Protein AF-0000000066889203 (afdb_homodimer)

Foldseek 3Di:
DDPPPPPPPPPDQDAFVVCVVVVHDFPNDPQGTPVQCPPPPRDGRHRPQPQLPLPLVLLPVVVPVVPPPPDDPPDPDDDDDDDDDDDDDDPDYYDDDDDDDDPDDDDDDDDDDDDDDDDPPPPVPPPPPPVCPDPPDPPPPDDPQPPQDDDDVLLVVLLVCLLPPVLQLLCQLPPPSCSNPVLSVVCSRQVLSSLLSSLLSLLQCCLVPNHPVVVSVVSVVSNSVSLSVVSVVSSVDPPPDPCLLSNLNSLLSNLNSLQLDDPVSRSCSSLVSNVSSCLSPLVLVAPLHRNSSVLSSLLSQLLNLLLQLEQRPDNVNVPCCVVPDCNVPPLLDDDDLSSLLSVLSVLLSVLSNLLRPPPDDPVRSQVVLVVSLVVLVVSVVRRDPLLAFPDWDDDPLALAIATHHDGSSSLSSLLSSLLSQQSSLVRHDPPPPPDPPPPCPDPVNVVVVVVSCVPRQVNSLSHSVNSLLNDPRPSSNLSNLSSNLSSLLSDQDPSSLVNNLVSLVVNCVVSVRDCVLSSVLSVCSNVVVDVHSND/DDPPPPPPPPPDQDAFVVCVVVVHDFPNDPQGTPVQCPDPDRDGRHRPLPQLPLPLVLLPVVVPVVVPPPDDPPDPDPDDDDDDDDDDDDDDDDDDDDDDDPPQFAADDFDDDDDDDDDDPDDPCVPPPPVCVDDPDPPPPDDPQDPQDDDDPLLVVLLVCLLPPVLQLLCLLPPPSCSNPVLSVVCSRQVLSSLLSSLLSLLQCCLVPNHPVVVSVVSVVSNSVSLSVVSVVSSVDPPPDPCLLSNLNSLLSNLNSLQLDDPVSRSCSSLVSNVSSCLSPLVLVAPLHHNSSVLSSLLSQLLNCLLQLAQRPDNVNVPCCVVPDCNVPPLLDDDDLSSLLSVLSVLLSVLSNLLRPPPDDPVRSQVVLVVSLVVLVVSVVRRDPLLAFPDWDDDPLALAIATHHDGSSSLSSLLSSLLSQQSSLVRHDPPPRPDPPPPCPDSNNSSSVSVSCVPRQVNSLSHSVNSLLNDPRPSSNLSNLSSNLSSLLSDQDPSSLVNNLVSLVVNCVVSVRDCVLSSVLSVCSNVVVDVHSND

InterPro domains:
  IPR001138 Zn(2)Cys(6) fungal-type DNA-binding domain [PF00172] (15-48)
  IPR001138 Zn(2)Cys(6) fungal-type DNA-binding domain [PS00463] (15-45)
  IPR001138 Zn(2)Cys(6) fungal-type DNA-binding domain [PS50048] (15-47)
  IPR001138 Zn(2)Cys(6) fungal-type DNA-binding domain [SM00066] (10-56)
  IPR001138 Zn(2)Cys(6) fungal-type DNA-binding domain [cd00067] (13-47)
  IPR021858 Fungal transcription factor [PF11951] (158-283)
  IPR036864 Zn(2)-C6 fungal-type DNA-binding domain superfamily [G3DSA:4.10.240.10] (10-49)
  IPR036864 Zn(2)-C6 fungal-type DNA-binding domain superfamily [SSF57701] (11-52)

Solvent-accessible surface area (backbone atoms only — not comparable to full-atom values): 61850 Å² total; per-residue (Å²): 137,81,80,78,68,80,73,74,75,72,78,74,75,82,40,23,47,62,30,55,76,64,72,44,82,41,75,68,41,85,81,45,16,67,53,34,58,69,39,94,67,71,48,77,44,41,59,65,62,65,72,72,73,68,63,61,60,72,69,51,63,65,71,60,58,72,71,64,68,74,71,83,78,81,74,83,81,80,83,81,88,83,90,84,88,84,85,87,79,83,78,74,86,86,90,84,89,90,87,82,87,73,87,78,81,87,75,88,79,84,87,79,85,81,85,87,83,83,82,75,76,69,77,75,71,77,74,78,76,71,76,69,58,77,73,75,74,72,82,59,84,73,77,88,67,80,86,46,52,48,76,51,63,71,58,39,54,28,43,48,45,15,44,73,43,58,21,46,38,70,29,36,64,32,83,74,30,46,48,29,47,54,41,55,61,49,20,51,76,29,68,37,35,34,28,17,44,32,18,28,28,28,43,53,33,21,74,73,67,78,33,58,58,69,57,20,51,49,36,41,50,52,19,51,51,38,44,49,54,51,54,55,49,46,68,69,44,87,84,73,70,86,64,44,63,54,49,47,44,24,30,46,42,39,29,55,41,48,56,59,34,46,75,92,70,40,80,54,53,37,50,53,50,41,50,55,56,49,63,56,41,60,71,52,68,67,41,71,78,73,27,64,53,58,54,53,44,49,54,55,43,38,47,51,15,54,73,62,60,32,43,28,88,68,64,86,59,76,62,71,66,53,69,74,80,75,41,66,52,62,77,58,39,93,66,56,70,46,32,54,18,50,49,22,45,49,51,25,36,49,44,36,27,55,74,37,33,85,83,58,50,67,70,61,37,52,54,50,47,53,50,48,53,51,52,50,53,51,50,66,70,62,54,60,76,85,61,53,50,44,28,71,49,67,55,90,92,40,84,40,40,38,42,38,61,83,48,50,23,46,51,47,19,49,40,25,42,39,50,29,49,28,55,46,49,74,70,46,71,77,70,74,61,86,68,80,74,77,63,72,78,38,68,68,45,46,51,51,49,50,50,47,43,41,66,47,33,50,50,41,48,31,47,40,43,10,42,32,71,51,44,88,46,66,35,46,26,62,68,32,46,51,55,45,51,59,58,49,70,74,53,80,50,64,66,53,45,51,53,51,48,51,46,46,52,52,49,21,72,75,68,55,46,58,37,64,69,53,51,51,49,45,52,30,41,72,73,59,78,27,94,47,85,87,102,137,81,80,78,71,79,73,74,76,72,80,74,76,82,40,23,46,61,29,57,75,64,73,45,81,42,76,68,40,84,80,45,16,64,53,33,60,69,37,94,67,72,50,77,43,40,60,64,63,66,71,74,74,67,63,60,62,71,66,50,63,67,68,57,62,68,66,65,64,65,69,77,75,74,77,81,76,73,88,76,86,84,80,82,87,88,82,86,88,80,86,75,91,75,91,87,86,86,83,88,75,88,71,73,30,54,49,83,80,53,75,85,85,82,88,80,88,80,80,79,78,67,77,69,72,73,72,78,72,70,75,65,55,73,70,74,74,71,77,56,83,71,76,86,66,77,87,48,52,48,77,52,64,71,59,38,54,26,44,48,46,16,44,73,43,58,23,46,39,70,28,38,64,32,83,72,30,47,48,28,47,52,42,55,61,50,20,54,77,29,68,38,35,34,28,16,46,32,18,28,28,28,43,53,32,22,74,73,65,77,35,58,58,69,58,19,51,47,35,40,50,51,19,51,50,39,42,48,52,51,53,55,49,46,68,69,44,86,84,72,68,86,64,44,60,53,49,47,43,23,30,44,42,39,28,55,41,47,56,58,34,46,76,93,69,41,80,52,51,36,50,52,51,40,49,55,55,49,63,56,42,60,73,51,68,68,39,66,79,70,29,64,53,57,53,52,43,50,53,55,42,39,46,51,16,56,74,63,60,30,42,28,89,68,62,85,61,76,61,72,67,53,68,74,78,75,38,64,50,63,77,58,38,94,65,57,69,43,28,55,19,47,49,23,46,49,51,25,37,48,44,36,28,56,74,38,33,84,82,58,50,68,68,60,38,53,54,50,45,53,49,48,53,50,52,50,51,50,49,69,71,63,54,60,76,82,62,52,50,43,29,71,48,67,54,91,91,41,84,39,39,39,43,38,62,81,49,50,22,46,52,48,19,49,40,25,40,40,50,29,50,29,54,44,50,74,70,44,70,76,69,73,40,74,66,81,75,78,63,73,79,38,64,48,45,44,1,15,50,38,48,48,42,41,66,47,34,51,50,40,49,31,46,37,42,10,42,30,72,52,43,88,46,68,34,46,24,63,68,33,43,51,55,44,50,57,57,50,68,74,52,81,51,63,65,53,45,51,53,51,49,51,47,47,52,52,48,22,70,73,68,55,46,58,38,64,69,54,51,51,47,45,52,29,43,73,72,61,78,28,93,47,86,87,101

Secondary structure (DSSP, 8-state):
------------PPPPHHHHHTT------SSS-HHHHHSSS--------------THHHHHHHHHHHHTT------------------------------------------------------------------------S---------HHHHHHHHHIIIIITGGG-TT-TT-IIIIIHHHHHTT-HHHHHHHHHHHHHHHHHTTSS-HHHHHHHHHHHHHHHHHHHHHHHH----STTHHHHHHHHHHHHHHHHSS-TTT---HHHHHHHHHHHS-GGGGT-TTT-HHHHHHHHHHHHHHHHHT--------------SSSHHHHTTS---HHHHHHHHHHHHHHHHHHHH-TTS-HHHHHHHHHHHHHHHHHHHHHS-GGGS-SEEE--TT-SS-EEE-SSHHHHHHHHHHHHHHHHHHHHS-----S-----TTSHHHHHHHHHHHIIIIIHHHHHHHHHHHH-S-HHHHHHHHHHHHHHGGG--SHHHHHHHHHHHHHHHHHH----HHHHHHHHHHHHTS-SSS--/------------PPPPHHHHHTT------SSS-HHHHHSSS--------------THHHHHHHHHHHHTT------------------------------------------------------------------------S---------HHHHHHHHHIIIIITGGG-TT-TT-IIIIIHHHHHTT-HHHHHHHHHHHHHHHHHTTSS-HHHHHHHHHHHHHHHHHHHHHHHH----STTHHHHHHHHHHHHHHHHTS-TTT---HHHHHHHHHHHS-GGGGG-TTT-HHHHHHHHHHHHHHHHHT--------------SSSHHHHTTS---HHHHHHHHHHHHHHHHHHHH-TTS-HHHHHHHHHHHHHHHHHHHHHS-GGGS-SEEE--TT-SS-EEE-SSHHHHHHHHHHHHHHHHHHHHS-----S-----TTSHHHHHHHHHHHIIIIIHHHHHHHHHHHH-S-HHHHHHHHHHHHHHGGG--SHHHHHHHHHHHHHHHHHH----HHHHHHHHHHHHTS-SSS--

Radius of gyration: 36.26 Å; Cα contacts (8 Å, |Δi|>4): 1255; chains: 2; bounding box: 86×123×86 Å

pLDDT: mean 72.15, std 29.22, range [14.06, 98.69]

Organism: Sporothrix schenckii (strain ATCC 58251 / de Perez 2211183) (NCBI:txid1391915)

Structure (mmCIF, N/CA/C/O backbone):
data_AF-0000000066889203-model_v1
#
loop_
_entity.id
_entity.type
_entity.pdbx_description
1 polymer 'Zn(2)-C6 fungal-type domain-containing protein'
#
loop_
_atom_site.group_PDB
_atom_site.id
_atom_site.type_symbol
_atom_site.label_atom_id
_atom_site.label_alt_id
_atom_site.label_comp_id
_atom_site.label_asym_id
_atom_site.label_entity_id
_atom_site.label_seq_id
_atom_site.pdbx_PDB_ins_code
_atom_site.Cartn_x
_atom_site.Cartn_y
_atom_site.Cartn_z
_atom_site.occupancy
_atom_site.B_iso_or_equiv
_atom_site.auth_seq_id
_atom_site.auth_comp_id
_atom_site.auth_asym_id
_atom_site.auth_atom_id
_atom_site.pdbx_PDB_model_num
ATOM 1 N N . MET A 1 1 ? 2.482 67.938 9.461 1 26.12 1 MET A N 1
ATOM 2 C CA . MET A 1 1 ? 3.588 67 9.359 1 26.12 1 MET A CA 1
ATOM 3 C C . MET A 1 1 ? 3.184 65.75 8.547 1 26.12 1 MET A C 1
ATOM 5 O O . MET A 1 1 ? 2.215 65.125 8.875 1 26.12 1 MET A O 1
ATOM 9 N N . ALA A 1 2 ? 3.547 65.75 7.207 1 29.98 2 ALA A N 1
ATOM 10 C CA . ALA A 1 2 ? 3.178 65.062 5.992 1 29.98 2 ALA A CA 1
ATOM 11 C C . ALA A 1 2 ? 3.555 63.562 6.102 1 29.98 2 ALA A C 1
ATOM 13 O O . ALA A 1 2 ? 4.648 63.25 6.559 1 29.98 2 ALA A O 1
ATOM 14 N N . HIS A 1 3 ? 2.557 62.688 6.32 1 27.03 3 HIS A N 1
ATOM 15 C CA . HIS A 1 3 ? 2.6 61.25 6.504 1 27.03 3 HIS A CA 1
ATOM 16 C C . HIS A 1 3 ? 3.326 60.562 5.352 1 27.03 3 HIS A C 1
ATOM 18 O O . HIS A 1 3 ? 2.803 60.5 4.238 1 27.03 3 HIS A O 1
ATOM 24 N N . GLN A 1 4 ? 4.664 60.812 5.281 1 27.5 4 GLN A N 1
ATOM 25 C CA . GLN A 1 4 ? 5.48 60.25 4.227 1 27.5 4 GLN A CA 1
ATOM 26 C C . GLN A 1 4 ? 5.262 58.719 4.137 1 27.5 4 GLN A C 1
ATOM 28 O O . GLN A 1 4 ? 5.664 58 5.031 1 27.5 4 GLN A O 1
ATOM 33 N N . GLY A 1 5 ? 4.121 58.375 3.559 1 27.12 5 GLY A N 1
ATOM 34 C CA . GLY A 1 5 ? 3.717 57 3.291 1 27.12 5 GLY A CA 1
ATOM 35 C C . GLY A 1 5 ? 4.801 56.156 2.617 1 27.12 5 GLY A C 1
ATOM 36 O O . GLY A 1 5 ? 5.48 56.656 1.711 1 27.12 5 GLY A O 1
ATOM 37 N N . ALA A 1 6 ? 5.48 55.312 3.398 1 27.53 6 ALA A N 1
ATOM 38 C CA . ALA A 1 6 ? 6.527 54.375 2.955 1 27.53 6 ALA A CA 1
ATOM 39 C C . ALA A 1 6 ? 6.129 53.688 1.659 1 27.53 6 ALA A C 1
ATOM 41 O O . ALA A 1 6 ? 5.086 53.031 1.598 1 27.53 6 ALA A O 1
ATOM 42 N N . ALA A 1 7 ? 6.477 54.281 0.518 1 31.77 7 ALA A N 1
ATOM 43 C CA . ALA A 1 7 ? 6.375 53.75 -0.83 1 31.77 7 ALA A CA 1
ATOM 44 C C . ALA A 1 7 ? 6.789 52.281 -0.853 1 31.77 7 ALA A C 1
ATOM 46 O O . ALA A 1 7 ? 7.938 51.938 -0.557 1 31.77 7 ALA A O 1
ATOM 47 N N . LEU A 1 8 ? 5.887 51.406 -0.502 1 28.69 8 LEU A N 1
ATOM 48 C CA . LEU A 1 8 ? 6.109 50 -0.715 1 28.69 8 LEU A CA 1
ATOM 49 C C . LEU A 1 8 ? 6.77 49.75 -2.066 1 28.69 8 LEU A C 1
ATOM 51 O O . LEU A 1 8 ? 6.254 50.156 -3.102 1 28.69 8 LEU A O 1
ATOM 55 N N . THR A 1 9 ? 8.008 49.812 -2.203 1 30.39 9 THR A N 1
ATOM 56 C CA . THR A 1 9 ? 8.781 49.5 -3.398 1 30.39 9 THR A CA 1
ATOM 57 C C . THR A 1 9 ? 8.195 48.281 -4.117 1 30.39 9 THR A C 1
ATOM 59 O O . THR A 1 9 ? 8.07 47.219 -3.527 1 30.39 9 THR A O 1
ATOM 62 N N . LYS A 1 10 ? 7.242 48.469 -4.969 1 34.25 10 LYS A N 1
ATOM 63 C CA . LYS A 1 10 ? 6.746 47.562 -5.98 1 34.25 10 LYS A CA 1
ATOM 64 C C . LYS A 1 10 ? 7.879 46.688 -6.535 1 34.25 10 LYS A C 1
ATOM 66 O O . LYS A 1 10 ? 8.844 47.219 -7.09 1 34.25 10 LYS A O 1
ATOM 71 N N . MET A 1 11 ? 8.125 45.719 -5.914 1 35.38 11 MET A N 1
ATOM 72 C CA . MET A 1 11 ? 9.109 44.812 -6.484 1 35.38 11 MET A CA 1
ATOM 73 C C . MET A 1 11 ? 8.859 44.594 -7.973 1 35.38 11 MET A C 1
ATOM 75 O O . MET A 1 11 ? 7.805 44.094 -8.367 1 35.38 11 MET A O 1
ATOM 79 N N . ARG A 1 12 ? 9.398 45.281 -8.836 1 47.22 12 ARG A N 1
ATOM 80 C CA . ARG A 1 12 ? 9.375 45.281 -10.297 1 47.22 12 ARG A CA 1
ATOM 81 C C . ARG A 1 12 ? 9.602 43.875 -10.844 1 47.22 12 ARG A C 1
ATOM 83 O O . ARG A 1 12 ? 10.594 43.219 -10.508 1 47.22 12 ARG A O 1
ATOM 90 N N . LYS A 1 13 ? 8.625 43.25 -11.32 1 53.97 13 LYS A N 1
ATOM 91 C CA . LYS A 1 13 ? 8.734 41.969 -12.039 1 53.97 13 LYS A CA 1
ATOM 92 C C . LYS A 1 13 ? 9.773 42.062 -13.156 1 53.97 13 LYS A C 1
ATOM 94 O O . LYS A 1 13 ? 9.812 43.062 -13.891 1 53.97 13 LYS A O 1
ATOM 99 N N . PRO A 1 14 ? 10.719 41.156 -13.273 1 60.59 14 PRO A N 1
ATOM 100 C CA . PRO A 1 14 ? 11.781 41.281 -14.273 1 60.59 14 PRO A CA 1
ATOM 101 C C . PRO A 1 14 ? 11.258 41.219 -15.703 1 60.59 14 PRO A C 1
ATOM 103 O O . PRO A 1 14 ? 10.266 40.531 -15.977 1 60.59 14 PRO A O 1
ATOM 106 N N . GLY A 1 15 ? 11.648 41.969 -16.531 1 66.38 15 GLY A N 1
ATOM 107 C CA . GLY A 1 15 ? 11.312 42.062 -17.938 1 66.38 15 GLY A CA 1
ATOM 108 C C . GLY A 1 15 ? 11.734 40.844 -18.734 1 66.38 15 GLY A C 1
ATOM 109 O O . GLY A 1 15 ? 12.305 39.906 -18.188 1 66.38 15 GLY A O 1
ATOM 110 N N . CYS A 1 16 ? 11.383 40.719 -19.984 1 68.44 16 CYS A N 1
ATOM 111 C CA . CYS A 1 16 ? 11.742 39.625 -20.891 1 68.44 16 CYS A CA 1
ATOM 112 C C . CYS A 1 16 ? 13.25 39.594 -21.109 1 68.44 16 CYS A C 1
ATOM 114 O O . CYS A 1 16 ? 13.945 40.594 -20.922 1 68.44 16 CYS A O 1
ATOM 116 N N . LEU A 1 17 ? 13.883 38.406 -21.375 1 73.06 17 LEU A N 1
ATOM 117 C CA . LEU A 1 17 ? 15.32 38.219 -21.484 1 73.06 17 LEU A CA 1
ATOM 118 C C . LEU A 1 17 ? 15.93 39.188 -22.484 1 73.06 17 LEU A C 1
ATOM 120 O O . LEU A 1 17 ? 16.938 39.844 -22.188 1 73.06 17 LEU A O 1
ATOM 124 N N . PRO A 1 18 ? 15.297 39.375 -23.453 1 75.38 18 PRO A N 1
ATOM 125 C CA . PRO A 1 18 ? 15.922 40.312 -24.391 1 75.38 18 PRO A CA 1
ATOM 126 C C . PRO A 1 18 ? 15.883 41.75 -23.875 1 75.38 18 PRO A C 1
ATOM 128 O O . PRO A 1 18 ? 16.844 42.5 -24.078 1 75.38 18 PRO A O 1
ATOM 131 N N . CYS A 1 19 ? 14.906 42.188 -23.188 1 74.75 19 CYS A N 1
ATOM 132 C CA . CYS A 1 19 ? 14.805 43.531 -22.641 1 74.75 19 CYS A CA 1
ATOM 133 C C . CYS A 1 19 ? 15.781 43.719 -21.469 1 74.75 19 CYS A C 1
ATOM 135 O O . CYS A 1 19 ? 16.406 44.781 -21.344 1 74.75 19 CYS A O 1
ATOM 137 N N . ARG A 1 20 ? 16 42.625 -20.703 1 73.44 20 ARG A N 1
ATOM 138 C CA . ARG A 1 20 ? 16.953 42.625 -19.594 1 73.44 20 ARG A CA 1
ATOM 139 C C . ARG A 1 20 ? 18.391 42.719 -20.109 1 73.44 20 ARG A C 1
ATOM 141 O O . ARG A 1 20 ? 19.203 43.438 -19.547 1 73.44 20 ARG A O 1
ATOM 148 N N . ASP A 1 21 ? 18.656 42.062 -21.125 1 72.5 21 ASP A N 1
ATOM 149 C CA . ASP A 1 21 ? 20 42.094 -21.719 1 72.5 21 ASP A CA 1
ATOM 150 C C . ASP A 1 21 ? 20.328 43.469 -22.297 1 72.5 21 ASP A C 1
ATOM 152 O O . ASP A 1 21 ? 21.484 43.906 -22.266 1 72.5 21 ASP A O 1
ATOM 156 N N . ARG A 1 22 ? 19.297 44.094 -22.672 1 74.69 22 ARG A N 1
ATOM 157 C CA . ARG A 1 22 ? 19.484 45.375 -23.344 1 74.69 22 ARG A CA 1
ATOM 158 C C . ARG A 1 22 ? 19.188 46.531 -22.406 1 74.69 22 ARG A C 1
ATOM 160 O O . ARG A 1 22 ? 19.25 47.688 -22.828 1 74.69 22 ARG A O 1
ATOM 167 N N . HIS A 1 23 ? 18.906 46.188 -21.141 1 73.44 23 HIS A N 1
ATOM 168 C CA . HIS A 1 23 ? 18.609 47.156 -20.094 1 73.44 23 HIS A CA 1
ATOM 169 C C . HIS A 1 23 ? 17.5 48.125 -20.531 1 73.44 23 HIS A C 1
ATOM 171 O O . HIS A 1 23 ? 17.609 49.312 -20.312 1 73.44 23 HIS A O 1
ATOM 177 N N . LEU A 1 24 ? 16.516 47.562 -21.234 1 77.62 24 LEU A N 1
ATOM 178 C CA . LEU A 1 24 ? 15.359 48.344 -21.656 1 77.62 24 LEU A CA 1
ATOM 179 C C . LEU A 1 24 ? 14.188 48.125 -20.703 1 77.62 24 LEU A C 1
ATOM 181 O O . LEU A 1 24 ? 14.078 47.062 -20.078 1 77.62 24 LEU A O 1
ATOM 185 N N . ARG A 1 25 ? 13.383 49.031 -20.484 1 75.19 25 ARG A N 1
ATOM 186 C CA . ARG A 1 25 ? 12.141 48.906 -19.734 1 75.19 25 ARG A CA 1
ATOM 187 C C . ARG A 1 25 ? 11.141 48 -20.453 1 75.19 25 ARG A C 1
ATOM 189 O O . ARG A 1 25 ? 10.758 48.281 -21.578 1 75.19 25 ARG A O 1
ATOM 196 N N . CYS A 1 26 ? 10.82 46.719 -19.906 1 69.94 26 CYS A N 1
ATOM 197 C CA . CYS A 1 26 ? 9.914 45.719 -20.453 1 69.94 26 CYS A CA 1
ATOM 198 C C . CYS A 1 26 ? 8.5 45.906 -19.922 1 69.94 26 CYS A C 1
ATOM 200 O O . CYS A 1 26 ? 8.305 46.031 -18.703 1 69.94 26 CYS A O 1
ATOM 202 N N . ASP A 1 27 ? 7.48 46.125 -20.578 1 74.81 27 ASP A N 1
ATOM 203 C CA . ASP A 1 27 ? 6.086 46.281 -20.188 1 74.81 27 ASP A CA 1
ATOM 204 C C . ASP A 1 27 ? 5.395 44.938 -20.031 1 74.81 27 ASP A C 1
ATOM 206 O O . ASP A 1 27 ? 4.184 44.875 -19.812 1 74.81 27 ASP A O 1
ATOM 210 N N . ARG A 1 28 ? 6.141 43.75 -20.188 1 70.06 28 ARG A N 1
ATOM 211 C CA . ARG A 1 28 ? 5.77 42.344 -20.047 1 70.06 28 ARG A CA 1
ATOM 212 C C . ARG A 1 28 ? 4.516 42.031 -20.859 1 70.06 28 ARG A C 1
ATOM 214 O O . ARG A 1 28 ? 3.746 41.125 -20.5 1 70.06 28 ARG A O 1
ATOM 221 N N . ASP A 1 29 ? 4.316 42.656 -21.938 1 73.12 29 ASP A N 1
ATOM 222 C CA . ASP A 1 29 ? 3.205 42.344 -22.828 1 73.12 29 ASP A CA 1
ATOM 223 C C . ASP A 1 29 ? 3.428 41.031 -23.562 1 73.12 29 ASP A C 1
ATOM 225 O O . ASP A 1 29 ? 4.566 40.656 -23.844 1 73.12 29 ASP A O 1
ATOM 229 N N . VAL A 1 30 ? 2.432 40.062 -23.656 1 71.75 30 VAL A N 1
ATOM 230 C CA . VAL A 1 30 ? 2.443 38.812 -24.422 1 71.75 30 VAL A CA 1
ATOM 231 C C . VAL A 1 30 ? 1.705 39 -25.734 1 71.75 30 VAL A C 1
ATOM 233 O O . VAL A 1 30 ? 0.723 39.75 -25.812 1 71.75 30 VAL A O 1
ATOM 236 N N . PRO A 1 31 ? 2.428 38.406 -26.828 1 70.25 31 PRO A N 1
ATOM 237 C CA . PRO A 1 31 ? 3.541 37.438 -26.844 1 70.25 31 PRO A CA 1
ATOM 238 C C . PRO A 1 31 ? 4.906 38.125 -26.891 1 70.25 31 PRO A C 1
ATOM 240 O O . PRO A 1 31 ? 5.922 37.5 -26.578 1 70.25 31 PRO A O 1
ATOM 243 N N . SER A 1 32 ? 4.859 39.438 -27.172 1 73.94 32 SER A N 1
ATOM 244 C CA . SER A 1 32 ? 6.113 40.188 -27.219 1 73.94 32 SER A CA 1
ATOM 245 C C . SER A 1 32 ? 5.957 41.562 -26.594 1 73.94 32 SER A C 1
ATOM 247 O O . SER A 1 32 ? 4.973 42.25 -26.828 1 73.94 32 SER A O 1
ATOM 249 N N . CYS A 1 33 ? 6.938 41.875 -25.703 1 75.19 33 CYS A N 1
ATOM 250 C CA . CYS A 1 33 ? 6.875 43.156 -25.016 1 75.19 33 CYS A CA 1
ATOM 251 C C . CYS A 1 33 ? 7.109 44.312 -26 1 75.19 33 CYS A C 1
ATOM 253 O O . CYS A 1 33 ? 7.629 44.094 -27.094 1 75.19 33 CYS A O 1
ATOM 255 N N . SER A 1 34 ? 6.605 45.5 -25.641 1 78.94 34 SER A N 1
ATOM 256 C CA . SER A 1 34 ? 6.656 46.656 -26.531 1 78.94 34 SER A CA 1
ATOM 257 C C . SER A 1 34 ? 8.086 46.969 -26.938 1 78.94 34 SER A C 1
ATOM 259 O O . SER A 1 34 ? 8.336 47.406 -28.078 1 78.94 34 SER A O 1
ATOM 261 N N . ALA A 1 35 ? 9.023 46.688 -26.031 1 78.44 35 ALA A N 1
ATOM 262 C CA . ALA A 1 35 ? 10.43 47 -26.281 1 78.44 35 ALA A CA 1
ATOM 263 C C . ALA A 1 35 ? 11.023 46.031 -27.297 1 78.44 35 ALA A C 1
ATOM 265 O O . ALA A 1 35 ? 11.797 46.406 -28.172 1 78.44 35 ALA A O 1
ATOM 266 N N . CYS A 1 36 ? 10.625 44.781 -27.203 1 74.81 36 CYS A N 1
ATOM 267 C CA . CYS A 1 36 ? 11.102 43.781 -28.125 1 74.81 36 CYS A CA 1
ATOM 268 C C . CYS A 1 36 ? 10.438 43.906 -29.484 1 74.81 36 CYS A C 1
ATOM 270 O O . CYS A 1 36 ? 11.055 43.625 -30.516 1 74.81 36 CYS A O 1
ATOM 272 N N . ARG A 1 37 ? 9.312 44.375 -29.5 1 78.19 37 ARG A N 1
ATOM 273 C CA . ARG A 1 37 ? 8.578 44.594 -30.75 1 78.19 37 ARG A CA 1
ATOM 274 C C . ARG A 1 37 ? 9.156 45.75 -31.547 1 78.19 37 ARG A C 1
ATOM 276 O O . ARG A 1 37 ? 9.188 45.719 -32.781 1 78.19 37 ARG A O 1
ATOM 283 N N . ARG A 1 38 ? 9.617 46.812 -30.906 1 74.88 38 ARG A N 1
ATOM 284 C CA . ARG A 1 38 ? 10.062 48.031 -31.562 1 74.88 38 ARG A CA 1
ATOM 285 C C . ARG A 1 38 ? 11.516 47.906 -32.031 1 74.88 38 ARG A C 1
ATOM 287 O O . ARG A 1 38 ? 12.023 48.781 -32.75 1 74.88 38 ARG A O 1
ATOM 294 N N . SER A 1 39 ? 12.188 46.906 -31.625 1 70.75 39 SER A N 1
ATOM 295 C CA . SER A 1 39 ? 13.586 46.719 -32 1 70.75 39 SER A CA 1
ATOM 296 C C . SER A 1 39 ? 13.727 46.469 -33.5 1 70.75 39 SER A C 1
ATOM 298 O O . SER A 1 39 ? 12.82 45.938 -34.156 1 70.75 39 SER A O 1
ATOM 300 N N . ARG A 1 40 ? 14.578 47.031 -34.188 1 75.5 40 ARG A N 1
ATOM 301 C CA . ARG A 1 40 ? 14.844 46.906 -35.625 1 75.5 40 ARG A CA 1
ATOM 302 C C . ARG A 1 40 ? 14.859 45.438 -36.031 1 75.5 40 ARG A C 1
ATOM 304 O O . ARG A 1 40 ? 14.469 45.094 -37.156 1 75.5 40 ARG A O 1
ATOM 311 N N . GLN A 1 41 ? 15.383 44.5 -35.25 1 65.75 41 GLN A N 1
ATOM 312 C CA . GLN A 1 41 ? 15.273 43.062 -35.438 1 65.75 41 GLN A CA 1
ATOM 313 C C . GLN A 1 41 ? 14.32 42.469 -34.406 1 65.75 41 GLN A C 1
ATOM 315 O O . GLN A 1 41 ? 14.602 42.469 -33.219 1 65.75 41 GLN A O 1
ATOM 320 N N . PRO A 1 42 ? 13.062 42.156 -34.719 1 58.22 42 PRO A N 1
ATOM 321 C CA . PRO A 1 42 ? 12.062 41.656 -33.781 1 58.22 42 PRO A CA 1
ATOM 322 C C . PRO A 1 42 ? 12.57 40.469 -32.969 1 58.22 42 PRO A C 1
ATOM 324 O O . PRO A 1 42 ? 13.141 39.531 -33.531 1 58.22 42 PRO A O 1
ATOM 327 N N . ARG A 1 43 ? 12.836 40.656 -31.719 1 63.47 43 ARG A N 1
ATOM 328 C CA . ARG A 1 43 ? 13.281 39.562 -30.859 1 63.47 43 ARG A CA 1
ATOM 329 C C . ARG A 1 43 ? 12.109 38.938 -30.109 1 63.47 43 ARG A C 1
ATOM 331 O O . ARG A 1 43 ? 11.117 39.625 -29.828 1 63.47 43 ARG A O 1
ATOM 338 N N . ARG A 1 44 ? 11.945 37.656 -30.078 1 64.25 44 ARG A N 1
ATOM 339 C CA . ARG A 1 44 ? 10.922 36.938 -29.328 1 64.25 44 ARG A CA 1
ATOM 340 C C . ARG A 1 44 ? 11.086 37.125 -27.828 1 64.25 44 ARG A C 1
ATOM 342 O O . ARG A 1 44 ? 12.172 36.906 -27.281 1 64.25 44 ARG A O 1
ATOM 349 N N . CYS A 1 45 ? 10.125 37.719 -27.156 1 62.75 45 CYS A N 1
ATOM 350 C CA . CYS A 1 45 ? 10.117 37.875 -25.703 1 62.75 45 CYS A CA 1
ATOM 351 C C . CYS A 1 45 ? 10.281 36.531 -25.016 1 62.75 45 CYS A C 1
ATOM 353 O O . CYS A 1 45 ? 9.602 35.562 -25.359 1 62.75 45 CYS A O 1
ATOM 355 N N . GLU A 1 46 ? 11.312 36.125 -24.547 1 62.09 46 GLU A N 1
ATOM 356 C CA . GLU A 1 46 ? 11.492 35 -23.641 1 62.09 46 GLU A CA 1
ATOM 357 C C . GLU A 1 46 ? 11.477 35.438 -22.188 1 62.09 46 GLU A C 1
ATOM 359 O O . GLU A 1 46 ? 12.32 36.25 -21.766 1 62.09 46 GLU A O 1
ATOM 364 N N . TYR A 1 47 ? 10.492 35.438 -21.734 1 50.16 47 TYR A N 1
ATOM 365 C CA . TYR A 1 47 ? 10.422 35.75 -20.312 1 50.16 47 TYR A CA 1
ATOM 366 C C . TYR A 1 47 ? 11.094 34.656 -19.484 1 50.16 47 TYR A C 1
ATOM 368 O O . TYR A 1 47 ? 10.734 33.469 -19.594 1 50.16 47 TYR A O 1
ATOM 376 N N . ALA A 1 48 ? 12.312 34.688 -19.391 1 41.94 48 ALA A N 1
ATOM 377 C CA . ALA A 1 48 ? 13.055 33.688 -18.625 1 41.94 48 ALA A CA 1
ATOM 378 C C . ALA A 1 48 ? 12.281 33.281 -17.375 1 41.94 48 ALA A C 1
ATOM 380 O O . ALA A 1 48 ? 11.781 34.125 -16.641 1 41.94 48 ALA A O 1
ATOM 381 N N . GLY A 1 49 ? 11.664 32.219 -17.469 1 36.22 49 GLY A N 1
ATOM 382 C CA . GLY A 1 49 ? 11.312 31.641 -16.172 1 36.22 49 GLY A CA 1
ATOM 383 C C . GLY A 1 49 ? 12.398 31.812 -15.133 1 36.22 49 GLY A C 1
ATOM 384 O O . GLY A 1 49 ? 13.555 32.062 -15.469 1 36.22 49 GLY A O 1
ATOM 385 N N . ALA A 1 50 ? 12.086 32.312 -14.047 1 31.97 50 ALA A N 1
ATOM 386 C CA . ALA A 1 50 ? 13.078 32.531 -13 1 31.97 50 ALA A CA 1
ATOM 387 C C . ALA A 1 50 ? 14.117 31.422 -12.992 1 31.97 50 ALA A C 1
ATOM 389 O O . ALA A 1 50 ? 13.758 30.234 -12.969 1 31.97 50 ALA A O 1
ATOM 390 N N . ALA A 1 51 ? 15.195 31.484 -13.656 1 28.72 51 ALA A N 1
ATOM 391 C CA . ALA A 1 51 ? 16.375 30.641 -13.461 1 28.72 51 ALA A CA 1
ATOM 392 C C . ALA A 1 51 ? 16.484 30.188 -12.008 1 28.72 51 ALA A C 1
ATOM 394 O O . ALA A 1 51 ? 16.156 30.938 -11.086 1 28.72 51 ALA A O 1
ATOM 395 N N . LEU A 1 52 ? 16.453 28.938 -11.812 1 32.56 52 LEU A N 1
ATOM 396 C CA . LEU A 1 52 ? 16.625 28.234 -10.539 1 32.56 52 LEU A CA 1
ATOM 397 C C . LEU A 1 52 ? 17.828 28.766 -9.773 1 32.56 52 LEU A C 1
ATOM 399 O O . LEU A 1 52 ? 18.969 28.422 -10.094 1 32.56 52 LEU A O 1
ATOM 403 N N . ARG A 1 53 ? 18 29.984 -9.469 1 28.98 53 ARG A N 1
ATOM 404 C CA . ARG A 1 53 ? 19.141 30.25 -8.594 1 28.98 53 ARG A CA 1
ATOM 405 C C . ARG A 1 53 ? 18.938 29.625 -7.219 1 28.98 53 ARG A C 1
ATOM 407 O O . ARG A 1 53 ? 18.281 30.219 -6.359 1 28.98 53 ARG A O 1
ATOM 414 N N . VAL A 1 54 ? 18.812 28.359 -7.16 1 34.66 54 VAL A N 1
ATOM 415 C CA . VAL A 1 54 ? 18.984 27.766 -5.836 1 34.66 54 VAL A CA 1
ATOM 416 C C . VAL A 1 54 ? 20.328 28.203 -5.25 1 34.66 54 VAL A C 1
ATOM 418 O O . VAL A 1 54 ? 21.375 28 -5.867 1 34.66 54 VAL A O 1
ATOM 421 N N . ARG A 1 55 ? 20.5 29.078 -4.445 1 33.06 55 ARG A N 1
ATOM 422 C CA . ARG A 1 55 ? 21.766 29.453 -3.807 1 33.06 55 ARG A CA 1
ATOM 423 C C . ARG A 1 55 ? 22.375 28.266 -3.076 1 33.06 55 ARG A C 1
ATOM 425 O O . ARG A 1 55 ? 21.828 27.781 -2.08 1 33.06 55 ARG A O 1
ATOM 432 N N . PRO A 1 56 ? 23.172 27.484 -3.713 1 38.69 56 PRO A N 1
ATOM 433 C CA . PRO A 1 56 ? 23.953 26.438 -3.033 1 38.69 56 PRO A CA 1
ATOM 434 C C . PRO A 1 56 ? 24.406 26.859 -1.633 1 38.69 56 PRO A C 1
ATOM 436 O O . PRO A 1 56 ? 24.797 26.016 -0.828 1 38.69 56 PRO A O 1
ATOM 439 N N . SER A 1 57 ? 24.406 28.141 -1.385 1 40.59 57 SER A N 1
ATOM 440 C CA . SER A 1 57 ? 24.891 28.672 -0.111 1 40.59 57 SER A CA 1
ATOM 441 C C . SER A 1 57 ? 24.078 28.125 1.056 1 40.59 57 SER A C 1
ATOM 443 O O . SER A 1 57 ? 24.578 27.984 2.168 1 40.59 57 SER A O 1
ATOM 445 N N . VAL A 1 58 ? 22.938 27.797 0.737 1 37.97 58 VAL A N 1
ATOM 446 C CA . VAL A 1 58 ? 22.141 27.297 1.856 1 37.97 58 VAL A CA 1
ATOM 447 C C . VAL A 1 58 ? 22.719 25.969 2.332 1 37.97 58 VAL A C 1
ATOM 449 O O . VAL A 1 58 ? 22.641 25.641 3.521 1 37.97 58 VAL A O 1
ATOM 452 N N . TYR A 1 59 ? 23.297 25.109 1.414 1 39.69 59 TYR A N 1
ATOM 453 C CA . TYR A 1 59 ? 23.875 23.812 1.742 1 39.69 59 TYR A CA 1
ATOM 454 C C . TYR A 1 59 ? 25.359 23.922 2.055 1 39.69 59 TYR A C 1
ATOM 456 O O . TYR A 1 59 ? 25.922 23.094 2.773 1 39.69 59 TYR A O 1
ATOM 464 N N . THR A 1 60 ? 26.25 24.969 1.556 1 37.06 60 THR A N 1
ATOM 465 C CA . THR A 1 60 ? 27.688 25.094 1.681 1 37.06 60 THR A CA 1
ATOM 466 C C . THR A 1 60 ? 28.078 25.516 3.094 1 37.06 60 THR A C 1
ATOM 468 O O . THR A 1 60 ? 29.156 25.188 3.578 1 37.06 60 THR A O 1
ATOM 471 N N . GLU A 1 61 ? 27.453 26.359 3.688 1 34.16 61 GLU A N 1
ATOM 472 C CA . GLU A 1 61 ? 27.969 26.844 4.969 1 34.16 61 GLU A CA 1
ATOM 473 C C . GLU A 1 61 ? 28.109 25.703 5.973 1 34.16 61 GLU A C 1
ATOM 475 O O . GLU A 1 61 ? 29 25.734 6.828 1 34.16 61 GLU A O 1
ATOM 480 N N . ARG A 1 62 ? 27.562 24.688 5.926 1 36.91 62 ARG A N 1
ATOM 481 C CA . ARG A 1 62 ? 27.625 23.672 6.977 1 36.91 62 ARG A CA 1
ATOM 482 C C . ARG A 1 62 ? 28.75 22.688 6.715 1 36.91 62 ARG A C 1
ATOM 484 O O . ARG A 1 62 ? 29.203 21.984 7.625 1 36.91 62 ARG A O 1
ATOM 491 N N . VAL A 1 63 ? 29.297 22.484 5.48 1 34.06 63 VAL A N 1
ATOM 492 C CA . VAL A 1 63 ? 30.438 21.594 5.32 1 34.06 63 VAL A CA 1
ATOM 493 C C . VAL A 1 63 ? 31.688 22.203 5.953 1 34.06 63 VAL A C 1
ATOM 495 O O . VAL A 1 63 ? 32.562 21.5 6.438 1 34.06 63 VAL A O 1
ATOM 498 N N . ARG A 1 64 ? 31.984 23.562 6.059 1 32.19 64 ARG A N 1
ATOM 499 C CA . ARG A 1 64 ? 33.188 24.172 6.598 1 32.19 64 ARG A CA 1
ATOM 500 C C . ARG A 1 64 ? 33.219 24.094 8.117 1 32.19 64 ARG A C 1
ATOM 502 O O . ARG A 1 64 ? 34.281 24.125 8.727 1 32.19 64 ARG A O 1
ATOM 509 N N . VAL A 1 65 ? 32.125 24.141 8.812 1 29.8 65 VAL A N 1
ATOM 510 C CA . VAL A 1 65 ? 32.312 24.344 10.25 1 29.8 65 VAL A CA 1
ATOM 511 C C . VAL A 1 65 ? 32.875 23.078 10.883 1 29.8 65 VAL A C 1
ATOM 513 O O . VAL A 1 65 ? 33.344 23.109 12.016 1 29.8 65 VAL A O 1
ATOM 516 N N . ARG A 1 66 ? 32.75 21.922 10.273 1 35.94 66 ARG A N 1
ATOM 517 C CA . ARG A 1 66 ? 33.312 20.891 11.133 1 35.94 66 ARG A CA 1
ATOM 518 C C . ARG A 1 66 ? 34.844 20.938 11.094 1 35.94 66 ARG A C 1
ATOM 520 O O . ARG A 1 66 ? 35.5 20.125 11.75 1 35.94 66 ARG A O 1
ATOM 527 N N . GLY A 1 67 ? 35.531 21.625 10.18 1 27.38 67 GLY A N 1
ATOM 528 C CA . GLY A 1 67 ? 36.969 21.484 10.312 1 27.38 67 GLY A CA 1
ATOM 529 C C . GLY A 1 67 ? 37.531 22.203 11.531 1 27.38 67 GLY A C 1
ATOM 530 O O . GLY A 1 67 ? 38.656 21.922 11.953 1 27.38 67 GLY A O 1
ATOM 531 N N . ARG A 1 68 ? 37.031 23.484 11.828 1 27.91 68 ARG A N 1
ATOM 532 C CA . ARG A 1 68 ? 37.844 24.281 12.742 1 27.91 68 ARG A CA 1
ATOM 533 C C . ARG A 1 68 ? 37.562 23.875 14.195 1 27.91 68 ARG A C 1
ATOM 535 O O . ARG A 1 68 ? 38.125 24.469 15.117 1 27.91 68 ARG A O 1
ATOM 542 N N . ALA A 1 69 ? 36.531 23.141 14.492 1 28.8 69 ALA A N 1
ATOM 543 C CA . ALA A 1 69 ? 36.281 23.281 15.93 1 28.8 69 ALA A CA 1
ATOM 544 C C . ALA A 1 69 ? 37.375 22.531 16.734 1 28.8 69 ALA A C 1
ATOM 546 O O . ALA A 1 69 ? 37.188 22.328 17.938 1 28.8 69 ALA A O 1
ATOM 547 N N . SER A 1 70 ? 38.406 22.078 16.156 1 24.92 70 SER A N 1
ATOM 548 C CA . SER A 1 70 ? 39.156 21.391 17.219 1 24.92 70 SER A CA 1
ATOM 549 C C . SER A 1 70 ? 39.594 22.359 18.297 1 24.92 70 SER A C 1
ATOM 551 O O . SER A 1 70 ? 39.5 22.062 19.5 1 24.92 70 SER A O 1
ATOM 553 N N . ASN A 1 71 ? 40.5 23.359 18.047 1 21.27 71 ASN A N 1
ATOM 554 C CA . ASN A 1 71 ? 41.562 23.641 19 1 21.27 71 ASN A CA 1
ATOM 555 C C . ASN A 1 71 ? 41.125 24.719 20.016 1 21.27 71 ASN A C 1
ATOM 557 O O . ASN A 1 71 ? 41.969 25.234 20.766 1 21.27 71 ASN A O 1
ATOM 561 N N . SER A 1 72 ? 40.125 25.688 19.75 1 20.88 72 SER A N 1
ATOM 562 C CA . SER A 1 72 ? 40.375 26.922 20.516 1 20.88 72 SER A CA 1
ATOM 563 C C . SER A 1 72 ? 40.094 26.719 22 1 20.88 72 SER A C 1
ATOM 565 O O . SER A 1 72 ? 39.062 26.141 22.375 1 20.88 72 SER A O 1
ATOM 567 N N . GLN A 1 73 ? 41.156 26.766 22.922 1 20.03 73 GLN A N 1
ATOM 568 C CA . GLN A 1 73 ? 41.406 26.953 24.344 1 20.03 73 GLN A CA 1
ATOM 569 C C . GLN A 1 73 ? 40.75 28.219 24.875 1 20.03 73 GLN A C 1
ATOM 571 O O . GLN A 1 73 ? 41.062 29.328 24.453 1 20.03 73 GLN A O 1
ATOM 576 N N . ALA A 1 74 ? 39.406 28.125 25.031 1 19.23 74 ALA A N 1
ATOM 577 C CA . ALA A 1 74 ? 38.594 29.188 25.641 1 19.23 74 ALA A CA 1
ATOM 578 C C . ALA A 1 74 ? 39.25 29.672 26.938 1 19.23 74 ALA A C 1
ATOM 580 O O . ALA A 1 74 ? 39.469 28.891 27.859 1 19.23 74 ALA A O 1
ATOM 581 N N . SER A 1 75 ? 40.094 30.719 26.828 1 18.81 75 SER A N 1
ATOM 582 C CA . SER A 1 75 ? 40.656 31.562 27.875 1 18.81 75 SER A CA 1
ATOM 583 C C . SER A 1 75 ? 39.562 32.188 28.719 1 18.81 75 SER A C 1
ATOM 585 O O . SER A 1 75 ? 38.469 32.438 28.25 1 18.81 75 SER A O 1
ATOM 587 N N . ASP A 1 76 ? 39.656 32.25 30.125 1 19.44 76 ASP A N 1
ATOM 588 C CA . ASP A 1 76 ? 38.969 32.562 31.375 1 19.44 76 ASP A CA 1
ATOM 589 C C . ASP A 1 76 ? 38.688 34.062 31.5 1 19.44 76 ASP A C 1
ATOM 591 O O . ASP A 1 76 ? 38.344 34.531 32.562 1 19.44 76 ASP A O 1
ATOM 595 N N . ASP A 1 77 ? 38.688 34.906 30.375 1 17.06 77 ASP A N 1
ATOM 596 C CA . ASP A 1 77 ? 38.875 36.281 30.812 1 17.06 77 ASP A CA 1
ATOM 597 C C . ASP A 1 77 ? 37.719 36.75 31.656 1 17.06 77 ASP A C 1
ATOM 599 O O . ASP A 1 77 ? 36.594 36.312 31.469 1 17.06 77 ASP A O 1
ATOM 603 N N . THR A 1 78 ? 38 37.656 32.781 1 18.88 78 THR A N 1
ATOM 604 C CA . THR A 1 78 ? 37.656 38.375 34 1 18.88 78 THR A CA 1
ATOM 605 C C . THR A 1 78 ? 36.781 39.594 33.688 1 18.88 78 THR A C 1
ATOM 607 O O . THR A 1 78 ? 37.312 40.719 33.5 1 18.88 78 THR A O 1
ATOM 610 N N . ALA A 1 79 ? 35.875 39.594 32.719 1 16.69 79 ALA A N 1
ATOM 611 C CA . ALA A 1 79 ? 35.344 40.938 32.406 1 16.69 79 ALA A CA 1
ATOM 612 C C . ALA A 1 79 ? 34.656 41.531 33.656 1 16.69 79 ALA A C 1
ATOM 614 O O . ALA A 1 79 ? 33.844 40.875 34.281 1 16.69 79 ALA A O 1
ATOM 615 N N . VAL A 1 80 ? 35.156 42.688 34.094 1 16.78 80 VAL A N 1
ATOM 616 C CA . VAL A 1 80 ? 35 43.656 35.156 1 16.78 80 VAL A CA 1
ATOM 617 C C . VAL A 1 80 ? 33.625 44.312 35.094 1 16.78 80 VAL A C 1
ATOM 619 O O . VAL A 1 80 ? 32.906 44.156 34.094 1 16.78 80 VAL A O 1
ATOM 622 N N . ARG A 1 81 ? 33.562 45.75 35.188 1 15.9 81 ARG A N 1
ATOM 623 C CA . ARG A 1 81 ? 33.094 46.688 36.188 1 15.9 81 ARG A CA 1
ATOM 624 C C . ARG A 1 81 ? 31.734 47.25 35.781 1 15.9 81 ARG A C 1
ATOM 626 O O . ARG A 1 81 ? 31.297 47.125 34.625 1 15.9 81 ARG A O 1
ATOM 633 N N . ALA A 1 82 ? 31.594 48.719 35.844 1 15.2 82 ALA A N 1
ATOM 634 C CA . ALA A 1 82 ? 30.891 49.562 36.781 1 15.2 82 ALA A CA 1
ATOM 635 C C . ALA A 1 82 ? 29.594 50.125 36.188 1 15.2 82 ALA A C 1
ATOM 637 O O . ALA A 1 82 ? 28.516 49.969 36.781 1 15.2 82 ALA A O 1
ATOM 638 N N . GLU A 1 83 ? 29.625 51.25 35.375 1 15.95 83 GLU A N 1
ATOM 639 C CA . GLU A 1 83 ? 29.141 52.531 35.875 1 15.95 83 GLU A CA 1
ATOM 640 C C . GLU A 1 83 ? 27.688 52.75 35.5 1 15.95 83 GLU A C 1
ATOM 642 O O . GLU A 1 83 ? 27.203 52.188 34.531 1 15.95 83 GLU A O 1
ATOM 647 N N . ALA A 1 84 ? 26.891 53.906 36.062 1 15.98 84 ALA A N 1
ATOM 648 C CA . ALA A 1 84 ? 25.719 54.375 36.781 1 15.98 84 ALA A CA 1
ATOM 649 C C . ALA A 1 84 ? 24.719 55.031 35.812 1 15.98 84 ALA A C 1
ATOM 651 O O . ALA A 1 84 ? 23.5 54.938 36 1 15.98 84 ALA A O 1
ATOM 652 N N . ALA A 1 85 ? 25.109 55.719 34.625 1 15.59 85 ALA A N 1
ATOM 653 C CA . ALA A 1 85 ? 24.578 57.062 34.719 1 15.59 85 ALA A CA 1
ATOM 654 C C . ALA A 1 85 ? 23.078 57.094 34.438 1 15.59 85 ALA A C 1
ATOM 656 O O . ALA A 1 85 ? 22.531 56.156 33.812 1 15.59 85 ALA A O 1
ATOM 657 N N . ASP A 1 86 ? 22.406 58.344 34.375 1 15.18 86 ASP A N 1
ATOM 658 C CA . ASP A 1 86 ? 21.344 59.156 35 1 15.18 86 ASP A CA 1
ATOM 659 C C . ASP A 1 86 ? 20.109 59.188 34.125 1 15.18 86 ASP A C 1
ATOM 661 O O . ASP A 1 86 ? 19 58.969 34.594 1 15.18 86 ASP A O 1
ATOM 665 N N . GLU A 1 87 ? 20.219 59.906 32.875 1 14.94 87 GLU A N 1
ATOM 666 C CA . GLU A 1 87 ? 19.422 61.125 32.875 1 14.94 87 GLU A CA 1
ATOM 667 C C . GLU A 1 87 ? 17.984 60.844 32.438 1 14.94 87 GLU A C 1
ATOM 669 O O . GLU A 1 87 ? 17.672 59.75 31.984 1 14.94 87 GLU A O 1
ATOM 674 N N . ALA A 1 88 ? 17.531 61.594 31.234 1 16.08 88 ALA A N 1
ATOM 675 C CA . ALA A 1 88 ? 16.578 62.688 31.141 1 16.08 88 ALA A CA 1
ATOM 676 C C . ALA A 1 88 ? 15.227 62.219 30.609 1 16.08 88 ALA A C 1
ATOM 678 O O . ALA A 1 88 ? 15.164 61.5 29.609 1 16.08 88 ALA A O 1
ATOM 679 N N . ASP A 1 89 ? 14.234 62.188 31.438 1 14.62 89 ASP A N 1
ATOM 680 C CA . ASP A 1 89 ? 12.891 61.656 31.641 1 14.62 89 ASP A CA 1
ATOM 681 C C . ASP A 1 89 ? 11.93 62.156 30.547 1 14.62 89 ASP A C 1
ATOM 683 O O . ASP A 1 89 ? 11.109 61.375 30.047 1 14.62 89 ASP A O 1
ATOM 687 N N . GLU A 1 90 ? 11.75 63.562 30.266 1 15.01 90 GLU A N 1
ATOM 688 C CA . GLU A 1 90 ? 10.43 64.062 30.594 1 15.01 90 GLU A CA 1
ATOM 689 C C . GLU A 1 90 ? 9.5 64 29.391 1 15.01 90 GLU A C 1
ATOM 691 O O . GLU A 1 90 ? 9.5 64.938 28.562 1 15.01 90 GLU A O 1
ATOM 696 N N . ALA A 1 91 ? 9.273 63.094 28.672 1 14.39 91 ALA A N 1
ATOM 697 C CA . ALA A 1 91 ? 8.617 63.312 27.391 1 14.39 91 ALA A CA 1
ATOM 698 C C . ALA A 1 91 ? 7.129 63.594 27.562 1 14.39 91 ALA A C 1
ATOM 700 O O . ALA A 1 91 ? 6.332 62.656 27.734 1 14.39 91 ALA A O 1
ATOM 701 N N . ASP A 1 92 ? 6.742 64.688 28.125 1 14.54 92 ASP A N 1
ATOM 702 C CA . ASP A 1 92 ? 5.352 64.75 28.547 1 14.54 92 ASP A CA 1
ATOM 703 C C . ASP A 1 92 ? 4.402 64.75 27.359 1 14.54 92 ASP A C 1
ATOM 705 O O . ASP A 1 92 ? 3.455 63.969 27.328 1 14.54 92 ASP A O 1
ATOM 709 N N . GLU A 1 93 ? 4.098 66 26.688 1 14.43 93 GLU A N 1
ATOM 710 C CA . GLU A 1 93 ? 2.805 66.688 26.859 1 14.43 93 GLU A CA 1
ATOM 711 C C . GLU A 1 93 ? 1.811 66.25 25.781 1 14.43 93 GLU A C 1
ATOM 713 O O . GLU A 1 93 ? 0.713 65.75 26.094 1 14.43 93 GLU A O 1
ATOM 718 N N . ALA A 1 94 ? 1.396 67.188 24.781 1 14.64 94 ALA A N 1
ATOM 719 C CA . ALA A 1 94 ? 0.126 67.938 24.781 1 14.64 94 ALA A CA 1
ATOM 720 C C . ALA A 1 94 ? -0.852 67.312 23.781 1 14.64 94 ALA A C 1
ATOM 722 O O . ALA A 1 94 ? -0.509 66.375 23.062 1 14.64 94 ALA A O 1
ATOM 723 N N . ASP A 1 95 ? -1.355 68.188 22.781 1 14.3 95 ASP A N 1
ATOM 724 C CA . ASP A 1 95 ? -2.686 68.812 22.688 1 14.3 95 ASP A CA 1
ATOM 725 C C . ASP A 1 95 ? -3.576 68 21.734 1 14.3 95 ASP A C 1
ATOM 727 O O . ASP A 1 95 ? -3.092 67.188 21 1 14.3 95 ASP A O 1
ATOM 731 N N . ALA A 1 96 ? -4.32 68.75 20.719 1 14.06 96 ALA A N 1
ATOM 732 C CA . ALA A 1 96 ? -5.711 69.188 20.609 1 14.06 96 ALA A CA 1
ATOM 733 C C . ALA A 1 96 ? -6.438 68.438 19.5 1 14.06 96 ALA A C 1
ATOM 735 O O . ALA A 1 96 ? -7.488 67.812 19.734 1 14.06 96 ALA A O 1
ATOM 736 N N . ARG A 1 97 ? -6.746 69.25 18.188 1 14.87 97 ARG A N 1
ATOM 737 C CA . ARG A 1 97 ? -8.078 69.688 17.812 1 14.87 97 ARG A CA 1
ATOM 738 C C . ARG A 1 97 ? -8.805 68.625 16.969 1 14.87 97 ARG A C 1
ATOM 740 O O . ARG A 1 97 ? -8.203 67.688 16.516 1 14.87 97 ARG A O 1
ATOM 747 N N . SER A 1 98 ? -9.328 69.062 15.711 1 14.25 98 SER A N 1
ATOM 748 C CA . SER A 1 98 ? -10.695 69.375 15.305 1 14.25 98 SER A CA 1
ATOM 749 C C . SER A 1 98 ? -11.266 68.312 14.398 1 14.25 98 SER A C 1
ATOM 751 O O . SER A 1 98 ? -10.523 67.5 13.883 1 14.25 98 SER A O 1
ATOM 753 N N . THR A 1 99 ? -12.172 68.812 13.344 1 14.84 99 THR A N 1
ATOM 754 C CA . THR A 1 99 ? -13.602 68.75 13.055 1 14.84 99 THR A CA 1
ATOM 755 C C . THR A 1 99 ? -13.883 67.75 11.93 1 14.84 99 THR A C 1
ATOM 757 O O . THR A 1 99 ? -14.695 66.812 12.086 1 14.84 99 THR A O 1
ATOM 760 N N . THR A 1 100 ? -14.25 68.312 10.578 1 14.75 100 THR A N 1
ATOM 761 C CA . THR A 1 100 ? -15.609 68.375 10.055 1 14.75 100 THR A CA 1
ATOM 762 C C . THR A 1 100 ? -15.883 67.312 9.039 1 14.75 100 THR A C 1
ATOM 764 O O . THR A 1 100 ? -16.875 66.562 9.156 1 14.75 100 THR A O 1
ATOM 767 N N . THR A 1 101 ? -15.641 67.5 7.621 1 15.12 101 THR A N 1
ATOM 768 C CA . THR A 1 101 ? -16.703 67.75 6.645 1 15.12 101 THR A CA 1
ATOM 769 C C . THR A 1 101 ? -17.016 66.438 5.879 1 15.12 101 THR A C 1
ATOM 771 O O . THR A 1 101 ? -16.109 65.75 5.469 1 15.12 101 THR A O 1
ATOM 774 N N . ILE A 1 102 ? -18.297 66 5.891 1 15.41 102 ILE A N 1
ATOM 775 C CA . ILE A 1 102 ? -19.078 64.812 5.551 1 15.41 102 ILE A CA 1
ATOM 776 C C . ILE A 1 102 ? -19.266 64.75 4.035 1 15.41 102 ILE A C 1
ATOM 778 O O . ILE A 1 102 ? -19.922 63.844 3.533 1 15.41 102 ILE A O 1
ATOM 782 N N . ALA A 1 103 ? -18.438 65.25 3.088 1 15.41 103 ALA A N 1
ATOM 783 C CA . ALA A 1 103 ? -19.172 65.562 1.864 1 15.41 103 ALA A CA 1
ATOM 784 C C . ALA A 1 103 ? -19.719 64.25 1.209 1 15.41 103 ALA A C 1
ATOM 786 O O . ALA A 1 103 ? -18.984 63.312 0.995 1 15.41 103 ALA A O 1
ATOM 787 N N . VAL A 1 104 ? -21.078 64.062 1.107 1 15.64 104 VAL A N 1
ATOM 788 C CA . VAL A 1 104 ? -22.047 63.031 0.832 1 15.64 104 VAL A CA 1
ATOM 789 C C . VAL A 1 104 ? -22.094 62.75 -0.669 1 15.64 104 VAL A C 1
ATOM 791 O O . VAL A 1 104 ? -22.344 61.625 -1.088 1 15.64 104 VAL A O 1
ATOM 794 N N . SER A 1 105 ? -21.781 63.719 -1.716 1 14.9 105 SER A N 1
ATOM 795 C CA . SER A 1 105 ? -22.906 63.906 -2.619 1 14.9 105 SER A CA 1
ATOM 796 C C . SER A 1 105 ? -23.156 62.656 -3.469 1 14.9 105 SER A C 1
ATOM 798 O O . SER A 1 105 ? -24.219 62.031 -3.365 1 14.9 105 SER A O 1
ATOM 800 N N . SER A 1 106 ? -22.812 62.719 -4.891 1 15.55 106 SER A N 1
ATOM 801 C CA . SER A 1 106 ? -23.719 62.875 -6.023 1 15.55 106 SER A CA 1
ATOM 802 C C . SER A 1 106 ? -24.031 61.531 -6.676 1 15.55 106 SER A C 1
ATOM 804 O O . SER A 1 106 ? -23.172 60.656 -6.762 1 15.55 106 SER A O 1
ATOM 806 N N . ILE A 1 107 ? -25.359 61.25 -7.023 1 16.39 107 ILE A N 1
ATOM 807 C CA . ILE A 1 107 ? -26.359 60.25 -7.328 1 16.39 107 ILE A CA 1
ATOM 808 C C . ILE A 1 107 ? -26.234 59.812 -8.797 1 16.39 107 ILE A C 1
ATOM 810 O O . ILE A 1 107 ? -26.922 58.906 -9.242 1 16.39 107 ILE A O 1
ATOM 814 N N . SER A 1 108 ? -25.25 60.219 -9.672 1 15.79 108 SER A N 1
ATOM 815 C CA . SER A 1 108 ? -25.844 60.406 -10.984 1 15.79 108 SER A CA 1
ATOM 816 C C . SER A 1 108 ? -26.391 59.094 -11.555 1 15.79 108 SER A C 1
ATOM 818 O O . SER A 1 108 ? -25.812 58.031 -11.328 1 15.79 108 SER A O 1
ATOM 820 N N . SER A 1 109 ? -27.562 59.219 -12.312 1 15.96 109 SER A N 1
ATOM 821 C CA . SER A 1 109 ? -28.766 58.5 -12.711 1 15.96 109 SER A CA 1
ATOM 822 C C . SER A 1 109 ? -28.484 57.531 -13.844 1 15.96 109 SER A C 1
ATOM 824 O O . SER A 1 109 ? -28.828 56.344 -13.758 1 15.96 109 SER A O 1
ATOM 826 N N . PRO A 1 110 ? -28.281 58.156 -15.156 1 15.65 110 PRO A N 1
ATOM 827 C CA . PRO A 1 110 ? -29.406 57.875 -16.062 1 15.65 110 PRO A CA 1
ATOM 828 C C . PRO A 1 110 ? -29.297 56.5 -16.734 1 15.65 110 PRO A C 1
ATOM 830 O O . PRO A 1 110 ? -30.25 55.719 -16.719 1 15.65 110 PRO A O 1
ATOM 833 N N . ARG A 1 111 ? -28.438 56.344 -17.875 1 16.22 111 ARG A N 1
ATOM 834 C CA . ARG A 1 111 ? -28.969 56.312 -19.219 1 16.22 111 ARG A CA 1
ATOM 835 C C . ARG A 1 111 ? -29.234 54.875 -19.672 1 16.22 111 ARG A C 1
ATOM 837 O O . ARG A 1 111 ? -28.469 53.969 -19.359 1 16.22 111 ARG A O 1
ATOM 844 N N . VAL A 1 112 ? -30.422 54.656 -20.391 1 16.03 112 VAL A N 1
ATOM 845 C CA . VAL A 1 112 ? -31.359 53.594 -20.75 1 16.03 112 VAL A CA 1
ATOM 846 C C . VAL A 1 112 ? -30.781 52.75 -21.875 1 16.03 112 VAL A C 1
ATOM 848 O O . VAL A 1 112 ? -31.031 51.531 -21.938 1 16.03 112 VAL A O 1
ATOM 851 N N . ASP A 1 113 ? -29.984 53.281 -22.859 1 15.38 113 ASP A N 1
ATOM 852 C CA . ASP A 1 113 ? -30.562 53.062 -24.172 1 15.38 113 ASP A CA 1
ATOM 853 C C . ASP A 1 113 ? -30.547 51.562 -24.531 1 15.38 113 ASP A C 1
ATOM 855 O O . ASP A 1 113 ? -29.75 50.812 -24 1 15.38 113 ASP A O 1
ATOM 859 N N . ARG A 1 114 ? -31.141 51.406 -25.828 1 15.7 114 ARG A N 1
ATOM 860 C CA . ARG A 1 114 ? -32.031 50.531 -26.562 1 15.7 114 ARG A CA 1
ATOM 861 C C . ARG A 1 114 ? -31.328 49.281 -27.078 1 15.7 114 ARG A C 1
ATOM 863 O O . ARG A 1 114 ? -31.781 48.156 -26.859 1 15.7 114 ARG A O 1
ATOM 870 N N . ASP A 1 115 ? -30.531 49.469 -28.25 1 16.12 115 ASP A N 1
ATOM 871 C CA . ASP A 1 115 ? -31.078 48.875 -29.469 1 16.12 115 ASP A CA 1
ATOM 872 C C . ASP A 1 115 ? -30.75 47.375 -29.531 1 16.12 115 ASP A C 1
ATOM 874 O O . ASP A 1 115 ? -29.875 46.875 -28.812 1 16.12 115 ASP A O 1
ATOM 878 N N . ARG A 1 116 ? -30.531 46.906 -30.875 1 15.59 116 ARG A N 1
ATOM 879 C CA . ARG A 1 116 ? -31.188 46.062 -31.859 1 15.59 116 ARG A CA 1
ATOM 880 C C . ARG A 1 116 ? -30.594 44.656 -31.844 1 15.59 116 ARG A C 1
ATOM 882 O O . ARG A 1 116 ? -29.531 44.438 -31.266 1 15.59 116 ARG A O 1
ATOM 889 N N . ALA A 1 117 ? -30.453 44.188 -33.219 1 16.2 117 ALA A N 1
ATOM 890 C CA . ALA A 1 117 ? -31 43.031 -33.906 1 16.2 117 ALA A CA 1
ATOM 891 C C . ALA A 1 117 ? -30.109 41.812 -33.75 1 16.2 117 ALA A C 1
ATOM 893 O O . ALA A 1 117 ? -30.609 40.719 -33.406 1 16.2 117 ALA A O 1
ATOM 894 N N . THR A 1 118 ? -28.875 41.938 -34.375 1 16.92 118 THR A N 1
ATOM 895 C CA . THR A 1 118 ? -28.734 41.062 -35.562 1 16.92 118 THR A CA 1
ATOM 896 C C . THR A 1 118 ? -28.453 39.625 -35.125 1 16.92 118 THR A C 1
ATOM 898 O O . THR A 1 118 ? -28.047 39.375 -34 1 16.92 118 THR A O 1
ATOM 901 N N . ASP A 1 119 ? -27.844 38.938 -36.156 1 17.89 119 ASP A N 1
ATOM 902 C CA . ASP A 1 119 ? -27.969 37.688 -36.906 1 17.89 119 ASP A CA 1
ATOM 903 C C . ASP A 1 119 ? -27.266 36.531 -36.188 1 17.89 119 ASP A C 1
ATOM 905 O O . ASP A 1 119 ? -26.125 36.688 -35.688 1 17.89 119 ASP A O 1
ATOM 909 N N . ALA A 1 120 ? -28.062 35.656 -35.812 1 18.48 120 ALA A N 1
ATOM 910 C CA . ALA A 1 120 ? -28.031 34.438 -34.969 1 18.48 120 ALA A CA 1
ATOM 911 C C . ALA A 1 120 ? -27 33.438 -35.5 1 18.48 120 ALA A C 1
ATOM 913 O O . ALA A 1 120 ? -27.062 32.25 -35.188 1 18.48 120 ALA A O 1
ATOM 914 N N . VAL A 1 121 ? -26.109 33.906 -36.531 1 18.83 121 VAL A N 1
ATOM 915 C CA . VAL A 1 121 ? -25.656 32.812 -37.344 1 18.83 121 VAL A CA 1
ATOM 916 C C . VAL A 1 121 ? -25.141 31.672 -36.438 1 18.83 121 VAL A C 1
ATOM 918 O O . VAL A 1 121 ? -24.453 31.922 -35.438 1 18.83 121 VAL A O 1
ATOM 921 N N . SER A 1 122 ? -25.766 30.516 -36.688 1 19.16 122 SER A N 1
ATOM 922 C CA . SER A 1 122 ? -25.875 29.203 -36.062 1 19.16 122 SER A CA 1
ATOM 923 C C . SER A 1 122 ? -24.5 28.547 -35.938 1 19.16 122 SER A C 1
ATOM 925 O O . SER A 1 122 ? -24.406 27.328 -35.75 1 19.16 122 SER A O 1
ATOM 927 N N . THR A 1 123 ? -23.438 29.391 -36 1 18.58 123 THR A N 1
ATOM 928 C CA . THR A 1 123 ? -22.234 28.641 -36.344 1 18.58 123 THR A CA 1
ATOM 929 C C . THR A 1 123 ? -22.062 27.438 -35.406 1 18.58 123 THR A C 1
ATOM 931 O O . THR A 1 123 ? -22.016 27.594 -34.188 1 18.58 123 THR A O 1
ATOM 934 N N . SER A 1 124 ? -22.531 26.297 -35.906 1 19.88 124 SER A N 1
ATOM 935 C CA . SER A 1 124 ? -22.562 24.953 -35.375 1 19.88 124 SER A CA 1
ATOM 936 C C . SER A 1 124 ? -21.172 24.531 -34.844 1 19.88 124 SER A C 1
ATOM 938 O O . SER A 1 124 ? -20.281 24.266 -35.656 1 19.88 124 SER A O 1
ATOM 940 N N . ARG A 1 125 ? -20.516 25.297 -34.062 1 18.34 125 ARG A N 1
ATOM 941 C CA . ARG A 1 125 ? -19.172 24.922 -33.625 1 18.34 125 ARG A CA 1
ATOM 942 C C . ARG A 1 125 ? -19.156 23.516 -33.031 1 18.34 125 ARG A C 1
ATOM 944 O O . ARG A 1 125 ? -19.781 23.266 -32 1 18.34 125 ARG A O 1
ATOM 951 N N . ALA A 1 126 ? -19.094 22.516 -33.938 1 22 126 ALA A N 1
ATOM 952 C CA . ALA A 1 126 ? -18.875 21.094 -33.625 1 22 126 ALA A CA 1
ATOM 953 C C . ALA A 1 126 ? -17.859 20.906 -32.531 1 22 126 ALA A C 1
ATOM 955 O O . ALA A 1 126 ? -16.734 21.422 -32.625 1 22 126 ALA A O 1
ATOM 956 N N . GLN A 1 127 ? -18.359 20.781 -31.297 1 20.16 127 GLN A N 1
ATOM 957 C CA . GLN A 1 127 ? -17.781 20.594 -29.969 1 20.16 127 GLN A CA 1
ATOM 958 C C . GLN A 1 127 ? -16.672 19.547 -30 1 20.16 127 GLN A C 1
ATOM 960 O O . GLN A 1 127 ? -16.906 18.391 -30.359 1 20.16 127 GLN A O 1
ATOM 965 N N . GLN A 1 128 ? -15.406 19.938 -30.422 1 20.72 128 GLN A N 1
ATOM 966 C CA . GLN A 1 128 ? -14.172 19.156 -30.281 1 20.72 128 GLN A CA 1
ATOM 967 C C . GLN A 1 128 ? -14.109 18.453 -28.922 1 20.72 128 GLN A C 1
ATOM 969 O O . GLN A 1 128 ? -14 19.109 -27.891 1 20.72 128 GLN A O 1
ATOM 974 N N . GLN A 1 129 ? -14.984 17.469 -28.781 1 21.55 129 GLN A N 1
ATOM 975 C CA . GLN A 1 129 ? -15.039 16.609 -27.609 1 21.55 129 GLN A CA 1
ATOM 976 C C . GLN A 1 129 ? -13.633 16.156 -27.188 1 21.55 129 GLN A C 1
ATOM 978 O O . GLN A 1 129 ? -13.031 15.297 -27.828 1 21.55 129 GLN A O 1
ATOM 983 N N . THR A 1 130 ? -12.781 17.109 -26.828 1 22.94 130 THR A N 1
ATOM 984 C CA . THR A 1 130 ? -11.484 16.844 -26.219 1 22.94 130 THR A CA 1
ATOM 985 C C . THR A 1 130 ? -11.625 15.875 -25.047 1 22.94 130 THR A C 1
ATOM 987 O O . THR A 1 130 ? -12.164 16.234 -24 1 22.94 130 THR A O 1
ATOM 990 N N . SER A 1 131 ? -12.141 14.656 -25.344 1 23.56 131 SER A N 1
ATOM 991 C CA . SER A 1 131 ? -12.172 13.625 -24.312 1 23.56 131 SER A CA 1
ATOM 992 C C . SER A 1 131 ? -10.906 13.656 -23.469 1 23.56 131 SER A C 1
ATOM 994 O O . SER A 1 131 ? -9.805 13.453 -23.984 1 23.56 131 SER A O 1
ATOM 996 N N . LEU A 1 132 ? -10.875 14.438 -22.484 1 22.97 132 LEU A N 1
ATOM 997 C CA . LEU A 1 132 ? -10.016 14.766 -21.344 1 22.97 132 LEU A CA 1
ATOM 998 C C . LEU A 1 132 ? -9.617 13.508 -20.578 1 22.97 132 LEU A C 1
ATOM 1000 O O . LEU A 1 132 ? -10.109 13.273 -19.469 1 22.97 132 LEU A O 1
ATOM 1004 N N . VAL A 1 133 ? -9.766 12.312 -21.141 1 25.23 133 VAL A N 1
ATOM 1005 C CA . VAL A 1 133 ? -9.312 11.336 -20.156 1 25.23 133 VAL A CA 1
ATOM 1006 C C . VAL A 1 133 ? -7.93 11.734 -19.641 1 25.23 133 VAL A C 1
ATOM 1008 O O . VAL A 1 133 ? -7.031 12.047 -20.422 1 25.23 133 VAL A O 1
ATOM 1011 N N . PRO A 1 134 ? -7.883 12.156 -18.484 1 23.72 134 PRO A N 1
ATOM 1012 C CA . PRO A 1 134 ? -6.66 12.648 -17.859 1 23.72 134 PRO A CA 1
ATOM 1013 C C . PRO A 1 134 ? -5.438 11.789 -18.172 1 23.72 134 PRO A C 1
ATOM 1015 O O . PRO A 1 134 ? -5.539 10.555 -18.203 1 23.72 134 PRO A O 1
ATOM 1018 N N . ARG A 1 135 ? -4.434 12.312 -18.812 1 26.12 135 ARG A N 1
ATOM 1019 C CA . ARG A 1 135 ? -3.016 12.109 -19.062 1 26.12 135 ARG A CA 1
ATOM 1020 C C . ARG A 1 135 ? -2.307 11.547 -17.844 1 26.12 135 ARG A C 1
ATOM 1022 O O . ARG A 1 135 ? -2.143 12.25 -16.844 1 26.12 135 ARG A O 1
ATOM 1029 N N . LEU A 1 136 ? -2.734 10.438 -17.281 1 26.58 136 LEU A N 1
ATOM 1030 C CA . LEU A 1 136 ? -1.685 9.781 -16.516 1 26.58 136 LEU A CA 1
ATOM 1031 C C . LEU A 1 136 ? -0.311 10.078 -17.109 1 26.58 136 LEU A C 1
ATOM 1033 O O . LEU A 1 136 ? -0.098 9.922 -18.312 1 26.58 136 LEU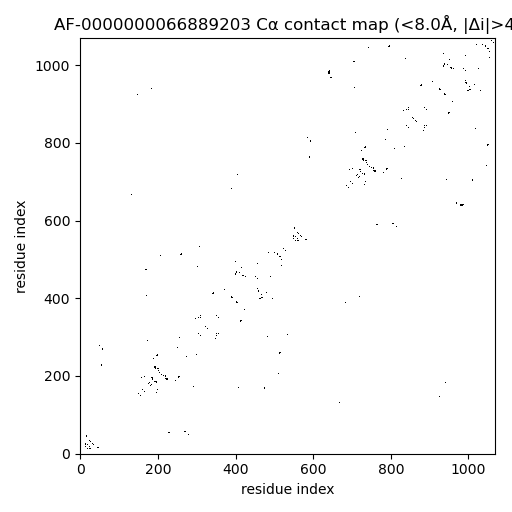 A O 1
ATOM 1037 N N . SER A 1 137 ? 0.338 11.039 -16.672 1 26.62 137 SER A N 1
ATOM 1038 C CA . SER A 1 137 ? 1.606 11.609 -17.094 1 26.62 137 SER A CA 1
ATOM 1039 C C . SER A 1 137 ? 2.475 10.578 -17.797 1 26.62 137 SER A C 1
ATOM 1041 O O . SER A 1 137 ? 2.367 9.375 -17.531 1 26.62 137 SER A O 1
ATOM 1043 N N . ARG A 1 138 ? 3.121 11.07 -18.875 1 28.41 138 ARG A N 1
ATOM 1044 C CA . ARG A 1 138 ? 4.082 10.906 -19.953 1 28.41 138 ARG A CA 1
ATOM 1045 C C . ARG A 1 138 ? 5.398 10.344 -19.438 1 28.41 138 ARG A C 1
ATOM 1047 O O . ARG A 1 138 ? 6.457 10.953 -19.625 1 28.41 138 ARG A O 1
ATOM 1054 N N . TRP A 1 139 ? 5.516 10.18 -18.141 1 27.86 139 TRP A N 1
ATOM 1055 C CA . TRP A 1 139 ? 6.875 9.672 -17.984 1 27.86 139 TRP A CA 1
ATOM 1056 C C . TRP A 1 139 ? 7.168 8.578 -19 1 27.86 139 TRP A C 1
ATOM 1058 O O . TRP A 1 139 ? 6.547 7.512 -18.984 1 27.86 139 TRP A O 1
ATOM 1068 N N . SER A 1 140 ? 7.152 9.016 -20.281 1 28.66 140 SER A N 1
ATOM 1069 C CA . SER A 1 140 ? 7.633 8.219 -21.406 1 28.66 140 SER A CA 1
ATOM 1070 C C . SER A 1 140 ? 8.789 7.316 -20.984 1 28.66 140 SER A C 1
ATOM 1072 O O . SER A 1 140 ? 9.664 7.734 -20.234 1 28.66 140 SER A O 1
ATOM 1074 N N . PRO A 1 141 ? 8.602 6.102 -21.188 1 29.16 141 PRO A N 1
ATOM 1075 C CA . PRO A 1 141 ? 9.711 5.145 -21.078 1 29.16 141 PRO A CA 1
ATOM 1076 C C . PRO A 1 141 ? 10.961 5.602 -21.812 1 29.16 141 PRO A C 1
ATOM 1078 O O . PRO A 1 141 ? 10.961 5.688 -23.047 1 29.16 141 PRO A O 1
ATOM 1081 N N . ILE A 1 142 ? 11.648 6.777 -21.453 1 28.34 142 ILE A N 1
ATOM 1082 C CA . ILE A 1 142 ? 12.898 7.047 -22.156 1 28.34 142 ILE A CA 1
ATOM 1083 C C . ILE A 1 142 ? 13.578 5.734 -22.531 1 28.34 142 ILE A C 1
ATOM 1085 O O . ILE A 1 142 ? 13.25 4.68 -21.984 1 28.34 142 ILE A O 1
ATOM 1089 N N . VAL A 1 143 ? 14.992 5.953 -22.938 1 28.34 143 VAL A N 1
ATOM 1090 C CA . VAL A 1 143 ? 16.234 5.41 -23.453 1 28.34 143 VAL A CA 1
ATOM 1091 C C . VAL A 1 143 ? 16.703 4.246 -22.578 1 28.34 143 VAL A C 1
ATOM 1093 O O . VAL A 1 143 ? 16.281 4.129 -21.422 1 28.34 143 VAL A O 1
ATOM 1096 N N . SER A 1 144 ? 17.672 3.424 -23.031 1 34.38 144 SER A N 1
ATOM 1097 C CA . SER A 1 144 ? 18.516 2.312 -22.578 1 34.38 144 SER A CA 1
ATOM 1098 C C . SER A 1 144 ? 19.062 2.568 -21.172 1 34.38 144 SER A C 1
ATOM 1100 O O . SER A 1 144 ? 20.172 3.086 -21.031 1 34.38 144 SER A O 1
ATOM 1102 N N . LEU A 1 145 ? 18.453 3.223 -20.328 1 36.91 145 LEU A N 1
ATOM 1103 C CA . LEU A 1 145 ? 19.188 3.537 -19.094 1 36.91 145 LEU A CA 1
ATOM 1104 C C . LEU A 1 145 ? 19.906 2.307 -18.578 1 36.91 145 LEU A C 1
ATOM 1106 O O . LEU A 1 145 ? 19.359 1.203 -18.578 1 36.91 145 LEU A O 1
ATOM 1110 N N . PRO A 1 146 ? 21.188 2.23 -18.453 1 42.78 146 PRO A N 1
ATOM 1111 C CA . PRO A 1 146 ? 21.984 1.163 -17.828 1 42.78 146 PRO A CA 1
ATOM 1112 C C . PRO A 1 146 ? 21.328 0.599 -16.578 1 42.78 146 PRO A C 1
ATOM 1114 O O . PRO A 1 146 ? 20.641 1.325 -15.844 1 42.78 146 PRO A O 1
ATOM 1117 N N . ARG A 1 147 ? 21.031 -0.817 -16.406 1 52.88 147 ARG A N 1
ATOM 1118 C CA . ARG A 1 147 ? 20.453 -1.779 -15.477 1 52.88 147 ARG A CA 1
ATOM 1119 C C . ARG A 1 147 ? 20.953 -1.521 -14.055 1 52.88 147 ARG A C 1
ATOM 1121 O O . ARG A 1 147 ? 22.125 -1.745 -13.742 1 52.88 147 ARG A O 1
ATOM 1128 N N . HIS A 1 148 ? 20.656 -0.461 -13.25 1 63.5 148 HIS A N 1
ATOM 1129 C CA . HIS A 1 148 ? 21.281 -0.119 -11.977 1 63.5 148 HIS A CA 1
ATOM 1130 C C . HIS A 1 148 ? 20.812 -1.05 -10.867 1 63.5 148 HIS A C 1
ATOM 1132 O O . HIS A 1 148 ? 19.641 -1.05 -10.5 1 63.5 148 HIS A O 1
ATOM 1138 N N . VAL A 1 149 ? 21.516 -2.229 -10.688 1 80.25 149 VAL A N 1
ATOM 1139 C CA . VAL A 1 149 ? 21.438 -3.111 -9.531 1 80.25 149 VAL A CA 1
ATOM 1140 C C . VAL A 1 149 ? 22.281 -2.557 -8.391 1 80.25 149 VAL A C 1
ATOM 1142 O O . VAL A 1 149 ? 23.438 -2.168 -8.609 1 80.25 149 VAL A O 1
ATOM 1145 N N . VAL A 1 150 ? 21.688 -2.445 -7.262 1 90.12 150 VAL A N 1
ATOM 1146 C CA . VAL A 1 150 ? 22.422 -1.989 -6.078 1 90.12 150 VAL A CA 1
ATOM 1147 C C . VAL A 1 150 ? 23.359 -3.094 -5.586 1 90.12 150 VAL A C 1
ATOM 1149 O O . VAL A 1 150 ? 22.891 -4.121 -5.078 1 90.12 150 VAL A O 1
ATOM 1152 N N . ALA A 1 151 ? 24.594 -2.885 -5.699 1 83.5 151 ALA A N 1
ATOM 1153 C CA . ALA A 1 151 ? 25.578 -3.922 -5.43 1 83.5 151 ALA A CA 1
ATOM 1154 C C . ALA A 1 151 ? 26.031 -3.891 -3.971 1 83.5 151 ALA A C 1
ATOM 1156 O O . ALA A 1 151 ? 26.297 -4.938 -3.379 1 83.5 151 ALA A O 1
ATOM 1157 N N . ASN A 1 152 ? 26.125 -2.746 -3.4 1 85.94 152 ASN A N 1
ATOM 1158 C CA . ASN A 1 152 ? 26.562 -2.613 -2.012 1 85.94 152 ASN A CA 1
ATOM 1159 C C . ASN A 1 152 ? 25.484 -3.104 -1.043 1 85.94 152 ASN A C 1
ATOM 1161 O O . ASN A 1 152 ? 24.375 -2.574 -1.021 1 85.94 152 ASN A O 1
ATOM 1165 N N . PRO A 1 153 ? 25.766 -4.051 -0.215 1 85.56 153 PRO A N 1
ATOM 1166 C CA . PRO A 1 153 ? 24.75 -4.637 0.674 1 85.56 153 PRO A CA 1
ATOM 1167 C C . PRO A 1 153 ? 24.172 -3.617 1.65 1 85.56 153 PRO A C 1
ATOM 1169 O O . PRO A 1 153 ? 22.969 -3.666 1.957 1 85.56 153 PRO A O 1
ATOM 1172 N N . GLY A 1 154 ? 25.094 -2.777 2.152 1 89.75 154 GLY A N 1
ATOM 1173 C CA . GLY A 1 154 ? 24.609 -1.73 3.035 1 89.75 154 GLY A CA 1
ATOM 1174 C C . GLY A 1 154 ? 23.609 -0.804 2.363 1 89.75 154 GLY A C 1
ATOM 1175 O O . GLY A 1 154 ? 22.562 -0.478 2.941 1 89.75 154 GLY A O 1
ATOM 1176 N N . ASP A 1 155 ? 23.953 -0.441 1.104 1 94 155 ASP A N 1
ATOM 1177 C CA . ASP A 1 155 ? 23.031 0.396 0.329 1 94 155 ASP A CA 1
ATOM 1178 C C . ASP A 1 155 ? 21.734 -0.346 0.018 1 94 155 ASP A C 1
ATOM 1180 O O . ASP A 1 155 ? 20.656 0.248 0.036 1 94 155 ASP A O 1
ATOM 1184 N N . ALA A 1 156 ? 21.859 -1.625 -0.205 1 92.69 156 ALA A N 1
ATOM 1185 C CA . ALA A 1 156 ? 20.703 -2.436 -0.55 1 92.69 156 ALA A CA 1
ATOM 1186 C C . ALA A 1 156 ? 19.734 -2.549 0.632 1 92.69 156 ALA A C 1
ATOM 1188 O O . ALA A 1 156 ? 18.516 -2.477 0.459 1 92.69 156 ALA A O 1
ATOM 1189 N N . GLU A 1 157 ? 20.281 -2.746 1.775 1 93.88 157 GLU A N 1
ATOM 1190 C CA . GLU A 1 157 ? 19.469 -2.846 2.979 1 93.88 157 GLU A CA 1
ATOM 1191 C C . GLU A 1 157 ? 18.734 -1.537 3.254 1 93.88 157 GLU A C 1
ATOM 1193 O O . GLU A 1 157 ? 17.547 -1.545 3.602 1 93.88 157 GLU A O 1
ATOM 1198 N N . LEU A 1 158 ? 19.469 -0.467 3.1 1 97.31 158 LEU A N 1
ATOM 1199 C CA . LEU A 1 158 ? 18.875 0.842 3.322 1 97.31 158 LEU A CA 1
ATOM 1200 C C . LEU A 1 158 ? 17.828 1.146 2.258 1 97.31 158 LEU A C 1
ATOM 1202 O O . LEU A 1 158 ? 16.766 1.691 2.566 1 97.31 158 LEU A O 1
ATOM 1206 N N . PHE A 1 159 ? 18.156 0.813 1.039 1 96.81 159 PHE A N 1
ATOM 1207 C CA . PHE A 1 159 ? 17.234 1.055 -0.058 1 96.81 159 PHE A CA 1
ATOM 1208 C C . PHE A 1 159 ? 15.961 0.223 0.111 1 96.81 159 PHE A C 1
ATOM 1210 O O . PHE A 1 159 ? 14.859 0.704 -0.151 1 96.81 159 PHE A O 1
ATOM 1217 N N . GLU A 1 160 ? 16.094 -0.982 0.578 1 95.12 160 GLU A N 1
ATOM 1218 C CA . GLU A 1 160 ? 14.953 -1.824 0.896 1 95.12 160 GLU A CA 1
ATOM 1219 C C . GLU A 1 160 ? 14.094 -1.199 1.994 1 95.12 160 GLU A C 1
ATOM 1221 O O . GLU A 1 160 ? 12.867 -1.188 1.9 1 95.12 160 GLU A O 1
ATOM 1226 N N . PHE A 1 161 ? 14.75 -0.772 3.023 1 97.25 161 PHE A N 1
ATOM 1227 C CA . PHE A 1 161 ? 14.047 -0.127 4.129 1 97.25 161 PHE A CA 1
ATOM 1228 C C . PHE A 1 161 ? 13.297 1.109 3.645 1 97.25 161 PHE A C 1
ATOM 1230 O O . PHE A 1 161 ? 12.195 1.393 4.109 1 97.25 161 PHE A O 1
ATOM 1237 N N . TYR A 1 162 ? 13.953 1.878 2.719 1 98.12 162 TYR A N 1
ATOM 1238 C CA . TYR A 1 162 ? 13.258 3.018 2.135 1 98.12 162 TYR A CA 1
ATOM 1239 C C . TYR A 1 162 ? 11.992 2.572 1.412 1 98.12 162 TYR A C 1
ATOM 1241 O O . TYR A 1 162 ? 10.922 3.145 1.616 1 98.12 162 TYR A O 1
ATOM 1249 N N . ILE A 1 163 ? 12.055 1.549 0.575 1 96.31 163 ILE A N 1
ATOM 1250 C CA . ILE A 1 163 ? 10.961 1.089 -0.274 1 96.31 163 ILE A CA 1
ATOM 1251 C C . ILE A 1 163 ? 9.82 0.569 0.594 1 96.31 163 ILE A C 1
ATOM 1253 O O . ILE A 1 163 ? 8.648 0.858 0.329 1 96.31 163 ILE A O 1
ATOM 1257 N N . ARG A 1 164 ? 10.117 -0.042 1.689 1 94.44 164 ARG A N 1
ATOM 1258 C CA . ARG A 1 164 ? 9.117 -0.792 2.439 1 94.44 164 ARG A CA 1
ATOM 1259 C C . ARG A 1 164 ? 8.547 0.044 3.578 1 94.44 164 ARG A C 1
ATOM 1261 O O . ARG A 1 164 ? 7.43 -0.203 4.039 1 94.44 164 ARG A O 1
ATOM 1268 N N . GLU A 1 165 ? 9.344 1.032 3.963 1 96.06 165 GLU A N 1
ATOM 1269 C CA . GLU A 1 165 ? 8.906 1.713 5.18 1 96.06 165 GLU A CA 1
ATOM 1270 C C . GLU A 1 165 ? 8.914 3.229 4.996 1 96.06 165 GLU A C 1
ATOM 1272 O O . GLU A 1 165 ? 7.863 3.85 4.84 1 96.06 165 GLU A O 1
ATOM 1277 N N . THR A 1 166 ? 10.164 3.787 4.863 1 97.81 166 THR A N 1
ATOM 1278 C CA . THR A 1 166 ? 10.242 5.238 4.988 1 97.81 166 THR A CA 1
ATOM 1279 C C . THR A 1 166 ? 9.609 5.922 3.781 1 97.81 166 THR A C 1
ATOM 1281 O O . THR A 1 166 ? 8.992 6.984 3.912 1 97.81 166 THR A O 1
ATOM 1284 N N . GLY A 1 167 ? 9.797 5.344 2.6 1 97.75 167 GLY A N 1
ATOM 1285 C CA . GLY A 1 167 ? 9.102 5.887 1.445 1 97.75 167 GLY A CA 1
ATOM 1286 C C . GLY A 1 167 ? 7.59 5.871 1.596 1 97.75 167 GLY A C 1
ATOM 1287 O O . GLY A 1 167 ? 6.906 6.789 1.142 1 97.75 167 GLY A O 1
ATOM 1288 N N . VAL A 1 168 ? 7.074 4.863 2.256 1 96.56 168 VAL A N 1
ATOM 1289 C CA . VAL A 1 168 ? 5.645 4.672 2.471 1 96.56 168 VAL A CA 1
ATOM 1290 C C . VAL A 1 168 ? 5.105 5.785 3.367 1 96.56 168 VAL A C 1
ATOM 1292 O O . VAL A 1 168 ? 3.969 6.234 3.193 1 96.56 168 VAL A O 1
ATOM 1295 N N . TRP A 1 169 ? 5.938 6.289 4.234 1 97.69 169 TRP A N 1
ATOM 1296 C CA . TRP A 1 169 ? 5.516 7.324 5.176 1 97.69 169 TRP A CA 1
ATOM 1297 C C . TRP A 1 169 ? 5.211 8.633 4.445 1 97.69 169 TRP A C 1
ATOM 1299 O O . TRP A 1 169 ? 4.523 9.5 4.984 1 97.69 169 TRP A O 1
ATOM 1309 N N . LEU A 1 170 ? 5.688 8.773 3.221 1 97.25 170 LEU A N 1
ATOM 1310 C CA . LEU A 1 170 ? 5.477 9.984 2.436 1 97.25 170 LEU A CA 1
ATOM 1311 C C . LEU A 1 170 ? 4.246 9.852 1.55 1 97.25 170 LEU A C 1
ATOM 1313 O O . LEU A 1 170 ? 3.754 10.844 1.008 1 97.25 170 LEU A O 1
ATOM 1317 N N . ASP A 1 171 ? 3.672 8.664 1.457 1 95.69 171 ASP A N 1
ATOM 1318 C CA . ASP A 1 171 ? 2.605 8.375 0.502 1 95.69 171 ASP A CA 1
ATOM 1319 C C . ASP A 1 171 ? 1.231 8.523 1.152 1 95.69 171 ASP A C 1
ATOM 1321 O O . ASP A 1 171 ? 0.274 7.859 0.748 1 95.69 171 ASP A O 1
ATOM 1325 N N . ILE A 1 172 ? 1.046 9.352 2.096 1 96.88 172 ILE A N 1
ATOM 1326 C CA . ILE A 1 172 ? -0.19 9.414 2.869 1 96.88 172 ILE A CA 1
ATOM 1327 C C . ILE A 1 172 ? -1.29 10.062 2.033 1 96.88 172 ILE A C 1
ATOM 1329 O O . ILE A 1 172 ? -2.479 9.906 2.326 1 96.88 172 ILE A O 1
ATOM 1333 N N . VAL A 1 173 ? -0.966 10.836 0.979 1 95 173 VAL A N 1
ATOM 1334 C CA . VAL A 1 173 ? -1.938 11.391 0.042 1 95 173 VAL A CA 1
ATOM 1335 C C . VAL A 1 173 ? -1.507 11.086 -1.391 1 95 173 VAL A C 1
ATOM 1337 O O . VAL A 1 173 ? -1.462 11.984 -2.236 1 95 173 VAL A O 1
ATOM 1340 N N . SER A 1 174 ? -1.068 9.883 -1.651 1 90.44 174 SER A N 1
ATOM 1341 C CA . SER A 1 174 ? -0.593 9.414 -2.947 1 90.44 174 SER A CA 1
ATOM 1342 C C . SER A 1 174 ? -1.146 8.031 -3.271 1 90.44 174 SER A C 1
ATOM 1344 O O . SER A 1 174 ? -0.489 7.016 -3.021 1 90.44 174 SER A O 1
ATOM 1346 N N . PRO A 1 175 ? -2.291 8.008 -3.963 1 85.19 175 PRO A N 1
ATOM 1347 C CA . PRO A 1 175 ? -2.883 6.707 -4.293 1 85.19 175 PRO A CA 1
ATOM 1348 C C . PRO A 1 175 ? -1.986 5.863 -5.195 1 85.19 175 PRO A C 1
ATOM 1350 O O . PRO A 1 175 ? -2.127 4.637 -5.238 1 85.19 175 PRO A O 1
ATOM 1353 N N . THR A 1 176 ? -1.047 6.434 -5.828 1 83.25 176 THR A N 1
ATOM 1354 C CA . THR A 1 176 ? -0.164 5.719 -6.742 1 83.25 176 THR A CA 1
ATOM 1355 C C . THR A 1 176 ? 1.117 5.289 -6.031 1 83.25 176 THR A C 1
ATOM 1357 O O . THR A 1 176 ? 2.027 4.742 -6.66 1 83.25 176 THR A O 1
ATOM 1360 N N . CYS A 1 177 ? 1.193 5.602 -4.812 1 90.56 177 CYS A N 1
ATOM 1361 C CA . CYS A 1 177 ? 2.381 5.262 -4.039 1 90.56 177 CYS A CA 1
ATOM 1362 C C . CYS A 1 177 ? 3.639 5.828 -4.691 1 90.56 177 CYS A C 1
ATOM 1364 O O . CYS A 1 177 ? 4.609 5.102 -4.906 1 90.56 177 CYS A O 1
ATOM 1366 N N . PHE A 1 178 ? 3.623 7.086 -4.965 1 92.94 178 PHE A N 1
ATOM 1367 C CA . PHE A 1 178 ? 4.672 7.77 -5.715 1 92.94 178 PHE A CA 1
ATOM 1368 C C . PHE A 1 178 ? 6.031 7.555 -5.059 1 92.94 178 PHE A C 1
ATOM 1370 O O . PHE A 1 178 ? 7 7.195 -5.73 1 92.94 178 PHE A O 1
ATOM 1377 N N . PHE A 1 179 ? 6.203 7.664 -3.84 1 96.12 179 PHE A N 1
ATOM 1378 C CA . PHE A 1 179 ? 7.488 7.68 -3.154 1 96.12 179 PHE A CA 1
ATOM 1379 C C . PHE A 1 179 ? 7.98 6.262 -2.893 1 96.12 179 PHE A C 1
ATOM 1381 O O . PHE A 1 179 ? 9.188 6.023 -2.801 1 96.12 179 PHE A O 1
ATOM 1388 N N . SER A 1 180 ? 7.09 5.281 -2.803 1 94.94 180 SER A N 1
ATOM 1389 C CA . SER A 1 180 ? 7.527 3.922 -2.516 1 94.94 180 SER A CA 1
ATOM 1390 C C . SER A 1 180 ? 7.586 3.078 -3.785 1 94.94 180 SER A C 1
ATOM 1392 O O . SER A 1 180 ? 8.164 1.991 -3.789 1 94.94 180 SER A O 1
ATOM 1394 N N . GLU A 1 181 ? 7.008 3.604 -4.852 1 91.06 181 GLU A N 1
ATOM 1395 C CA . GLU A 1 181 ? 7.023 2.818 -6.082 1 91.06 181 GLU A CA 1
ATOM 1396 C C . GLU A 1 181 ? 7.742 3.562 -7.203 1 91.06 181 GLU A C 1
ATOM 1398 O O . GLU A 1 181 ? 8.711 3.059 -7.766 1 91.06 181 GLU A O 1
ATOM 1403 N N . THR A 1 182 ? 7.34 4.75 -7.492 1 90.5 182 THR A N 1
ATOM 1404 C CA . THR A 1 182 ? 7.883 5.516 -8.609 1 90.5 182 THR A CA 1
ATOM 1405 C C . THR A 1 182 ? 9.289 6.023 -8.281 1 90.5 182 THR A C 1
ATOM 1407 O O . THR A 1 182 ? 10.195 5.91 -9.109 1 90.5 182 THR A O 1
ATOM 1410 N N . VAL A 1 183 ? 9.469 6.543 -7.121 1 94.62 183 VAL A N 1
ATOM 1411 C CA . VAL A 1 183 ? 10.719 7.18 -6.73 1 94.62 183 VAL A CA 1
ATOM 1412 C C . VAL A 1 183 ? 11.844 6.145 -6.707 1 94.62 183 VAL A C 1
ATOM 1414 O O . VAL A 1 183 ? 12.922 6.383 -7.242 1 94.62 183 VAL A O 1
ATOM 1417 N N . PRO A 1 184 ? 11.617 4.969 -6.141 1 94.69 184 PRO A N 1
ATOM 1418 C CA . PRO A 1 184 ? 12.703 3.986 -6.164 1 94.69 184 PRO A CA 1
ATOM 1419 C C . PRO A 1 184 ? 13.133 3.617 -7.578 1 94.69 184 PRO A C 1
ATOM 1421 O O . PRO A 1 184 ? 14.328 3.428 -7.832 1 94.69 184 PRO A O 1
ATOM 1424 N N . ARG A 1 185 ? 12.219 3.578 -8.477 1 90.5 185 ARG A N 1
ATOM 1425 C CA . ARG A 1 185 ? 12.555 3.262 -9.859 1 90.5 185 ARG A CA 1
ATOM 1426 C C . ARG A 1 185 ? 13.398 4.371 -10.484 1 90.5 185 ARG A C 1
ATOM 1428 O O . ARG A 1 185 ? 14.367 4.098 -11.195 1 90.5 185 ARG A O 1
ATOM 1435 N N . LEU A 1 186 ? 13.062 5.566 -10.18 1 90.69 186 LEU A N 1
ATOM 1436 C CA . LEU A 1 186 ? 13.805 6.715 -10.672 1 90.69 186 LEU A CA 1
ATOM 1437 C C . LEU A 1 186 ? 15.18 6.801 -10.008 1 90.69 186 LEU A C 1
ATOM 1439 O O . LEU A 1 186 ? 16.172 7.152 -10.656 1 90.69 186 LEU A O 1
ATOM 1443 N N . ALA A 1 187 ? 15.148 6.461 -8.758 1 93.88 187 ALA A N 1
ATOM 1444 C CA . ALA A 1 187 ? 16.359 6.578 -7.957 1 93.88 187 ALA A CA 1
ATOM 1445 C C . ALA A 1 187 ? 17.453 5.645 -8.477 1 93.88 187 ALA A C 1
ATOM 1447 O O . ALA A 1 187 ? 18.641 5.949 -8.367 1 93.88 187 ALA A O 1
ATOM 1448 N N . LEU A 1 188 ? 17.031 4.562 -9.055 1 92.31 188 LEU A N 1
ATOM 1449 C CA . LEU A 1 188 ? 18.016 3.605 -9.562 1 92.31 188 LEU A CA 1
ATOM 1450 C C . LEU A 1 188 ? 18.781 4.188 -10.75 1 92.31 188 LEU A C 1
ATOM 1452 O O . LEU A 1 188 ? 19.844 3.682 -11.109 1 92.31 188 LEU A O 1
ATOM 1456 N N . HIS A 1 189 ? 18.266 5.316 -11.312 1 88.31 189 HIS A N 1
ATOM 1457 C CA . HIS A 1 189 ? 18.906 5.934 -12.469 1 88.31 189 HIS A CA 1
ATOM 1458 C C . HIS A 1 189 ? 19.344 7.363 -12.164 1 88.31 189 HIS A C 1
ATOM 1460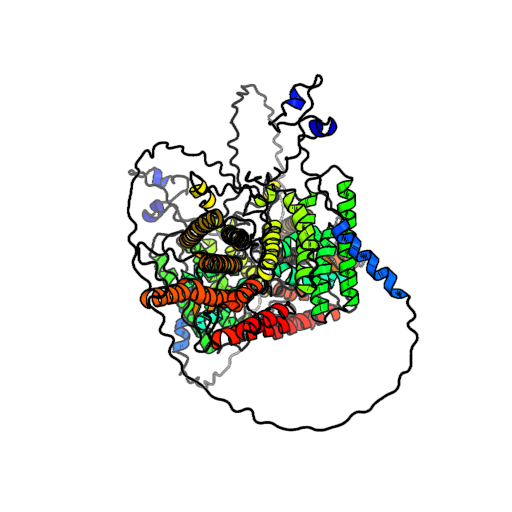 O O . HIS A 1 189 ? 19.828 8.07 -13.047 1 88.31 189 HIS A O 1
ATOM 1466 N N . ASP A 1 190 ? 19.172 7.82 -10.984 1 90.44 190 ASP A N 1
ATOM 1467 C CA . ASP A 1 190 ? 19.516 9.172 -10.562 1 90.44 190 ASP A CA 1
ATOM 1468 C C . ASP A 1 190 ? 20.25 9.156 -9.227 1 90.44 190 ASP A C 1
ATOM 1470 O O . ASP A 1 190 ? 19.641 8.945 -8.18 1 90.44 190 ASP A O 1
ATOM 1474 N N . PRO A 1 191 ? 21.469 9.477 -9.281 1 89.38 191 PRO A N 1
ATOM 1475 C CA . PRO A 1 191 ? 22.281 9.367 -8.07 1 89.38 191 PRO A CA 1
ATOM 1476 C C . PRO A 1 191 ? 21.812 10.305 -6.961 1 89.38 191 PRO A C 1
ATOM 1478 O O . PRO A 1 191 ? 21.922 9.984 -5.777 1 89.38 191 PRO A O 1
ATOM 1481 N N . VAL A 1 192 ? 21.312 11.484 -7.289 1 92.44 192 VAL A N 1
ATOM 1482 C CA . VAL A 1 192 ? 20.844 12.422 -6.277 1 92.44 192 VAL A CA 1
ATOM 1483 C C . VAL A 1 192 ? 19.625 11.844 -5.551 1 92.44 192 VAL A C 1
ATOM 1485 O O . VAL A 1 192 ? 19.594 11.82 -4.316 1 92.44 192 VAL A O 1
ATOM 1488 N N . LEU A 1 193 ? 18.734 11.391 -6.383 1 94.94 193 LEU A N 1
ATOM 1489 C CA . LEU A 1 193 ? 17.516 10.812 -5.809 1 94.94 193 LEU A CA 1
ATOM 1490 C C . LEU A 1 193 ? 17.844 9.539 -5.039 1 94.94 193 LEU A C 1
ATOM 1492 O O . LEU A 1 193 ? 17.266 9.289 -3.977 1 94.94 193 LEU A O 1
ATOM 1496 N N . PHE A 1 194 ? 18.766 8.742 -5.555 1 95.75 194 PHE A N 1
ATOM 1497 C CA . PHE A 1 194 ? 19.203 7.523 -4.875 1 95.75 194 PHE A CA 1
ATOM 1498 C C . PHE A 1 194 ? 19.828 7.848 -3.525 1 95.75 194 PHE A C 1
ATOM 1500 O O . PHE A 1 194 ? 19.469 7.242 -2.51 1 95.75 194 PHE A O 1
ATOM 1507 N N . SER A 1 195 ? 20.672 8.82 -3.514 1 96.19 195 SER A N 1
ATOM 1508 C CA . SER A 1 195 ? 21.344 9.211 -2.281 1 96.19 195 SER A CA 1
ATOM 1509 C C . SER A 1 195 ? 20.359 9.805 -1.275 1 96.19 195 SER A C 1
ATOM 1511 O O . SER A 1 195 ? 20.516 9.625 -0.066 1 96.19 195 SER A O 1
ATOM 1513 N N . ALA A 1 196 ? 19.391 10.547 -1.754 1 97.5 196 ALA A N 1
ATOM 1514 C CA . ALA A 1 196 ? 18.359 11.102 -0.871 1 97.5 196 ALA A CA 1
ATOM 1515 C C . ALA A 1 196 ? 17.578 10 -0.177 1 97.5 196 ALA A C 1
ATOM 1517 O O . ALA A 1 196 ? 17.328 10.062 1.028 1 97.5 196 ALA A O 1
ATOM 1518 N N . CYS A 1 197 ? 17.219 8.945 -0.97 1 98.19 197 CYS A N 1
ATOM 1519 C CA . CYS A 1 197 ? 16.5 7.812 -0.409 1 98.19 197 CYS A CA 1
ATOM 1520 C C . CYS A 1 197 ? 17.328 7.121 0.671 1 98.19 197 CYS A C 1
ATOM 1522 O O . CYS A 1 197 ? 16.812 6.832 1.756 1 98.19 197 CYS A O 1
ATOM 1524 N N . LEU A 1 198 ? 18.578 6.953 0.407 1 98.19 198 LEU A N 1
ATOM 1525 C CA . LEU A 1 198 ? 19.453 6.277 1.359 1 98.19 198 LEU A CA 1
ATOM 1526 C C . LEU A 1 198 ? 19.672 7.133 2.602 1 98.19 198 LEU A C 1
ATOM 1528 O O . LEU A 1 198 ? 19.719 6.617 3.721 1 98.19 198 LEU A O 1
ATOM 1532 N N . SER A 1 199 ? 19.828 8.383 2.375 1 98.06 199 SER A N 1
ATOM 1533 C CA . SER A 1 199 ? 20.047 9.297 3.488 1 98.06 199 SER A CA 1
ATOM 1534 C C . SER A 1 199 ? 18.875 9.266 4.469 1 98.06 199 SER A C 1
ATOM 1536 O O . SER A 1 199 ? 19.094 9.195 5.684 1 98.06 199 SER A O 1
ATOM 1538 N N . TYR A 1 200 ? 17.656 9.344 3.959 1 98.25 200 TYR A N 1
ATOM 1539 C CA . TYR A 1 200 ? 16.469 9.312 4.797 1 98.25 200 TYR A CA 1
ATOM 1540 C C . TYR A 1 200 ? 16.359 7.996 5.559 1 98.25 200 TYR A C 1
ATOM 1542 O O . TYR A 1 200 ? 16.156 7.992 6.773 1 98.25 200 TYR A O 1
ATOM 1550 N N . ALA A 1 201 ? 16.547 6.879 4.852 1 98.56 201 ALA A N 1
ATOM 1551 C CA . ALA A 1 201 ? 16.516 5.559 5.473 1 98.56 201 ALA A CA 1
ATOM 1552 C C . ALA A 1 201 ? 17.594 5.418 6.535 1 98.56 201 ALA A C 1
ATOM 1554 O O . ALA A 1 201 ? 17.328 4.922 7.637 1 98.56 201 ALA A O 1
ATOM 1555 N N . ALA A 1 202 ? 18.781 5.875 6.227 1 98.31 202 ALA A N 1
ATOM 1556 C CA . ALA A 1 202 ? 19.922 5.777 7.145 1 98.31 202 ALA A CA 1
ATOM 1557 C C . ALA A 1 202 ? 19.672 6.59 8.414 1 98.31 202 ALA A C 1
ATOM 1559 O O . ALA A 1 202 ? 20.031 6.164 9.516 1 98.31 202 ALA A O 1
ATOM 1560 N N . ARG A 1 203 ? 19.078 7.746 8.258 1 97.38 203 ARG A N 1
ATOM 1561 C CA . ARG A 1 203 ? 18.766 8.594 9.398 1 97.38 203 ARG A CA 1
ATOM 1562 C C . ARG A 1 203 ? 17.844 7.867 10.383 1 97.38 203 ARG A C 1
ATOM 1564 O O . ARG A 1 203 ? 18.109 7.863 11.594 1 97.38 203 ARG A O 1
ATOM 1571 N N . ILE A 1 204 ? 16.812 7.211 9.898 1 97.69 204 ILE A N 1
ATOM 1572 C CA . ILE A 1 204 ? 15.852 6.512 10.742 1 97.69 204 ILE A CA 1
ATOM 1573 C C . ILE A 1 204 ? 16.516 5.289 11.375 1 97.69 204 ILE A C 1
ATOM 1575 O O . ILE A 1 204 ? 16.328 5.023 12.562 1 97.69 204 ILE A O 1
ATOM 1579 N N . ARG A 1 205 ? 17.266 4.555 10.547 1 97.88 205 ARG A N 1
ATOM 1580 C CA . ARG A 1 205 ? 17.922 3.367 11.07 1 97.88 205 ARG A CA 1
ATOM 1581 C C . ARG A 1 205 ? 18.938 3.74 12.148 1 97.88 205 ARG A C 1
ATOM 1583 O O . ARG A 1 205 ? 19.141 2.992 13.102 1 97.88 205 ARG A O 1
ATOM 1590 N N . ALA A 1 206 ? 19.594 4.875 11.984 1 97 206 ALA A N 1
ATOM 1591 C CA . ALA A 1 206 ? 20.531 5.348 12.992 1 97 206 ALA A CA 1
ATOM 1592 C C . ALA A 1 206 ? 19.828 5.738 14.281 1 97 206 ALA A C 1
ATOM 1594 O O . ALA A 1 206 ? 20.281 5.402 15.375 1 97 206 ALA A O 1
ATOM 1595 N N . LEU A 1 207 ? 18.719 6.41 14.18 1 96.06 207 LEU A N 1
ATOM 1596 C CA . LEU A 1 207 ? 17.953 6.867 15.328 1 96.06 207 LEU A CA 1
ATOM 1597 C C . LEU A 1 207 ? 17.391 5.684 16.109 1 96.06 207 LEU A C 1
ATOM 1599 O O . LEU A 1 207 ? 17.266 5.742 17.344 1 96.06 207 LEU A O 1
ATOM 1603 N N . THR A 1 208 ? 17.016 4.602 15.422 1 95.38 208 THR A N 1
ATOM 1604 C CA . THR A 1 208 ? 16.406 3.445 16.062 1 95.38 208 THR A CA 1
ATOM 1605 C C . THR A 1 208 ? 17.469 2.439 16.5 1 95.38 208 THR A C 1
ATOM 1607 O O . THR A 1 208 ? 17.141 1.355 16.984 1 95.38 208 THR A O 1
ATOM 1610 N N . GLY A 1 209 ? 18.703 2.689 16.219 1 94 209 GLY A N 1
ATOM 1611 C CA . GLY A 1 209 ? 19.812 1.881 16.719 1 94 209 GLY A CA 1
ATOM 1612 C C . GLY A 1 209 ? 20.203 0.764 15.766 1 94 209 GLY A C 1
ATOM 1613 O O . GLY A 1 209 ? 21.031 -0.085 16.094 1 94 209 GLY A O 1
ATOM 1614 N N . ALA A 1 210 ? 19.688 0.702 14.539 1 95 210 ALA A N 1
ATOM 1615 C CA . ALA A 1 210 ? 19.953 -0.369 13.586 1 95 210 ALA A CA 1
ATOM 1616 C C . ALA A 1 210 ? 21.141 -0.025 12.688 1 95 210 ALA A C 1
ATOM 1618 O O . ALA A 1 210 ? 21.609 -0.869 11.922 1 95 210 ALA A O 1
ATOM 1619 N N . LEU A 1 211 ? 21.594 1.209 12.742 1 96.12 211 LEU A N 1
ATOM 1620 C CA . LEU A 1 211 ? 22.734 1.69 11.977 1 96.12 211 LEU A CA 1
ATOM 1621 C C . LEU A 1 211 ? 23.609 2.605 12.82 1 96.12 211 LEU A C 1
ATOM 1623 O O . LEU A 1 211 ? 23.109 3.395 13.625 1 96.12 211 LEU A O 1
ATOM 1627 N N . ASP A 1 212 ? 24.891 2.5 12.672 1 95.5 212 ASP A N 1
ATOM 1628 C CA . ASP A 1 212 ? 25.828 3.391 13.359 1 95.5 212 ASP A CA 1
ATOM 1629 C C . ASP A 1 212 ? 25.562 4.852 13 1 95.5 212 ASP A C 1
ATOM 1631 O O . ASP A 1 212 ? 25.469 5.195 11.82 1 95.5 212 ASP A O 1
ATOM 1635 N N . PRO A 1 213 ? 25.469 5.684 14.008 1 93.44 213 PRO A N 1
ATOM 1636 C CA . PRO A 1 213 ? 25.172 7.098 13.742 1 93.44 213 PRO A CA 1
ATOM 1637 C C . PRO A 1 213 ? 26.188 7.738 12.797 1 93.44 213 PRO A C 1
ATOM 1639 O O . PRO A 1 213 ? 25.812 8.578 11.977 1 93.44 213 PRO A O 1
ATOM 1642 N N . ALA A 1 214 ? 27.391 7.375 12.898 1 92.62 214 ALA A N 1
ATOM 1643 C CA . ALA A 1 214 ? 28.406 7.926 12.016 1 92.62 214 ALA A CA 1
ATOM 1644 C C . ALA A 1 214 ? 28.141 7.555 10.562 1 92.62 214 ALA A C 1
ATOM 1646 O O . ALA A 1 214 ? 28.344 8.359 9.656 1 92.62 214 ALA A O 1
ATOM 1647 N N . GLN A 1 215 ? 27.703 6.34 10.383 1 93.06 215 GLN A N 1
ATOM 1648 C CA . GLN A 1 215 ? 27.328 5.914 9.039 1 93.06 215 GLN A CA 1
ATOM 1649 C C . GLN A 1 215 ? 26.125 6.695 8.516 1 93.06 215 GLN A C 1
ATOM 1651 O O . GLN A 1 215 ? 26.078 7.051 7.34 1 93.06 215 GLN A O 1
ATOM 1656 N N . GLY A 1 216 ? 25.188 6.871 9.414 1 94.25 216 GLY A N 1
ATOM 1657 C CA . GLY A 1 216 ? 24.047 7.691 9.047 1 94.25 216 GLY A CA 1
ATOM 1658 C C . GLY A 1 216 ? 24.438 9.07 8.547 1 94.25 216 GLY A C 1
ATOM 1659 O O . GLY A 1 216 ? 23.891 9.547 7.551 1 94.25 216 GLY A O 1
ATOM 1660 N N . GLU A 1 217 ? 25.375 9.672 9.172 1 92.25 217 GLU A N 1
ATOM 1661 C CA . GLU A 1 217 ? 25.844 11 8.789 1 92.25 217 GLU A CA 1
ATOM 1662 C C . GLU A 1 217 ? 26.547 10.961 7.438 1 92.25 217 GLU A C 1
ATOM 1664 O O . GLU A 1 217 ? 26.469 11.922 6.664 1 92.25 217 GLU A O 1
ATOM 1669 N N . LEU A 1 218 ? 27.219 9.867 7.227 1 93.81 218 LEU A N 1
ATOM 1670 C CA . LEU A 1 218 ? 27.906 9.727 5.949 1 93.81 218 LEU A CA 1
ATOM 1671 C C . LEU A 1 218 ? 26.922 9.703 4.793 1 93.81 218 LEU A C 1
ATOM 1673 O O . LEU A 1 218 ? 27.172 10.297 3.744 1 93.81 218 LEU A O 1
ATOM 1677 N N . TYR A 1 219 ? 25.875 8.953 4.961 1 95.88 219 TYR A N 1
ATOM 1678 C CA . TYR A 1 219 ? 24.844 8.914 3.924 1 95.88 219 TYR A CA 1
ATOM 1679 C C . TYR A 1 219 ? 24.219 10.289 3.717 1 95.88 219 TYR A C 1
ATOM 1681 O O . TYR A 1 219 ? 23.906 10.672 2.588 1 95.88 219 TYR A O 1
ATOM 1689 N N . GLY A 1 220 ? 24.047 11.031 4.789 1 93.94 220 GLY A N 1
ATOM 1690 C CA . GLY A 1 220 ? 23.547 12.398 4.688 1 93.94 220 GLY A CA 1
ATOM 1691 C C . GLY A 1 220 ? 24.484 13.305 3.902 1 93.94 220 GLY A C 1
ATOM 1692 O O . GLY A 1 220 ? 24.047 14.039 3.021 1 93.94 220 GLY A O 1
ATOM 1693 N N . SER A 1 221 ? 25.719 13.195 4.16 1 91.56 221 SER A N 1
ATOM 1694 C CA . SER A 1 221 ? 26.719 14 3.479 1 91.56 221 SER A CA 1
ATOM 1695 C C . SER A 1 221 ? 26.781 13.672 1.99 1 91.56 221 SER A C 1
ATOM 1697 O O . SER A 1 221 ? 26.906 14.57 1.155 1 91.56 221 SER A O 1
ATOM 1699 N N . ARG A 1 222 ? 26.672 12.406 1.722 1 91.88 222 ARG A N 1
ATOM 1700 C CA . ARG A 1 222 ? 26.656 11.969 0.329 1 91.88 222 ARG A CA 1
ATOM 1701 C C . ARG A 1 222 ? 25.484 12.57 -0.429 1 91.88 222 ARG A C 1
ATOM 1703 O O . ARG A 1 222 ? 25.625 12.969 -1.588 1 91.88 222 ARG A O 1
ATOM 1710 N N . ALA A 1 223 ? 24.391 12.586 0.203 1 94 223 ALA A N 1
ATOM 1711 C CA . ALA A 1 223 ? 23.188 13.125 -0.434 1 94 223 ALA A CA 1
ATOM 1712 C C . ALA A 1 223 ? 23.328 14.625 -0.69 1 94 223 ALA A C 1
ATOM 1714 O O . ALA A 1 223 ? 22.938 15.117 -1.751 1 94 223 ALA A O 1
ATOM 1715 N N . ILE A 1 224 ? 23.859 15.32 0.226 1 89.81 224 ILE A N 1
ATOM 1716 C CA . ILE A 1 224 ? 24.031 16.766 0.097 1 89.81 224 ILE A CA 1
ATOM 1717 C C . ILE A 1 224 ? 25.047 17.062 -1.018 1 89.81 224 ILE A C 1
ATOM 1719 O O . ILE A 1 224 ? 24.828 17.969 -1.826 1 89.81 224 ILE A O 1
ATOM 1723 N N . GLU A 1 225 ? 26.094 16.266 -1.051 1 89 225 GLU A N 1
ATOM 1724 C CA . GLU A 1 225 ? 27.094 16.438 -2.1 1 89 225 GLU A CA 1
ATOM 1725 C C . GLU A 1 225 ? 26.484 16.219 -3.482 1 89 225 GLU A C 1
ATOM 1727 O O . GLU A 1 225 ? 26.766 16.969 -4.414 1 89 225 GLU A O 1
ATOM 1732 N N . ALA A 1 226 ? 25.719 15.141 -3.557 1 88.69 226 ALA A N 1
ATOM 1733 C CA . ALA A 1 226 ? 25.062 14.844 -4.828 1 88.69 226 ALA A CA 1
ATOM 1734 C C . ALA A 1 226 ? 24.094 15.961 -5.23 1 88.69 226 ALA A C 1
ATOM 1736 O O . ALA A 1 226 ? 24.031 16.344 -6.398 1 88.69 226 ALA A O 1
ATOM 1737 N N . LEU A 1 227 ? 23.406 16.438 -4.297 1 87.94 227 LEU A N 1
ATOM 1738 C CA . LEU A 1 227 ? 22.438 17.516 -4.531 1 87.94 227 LEU A CA 1
ATOM 1739 C C . LEU A 1 227 ? 23.141 18.781 -4.984 1 87.94 227 LEU A C 1
ATOM 1741 O O . LEU A 1 227 ? 22.734 19.406 -5.965 1 87.94 227 LEU A O 1
ATOM 1745 N N . LEU A 1 228 ? 24.203 19.141 -4.34 1 83.31 228 LEU A N 1
ATOM 1746 C CA . LEU A 1 228 ? 24.969 20.344 -4.656 1 83.31 228 LEU A CA 1
ATOM 1747 C C . LEU A 1 228 ? 25.578 20.25 -6.047 1 83.31 228 LEU A C 1
ATOM 1749 O O . LEU A 1 228 ? 25.578 21.234 -6.797 1 83.31 228 LEU A O 1
ATOM 1753 N N . SER A 1 229 ? 26.078 19.094 -6.332 1 83.06 229 SER A N 1
ATOM 1754 C CA . SER A 1 229 ? 26.672 18.875 -7.648 1 83.06 229 SER A CA 1
ATOM 1755 C C . SER A 1 229 ? 25.641 19.078 -8.758 1 83.06 229 SER A C 1
ATOM 1757 O O . SER A 1 229 ? 25.938 19.703 -9.781 1 83.06 229 SER A O 1
ATOM 1759 N N . THR A 1 230 ? 24.453 18.531 -8.516 1 82.69 230 THR A N 1
ATOM 1760 C CA . THR A 1 230 ? 23.391 18.641 -9.5 1 82.69 230 THR A CA 1
ATOM 1761 C C . THR A 1 230 ? 22.922 20.078 -9.641 1 82.69 230 THR A C 1
ATOM 1763 O O . THR A 1 230 ? 22.688 20.562 -10.75 1 82.69 230 THR A O 1
ATOM 1766 N N . LEU A 1 231 ? 22.797 20.797 -8.578 1 78.75 231 LEU A N 1
ATOM 1767 C CA . LEU A 1 231 ? 22.344 22.188 -8.586 1 78.75 231 LEU A CA 1
ATOM 1768 C C . LEU A 1 231 ? 23.359 23.078 -9.281 1 78.75 231 LEU A C 1
ATOM 1770 O O . LEU A 1 231 ? 22.984 24 -10.023 1 78.75 231 LEU A O 1
ATOM 1774 N N . SER A 1 232 ? 24.578 22.766 -9.055 1 76.25 232 SER A N 1
ATOM 1775 C CA . SER A 1 232 ? 25.656 23.547 -9.68 1 76.25 232 SER A CA 1
ATOM 1776 C C . SER A 1 232 ? 25.688 23.328 -11.188 1 76.25 232 SER A C 1
ATOM 1778 O O . SER A 1 232 ? 25.953 24.25 -11.953 1 76.25 232 SER A O 1
ATOM 1780 N N . SER A 1 233 ? 25.453 22.094 -11.562 1 75.56 233 SER A N 1
ATOM 1781 C CA . SER A 1 233 ? 25.453 21.781 -12.984 1 75.56 233 SER A CA 1
ATOM 1782 C C . SER A 1 233 ? 24.266 22.438 -13.695 1 75.56 233 SER A C 1
ATOM 1784 O O . SER A 1 233 ? 24.375 22.844 -14.852 1 75.56 233 SER A O 1
ATOM 1786 N N . ARG A 1 234 ? 23.203 22.516 -13.117 1 70.31 234 ARG A N 1
ATOM 1787 C CA . ARG A 1 234 ? 21.984 23.109 -13.68 1 70.31 234 ARG A CA 1
ATOM 1788 C C . ARG A 1 234 ? 22.141 24.625 -13.844 1 70.31 234 ARG A C 1
ATOM 1790 O O . ARG A 1 234 ? 21.609 25.203 -14.789 1 70.31 234 ARG A O 1
ATOM 1797 N N . SER A 1 235 ? 22.656 25.172 -12.852 1 59.59 235 SER A N 1
ATOM 1798 C CA . SER A 1 235 ? 22.891 26.609 -12.93 1 59.59 235 SER A CA 1
ATOM 1799 C C . SER A 1 235 ? 23.766 26.969 -14.125 1 59.59 235 SER A C 1
ATOM 1801 O O . SER A 1 235 ? 23.688 28.078 -14.648 1 59.59 235 SER A O 1
ATOM 1803 N N . ARG A 1 236 ? 24.422 25.969 -14.602 1 56 236 ARG A N 1
ATOM 1804 C CA . ARG A 1 236 ? 25.312 26.172 -15.734 1 56 236 ARG A CA 1
ATOM 1805 C C . ARG A 1 236 ? 24.625 25.844 -17.047 1 56 236 ARG A C 1
ATOM 1807 O O . ARG A 1 236 ? 25 26.375 -18.109 1 56 236 ARG A O 1
ATOM 1814 N N . SER A 1 237 ? 23.75 24.734 -16.891 1 56.53 237 SER A N 1
ATOM 1815 C CA . SER A 1 237 ? 23.141 24.281 -18.125 1 56.53 237 SER A CA 1
ATOM 1816 C C . SER A 1 237 ? 21.766 24.906 -18.344 1 56.53 237 SER A C 1
ATOM 1818 O O . SER A 1 237 ? 21.031 25.141 -17.375 1 56.53 237 SER A O 1
ATOM 1820 N N . ASP A 1 238 ? 21.484 25.625 -19.391 1 45.47 238 ASP A N 1
ATOM 1821 C CA . ASP A 1 238 ? 20.219 26.234 -19.828 1 45.47 238 ASP A CA 1
ATOM 1822 C C . ASP A 1 238 ? 19.125 25.188 -19.953 1 45.47 238 ASP A C 1
ATOM 1824 O O . ASP A 1 238 ? 18.016 25.484 -20.406 1 45.47 238 ASP A O 1
ATOM 1828 N N . ASN A 1 239 ? 19.266 23.969 -19.938 1 45.53 239 ASN A N 1
ATOM 1829 C CA . ASN A 1 239 ? 18.281 22.953 -20.297 1 45.53 239 ASN A CA 1
ATOM 1830 C C . ASN A 1 239 ? 17.422 22.578 -19.094 1 45.53 239 ASN A C 1
ATOM 1832 O O . ASN A 1 239 ? 17.828 21.766 -18.266 1 45.53 239 ASN A O 1
ATOM 1836 N N . GLY A 1 240 ? 16.453 23.312 -18.625 1 44.09 240 GLY A N 1
ATOM 1837 C CA . GLY A 1 240 ? 15.672 23.562 -17.406 1 44.09 240 GLY A CA 1
ATOM 1838 C C . GLY A 1 240 ? 14.734 22.422 -17.062 1 44.09 240 GLY A C 1
ATOM 1839 O O . GLY A 1 240 ? 14.148 22.406 -15.969 1 44.09 240 GLY A O 1
ATOM 1840 N N . ASP A 1 241 ? 14.031 21.625 -17.875 1 47.31 241 ASP A N 1
ATOM 1841 C CA . ASP A 1 241 ? 12.656 21.219 -17.594 1 47.31 241 ASP A CA 1
ATOM 1842 C C . ASP A 1 241 ? 12.617 19.859 -16.891 1 47.31 241 ASP A C 1
ATOM 1844 O O . ASP A 1 241 ? 11.883 19.688 -15.906 1 47.31 241 ASP A O 1
ATOM 1848 N N . ASN A 1 242 ? 13.156 18.75 -17.516 1 49.03 242 ASN A N 1
ATOM 1849 C CA . ASN A 1 242 ? 12.828 17.359 -17.203 1 49.03 242 ASN A CA 1
ATOM 1850 C C . ASN A 1 242 ? 13.352 16.953 -15.836 1 49.03 242 ASN A C 1
ATOM 1852 O O . ASN A 1 242 ? 12.734 16.125 -15.148 1 49.03 242 ASN A O 1
ATOM 1856 N N . ASP A 1 243 ? 14.32 17.703 -15.227 1 58.84 243 ASP A N 1
ATOM 1857 C CA . ASP A 1 243 ? 15.133 17.328 -14.07 1 58.84 243 ASP A CA 1
ATOM 1858 C C . ASP A 1 243 ? 14.562 17.922 -12.789 1 58.84 243 ASP A C 1
ATOM 1860 O O . ASP A 1 243 ? 15.031 17.609 -11.688 1 58.84 243 ASP A O 1
ATOM 1864 N N . ASN A 1 244 ? 13.445 18.406 -12.953 1 70.19 244 ASN A N 1
ATOM 1865 C CA . ASN A 1 244 ? 12.906 19.141 -11.812 1 70.19 244 ASN A CA 1
ATOM 1866 C C . ASN A 1 244 ? 12.109 18.219 -10.891 1 70.19 244 ASN A C 1
ATOM 1868 O O . ASN A 1 244 ? 12.195 18.344 -9.664 1 70.19 244 ASN A O 1
ATOM 1872 N N . ASP A 1 245 ? 11.562 17.188 -11.539 1 75.19 245 ASP A N 1
ATOM 1873 C CA . ASP A 1 245 ? 10.727 16.328 -10.695 1 75.19 245 ASP A CA 1
ATOM 1874 C C . ASP A 1 245 ? 11.586 15.477 -9.766 1 75.19 245 ASP A C 1
ATOM 1876 O O . ASP A 1 245 ? 11.227 15.258 -8.609 1 75.19 245 ASP A O 1
ATOM 1880 N N . VAL A 1 246 ? 12.695 15.109 -10.281 1 84.75 246 VAL A N 1
ATOM 1881 C CA . VAL A 1 246 ? 13.609 14.281 -9.508 1 84.75 246 VAL A CA 1
ATOM 1882 C C . VAL A 1 246 ? 14.219 15.102 -8.367 1 84.75 246 VAL A C 1
ATOM 1884 O O . VAL A 1 246 ? 14.32 14.625 -7.238 1 84.75 246 VAL A O 1
ATOM 1887 N N . LEU A 1 247 ? 14.508 16.297 -8.734 1 87.62 247 LEU A N 1
ATOM 1888 C CA . LEU A 1 247 ? 15.086 17.172 -7.723 1 87.62 247 LEU A CA 1
ATOM 1889 C C . LEU A 1 247 ? 14.062 17.531 -6.652 1 87.62 247 LEU A C 1
ATOM 1891 O O . LEU A 1 247 ? 14.391 17.578 -5.465 1 87.62 247 LEU A O 1
ATOM 1895 N N . CYS A 1 248 ? 12.867 17.75 -7.074 1 88.19 248 CYS A N 1
ATOM 1896 C CA . CYS A 1 248 ? 11.789 18.062 -6.141 1 88.19 248 CYS A CA 1
ATOM 1897 C C . CYS A 1 248 ? 11.547 16.891 -5.188 1 88.19 248 CYS A C 1
ATOM 1899 O O . CYS A 1 248 ? 11.398 17.094 -3.98 1 88.19 248 CYS A O 1
ATOM 1901 N N . ALA A 1 249 ? 11.578 15.727 -5.758 1 93 249 ALA A N 1
ATOM 1902 C CA . ALA A 1 249 ? 11.391 14.539 -4.926 1 93 249 ALA A CA 1
ATOM 1903 C C . ALA A 1 249 ? 12.547 14.367 -3.947 1 93 249 ALA A C 1
ATOM 1905 O O . ALA A 1 249 ? 12.336 14.062 -2.771 1 93 249 ALA A O 1
ATOM 1906 N N . ALA A 1 250 ? 13.75 14.641 -4.422 1 94.5 250 ALA A N 1
ATOM 1907 C CA . ALA A 1 250 ? 14.938 14.461 -3.586 1 94.5 250 ALA A CA 1
ATOM 1908 C C . ALA A 1 250 ? 14.93 15.43 -2.406 1 94.5 250 ALA A C 1
ATOM 1910 O O . ALA A 1 250 ? 15.195 15.039 -1.27 1 94.5 250 ALA A O 1
ATOM 1911 N N . VAL A 1 251 ? 14.562 16.625 -2.648 1 93.75 251 VAL A N 1
ATOM 1912 C CA . VAL A 1 251 ? 14.641 17.641 -1.61 1 93.75 251 VAL A CA 1
ATOM 1913 C C . VAL A 1 251 ? 13.57 17.375 -0.554 1 93.75 251 VAL A C 1
ATOM 1915 O O . VAL A 1 251 ? 13.812 17.547 0.643 1 93.75 251 VAL A O 1
ATOM 1918 N N . VAL A 1 252 ? 12.414 16.969 -0.967 1 95.38 252 VAL A N 1
ATOM 1919 C CA . VAL A 1 252 ? 11.344 16.688 -0.016 1 95.38 252 VAL A CA 1
ATOM 1920 C C . VAL A 1 252 ? 11.695 15.469 0.825 1 95.38 252 VAL A C 1
ATOM 1922 O O . VAL A 1 252 ? 11.359 15.398 2.01 1 95.38 252 VAL A O 1
ATOM 1925 N N . ILE A 1 253 ? 12.32 14.461 0.227 1 97.94 253 ILE A N 1
ATOM 1926 C CA . ILE A 1 253 ? 12.766 13.273 0.953 1 97.94 253 ILE A CA 1
ATOM 1927 C C . ILE A 1 253 ? 13.812 13.664 1.993 1 97.94 253 ILE A C 1
ATOM 1929 O O . ILE A 1 253 ? 13.742 13.227 3.145 1 97.94 253 ILE A O 1
ATOM 1933 N N . LEU A 1 254 ? 14.742 14.508 1.601 1 96.69 254 LEU A N 1
ATOM 1934 C CA . LEU A 1 254 ? 15.773 14.961 2.527 1 96.69 254 LEU A CA 1
ATOM 1935 C C . LEU A 1 254 ? 15.172 15.812 3.639 1 96.69 254 LEU A C 1
ATOM 1937 O O . LEU A 1 254 ? 15.625 15.758 4.785 1 96.69 254 LEU A O 1
ATOM 1941 N N . ARG A 1 255 ? 14.18 16.562 3.279 1 96.75 255 ARG A N 1
ATOM 1942 C CA . ARG A 1 255 ? 13.484 17.359 4.293 1 96.75 255 ARG A CA 1
ATOM 1943 C C . ARG A 1 255 ? 12.836 16.453 5.336 1 96.75 255 ARG A C 1
ATOM 1945 O O . ARG A 1 255 ? 12.812 16.781 6.523 1 96.75 255 ARG A O 1
ATOM 1952 N N . MET A 1 256 ? 12.281 15.352 4.914 1 97.06 256 MET A N 1
ATOM 1953 C CA . MET A 1 256 ? 11.68 14.406 5.855 1 97.06 256 MET A CA 1
ATOM 1954 C C . MET A 1 256 ? 12.719 13.883 6.836 1 97.06 256 MET A C 1
ATOM 1956 O O . MET A 1 256 ? 12.445 13.734 8.031 1 97.06 256 MET A O 1
ATOM 1960 N N . ALA A 1 257 ? 13.906 13.602 6.328 1 95.81 257 ALA A N 1
ATOM 1961 C CA . ALA A 1 257 ? 14.992 13.164 7.199 1 95.81 257 ALA A CA 1
ATOM 1962 C C . ALA A 1 257 ? 15.328 14.234 8.234 1 95.81 257 ALA A C 1
ATOM 1964 O O . ALA A 1 257 ? 15.539 13.93 9.406 1 95.81 257 ALA A O 1
ATOM 1965 N N . GLU A 1 258 ? 15.32 15.422 7.758 1 94.12 258 GLU A N 1
ATOM 1966 C CA . GLU A 1 258 ? 15.641 16.562 8.602 1 94.12 258 GLU A CA 1
ATOM 1967 C C . GLU A 1 258 ? 14.586 16.766 9.695 1 94.12 258 GLU A C 1
ATOM 1969 O O . GLU A 1 258 ? 14.914 17.172 10.812 1 94.12 258 GLU A O 1
ATOM 1974 N N . GLN A 1 259 ? 13.367 16.375 9.445 1 96.12 259 GLN A N 1
ATOM 1975 C CA . GLN A 1 259 ? 12.25 16.594 10.359 1 96.12 259 GLN A CA 1
ATOM 1976 C C . GLN A 1 259 ? 12.32 15.641 11.547 1 96.12 259 GLN A C 1
ATOM 1978 O O . GLN A 1 259 ? 11.641 15.836 12.555 1 96.12 259 GLN A O 1
ATOM 1983 N N . PHE A 1 260 ? 13.156 14.586 11.484 1 96 260 PHE A N 1
ATOM 1984 C CA . PHE A 1 260 ? 13.344 13.688 12.617 1 96 260 PHE A CA 1
ATOM 1985 C C . PHE A 1 260 ? 14.32 14.273 13.625 1 96 260 PHE A C 1
ATOM 1987 O O . PHE A 1 260 ? 15.117 13.547 14.219 1 96 260 PHE A O 1
ATOM 1994 N N . SER A 1 261 ? 14.336 15.602 13.656 1 91.62 261 SER A N 1
ATOM 1995 C CA . SER A 1 261 ? 15.086 16.375 14.633 1 91.62 261 SER A CA 1
ATOM 1996 C C . SER A 1 261 ? 14.172 17.312 15.414 1 91.62 261 SER A C 1
ATOM 1998 O O . SER A 1 261 ? 13.141 17.75 14.898 1 91.62 261 SER A O 1
ATOM 2000 N N . GLU A 1 262 ? 14.625 17.531 16.672 1 89.69 262 GLU A N 1
ATOM 2001 C CA . GLU A 1 262 ? 13.883 18.516 17.453 1 89.69 262 GLU A CA 1
ATOM 2002 C C . GLU A 1 262 ? 13.914 19.891 16.781 1 89.69 262 GLU A C 1
ATOM 2004 O O . GLU A 1 262 ? 14.852 20.203 16.031 1 89.69 262 GLU A O 1
ATOM 2009 N N . MET A 1 263 ? 12.883 20.609 17.047 1 85.75 263 MET A N 1
ATOM 2010 C CA . MET A 1 263 ? 12.656 21.875 16.359 1 85.75 263 MET A CA 1
ATOM 2011 C C . MET A 1 263 ? 13.891 22.781 16.453 1 85.75 263 MET A C 1
ATOM 2013 O O . MET A 1 263 ? 14.234 23.453 15.492 1 85.75 263 MET A O 1
ATOM 2017 N N . GLN A 1 264 ? 14.609 22.75 17.562 1 84.38 264 GLN A N 1
ATOM 2018 C CA . GLN A 1 264 ? 15.773 23.609 17.766 1 84.38 264 GLN A CA 1
ATOM 2019 C C . GLN A 1 264 ? 16.953 23.156 16.922 1 84.38 264 GLN A C 1
ATOM 2021 O O . GLN A 1 264 ? 17.828 23.953 16.562 1 84.38 264 GLN A O 1
ATOM 2026 N N . GLU A 1 265 ? 16.906 21.859 16.516 1 86.75 265 GLU A N 1
ATOM 2027 C CA . GLU A 1 265 ? 18 21.281 15.75 1 86.75 265 GLU A CA 1
ATOM 2028 C C . GLU A 1 265 ? 17.672 21.266 14.258 1 86.75 265 GLU A C 1
ATOM 2030 O O . GLU A 1 265 ? 18.547 21.031 13.43 1 86.75 265 GLU A O 1
ATOM 2035 N N . ASP A 1 266 ? 16.406 21.469 13.953 1 89.44 266 ASP A N 1
ATOM 2036 C CA . ASP A 1 266 ? 15.969 21.484 12.562 1 89.44 266 ASP A CA 1
ATOM 2037 C C . ASP A 1 266 ? 16.391 22.766 11.859 1 89.44 266 ASP A C 1
ATOM 2039 O O . ASP A 1 266 ? 15.766 23.812 12.039 1 89.44 266 ASP A O 1
ATOM 2043 N N . MET A 1 267 ? 17.406 22.75 11.023 1 85 267 MET A N 1
ATOM 2044 C CA . MET A 1 267 ? 17.938 23.922 10.336 1 85 267 MET A CA 1
ATOM 2045 C C . MET A 1 267 ? 17.078 24.297 9.141 1 85 267 MET A C 1
ATOM 2047 O O . MET A 1 267 ? 17.219 25.375 8.578 1 85 267 MET A O 1
ATOM 2051 N N . GLN A 1 268 ? 16.141 23.469 8.773 1 89.31 268 GLN A N 1
ATOM 2052 C CA . GLN A 1 268 ? 15.172 23.688 7.703 1 89.31 268 GLN A CA 1
ATOM 2053 C C . GLN A 1 268 ? 15.867 23.938 6.371 1 89.31 268 GLN A C 1
ATOM 2055 O O . GLN A 1 268 ? 15.406 24.75 5.559 1 89.31 268 GLN A O 1
ATOM 2060 N N . CYS A 1 269 ? 17.078 23.391 6.191 1 87.25 269 CYS A N 1
ATOM 2061 C CA . CYS A 1 269 ? 17.859 23.594 4.973 1 87.25 269 CYS A CA 1
ATOM 2062 C C . CYS A 1 269 ? 17.094 23.078 3.754 1 87.25 269 CYS A C 1
ATOM 2064 O O . CYS A 1 269 ? 16.953 23.781 2.758 1 87.25 269 CYS A O 1
ATOM 2066 N N . HIS A 1 270 ? 16.625 21.922 3.92 1 89 270 HIS A N 1
ATOM 2067 C CA . HIS A 1 270 ? 15.969 21.297 2.777 1 89 270 HIS A CA 1
ATOM 2068 C C . HIS A 1 270 ? 14.586 21.906 2.547 1 89 270 HIS A C 1
ATOM 2070 O O . HIS A 1 270 ? 14.078 21.891 1.425 1 89 270 HIS A O 1
ATOM 2076 N N . LEU A 1 271 ? 14.008 22.391 3.596 1 88.5 271 LEU A N 1
ATOM 2077 C CA . LEU A 1 271 ? 12.75 23.094 3.424 1 88.5 271 LEU A CA 1
ATOM 2078 C C . LEU A 1 271 ? 12.945 24.344 2.57 1 88.5 271 LEU A C 1
ATOM 2080 O O . LEU A 1 271 ? 12.156 24.609 1.657 1 88.5 271 LEU A O 1
ATOM 2084 N N . MET A 1 272 ? 13.953 25.094 2.922 1 87.56 272 MET A N 1
ATOM 2085 C CA . MET A 1 272 ? 14.273 26.297 2.16 1 87.56 272 MET A CA 1
ATOM 2086 C C . MET A 1 272 ? 14.617 25.953 0.715 1 87.56 272 MET A C 1
ATOM 2088 O O . MET A 1 272 ? 14.227 26.672 -0.209 1 87.56 272 MET A O 1
ATOM 2092 N N . GLY A 1 273 ? 15.375 24.891 0.575 1 84.19 273 GLY A N 1
ATOM 2093 C CA . GLY A 1 273 ? 15.664 24.406 -0.77 1 84.19 273 GLY A CA 1
ATOM 2094 C C . GLY A 1 273 ? 14.414 24.078 -1.562 1 84.19 273 GLY A C 1
ATOM 2095 O O . GLY A 1 273 ? 14.289 24.453 -2.725 1 84.19 273 GLY A O 1
ATOM 2096 N N . ALA A 1 274 ? 13.508 23.344 -0.922 1 86 274 ALA A N 1
ATOM 2097 C CA . ALA A 1 274 ? 12.258 22.984 -1.574 1 86 274 ALA A CA 1
ATOM 2098 C C . ALA A 1 274 ? 11.445 24.234 -1.929 1 86 274 ALA A C 1
ATOM 2100 O O . ALA A 1 274 ? 10.883 24.312 -3.023 1 86 274 ALA A O 1
ATOM 2101 N N . SER A 1 275 ? 11.391 25.141 -1.015 1 85.75 275 SER A N 1
ATOM 2102 C CA . SER A 1 275 ? 10.664 26.375 -1.242 1 85.75 275 SER A CA 1
ATOM 2103 C C . SER A 1 275 ? 11.164 27.094 -2.492 1 85.75 275 SER A C 1
ATOM 2105 O O . SER A 1 275 ? 10.375 27.562 -3.311 1 85.75 275 SER A O 1
ATOM 2107 N N . SER A 1 276 ? 12.43 27.188 -2.58 1 82 276 SER A N 1
ATOM 2108 C CA . SER A 1 276 ? 13.047 27.844 -3.729 1 82 276 SER A CA 1
ATOM 2109 C C . SER A 1 276 ? 12.734 27.094 -5.023 1 82 276 SER A C 1
ATOM 2111 O O . SER A 1 276 ? 12.469 27.719 -6.055 1 82 276 SER A O 1
ATOM 2113 N N . LEU A 1 277 ? 12.75 25.781 -4.957 1 80.31 277 LEU A N 1
ATOM 2114 C CA . LEU A 1 277 ? 12.508 24.953 -6.137 1 80.31 277 LEU A CA 1
ATOM 2115 C C . LEU A 1 277 ? 11.062 25.078 -6.594 1 80.31 277 LEU A C 1
ATOM 2117 O O . LEU A 1 277 ? 10.789 25.203 -7.789 1 80.31 277 LEU A O 1
ATOM 2121 N N . PHE A 1 278 ? 10.117 25.031 -5.711 1 81.44 278 PHE A N 1
ATOM 2122 C CA . PHE A 1 278 ? 8.703 25.031 -6.059 1 81.44 278 PHE A CA 1
ATOM 2123 C C . PHE A 1 278 ? 8.227 26.438 -6.391 1 81.44 278 PHE A C 1
ATOM 2125 O O . PHE A 1 278 ? 7.25 26.609 -7.121 1 81.44 278 PHE A O 1
ATOM 2132 N N . ALA A 1 279 ? 8.812 27.438 -5.824 1 75.25 279 ALA A N 1
ATOM 2133 C CA . ALA A 1 279 ? 8.492 28.812 -6.164 1 75.25 279 ALA A CA 1
ATOM 2134 C C . ALA A 1 279 ? 8.828 29.109 -7.621 1 75.25 279 ALA A C 1
ATOM 2136 O O . ALA A 1 279 ? 8.164 29.938 -8.266 1 75.25 279 ALA A O 1
ATOM 2137 N N . ARG A 1 280 ? 9.711 28.422 -8.117 1 65.62 280 ARG A N 1
ATOM 2138 C CA . ARG A 1 280 ? 10.195 28.672 -9.477 1 65.62 280 ARG A CA 1
ATOM 2139 C C . ARG A 1 280 ? 9.344 27.938 -10.5 1 65.62 280 ARG A C 1
ATOM 2141 O O . ARG A 1 280 ? 9.375 28.266 -11.695 1 65.62 280 ARG A O 1
ATOM 2148 N N . ASN A 1 281 ? 8.641 26.969 -10.07 1 61.72 281 ASN A N 1
ATOM 2149 C CA . ASN A 1 281 ? 7.816 26.172 -10.969 1 61.72 281 ASN A CA 1
ATOM 2150 C C . ASN A 1 281 ? 6.363 26.125 -10.508 1 61.72 281 ASN A C 1
ATOM 2152 O O . ASN A 1 281 ? 5.879 25.078 -10.078 1 61.72 281 ASN A O 1
ATOM 2156 N N . PRO A 1 282 ? 5.707 27.266 -10.711 1 54.53 282 PRO A N 1
ATOM 2157 C CA . PRO A 1 282 ? 4.359 27.312 -10.141 1 54.53 282 PRO A CA 1
ATOM 2158 C C . PRO A 1 282 ? 3.389 26.359 -10.844 1 54.53 282 PRO A C 1
ATOM 2160 O O . PRO A 1 282 ? 2.342 26.016 -10.289 1 54.53 282 PRO A O 1
ATOM 2163 N N . ASP A 1 283 ? 3.748 25.875 -12.016 1 53.28 283 ASP A N 1
ATOM 2164 C CA . ASP A 1 283 ? 2.818 25.031 -12.75 1 53.28 283 ASP A CA 1
ATOM 2165 C C . ASP A 1 283 ? 2.619 23.688 -12.047 1 53.28 283 ASP A C 1
ATOM 2167 O O . ASP A 1 283 ? 1.613 23.016 -12.266 1 53.28 283 ASP A O 1
ATOM 2171 N N . HIS A 1 284 ? 3.566 23.375 -11.297 1 50.62 284 HIS A N 1
ATOM 2172 C CA . HIS A 1 284 ? 3.443 22.094 -10.609 1 50.62 284 HIS A CA 1
ATOM 2173 C C . HIS A 1 284 ? 2.27 22.094 -9.633 1 50.62 284 HIS A C 1
ATOM 2175 O O . HIS A 1 284 ? 1.682 21.047 -9.359 1 50.62 284 HIS A O 1
ATOM 2181 N N . ALA A 1 285 ? 1.993 23.344 -9.102 1 49.12 285 ALA A N 1
ATOM 2182 C CA . ALA A 1 285 ? 1.007 23.469 -8.031 1 49.12 285 ALA A CA 1
ATOM 2183 C C . ALA A 1 285 ? -0.414 23.406 -8.586 1 49.12 285 ALA A C 1
ATOM 2185 O O . ALA A 1 285 ? -1.373 23.219 -7.832 1 49.12 285 ALA A O 1
ATOM 2186 N N . LEU A 1 286 ? -0.417 23.5 -9.922 1 48.06 286 LEU A N 1
ATOM 2187 C CA . LEU A 1 286 ? -1.745 23.828 -10.43 1 48.06 286 LEU A CA 1
ATOM 2188 C C . LEU A 1 286 ? -2.643 22.594 -10.438 1 48.06 286 LEU A C 1
ATOM 2190 O O . LEU A 1 286 ? -3.859 22.703 -10.273 1 48.06 286 LEU A O 1
ATOM 2194 N N . ASP A 1 287 ? -2.021 21.484 -10.57 1 52.91 287 ASP A N 1
ATOM 2195 C CA . ASP A 1 287 ? -2.992 20.391 -10.641 1 52.91 287 ASP A CA 1
ATOM 2196 C C . ASP A 1 287 ? -2.947 19.531 -9.375 1 52.91 287 ASP A C 1
ATOM 2198 O O . ASP A 1 287 ? -1.916 18.938 -9.062 1 52.91 287 ASP A O 1
ATOM 2202 N N . PHE A 1 288 ? -3.926 19.797 -8.453 1 51.53 288 PHE A N 1
ATOM 2203 C CA . PHE A 1 288 ? -4.051 19.078 -7.188 1 51.53 288 PHE A CA 1
ATOM 2204 C C . PHE A 1 288 ? -3.818 17.578 -7.395 1 51.53 288 PHE A C 1
ATOM 2206 O O . PHE A 1 288 ? -3.535 16.859 -6.441 1 51.53 288 PHE A O 1
ATOM 2213 N N . ASP A 1 289 ? -3.791 17.219 -8.656 1 54.28 289 ASP A N 1
ATOM 2214 C CA . ASP A 1 289 ? -3.762 15.781 -8.891 1 54.28 289 ASP A CA 1
ATOM 2215 C C . ASP A 1 289 ? -2.346 15.305 -9.203 1 54.28 289 ASP A C 1
ATOM 2217 O O . ASP A 1 289 ? -2.016 14.133 -8.992 1 54.28 289 ASP A O 1
ATOM 2221 N N . ASP A 1 290 ? -1.55 16.188 -9.641 1 58.34 290 ASP A N 1
ATOM 2222 C CA . ASP A 1 290 ? -0.36 15.602 -10.258 1 58.34 290 ASP A CA 1
ATOM 2223 C C . ASP A 1 290 ? 0.906 16.047 -9.531 1 58.34 290 ASP A C 1
ATOM 2225 O O . ASP A 1 290 ? 1.994 15.531 -9.789 1 58.34 290 ASP A O 1
ATOM 2229 N N . ALA A 1 291 ? 0.672 16.719 -8.562 1 80.88 291 ALA A N 1
ATOM 2230 C CA . ALA A 1 291 ? 1.908 17.234 -7.98 1 80.88 291 ALA A CA 1
ATOM 2231 C C . ALA A 1 291 ? 2.133 16.672 -6.578 1 80.88 291 ALA A C 1
ATOM 2233 O O . ALA A 1 291 ? 2.102 17.406 -5.594 1 80.88 291 ALA A O 1
ATOM 2234 N N . VAL A 1 292 ? 2.57 15.43 -6.531 1 88.44 292 VAL A N 1
ATOM 2235 C CA . VAL A 1 292 ? 2.656 14.719 -5.258 1 88.44 292 VAL A CA 1
ATOM 2236 C C . VAL A 1 292 ? 3.748 15.352 -4.395 1 88.44 292 VAL A C 1
ATOM 2238 O O . VAL A 1 292 ? 3.521 15.656 -3.221 1 88.44 292 VAL A O 1
ATOM 2241 N N . ALA A 1 293 ? 4.938 15.719 -5.02 1 90.94 293 ALA A N 1
ATOM 2242 C CA . ALA A 1 293 ? 6.055 16.266 -4.262 1 90.94 293 ALA A CA 1
ATOM 2243 C C . ALA A 1 293 ? 5.727 17.656 -3.729 1 90.94 293 ALA A C 1
ATOM 2245 O O . ALA A 1 293 ? 6.141 18.016 -2.625 1 90.94 293 ALA A O 1
ATOM 2246 N N . PHE A 1 294 ? 4.984 18.422 -4.41 1 90.12 294 PHE A N 1
ATOM 2247 C CA . PHE A 1 294 ? 4.602 19.75 -3.984 1 90.12 294 PHE A CA 1
ATOM 2248 C C . PHE A 1 294 ? 3.756 19.703 -2.717 1 90.12 294 PHE A C 1
ATOM 2250 O O . PHE A 1 294 ? 3.977 20.484 -1.784 1 90.12 294 PHE A O 1
ATOM 2257 N N . TRP A 1 295 ? 2.809 18.828 -2.721 1 92.31 295 TRP A N 1
ATOM 2258 C CA . TRP A 1 295 ? 1.903 18.766 -1.577 1 92.31 295 TRP A CA 1
ATOM 2259 C C . TRP A 1 295 ? 2.619 18.219 -0.347 1 92.31 295 TRP A C 1
ATOM 2261 O O . TRP A 1 295 ? 2.301 18.594 0.784 1 92.31 295 TRP A O 1
ATOM 2271 N N . VAL A 1 296 ? 3.584 17.312 -0.558 1 95.06 296 VAL A N 1
ATOM 2272 C CA . VAL A 1 296 ? 4.398 16.875 0.57 1 95.06 296 VAL A CA 1
ATOM 2273 C C . VAL A 1 296 ? 5.188 18.062 1.126 1 95.06 296 VAL A C 1
ATOM 2275 O O . VAL A 1 296 ? 5.258 18.25 2.342 1 95.06 296 VAL A O 1
ATOM 2278 N N . TYR A 1 297 ? 5.77 18.891 0.227 1 93.5 297 TYR A N 1
ATOM 2279 C CA . TYR A 1 297 ? 6.469 20.094 0.641 1 93.5 297 TYR A CA 1
ATOM 2280 C C . TYR A 1 297 ? 5.547 21.016 1.431 1 93.5 297 TYR A C 1
ATOM 2282 O O . TYR A 1 297 ? 5.938 21.562 2.469 1 93.5 297 TYR A O 1
ATOM 2290 N N . LYS A 1 298 ? 4.387 21.141 0.948 1 93 298 LYS A N 1
ATOM 2291 C CA . LYS A 1 298 ? 3.438 22.016 1.617 1 93 298 LYS A CA 1
ATOM 2292 C C . LYS A 1 298 ? 3.127 21.531 3.027 1 93 298 LYS A C 1
ATOM 2294 O O . LYS A 1 298 ? 3.051 22.328 3.967 1 93 298 LYS A O 1
ATOM 2299 N N . ARG A 1 299 ? 2.924 20.266 3.215 1 96.5 299 ARG A N 1
ATOM 2300 C CA . ARG A 1 299 ? 2.643 19.703 4.531 1 96.5 299 ARG A CA 1
ATOM 2301 C C . ARG A 1 299 ? 3.848 19.844 5.457 1 96.5 299 ARG A C 1
ATOM 2303 O O . ARG A 1 299 ? 3.693 20.062 6.656 1 96.5 299 ARG A O 1
ATOM 2310 N N . GLN A 1 300 ? 5.012 19.734 4.832 1 96.19 300 GLN A N 1
ATOM 2311 C CA . GLN A 1 300 ? 6.227 19.938 5.617 1 96.19 300 GLN A CA 1
ATOM 2312 C C . GLN A 1 300 ? 6.352 21.391 6.059 1 96.19 300 GLN A C 1
ATOM 2314 O O . GLN A 1 300 ? 6.805 21.672 7.172 1 96.19 300 GLN A O 1
ATOM 2319 N N . SER A 1 301 ? 5.941 22.297 5.188 1 94.5 301 SER A N 1
ATOM 2320 C CA . SER A 1 301 ? 5.93 23.719 5.52 1 94.5 301 SER A CA 1
ATOM 2321 C C . SER A 1 301 ? 4.906 24.016 6.605 1 94.5 301 SER A C 1
ATOM 2323 O O . SER A 1 301 ? 5.156 24.844 7.492 1 94.5 301 SER A O 1
ATOM 2325 N N . ILE A 1 302 ? 3.791 23.406 6.523 1 96.69 302 ILE A N 1
ATOM 2326 C CA . ILE A 1 302 ? 2.729 23.578 7.512 1 96.69 302 ILE A CA 1
ATOM 2327 C C . ILE A 1 302 ? 3.232 23.156 8.891 1 96.69 302 ILE A C 1
ATOM 2329 O O . ILE A 1 302 ? 2.947 23.828 9.891 1 96.69 302 ILE A O 1
ATOM 2333 N N . ARG A 1 303 ? 3.912 22.047 8.961 1 96.56 303 ARG A N 1
ATOM 2334 C CA . ARG A 1 303 ? 4.441 21.578 10.234 1 96.56 303 ARG A CA 1
ATOM 2335 C C . ARG A 1 303 ? 5.273 22.656 10.914 1 96.56 303 ARG A C 1
ATOM 2337 O O . ARG A 1 303 ? 5.105 22.922 12.102 1 96.56 303 ARG A O 1
ATOM 2344 N N . MET A 1 304 ? 6.121 23.344 10.133 1 94.62 304 MET A N 1
ATOM 2345 C CA . MET A 1 304 ? 6.98 24.375 10.688 1 94.62 304 MET A CA 1
ATOM 2346 C C . MET A 1 304 ? 6.168 25.625 11.055 1 94.62 304 MET A C 1
ATOM 2348 O O . MET A 1 304 ? 6.434 26.266 12.07 1 94.62 304 MET A O 1
ATOM 2352 N N . ALA A 1 305 ? 5.215 25.891 10.211 1 95.06 305 ALA A N 1
ATOM 2353 C CA . ALA A 1 305 ? 4.34 27.031 10.508 1 95.06 305 ALA A CA 1
ATOM 2354 C C . ALA A 1 305 ? 3.637 26.844 11.852 1 95.06 305 ALA A C 1
ATOM 2356 O O . ALA A 1 305 ? 3.561 27.766 12.648 1 95.06 305 ALA A O 1
ATOM 2357 N N . VAL A 1 306 ? 3.195 25.641 12.125 1 96.75 306 VAL A N 1
ATOM 2358 C CA . VAL A 1 306 ? 2.457 25.328 13.344 1 96.75 306 VAL A CA 1
ATOM 2359 C C . VAL A 1 306 ? 3.404 25.344 14.547 1 96.75 306 VAL A C 1
ATOM 2361 O O . VAL A 1 306 ? 3.104 25.953 15.57 1 96.75 306 VAL A O 1
ATOM 2364 N N . LEU A 1 307 ? 4.531 24.75 14.398 1 94.88 307 LEU A N 1
ATOM 2365 C CA . LEU A 1 307 ? 5.477 24.625 15.508 1 94.88 307 LEU A CA 1
ATOM 2366 C C . LEU A 1 307 ? 6.023 26 15.906 1 94.88 307 LEU A C 1
ATOM 2368 O O . LEU A 1 307 ? 6.305 26.234 17.078 1 94.88 307 LEU A O 1
ATOM 2372 N N . ASN A 1 308 ? 6.074 26.891 14.914 1 93 308 ASN A N 1
ATOM 2373 C CA . ASN A 1 308 ? 6.676 28.203 15.172 1 93 308 ASN A CA 1
ATOM 2374 C C . ASN A 1 308 ? 5.617 29.297 15.234 1 93 308 ASN A C 1
ATOM 2376 O O . ASN A 1 308 ? 5.934 30.453 15.523 1 93 308 ASN A O 1
ATOM 2380 N N . GLU A 1 309 ? 4.359 29.016 14.961 1 93.94 309 GLU A N 1
ATOM 2381 C CA . GLU A 1 309 ? 3.293 30.016 14.844 1 93.94 309 GLU A CA 1
ATOM 2382 C C . GLU A 1 309 ? 3.658 31.094 13.844 1 93.94 309 GLU A C 1
ATOM 2384 O O . GLU A 1 309 ? 3.619 32.281 14.164 1 93.94 309 GLU A O 1
ATOM 2389 N N . GLU A 1 310 ? 4.039 30.672 12.664 1 93.12 310 GLU A N 1
ATOM 2390 C CA . GLU A 1 310 ? 4.414 31.562 11.562 1 93.12 310 GLU A CA 1
ATOM 2391 C C . GLU A 1 310 ? 3.578 31.281 10.32 1 93.12 310 GLU A C 1
ATOM 2393 O O . GLU A 1 310 ? 3.043 30.188 10.156 1 93.12 310 GLU A O 1
ATOM 2398 N N . PRO A 1 311 ? 3.412 32.312 9.57 1 92.62 311 PRO A N 1
ATOM 2399 C CA . PRO A 1 311 ? 2.658 32.094 8.336 1 92.62 311 PRO A CA 1
ATOM 2400 C C . PRO A 1 311 ? 3.322 31.047 7.43 1 92.62 311 PRO A C 1
ATOM 2402 O O . PRO A 1 311 ? 4.551 30.938 7.41 1 92.62 311 PRO A O 1
ATOM 2405 N N . CYS A 1 312 ? 2.529 30.219 6.832 1 89.12 312 CYS A N 1
ATOM 2406 C CA . CYS A 1 312 ? 3.023 29.266 5.852 1 89.12 312 CYS A CA 1
ATOM 2407 C C . CYS A 1 312 ? 3.359 29.953 4.535 1 89.12 312 CYS A C 1
ATOM 2409 O O . CYS A 1 312 ? 2.619 30.828 4.082 1 89.12 312 CYS A O 1
ATOM 2411 N N . GLU A 1 313 ? 4.59 29.703 4.055 1 73.56 313 GLU A N 1
ATOM 2412 C CA . GLU A 1 313 ? 4.957 30.281 2.766 1 73.56 313 GLU A CA 1
ATOM 2413 C C . GLU A 1 313 ? 3.963 29.891 1.677 1 73.56 313 GLU A C 1
ATOM 2415 O O . GLU A 1 313 ? 3.723 28.703 1.452 1 73.56 313 GLU A O 1
ATOM 2420 N N . MET A 1 314 ? 3.076 30.844 1.39 1 62.19 314 MET A N 1
ATOM 2421 C CA . MET A 1 314 ? 2.072 30.562 0.367 1 62.19 314 MET A CA 1
ATOM 2422 C C . MET A 1 314 ? 2.574 30.969 -1.015 1 62.19 314 MET A C 1
ATOM 2424 O O . MET A 1 314 ? 3.055 32.094 -1.2 1 62.19 314 MET A O 1
ATOM 2428 N N . GLU A 1 315 ? 3.186 30.141 -1.78 1 53.78 315 GLU A N 1
ATOM 2429 C CA . GLU A 1 315 ? 3.502 30.531 -3.15 1 53.78 315 GLU A CA 1
ATOM 2430 C C . GLU A 1 315 ? 2.305 31.188 -3.828 1 53.78 315 GLU A C 1
ATOM 2432 O O . GLU A 1 315 ? 1.155 30.875 -3.512 1 53.78 315 GLU A O 1
ATOM 2437 N N . GLU A 1 316 ? 2.371 32.469 -4.211 1 44.75 316 GLU A N 1
ATOM 2438 C CA . GLU A 1 316 ? 1.28 33.062 -4.992 1 44.75 316 GLU A CA 1
ATOM 2439 C C . GLU A 1 316 ? 0.547 31.969 -5.789 1 44.75 316 GLU A C 1
ATOM 2441 O O . GLU A 1 316 ? 0.993 31.578 -6.871 1 44.75 316 GLU A O 1
ATOM 2446 N N . MET A 1 317 ? 0.259 30.938 -5.195 1 44 317 MET A N 1
ATOM 2447 C CA . MET A 1 317 ? -0.577 30.016 -5.957 1 44 317 MET A CA 1
ATOM 2448 C C . MET A 1 317 ? -1.741 30.75 -6.613 1 44 317 MET A C 1
ATOM 2450 O O . MET A 1 317 ? -2.541 31.391 -5.93 1 44 317 MET A O 1
ATOM 2454 N N . ASP A 1 318 ? -1.513 31.516 -7.59 1 38.84 318 ASP A N 1
ATOM 2455 C CA . ASP A 1 318 ? -2.664 31.922 -8.398 1 38.84 318 ASP A CA 1
ATOM 2456 C C . ASP A 1 318 ? -3.736 30.828 -8.391 1 38.84 318 ASP A C 1
ATOM 2458 O O . ASP A 1 318 ? -4.023 30.234 -9.43 1 38.84 318 ASP A O 1
ATOM 2462 N N . VAL A 1 319 ? -3.66 30.016 -7.465 1 39.78 319 VAL A N 1
ATOM 2463 C CA . VAL A 1 319 ? -4.887 29.219 -7.426 1 39.78 319 VAL A CA 1
ATOM 2464 C C . VAL A 1 319 ? -6.098 30.141 -7.477 1 39.78 319 VAL A C 1
ATOM 2466 O O . VAL A 1 319 ? -6.312 30.953 -6.57 1 39.78 319 VAL A O 1
ATOM 2469 N N . ASP A 1 320 ? -6.355 30.734 -8.539 1 35.72 320 ASP A N 1
ATOM 2470 C CA . ASP A 1 320 ? -7.656 31.375 -8.719 1 35.72 320 ASP A CA 1
ATOM 2471 C C . ASP A 1 320 ? -8.727 30.703 -7.863 1 35.72 320 ASP A C 1
ATOM 2473 O O . ASP A 1 320 ? -9.445 29.812 -8.336 1 35.72 320 ASP A O 1
ATOM 2477 N N . VAL A 1 321 ? -8.461 30.375 -6.707 1 36.44 321 VAL A N 1
ATOM 2478 C CA . VAL A 1 321 ? -9.578 30.125 -5.797 1 36.44 321 VAL A CA 1
ATOM 2479 C C . VAL A 1 321 ? -10.508 31.328 -5.781 1 36.44 321 VAL A C 1
ATOM 2481 O O . VAL A 1 321 ? -10.648 32 -4.754 1 36.44 321 VAL A O 1
ATOM 2484 N N . ASP A 1 322 ? -10.367 32.344 -6.551 1 33.72 322 ASP A N 1
ATOM 2485 C CA . ASP A 1 322 ? -11.438 33.344 -6.637 1 33.72 322 ASP A CA 1
ATOM 2486 C C . ASP A 1 322 ? -12.797 32.719 -6.328 1 33.72 322 ASP A C 1
ATOM 2488 O O . ASP A 1 322 ? -13.297 31.906 -7.109 1 33.72 322 ASP A O 1
ATOM 2492 N N . VAL A 1 323 ? -13.094 32.438 -5.152 1 34.69 323 VAL A N 1
ATOM 2493 C CA . VAL A 1 323 ? -14.375 32.156 -4.516 1 34.69 323 VAL A CA 1
ATOM 2494 C C . VAL A 1 323 ? -15.5 32.844 -5.273 1 34.69 323 VAL A C 1
ATOM 2496 O O . VAL A 1 323 ? -16.688 32.625 -4.988 1 34.69 323 VAL A O 1
ATOM 2499 N N . ASP A 1 324 ? -15.414 34.125 -5.637 1 33 324 ASP A N 1
ATOM 2500 C CA . ASP A 1 324 ? -16.656 34.75 -6.121 1 33 324 ASP A CA 1
ATOM 2501 C C . ASP A 1 324 ? -17.297 33.875 -7.207 1 33 324 ASP A C 1
ATOM 2503 O O . ASP A 1 324 ? -18.5 33.594 -7.164 1 33 324 ASP A O 1
ATOM 2507 N N . VAL A 1 325 ? -17.016 34.281 -8.531 1 33.66 325 VAL A N 1
ATOM 2508 C CA . VAL A 1 325 ? -17.906 33.938 -9.633 1 33.66 325 VAL A CA 1
ATOM 2509 C C . VAL A 1 325 ? -17.953 32.438 -9.812 1 33.66 325 VAL A C 1
ATOM 2511 O O . VAL A 1 325 ? -18.984 31.797 -9.562 1 33.66 325 VAL A O 1
ATOM 2514 N N . ASP A 1 326 ? -17.547 31.719 -11.086 1 34.19 326 ASP A N 1
ATOM 2515 C CA . ASP A 1 326 ? -17.625 30.406 -11.719 1 34.19 326 ASP A CA 1
ATOM 2516 C C . ASP A 1 326 ? -16.656 29.422 -11.055 1 34.19 326 ASP A C 1
ATOM 2518 O O . ASP A 1 326 ? -16.406 28.344 -11.586 1 34.19 326 ASP A O 1
ATOM 2522 N N . VAL A 1 327 ? -15.836 29.625 -10.312 1 36.81 327 VAL A N 1
ATOM 2523 C CA . VAL A 1 327 ? -14.836 28.922 -9.508 1 36.81 327 VAL A CA 1
ATOM 2524 C C . VAL A 1 327 ? -15.523 27.891 -8.617 1 36.81 327 VAL A C 1
ATOM 2526 O O . VAL A 1 327 ? -14.875 26.984 -8.109 1 36.81 327 VAL A O 1
ATOM 2529 N N . ASP A 1 328 ? -16.578 28.297 -8.023 1 39.06 328 ASP A N 1
ATOM 2530 C CA . ASP A 1 328 ? -17.406 27.328 -7.301 1 39.06 328 ASP A CA 1
ATOM 2531 C C . ASP A 1 328 ? -17.453 26 -8.031 1 39.06 328 ASP A C 1
ATOM 2533 O O . ASP A 1 328 ? -17.672 24.953 -7.414 1 39.06 328 ASP A O 1
ATOM 2537 N N . ARG A 1 329 ? -17.484 26.188 -9.289 1 37.91 329 ARG A N 1
ATOM 2538 C CA . ARG A 1 329 ? -17.766 25.031 -10.148 1 37.91 329 ARG A CA 1
ATOM 2539 C C . ARG A 1 329 ? -16.5 24.188 -10.344 1 37.91 329 ARG A C 1
ATOM 2541 O O . ARG A 1 329 ? -16.594 22.969 -10.516 1 37.91 329 ARG A O 1
ATOM 2548 N N . GLN A 1 330 ? -15.445 24.766 -10.57 1 42 330 GLN A N 1
ATOM 2549 C CA . GLN A 1 330 ? -14.273 24 -10.969 1 42 330 GLN A CA 1
ATOM 2550 C C . GLN A 1 330 ? -13.727 23.172 -9.797 1 42 330 GLN A C 1
ATOM 2552 O O . GLN A 1 330 ? -13.18 22.094 -10 1 42 330 GLN A O 1
ATOM 2557 N N . TRP A 1 331 ? -13.664 23.859 -8.625 1 43.25 331 TRP A N 1
ATOM 2558 C CA . TRP A 1 331 ? -13.227 23.094 -7.469 1 43.25 331 TRP A CA 1
ATOM 2559 C C . TRP A 1 331 ? -14.156 21.906 -7.227 1 43.25 331 TRP A C 1
ATOM 2561 O O . TRP A 1 331 ? -13.836 21.016 -6.434 1 43.25 331 TRP A O 1
ATOM 2571 N N . LEU A 1 332 ? -15.445 22.219 -7.719 1 44.34 332 LEU A N 1
ATOM 2572 C CA . LEU A 1 332 ? -16.406 21.172 -7.355 1 44.34 332 LEU A CA 1
ATOM 2573 C C . LEU A 1 332 ? -16.484 20.109 -8.445 1 44.34 332 LEU A C 1
ATOM 2575 O O . LEU A 1 332 ? -17.375 19.266 -8.43 1 44.34 332 LEU A O 1
ATOM 2579 N N . ALA A 1 333 ? -15.641 20.422 -9.375 1 46.41 333 ALA A N 1
ATOM 2580 C CA . ALA A 1 333 ? -15.695 19.297 -10.305 1 46.41 333 ALA A CA 1
ATOM 2581 C C . ALA A 1 333 ? -15.25 18 -9.625 1 46.41 333 ALA A C 1
ATOM 2583 O O . ALA A 1 333 ? -14.492 18.031 -8.656 1 46.41 333 ALA A O 1
ATOM 2584 N N . PRO A 1 334 ? -15.953 17.016 -9.953 1 56.34 334 PRO A N 1
ATOM 2585 C CA . PRO A 1 334 ? -15.617 15.711 -9.383 1 56.34 334 PRO A CA 1
ATOM 2586 C C . PRO A 1 334 ? -14.125 15.391 -9.461 1 56.34 334 PRO A C 1
ATOM 2588 O O . PRO A 1 334 ? -13.547 15.422 -10.555 1 56.34 334 PRO A O 1
ATOM 2591 N N . VAL A 1 335 ? -13.43 15.633 -8.234 1 73.5 335 VAL A N 1
ATOM 2592 C CA . VAL A 1 335 ? -12 15.359 -8.125 1 73.5 335 VAL A CA 1
ATOM 2593 C C . VAL A 1 335 ? -11.766 14.117 -7.27 1 73.5 335 VAL A C 1
ATOM 2595 O O . VAL A 1 335 ? -12.695 13.617 -6.625 1 73.5 335 VAL A O 1
ATOM 2598 N N . SER A 1 336 ? -10.656 13.57 -7.406 1 82.19 336 SER A N 1
ATOM 2599 C CA . SER A 1 336 ? -10.242 12.375 -6.676 1 82.19 336 SER A CA 1
ATOM 2600 C C . SER A 1 336 ? -10.203 12.633 -5.176 1 82.19 336 SER A C 1
ATOM 2602 O O . SER A 1 336 ? -10.188 13.781 -4.734 1 82.19 336 SER A O 1
ATOM 2604 N N . ASP A 1 337 ? -10.352 11.688 -4.355 1 87.81 337 ASP A N 1
ATOM 2605 C CA . ASP A 1 337 ? -10.312 11.797 -2.9 1 87.81 337 ASP A CA 1
ATOM 2606 C C . ASP A 1 337 ? -9.031 12.484 -2.439 1 87.81 337 ASP A C 1
ATOM 2608 O O . ASP A 1 337 ? -9.039 13.266 -1.484 1 87.81 337 ASP A O 1
ATOM 2612 N N . GLU A 1 338 ? -7.898 12.195 -3.111 1 88.94 338 GLU A N 1
ATOM 2613 C CA . GLU A 1 338 ? -6.637 12.812 -2.715 1 88.94 338 GLU A CA 1
ATOM 2614 C C . GLU A 1 338 ? -6.652 14.312 -2.975 1 88.94 338 GLU A C 1
ATOM 2616 O O . GLU A 1 338 ? -6.035 15.086 -2.232 1 88.94 338 GLU A O 1
ATOM 2621 N N . ALA A 1 339 ? -7.34 14.688 -4.008 1 88.25 339 ALA A N 1
ATOM 2622 C CA . ALA A 1 339 ? -7.465 16.109 -4.293 1 88.25 339 ALA A CA 1
ATOM 2623 C C . ALA A 1 339 ? -8.211 16.844 -3.172 1 88.25 339 ALA A C 1
ATOM 2625 O O . ALA A 1 339 ? -7.887 17.984 -2.836 1 88.25 339 ALA A O 1
ATOM 2626 N N . TRP A 1 340 ? -9.258 16.188 -2.627 1 91.56 340 TRP A N 1
ATOM 2627 C CA . TRP A 1 340 ? -10 16.766 -1.51 1 91.56 340 TRP A CA 1
ATOM 2628 C C . TRP A 1 340 ? -9.094 16.938 -0.291 1 91.56 340 TRP A C 1
ATOM 2630 O O . TRP A 1 340 ? -9.203 17.922 0.434 1 91.56 340 TRP A O 1
ATOM 2640 N N . ALA A 1 341 ? -8.227 15.961 -0.044 1 94.56 341 ALA A N 1
ATOM 2641 C CA . ALA A 1 341 ? -7.258 16.078 1.044 1 94.56 341 ALA A CA 1
ATOM 2642 C C . ALA A 1 341 ? -6.309 17.25 0.809 1 94.56 341 ALA A C 1
ATOM 2644 O O . ALA A 1 341 ? -5.977 17.984 1.742 1 94.56 341 ALA A O 1
ATOM 2645 N N . ASN A 1 342 ? -5.859 17.469 -0.436 1 91.94 342 ASN A N 1
ATOM 2646 C CA . ASN A 1 342 ? -4.969 18.562 -0.773 1 91.94 342 ASN A CA 1
ATOM 2647 C C . ASN A 1 342 ? -5.672 19.922 -0.638 1 91.94 342 ASN A C 1
ATOM 2649 O O . ASN A 1 342 ? -5.051 20.922 -0.27 1 91.94 342 ASN A O 1
ATOM 2653 N N . ARG A 1 343 ? -6.941 19.938 -0.887 1 90.75 343 ARG A N 1
ATOM 2654 C CA . ARG A 1 343 ? -7.715 21.156 -0.67 1 90.75 343 ARG A CA 1
ATOM 2655 C C . ARG A 1 343 ? -7.75 21.516 0.808 1 90.75 343 ARG A C 1
ATOM 2657 O O . ARG A 1 343 ? -7.613 22.688 1.162 1 90.75 343 ARG A O 1
ATOM 2664 N N . ALA A 1 344 ? -8 20.516 1.617 1 95.56 344 ALA A N 1
ATOM 2665 C CA . ALA A 1 344 ? -7.969 20.766 3.055 1 95.56 344 ALA A CA 1
ATOM 2666 C C . ALA A 1 344 ? -6.59 21.266 3.49 1 95.56 344 ALA A C 1
ATOM 2668 O O . ALA A 1 344 ? -6.484 22.141 4.344 1 95.56 344 ALA A O 1
ATOM 2669 N N . THR A 1 345 ? -5.547 20.672 2.906 1 95.06 345 THR A N 1
ATOM 2670 C CA . THR A 1 345 ? -4.184 21.094 3.18 1 95.06 345 THR A CA 1
ATOM 2671 C C . THR A 1 345 ? -4 22.562 2.822 1 95.06 345 THR A C 1
ATOM 2673 O O . THR A 1 345 ? -3.42 23.328 3.596 1 95.06 345 THR A O 1
ATOM 2676 N N . TYR A 1 346 ? -4.496 22.938 1.736 1 92.19 346 TYR A N 1
ATOM 2677 C CA . TYR A 1 346 ? -4.418 24.312 1.273 1 92.19 346 TYR A CA 1
ATOM 2678 C C . TYR A 1 346 ? -5.148 25.25 2.225 1 92.19 346 TYR A C 1
ATOM 2680 O O . TYR A 1 346 ? -4.637 26.312 2.572 1 92.19 346 TYR A O 1
ATOM 2688 N N . LEU A 1 347 ? -6.328 24.891 2.615 1 93.88 347 LEU A N 1
ATOM 2689 C CA . LEU A 1 347 ? -7.125 25.719 3.504 1 93.88 347 LEU A CA 1
ATOM 2690 C C . LEU A 1 347 ? -6.43 25.906 4.848 1 93.88 347 LEU A C 1
ATOM 2692 O O . LEU A 1 347 ? -6.457 27 5.422 1 93.88 347 LEU A O 1
ATOM 2696 N N . PHE A 1 348 ? -5.859 24.859 5.316 1 97.19 348 PHE A N 1
ATOM 2697 C CA . PHE A 1 348 ? -5.141 24.984 6.578 1 97.19 348 PHE A CA 1
ATOM 2698 C C . PHE A 1 348 ? -3.912 25.875 6.422 1 97.19 348 PHE A C 1
ATOM 2700 O O . PHE A 1 348 ? -3.611 26.688 7.301 1 97.19 348 PHE A O 1
ATOM 2707 N N . ALA A 1 349 ? -3.17 25.672 5.312 1 94.62 349 ALA A N 1
ATOM 2708 C CA . ALA A 1 349 ? -2.023 26.531 5.051 1 94.62 349 ALA A CA 1
ATOM 2709 C C . ALA A 1 349 ? -2.441 28 5.012 1 94.62 349 ALA A C 1
ATOM 2711 O O . ALA A 1 349 ? -1.752 28.859 5.562 1 94.62 349 ALA A O 1
ATOM 2712 N N . ARG A 1 350 ? -3.525 28.281 4.422 1 93.44 350 ARG A N 1
ATOM 2713 C CA . ARG A 1 350 ? -4.055 29.641 4.359 1 93.44 350 ARG A CA 1
ATOM 2714 C C . ARG A 1 350 ? -4.43 30.156 5.75 1 93.44 350 ARG A C 1
ATOM 2716 O O . ARG A 1 350 ? -4.188 31.312 6.082 1 93.44 350 ARG A O 1
ATOM 2723 N N . ALA A 1 351 ? -5.051 29.312 6.465 1 96 351 ALA A N 1
ATOM 2724 C CA . ALA A 1 351 ? -5.414 29.688 7.832 1 96 351 ALA A CA 1
ATOM 2725 C C . ALA A 1 351 ? -4.18 30.078 8.641 1 96 351 ALA A C 1
ATOM 2727 O O . ALA A 1 351 ? -4.191 31.062 9.367 1 96 351 ALA A O 1
ATOM 2728 N N . CYS A 1 352 ? -3.135 29.281 8.508 1 96.31 352 CYS A N 1
ATOM 2729 C CA . CYS A 1 352 ? -1.888 29.594 9.195 1 96.31 352 CYS A CA 1
ATOM 2730 C C . CYS A 1 352 ? -1.362 30.953 8.773 1 96.31 352 CYS A C 1
ATOM 2732 O O . CYS A 1 352 ? -0.943 31.766 9.609 1 96.31 352 CYS A O 1
ATOM 2734 N N . SER A 1 353 ? -1.451 31.188 7.508 1 93.12 353 SER A N 1
ATOM 2735 C CA . SER A 1 353 ? -0.936 32.438 6.965 1 93.12 353 SER A CA 1
ATOM 2736 C C . SER A 1 353 ? -1.749 33.625 7.461 1 93.12 353 SER A C 1
ATOM 2738 O O . SER A 1 353 ? -1.191 34.688 7.766 1 93.12 353 SER A O 1
ATOM 2740 N N . VAL A 1 354 ? -3.012 33.531 7.52 1 93.19 354 VAL A N 1
ATOM 2741 C CA . VAL A 1 354 ? -3.895 34.625 7.926 1 93.19 354 VAL A CA 1
ATOM 2742 C C . VAL A 1 354 ? -3.773 34.844 9.43 1 93.19 354 VAL A C 1
ATOM 2744 O O . VAL A 1 354 ? -3.701 36 9.891 1 93.19 354 VAL A O 1
ATOM 2747 N N . CYS A 1 355 ? -3.717 33.844 10.188 1 94 355 CYS A N 1
ATOM 2748 C CA . CYS A 1 355 ? -3.76 33.906 11.641 1 94 355 CYS A CA 1
ATOM 2749 C C . CYS A 1 355 ? -2.414 34.375 12.203 1 94 355 CYS A C 1
ATOM 2751 O O . CYS A 1 355 ? -2.359 35.062 13.211 1 94 355 CYS A O 1
ATOM 2753 N N . TRP A 1 356 ? -1.343 34.031 11.539 1 94.25 356 TRP A N 1
ATOM 2754 C CA . TRP A 1 356 ? -0.044 34.219 12.172 1 94.25 356 TRP A CA 1
ATOM 2755 C C . TRP A 1 356 ? 0.79 35.25 11.398 1 94.25 356 TRP A C 1
ATOM 2757 O O . TRP A 1 356 ? 1.972 35.438 11.688 1 94.25 356 TRP A O 1
ATOM 2767 N N . ASP A 1 357 ? 0.203 35.875 10.391 1 90.75 357 ASP A N 1
ATOM 2768 C CA . ASP A 1 357 ? 0.856 36.969 9.703 1 90.75 357 ASP A CA 1
ATOM 2769 C C . ASP A 1 357 ? 0.756 38.25 10.508 1 90.75 357 ASP A C 1
ATOM 2771 O O . ASP A 1 357 ? -0.28 38.938 10.492 1 90.75 357 ASP A O 1
ATOM 2775 N N . ALA A 1 358 ? 1.796 38.719 11.031 1 89 358 ALA A N 1
ATOM 2776 C CA . ALA A 1 358 ? 1.82 39.875 11.891 1 89 358 ALA A CA 1
ATOM 2777 C C . ALA A 1 358 ? 1.62 41.156 11.086 1 89 358 ALA A C 1
ATOM 2779 O O . ALA A 1 358 ? 1.211 42.188 11.625 1 89 358 ALA A O 1
ATOM 2780 N N . THR A 1 359 ? 1.86 41.094 9.797 1 90.19 359 THR A N 1
ATOM 2781 C CA . THR A 1 359 ? 1.801 42.281 8.945 1 90.19 359 THR A CA 1
ATOM 2782 C C . THR A 1 359 ? 0.386 42.5 8.414 1 90.19 359 THR A C 1
ATOM 2784 O O . THR A 1 359 ? 0.073 43.562 7.887 1 90.19 359 THR A O 1
ATOM 2787 N N . LEU A 1 360 ? -0.439 41.594 8.594 1 90.62 360 LEU A N 1
ATOM 2788 C CA . LEU A 1 360 ? -1.799 41.688 8.07 1 90.62 360 LEU A CA 1
ATOM 2789 C C . LEU A 1 360 ? -2.664 42.562 8.953 1 90.62 360 LEU A C 1
ATOM 2791 O O . LEU A 1 360 ? -2.713 42.375 10.172 1 90.62 360 LEU A O 1
ATOM 2795 N N . ALA A 1 361 ? -3.312 43.562 8.391 1 92.12 361 ALA A N 1
ATOM 2796 C CA . ALA A 1 361 ? -4.195 44.469 9.109 1 92.12 361 ALA A CA 1
ATOM 2797 C C . ALA A 1 361 ? -5.367 43.719 9.734 1 92.12 361 ALA A C 1
ATOM 2799 O O . ALA A 1 361 ? -5.855 42.719 9.164 1 92.12 361 ALA A O 1
ATOM 2800 N N . ASP A 1 362 ? -5.863 44.188 10.812 1 89.44 362 ASP A N 1
ATOM 2801 C CA . ASP A 1 362 ? -6.926 43.531 11.555 1 89.44 362 ASP A CA 1
ATOM 2802 C C . ASP A 1 362 ? -8.188 43.375 10.703 1 89.44 362 ASP A C 1
ATOM 2804 O O . ASP A 1 362 ? -8.836 42.344 10.719 1 89.44 362 ASP A O 1
ATOM 2808 N N . ALA A 1 363 ? -8.523 44.438 10.008 1 89.94 363 ALA A N 1
ATOM 2809 C CA . ALA A 1 363 ? -9.719 44.406 9.18 1 89.94 363 ALA A CA 1
ATOM 2810 C C . ALA A 1 363 ? -9.586 43.375 8.062 1 89.94 363 ALA A C 1
ATOM 2812 O O . ALA A 1 363 ? -10.539 42.656 7.758 1 89.94 363 ALA A O 1
ATOM 2813 N N . ALA A 1 364 ? -8.422 43.375 7.43 1 90.75 364 ALA A N 1
ATOM 2814 C CA . ALA A 1 364 ? -8.148 42.406 6.371 1 90.75 364 ALA A CA 1
ATOM 2815 C C . ALA A 1 364 ? -8.156 41 6.914 1 90.75 364 ALA A C 1
ATOM 2817 O O . ALA A 1 364 ? -8.664 40.062 6.262 1 90.75 364 ALA A O 1
ATOM 2818 N N . ARG A 1 365 ? -7.566 40.781 8.055 1 92.31 365 ARG A N 1
ATOM 2819 C CA . ARG A 1 365 ? -7.547 39.469 8.703 1 92.31 365 ARG A CA 1
ATOM 2820 C C . ARG A 1 365 ? -8.961 39 8.984 1 92.31 365 ARG A C 1
ATOM 2822 O O . ARG A 1 365 ? -9.289 37.844 8.703 1 92.31 365 ARG A O 1
ATOM 2829 N N . ALA A 1 366 ? -9.766 39.875 9.523 1 92.38 366 ALA A N 1
ATOM 2830 C CA . ALA A 1 366 ? -11.148 39.5 9.836 1 92.38 366 ALA A CA 1
ATOM 2831 C C . ALA A 1 366 ? -11.891 39.062 8.578 1 92.38 366 ALA A C 1
ATOM 2833 O O . ALA A 1 366 ? -12.656 38.094 8.609 1 92.38 366 ALA A O 1
ATOM 2834 N N . ALA A 1 367 ? -11.711 39.781 7.504 1 91.38 367 ALA A N 1
ATOM 2835 C CA . ALA A 1 367 ? -12.367 39.438 6.242 1 91.38 367 ALA A CA 1
ATOM 2836 C C . ALA A 1 367 ? -11.906 38.094 5.727 1 91.38 367 ALA A C 1
ATOM 2838 O O . ALA A 1 367 ? -12.719 37.281 5.246 1 91.38 367 ALA A O 1
ATOM 2839 N N . ARG A 1 368 ? -10.625 37.844 5.801 1 92.88 368 ARG A N 1
ATOM 2840 C CA . ARG A 1 368 ? -10.07 36.594 5.312 1 92.88 368 ARG A CA 1
ATOM 2841 C C . ARG A 1 368 ? -10.516 35.438 6.184 1 92.88 368 ARG A C 1
ATOM 2843 O O . ARG A 1 368 ? -10.711 34.312 5.688 1 92.88 368 ARG A O 1
ATOM 2850 N N . LEU A 1 369 ? -10.586 35.656 7.473 1 94.38 369 LEU A N 1
ATOM 2851 C CA . LEU A 1 369 ? -11.055 34.625 8.375 1 94.38 369 LEU A CA 1
ATOM 2852 C C . LEU A 1 369 ? -12.508 34.25 8.07 1 94.38 369 LEU A C 1
ATOM 2854 O O . LEU A 1 369 ? -12.875 33.062 8.133 1 94.38 369 LEU A O 1
ATOM 2858 N N . LEU A 1 370 ? -13.328 35.25 7.777 1 93.06 370 LEU A N 1
ATOM 2859 C CA . LEU A 1 370 ? -14.711 35 7.395 1 93.06 370 LEU A CA 1
ATOM 2860 C C . LEU A 1 370 ? -14.773 34.156 6.109 1 93.06 370 LEU A C 1
ATOM 2862 O O . LEU A 1 370 ? -15.586 33.25 5.992 1 93.06 370 LEU A O 1
ATOM 2866 N N . GLU A 1 371 ? -13.961 34.531 5.215 1 91.62 371 GLU A N 1
ATOM 2867 C CA . GLU A 1 371 ? -13.883 33.781 3.967 1 91.62 371 GLU A CA 1
ATOM 2868 C C . GLU A 1 371 ? -13.469 32.344 4.219 1 91.62 371 GLU A C 1
ATOM 2870 O O . GLU A 1 371 ? -14.055 31.422 3.65 1 91.62 371 GLU A O 1
ATOM 2875 N N . LEU A 1 372 ? -12.43 32.125 5.012 1 94.31 372 LEU A N 1
ATOM 2876 C CA . LEU A 1 372 ? -11.953 30.797 5.34 1 94.31 372 LEU A CA 1
ATOM 2877 C C . LEU A 1 372 ? -13.047 29.984 6.027 1 94.31 372 LEU A C 1
ATOM 2879 O O . LEU A 1 372 ? -13.195 28.781 5.758 1 94.31 372 LEU A O 1
ATOM 2883 N N . HIS A 1 373 ? -13.773 30.625 6.906 1 94.19 373 HIS A N 1
ATOM 2884 C CA . HIS A 1 373 ? -14.883 29.953 7.574 1 94.19 373 HIS A CA 1
ATOM 2885 C C . HIS A 1 373 ? -15.898 29.438 6.562 1 94.19 373 HIS A C 1
ATOM 2887 O O . HIS A 1 373 ? -16.375 28.312 6.684 1 94.19 373 HIS A O 1
ATOM 2893 N N . ARG A 1 374 ? -16.203 30.25 5.605 1 93.69 374 ARG A N 1
ATOM 2894 C CA . ARG A 1 374 ? -17.141 29.859 4.559 1 93.69 374 ARG A CA 1
ATOM 2895 C C . ARG A 1 374 ? -16.578 28.703 3.727 1 93.69 374 ARG A C 1
ATOM 2897 O O . ARG A 1 374 ? -17.297 27.75 3.428 1 93.69 374 ARG A O 1
ATOM 2904 N N . LEU A 1 375 ? -15.336 28.797 3.359 1 92.81 375 LEU A N 1
ATOM 2905 C CA . LEU A 1 375 ? -14.703 27.781 2.531 1 92.81 375 LEU A CA 1
ATOM 2906 C C . LEU A 1 375 ? -14.641 26.453 3.268 1 92.81 375 LEU A C 1
ATOM 2908 O O . LEU A 1 375 ? -14.844 25.391 2.666 1 92.81 375 LEU A O 1
ATOM 2912 N N . LEU A 1 376 ? -14.336 26.469 4.531 1 95.81 376 LEU A N 1
ATOM 2913 C CA . LEU A 1 376 ? -14.297 25.266 5.34 1 95.81 376 LEU A CA 1
ATOM 2914 C C . LEU A 1 376 ? -15.68 24.625 5.434 1 95.81 376 LEU A C 1
ATOM 2916 O O . LEU A 1 376 ? -15.812 23.406 5.355 1 95.81 376 LEU A O 1
ATOM 2920 N N . ALA A 1 377 ? -16.688 25.484 5.609 1 94.19 377 ALA A N 1
ATOM 2921 C CA . ALA A 1 377 ? -18.062 24.969 5.633 1 94.19 377 ALA A CA 1
ATOM 2922 C C . ALA A 1 377 ? -18.422 24.297 4.305 1 94.19 377 ALA A C 1
ATOM 2924 O O . ALA A 1 377 ? -19.047 23.25 4.289 1 94.19 377 ALA A O 1
ATOM 2925 N N . GLN A 1 378 ? -18.047 24.891 3.258 1 92 378 GLN A N 1
ATOM 2926 C CA . GLN A 1 378 ? -18.297 24.328 1.934 1 92 378 GLN A CA 1
ATOM 2927 C C . GLN A 1 378 ? -17.562 23.016 1.74 1 92 378 GLN A C 1
ATOM 2929 O O . GLN A 1 378 ? -18.109 22.062 1.17 1 92 378 GLN A O 1
ATOM 2934 N N . TRP A 1 379 ? -16.297 22.969 2.119 1 93.75 379 TRP A N 1
ATOM 2935 C CA . TRP A 1 379 ? -15.531 21.719 2.047 1 93.75 379 TRP A CA 1
ATOM 2936 C C . TRP A 1 379 ? -16.234 20.609 2.793 1 93.75 379 TRP A C 1
ATOM 2938 O O . TRP A 1 379 ? -16.375 19.484 2.275 1 93.75 379 TRP A O 1
ATOM 2948 N N . HIS A 1 380 ? -16.688 20.922 3.988 1 94.88 380 HIS A N 1
ATOM 2949 C CA . HIS A 1 380 ? -17.359 19.938 4.828 1 94.88 380 HIS A CA 1
ATOM 2950 C C . HIS A 1 380 ? -18.641 19.438 4.184 1 94.88 380 HIS A C 1
ATOM 2952 O O . HIS A 1 380 ? -18.953 18.25 4.25 1 94.88 380 HIS A O 1
ATOM 2958 N N . GLU A 1 381 ? -19.312 20.266 3.531 1 91.19 381 GLU A N 1
ATOM 2959 C CA . GLU A 1 381 ? -20.594 19.938 2.924 1 91.19 381 GLU A CA 1
ATOM 2960 C C . GLU A 1 381 ? -20.406 19.109 1.655 1 91.19 381 GLU A C 1
ATOM 2962 O O . GLU A 1 381 ? -21.25 18.266 1.334 1 91.19 381 GLU A O 1
ATOM 2967 N N . ARG A 1 382 ? -19.344 19.297 1.037 1 89.56 382 ARG A N 1
ATOM 2968 C CA . ARG A 1 382 ? -19.203 18.734 -0.307 1 89.56 382 ARG A CA 1
ATOM 2969 C C . ARG A 1 382 ? -18.266 17.531 -0.314 1 89.56 382 ARG A C 1
ATOM 2971 O O . ARG A 1 382 ? -18.125 16.859 -1.332 1 89.56 382 ARG A O 1
ATOM 2978 N N . VAL A 1 383 ? -17.625 17.328 0.756 1 91.31 383 VAL A N 1
ATOM 2979 C CA . VAL A 1 383 ? -16.672 16.219 0.799 1 91.31 383 VAL A CA 1
ATOM 2980 C C . VAL A 1 383 ? -17.391 14.914 0.49 1 91.31 383 VAL A C 1
ATOM 2982 O O . VAL A 1 383 ? -18.531 14.703 0.925 1 91.31 383 VAL A O 1
ATOM 2985 N N . PRO A 1 384 ? -16.766 14.055 -0.364 1 88.38 384 PRO A N 1
ATOM 2986 C CA . PRO A 1 384 ? -17.422 12.812 -0.785 1 88.38 384 PRO A CA 1
ATOM 2987 C C . PRO A 1 384 ? -17.719 11.875 0.384 1 88.38 384 PRO A C 1
ATOM 2989 O O . PRO A 1 384 ? -17.094 11.969 1.437 1 88.38 384 PRO A O 1
ATOM 2992 N N . ALA A 1 385 ? -18.594 10.922 0.126 1 86.44 385 ALA A N 1
ATOM 2993 C CA . ALA A 1 385 ? -19.031 9.969 1.143 1 86.44 385 ALA A CA 1
ATOM 2994 C C . ALA A 1 385 ? -17.891 9.039 1.553 1 86.44 385 ALA A C 1
ATOM 2996 O O . ALA A 1 385 ? -17.906 8.484 2.652 1 86.44 385 ALA A O 1
ATOM 2997 N N . THR A 1 386 ? -16.922 8.938 0.708 1 88.19 386 THR A N 1
ATOM 2998 C CA . THR A 1 386 ? -15.781 8.078 0.996 1 88.19 386 THR A CA 1
ATOM 2999 C C . THR A 1 386 ? -15.008 8.594 2.211 1 88.19 386 THR A C 1
ATOM 3001 O O . THR A 1 386 ? -14.227 7.855 2.812 1 88.19 386 THR A O 1
ATOM 3004 N N . TYR A 1 387 ? -15.227 9.836 2.629 1 93.38 387 TYR A N 1
ATOM 3005 C CA . TYR A 1 387 ? -14.523 10.438 3.754 1 93.38 387 TYR A CA 1
ATOM 3006 C C . TYR A 1 387 ? -15.203 10.086 5.074 1 93.38 387 TYR A C 1
ATOM 3008 O O . TYR A 1 387 ? -14.688 10.398 6.148 1 93.38 387 TYR A O 1
ATOM 3016 N N . GLN A 1 388 ? -16.281 9.391 5.012 1 91.31 388 GLN A N 1
ATOM 3017 C CA . GLN A 1 388 ? -16.938 8.992 6.246 1 91.31 388 GLN A CA 1
ATOM 3018 C C . GLN A 1 388 ? -16.172 7.867 6.941 1 91.31 388 GLN A C 1
ATOM 3020 O O . GLN A 1 388 ? -15.719 6.926 6.289 1 91.31 388 GLN A O 1
ATOM 3025 N N . PRO A 1 389 ? -15.977 8.039 8.234 1 92.62 389 PRO A N 1
ATOM 3026 C CA . PRO A 1 389 ? -15.305 6.941 8.945 1 92.62 389 PRO A CA 1
ATOM 3027 C C . PRO A 1 389 ? -16.125 5.648 8.93 1 92.62 389 PRO A C 1
ATOM 3029 O O . PRO A 1 389 ? -17.344 5.688 9.008 1 92.62 389 PRO A O 1
ATOM 3032 N N . TRP A 1 390 ? -15.516 4.469 8.828 1 93 390 TRP A N 1
ATOM 3033 C CA . TRP A 1 390 ? -16.234 3.199 8.805 1 93 390 TRP A CA 1
ATOM 3034 C C . TRP A 1 390 ? -16.453 2.668 10.219 1 93 390 TRP A C 1
ATOM 3036 O O . TRP A 1 390 ? -17.25 1.753 10.43 1 93 390 TRP A O 1
ATOM 3046 N N . ALA A 1 391 ? -15.742 3.293 11.188 1 91.06 391 ALA A N 1
ATOM 3047 C CA . ALA A 1 391 ? -15.961 2.973 12.594 1 91.06 391 ALA A CA 1
ATOM 3048 C C . ALA A 1 391 ? -15.781 4.203 13.477 1 91.06 391 ALA A C 1
ATOM 3050 O O . ALA A 1 391 ? -14.906 5.035 13.211 1 91.06 391 ALA A O 1
ATOM 3051 N N . ARG A 1 392 ? -16.609 4.332 14.469 1 89 392 ARG A N 1
ATOM 3052 C CA . ARG A 1 392 ? -16.531 5.387 15.477 1 89 392 ARG A CA 1
ATOM 3053 C C . ARG A 1 392 ? -16.891 4.848 16.859 1 89 392 ARG A C 1
ATOM 3055 O O . ARG A 1 392 ? -17.938 4.215 17.031 1 89 392 ARG A O 1
ATOM 3062 N N . TYR A 1 393 ? -15.977 5.027 17.734 1 86.62 393 TYR A N 1
ATOM 3063 C CA . TYR A 1 393 ? -16.297 4.586 19.094 1 86.62 393 TYR A CA 1
ATOM 3064 C C . TYR A 1 393 ? -15.586 5.445 20.125 1 86.62 393 TYR A C 1
ATOM 3066 O O . TYR A 1 393 ? -14.625 6.148 19.812 1 86.62 393 TYR A O 1
ATOM 3074 N N . GLN A 1 394 ? -16.141 5.445 21.328 1 88.56 394 GLN A N 1
ATOM 3075 C CA . GLN A 1 394 ? -15.617 6.172 22.469 1 88.56 394 GLN A CA 1
ATOM 3076 C C . GLN A 1 394 ? -15.359 5.23 23.641 1 88.56 394 GLN A C 1
ATOM 3078 O O . GLN A 1 394 ? -16.297 4.719 24.25 1 88.56 394 GLN A O 1
ATOM 3083 N N . ALA A 1 395 ? -14.102 5.051 23.875 1 86.25 395 ALA A N 1
ATOM 3084 C CA . ALA A 1 395 ? -13.766 4.27 25.062 1 86.25 395 ALA A CA 1
ATOM 3085 C C . ALA A 1 395 ? -14.086 5.047 26.328 1 86.25 395 ALA A C 1
ATOM 3087 O O . ALA A 1 395 ? -13.906 6.266 26.391 1 86.25 395 ALA A O 1
ATOM 3088 N N . PRO A 1 396 ? -14.516 4.398 27.328 1 87 396 PRO A N 1
ATOM 3089 C CA . PRO A 1 396 ? -14.93 5.086 28.562 1 87 396 PRO A CA 1
ATOM 3090 C C . PRO A 1 396 ? -13.805 5.902 29.188 1 87 396 PRO A C 1
ATOM 3092 O O . PRO A 1 396 ? -14.039 7.012 29.688 1 87 396 PRO A O 1
ATOM 3095 N N . ASP A 1 397 ? -12.641 5.5 29.172 1 88.12 397 ASP A N 1
ATOM 3096 C CA . ASP A 1 397 ? -11.562 6.195 29.859 1 88.12 397 ASP A CA 1
ATOM 3097 C C . ASP A 1 397 ? -10.68 6.961 28.875 1 88.12 397 ASP A C 1
ATOM 3099 O O . ASP A 1 397 ? -9.555 7.344 29.203 1 88.12 397 ASP A O 1
ATOM 3103 N N . ASP A 1 398 ? -11.203 7.25 27.719 1 92.81 398 ASP A N 1
ATOM 3104 C CA . ASP A 1 398 ? -10.469 8.023 26.734 1 92.81 398 ASP A CA 1
ATOM 3105 C C . ASP A 1 398 ? -11.242 9.273 26.312 1 92.81 398 ASP A C 1
ATOM 3107 O O . ASP A 1 398 ? -12.32 9.18 25.734 1 92.81 398 ASP A O 1
ATOM 3111 N N . PRO A 1 399 ? -10.695 10.375 26.672 1 95.69 399 PRO A N 1
ATOM 3112 C CA . PRO A 1 399 ? -11.422 11.609 26.344 1 95.69 399 PRO A CA 1
ATOM 3113 C C . PRO A 1 399 ? -11.523 11.859 24.844 1 95.69 399 PRO A C 1
ATOM 3115 O O . PRO A 1 399 ? -12.312 12.703 24.406 1 95.69 399 PRO A O 1
ATOM 3118 N N . PHE A 1 400 ? -10.742 11.188 24.062 1 97.31 400 PHE A N 1
ATOM 3119 C CA . PHE A 1 400 ? -10.75 11.391 22.609 1 97.31 400 PHE A CA 1
ATOM 3120 C C . PHE A 1 400 ? -11.477 10.25 21.906 1 97.31 400 PHE A C 1
ATOM 3122 O O . PHE A 1 400 ? -11.289 9.086 22.266 1 97.31 400 PHE A O 1
ATOM 3129 N N . PRO A 1 401 ? -12.344 10.57 20.922 1 94.88 401 PRO A N 1
ATOM 3130 C CA . PRO A 1 401 ? -13.023 9.516 20.172 1 94.88 401 PRO A CA 1
ATOM 3131 C C . PRO A 1 401 ? -12.086 8.781 19.219 1 94.88 401 PRO A C 1
ATOM 3133 O O . PRO A 1 401 ? -11.031 9.312 18.844 1 94.88 401 PRO A O 1
ATOM 3136 N N . THR A 1 402 ? -12.438 7.594 18.891 1 92.12 402 THR A N 1
ATOM 3137 C CA . THR A 1 402 ? -11.703 6.82 17.906 1 92.12 402 THR A CA 1
ATOM 3138 C C . THR A 1 402 ? -12.461 6.777 16.578 1 92.12 402 THR A C 1
ATOM 3140 O O . THR A 1 402 ? -13.602 6.312 16.531 1 92.12 402 THR A O 1
ATOM 3143 N N . LEU A 1 403 ? -11.891 7.324 15.562 1 93.38 403 LEU A N 1
ATOM 3144 C CA . LEU A 1 403 ? -12.438 7.301 14.211 1 93.38 403 LEU A CA 1
ATOM 3145 C C . LEU A 1 403 ? -11.508 6.543 13.266 1 93.38 403 LEU A C 1
ATOM 3147 O O . LEU A 1 403 ? -10.297 6.758 13.273 1 93.38 403 LEU A O 1
ATOM 3151 N N . ARG A 1 404 ? -12.102 5.645 12.477 1 93.12 404 ARG A N 1
ATOM 3152 C CA . ARG A 1 404 ? -11.305 4.832 11.555 1 93.12 404 ARG A CA 1
ATOM 3153 C C . ARG A 1 404 ? -11.711 5.094 10.109 1 93.12 404 ARG A C 1
ATOM 3155 O O . ARG A 1 404 ? -12.891 5.227 9.797 1 93.12 404 ARG A O 1
ATOM 3162 N N . TYR A 1 405 ? -10.711 5.203 9.258 1 94.25 405 TYR A N 1
ATOM 3163 C CA . TYR A 1 405 ? -10.898 5.445 7.832 1 94.25 405 TYR A CA 1
ATOM 3164 C C . TYR A 1 405 ? -10.188 4.387 7 1 94.25 405 TYR A C 1
ATOM 3166 O O . TYR A 1 405 ? -9.281 3.707 7.492 1 94.25 405 TYR A O 1
ATOM 3174 N N . VAL A 1 406 ? -10.609 4.234 5.793 1 92 406 VAL A N 1
ATOM 3175 C CA . VAL A 1 406 ? -10.016 3.225 4.926 1 92 406 VAL A CA 1
ATOM 3176 C C . VAL A 1 406 ? -8.672 3.723 4.398 1 92 406 VAL A C 1
ATOM 3178 O O . VAL A 1 406 ? -7.66 3.027 4.508 1 92 406 VAL A O 1
ATOM 3181 N N . SER A 1 407 ? -8.695 4.965 3.914 1 93.44 407 SER A N 1
ATOM 3182 C CA . SER A 1 407 ? -7.492 5.48 3.266 1 93.44 407 SER A CA 1
ATOM 3183 C C . SER A 1 407 ? -6.832 6.562 4.113 1 93.44 407 SER A C 1
ATOM 3185 O O . SER A 1 407 ? -7.508 7.293 4.84 1 93.44 407 SER A O 1
ATOM 3187 N N . THR A 1 408 ? -5.527 6.727 3.953 1 95.56 408 THR A N 1
ATOM 3188 C CA . THR A 1 408 ? -4.773 7.707 4.727 1 95.56 408 THR A CA 1
ATOM 3189 C C . THR A 1 408 ? -5.145 9.125 4.309 1 95.56 408 THR A C 1
ATOM 3191 O O . THR A 1 408 ? -5.125 10.047 5.133 1 95.56 408 THR A O 1
ATOM 3194 N N . TRP A 1 409 ? -5.492 9.32 3.014 1 95 409 TRP A N 1
ATOM 3195 C CA . TRP A 1 409 ? -5.793 10.68 2.578 1 95 409 TRP A CA 1
ATOM 3196 C C . TRP A 1 409 ? -7.105 11.164 3.182 1 95 409 TRP A C 1
ATOM 3198 O O . TRP A 1 409 ? -7.328 12.375 3.299 1 95 409 TRP A O 1
ATOM 3208 N N . HIS A 1 410 ? -7.957 10.273 3.641 1 96.38 410 HIS A N 1
ATOM 3209 C CA . HIS A 1 410 ? -9.133 10.688 4.398 1 96.38 410 HIS A CA 1
ATOM 3210 C C . HIS A 1 410 ? -8.742 11.203 5.777 1 96.38 410 HIS A C 1
ATOM 3212 O O . HIS A 1 410 ? -9.273 12.219 6.238 1 96.38 410 HIS A O 1
ATOM 3218 N N . VAL A 1 411 ? -7.797 10.492 6.406 1 97.88 411 VAL A N 1
ATOM 3219 C CA . VAL A 1 411 ? -7.285 10.922 7.703 1 97.88 411 VAL A CA 1
ATOM 3220 C C . VAL A 1 411 ? -6.664 12.312 7.582 1 97.88 411 VAL A C 1
ATOM 3222 O O . VAL A 1 411 ? -6.969 13.203 8.375 1 97.88 411 VAL A O 1
ATOM 3225 N N . VAL A 1 412 ? -5.848 12.492 6.562 1 98.25 412 VAL A N 1
ATOM 3226 C CA . VAL A 1 412 ? -5.117 13.734 6.344 1 98.25 412 VAL A CA 1
ATOM 3227 C C . VAL A 1 412 ? -6.102 14.875 6.062 1 98.25 412 VAL A C 1
ATOM 3229 O O . VAL A 1 412 ? -5.953 15.977 6.59 1 98.25 412 VAL A O 1
ATOM 3232 N N . GLY A 1 413 ? -7.074 14.57 5.219 1 97.88 413 GLY A N 1
ATOM 3233 C CA . GLY A 1 413 ? -8.094 15.57 4.941 1 97.88 413 GLY A CA 1
ATOM 3234 C C . GLY A 1 413 ? -8.789 16.078 6.191 1 97.88 413 GLY A C 1
ATOM 3235 O O . GLY A 1 413 ? -8.898 17.29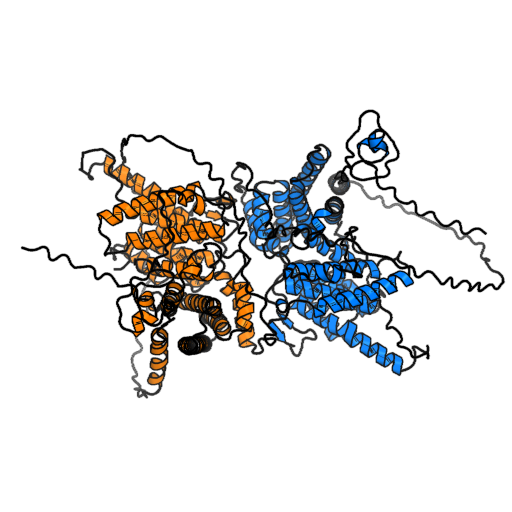7 6.395 1 97.88 413 GLY A O 1
ATOM 3236 N N . TRP A 1 414 ? -9.164 15.18 7.031 1 98.38 414 TRP A N 1
ATOM 3237 C CA . TRP A 1 414 ? -9.875 15.555 8.25 1 98.38 414 TRP A CA 1
ATOM 3238 C C . TRP A 1 414 ? -8.938 16.234 9.234 1 98.38 414 TRP A C 1
ATOM 3240 O O . TRP A 1 414 ? -9.344 17.141 9.969 1 98.38 414 TRP A O 1
ATOM 3250 N N . GLN A 1 415 ? -7.668 15.805 9.312 1 98.69 415 GLN A N 1
ATOM 3251 C CA . GLN A 1 415 ? -6.703 16.469 10.18 1 98.69 415 GLN A CA 1
ATOM 3252 C C . GLN A 1 415 ? -6.605 17.953 9.859 1 98.69 415 GLN A C 1
ATOM 3254 O O . GLN A 1 415 ? -6.703 18.797 10.75 1 98.69 415 GLN A O 1
ATOM 3259 N N . TYR A 1 416 ? -6.465 18.219 8.594 1 98.62 416 TYR A N 1
ATOM 3260 C CA . TYR A 1 416 ? -6.27 19.609 8.18 1 98.62 416 TYR A CA 1
ATOM 3261 C C . TYR A 1 416 ? -7.574 20.391 8.25 1 98.62 416 TYR A C 1
ATOM 3263 O O . TYR A 1 416 ? -7.574 21.578 8.555 1 98.62 416 TYR A O 1
ATOM 3271 N N . TYR A 1 417 ? -8.711 19.75 7.988 1 98.31 417 TYR A N 1
ATOM 3272 C CA . TYR A 1 417 ? -10 20.422 8.125 1 98.31 417 TYR A CA 1
ATOM 3273 C C . TYR A 1 417 ? -10.227 20.875 9.562 1 98.31 417 TYR A C 1
ATOM 3275 O O . TYR A 1 417 ? -10.5 22.047 9.812 1 98.31 417 TYR A O 1
ATOM 3283 N N . TYR A 1 418 ? -10.133 19.938 10.5 1 98.62 418 TYR A N 1
ATOM 3284 C CA . TYR A 1 418 ? -10.391 20.281 11.898 1 98.62 418 TYR A CA 1
ATOM 3285 C C . TYR A 1 418 ? -9.336 21.234 12.43 1 98.62 418 TYR A C 1
ATOM 3287 O O . TYR A 1 418 ? -9.633 22.109 13.25 1 98.62 418 TYR A O 1
ATOM 3295 N N . GLY A 1 419 ? -8.062 21.062 11.969 1 98.62 419 GLY A N 1
ATOM 3296 C CA . GLY A 1 419 ? -7.051 22.031 12.328 1 98.62 419 GLY A CA 1
ATOM 3297 C C . GLY A 1 419 ? -7.41 23.453 11.906 1 98.62 419 GLY A C 1
ATOM 3298 O O . GLY A 1 419 ? -7.332 24.375 12.711 1 98.62 419 GLY A O 1
ATOM 3299 N N . ALA A 1 420 ? -7.797 23.547 10.672 1 98.19 420 ALA A N 1
ATOM 3300 C CA . ALA A 1 420 ? -8.164 24.859 10.141 1 98.19 420 ALA A CA 1
ATOM 3301 C C . ALA A 1 420 ? -9.398 25.406 10.844 1 98.19 420 ALA A C 1
ATOM 3303 O O . ALA A 1 420 ? -9.461 26.609 11.164 1 98.19 420 ALA A O 1
ATOM 3304 N N . LYS A 1 421 ? -10.375 24.547 11.016 1 97.94 421 LYS A N 1
ATOM 3305 C CA . LYS A 1 421 ? -11.617 24.953 11.672 1 97.94 421 LYS A CA 1
ATOM 3306 C C . LYS A 1 421 ? -11.352 25.547 13.047 1 97.94 421 LYS A C 1
ATOM 3308 O O . LYS A 1 421 ? -11.859 26.609 13.383 1 97.94 421 LYS A O 1
ATOM 3313 N N . VAL A 1 422 ? -10.57 24.875 13.836 1 97.94 422 VAL A N 1
ATOM 3314 C CA . VAL A 1 422 ? -10.281 25.312 15.195 1 97.94 422 VAL A CA 1
ATOM 3315 C C . VAL A 1 422 ? -9.438 26.594 15.164 1 97.94 422 VAL A C 1
ATOM 3317 O O . VAL A 1 422 ? -9.672 27.531 15.93 1 97.94 422 VAL A O 1
ATOM 3320 N N . LEU A 1 423 ? -8.43 26.609 14.281 1 97.31 423 LEU A N 1
ATOM 3321 C CA . LEU A 1 423 ? -7.57 27.781 14.172 1 97.31 423 LEU A CA 1
ATOM 3322 C C . LEU A 1 423 ? -8.375 29.031 13.812 1 97.31 423 LEU A C 1
ATOM 3324 O O . LEU A 1 423 ? -8.188 30.094 14.406 1 97.31 423 LEU A O 1
ATOM 3328 N N . VAL A 1 424 ? -9.273 28.875 12.867 1 96.62 424 VAL A N 1
ATOM 3329 C CA . VAL A 1 424 ? -10.133 29.984 12.453 1 96.62 424 VAL A CA 1
ATOM 3330 C C . VAL A 1 424 ? -11.047 30.391 13.609 1 96.62 424 VAL A C 1
ATOM 3332 O O . VAL A 1 424 ? -11.234 31.578 13.867 1 96.62 424 VAL A O 1
ATOM 3335 N N . ALA A 1 425 ? -11.586 29.438 14.336 1 95.62 425 ALA A N 1
ATOM 3336 C CA . ALA A 1 425 ? -12.477 29.719 15.461 1 95.62 425 ALA A CA 1
ATOM 3337 C C . ALA A 1 425 ? -11.75 30.469 16.578 1 95.62 425 ALA A C 1
ATOM 3339 O O . ALA A 1 425 ? -12.336 31.328 17.234 1 95.62 425 ALA A O 1
ATOM 3340 N N . LEU A 1 426 ? -10.531 30.156 16.828 1 93.88 426 LEU A N 1
ATOM 3341 C CA . LEU A 1 426 ? -9.742 30.781 17.891 1 93.88 426 LEU A CA 1
ATOM 3342 C C . LEU A 1 426 ? -9.438 32.25 17.562 1 93.88 426 LEU A C 1
ATOM 3344 O O . LEU A 1 426 ? -9.289 33.062 18.453 1 93.88 426 LEU A O 1
ATOM 3348 N N . HIS A 1 427 ? -9.367 32.562 16.281 1 92.12 427 HIS A N 1
ATOM 3349 C CA . HIS A 1 427 ? -8.922 33.906 15.891 1 92.12 427 HIS A CA 1
ATOM 3350 C C . HIS A 1 427 ? -10.102 34.75 15.445 1 92.12 427 HIS A C 1
ATOM 3352 O O . HIS A 1 427 ? -9.969 35.969 15.32 1 92.12 427 HIS A O 1
ATOM 3358 N N . ARG A 1 428 ? -11.188 34 15.156 1 87.5 428 ARG A N 1
ATOM 3359 C CA . ARG A 1 428 ? -12.383 34.75 14.781 1 87.5 428 ARG A CA 1
ATOM 3360 C C . ARG A 1 428 ? -13.133 35.25 16.016 1 87.5 428 ARG A C 1
ATOM 3362 O O . ARG A 1 428 ? -13.297 34.531 16.984 1 87.5 428 ARG A O 1
ATOM 3369 N N . ARG A 1 429 ? -13.281 36.562 16.219 1 69.88 429 ARG A N 1
ATOM 3370 C CA . ARG A 1 429 ? -14.086 37.094 17.312 1 69.88 429 ARG A CA 1
ATOM 3371 C C . ARG A 1 429 ? -15.562 36.75 17.141 1 69.88 429 ARG A C 1
ATOM 3373 O O . ARG A 1 429 ? -16.109 36.875 16.047 1 69.88 429 ARG A O 1
ATOM 3380 N N . PRO A 1 430 ? -16.078 35.812 18.062 1 59.47 430 PRO A N 1
ATOM 3381 C CA . PRO A 1 430 ? -17.5 35.531 17.891 1 59.47 430 PRO A CA 1
ATOM 3382 C C . PRO A 1 430 ? -18.344 36.781 17.609 1 59.47 430 PRO A C 1
ATOM 3384 O O . PRO A 1 430 ? -18.125 37.812 18.219 1 59.47 430 PRO A O 1
ATOM 3387 N N . GLN A 1 431 ? -18.578 37.031 16.359 1 51.91 431 GLN A N 1
ATOM 3388 C CA . GLN A 1 431 ? -19.453 38.156 16.031 1 51.91 431 GLN A CA 1
ATOM 3389 C C . GLN A 1 431 ? -20.531 38.344 17.078 1 51.91 431 GLN A C 1
ATOM 3391 O O . GLN A 1 431 ? -21.188 37.375 17.484 1 51.91 431 GLN A O 1
ATOM 3396 N N . ASP A 1 432 ? -20.312 39.188 18.031 1 44.06 432 ASP A N 1
ATOM 3397 C CA . ASP A 1 432 ? -21.484 39.656 18.766 1 44.06 432 ASP A CA 1
ATOM 3398 C C . ASP A 1 432 ? -22.703 39.688 17.859 1 44.06 432 ASP A C 1
ATOM 3400 O O . ASP A 1 432 ? -22.734 40.406 16.859 1 44.06 432 ASP A O 1
ATOM 3404 N N . THR A 1 433 ? -23.391 38.594 17.516 1 39.34 433 THR A N 1
ATOM 3405 C CA . THR A 1 433 ? -24.734 38.906 17.062 1 39.34 433 THR A CA 1
ATOM 3406 C C . THR A 1 433 ? -25.094 40.375 17.406 1 39.34 433 THR A C 1
ATOM 3408 O O . THR A 1 433 ? -24.469 40.969 18.281 1 39.34 433 THR A O 1
ATOM 3411 N N . ASN A 1 434 ? -26.344 40.875 16.891 1 36.56 434 ASN A N 1
ATOM 3412 C CA . ASN A 1 434 ? -27.031 42.156 17.016 1 36.56 434 ASN A CA 1
ATOM 3413 C C . ASN A 1 434 ? -26.891 42.719 18.438 1 36.56 434 ASN A C 1
ATOM 3415 O O . ASN A 1 434 ? -27.609 43.625 18.812 1 36.56 434 ASN A O 1
ATOM 3419 N N . THR A 1 435 ? -26.75 41.906 19.516 1 38.44 435 THR A N 1
ATOM 3420 C CA . THR A 1 435 ? -27.172 42.688 20.688 1 38.44 435 THR A CA 1
ATOM 3421 C C . THR A 1 435 ? -26.203 43.844 20.953 1 38.44 435 THR A C 1
ATOM 3423 O O . THR A 1 435 ? -24.984 43.625 20.953 1 38.44 435 THR A O 1
ATOM 3426 N N . THR A 1 436 ? -26.531 45 20.734 1 39.72 436 THR A N 1
ATOM 3427 C CA . THR A 1 436 ? -26.141 46.312 21.172 1 39.72 436 THR A CA 1
ATOM 3428 C C . THR A 1 436 ? -25.328 46.25 22.453 1 39.72 436 THR A C 1
ATOM 3430 O O . THR A 1 436 ? -24.781 47.25 22.906 1 39.72 436 THR A O 1
ATOM 3433 N N . ASN A 1 437 ? -25.734 45.406 23.484 1 41.44 437 ASN A N 1
ATOM 3434 C CA . ASN A 1 437 ? -25.172 45.594 24.828 1 41.44 437 ASN A CA 1
ATOM 3435 C C . ASN A 1 437 ? -23.75 45.062 24.906 1 41.44 437 ASN A C 1
ATOM 3437 O O . ASN A 1 437 ? -23.531 43.844 24.797 1 41.44 437 ASN A O 1
ATOM 3441 N N . THR A 1 438 ? -22.703 45.688 24.547 1 45.66 438 THR A N 1
ATOM 3442 C CA . THR A 1 438 ? -21.25 45.75 24.594 1 45.66 438 THR A CA 1
ATOM 3443 C C . THR A 1 438 ? -20.719 45.062 25.844 1 45.66 438 THR A C 1
ATOM 3445 O O . THR A 1 438 ? -19.5 45.031 26.047 1 45.66 438 THR A O 1
ATOM 3448 N N . ASP A 1 439 ? -21.547 44.938 26.875 1 50.34 439 ASP A N 1
ATOM 3449 C CA . ASP A 1 439 ? -20.922 44.5 28.125 1 50.34 439 ASP A CA 1
ATOM 3450 C C . ASP A 1 439 ? -20.578 43 28.078 1 50.34 439 ASP A C 1
ATOM 3452 O O . ASP A 1 439 ? -21.469 42.156 28.25 1 50.34 439 ASP A O 1
ATOM 3456 N N . THR A 1 440 ? -19.516 42.5 27.438 1 58.5 440 THR A N 1
ATOM 3457 C CA . THR A 1 440 ? -18.922 41.188 27.297 1 58.5 440 THR A CA 1
ATOM 3458 C C . THR A 1 440 ? -18.891 40.469 28.641 1 58.5 440 THR A C 1
ATOM 3460 O O . THR A 1 440 ? -18.609 39.281 28.719 1 58.5 440 THR A O 1
ATOM 3463 N N . THR A 1 441 ? -19.297 41.188 29.781 1 61.69 441 THR A N 1
ATOM 3464 C CA . THR A 1 441 ? -19.141 40.625 31.109 1 61.69 441 THR A CA 1
ATOM 3465 C C . THR A 1 441 ? -20.469 40.062 31.625 1 61.69 441 THR A C 1
ATOM 3467 O O . THR A 1 441 ? -20.562 39.656 32.781 1 61.69 441 THR A O 1
ATOM 3470 N N . THR A 1 442 ? -21.422 40.125 30.734 1 64.62 442 THR A N 1
ATOM 3471 C CA . THR A 1 442 ? -22.672 39.594 31.25 1 64.62 442 THR A CA 1
ATOM 3472 C C . THR A 1 442 ? -22.641 38.062 31.281 1 64.62 442 THR A C 1
ATOM 3474 O O . THR A 1 442 ? -21.938 37.438 30.469 1 64.62 442 THR A O 1
ATOM 3477 N N . PRO A 1 443 ? -23.125 37.438 32.344 1 63.06 443 PRO A N 1
ATOM 3478 C CA . PRO A 1 443 ? -23.188 36 32.438 1 63.06 443 PRO A CA 1
ATOM 3479 C C . PRO A 1 443 ? -23.688 35.312 31.172 1 63.06 443 PRO A C 1
ATOM 3481 O O . PRO A 1 443 ? -23.219 34.25 30.797 1 63.06 443 PRO A O 1
ATOM 3484 N N . ALA A 1 444 ? -24.625 35.938 30.562 1 67.81 444 ALA A N 1
ATOM 3485 C CA . ALA A 1 444 ? -25.156 35.406 29.328 1 67.81 444 ALA A CA 1
ATOM 3486 C C . ALA A 1 444 ? -24.078 35.344 28.25 1 67.81 444 ALA A C 1
ATOM 3488 O O . ALA A 1 444 ? -23.984 34.375 27.484 1 67.81 444 ALA A O 1
ATOM 3489 N N . ASN A 1 445 ? -23.312 36.375 28.281 1 72.62 445 ASN A N 1
ATOM 3490 C CA . ASN A 1 445 ? -22.234 36.438 27.297 1 72.62 445 ASN A CA 1
ATOM 3491 C C . ASN A 1 445 ? -21.125 35.406 27.609 1 72.62 445 ASN A C 1
ATOM 3493 O O . ASN A 1 445 ? -20.594 34.781 26.688 1 72.62 445 ASN A O 1
ATOM 3497 N N . MET A 1 446 ? -20.984 35.156 28.891 1 79.5 446 MET A N 1
ATOM 3498 C CA . MET A 1 446 ? -19.984 34.188 29.281 1 79.5 446 MET A CA 1
ATOM 3499 C C . MET A 1 446 ? -20.422 32.781 28.938 1 79.5 446 MET A C 1
ATOM 3501 O O . MET A 1 446 ? -19.609 31.938 28.516 1 79.5 446 MET A O 1
ATOM 3505 N N . LEU A 1 447 ? -21.656 32.5 29.172 1 82.12 447 LEU A N 1
ATOM 3506 C CA . LEU A 1 447 ? -22.172 31.203 28.828 1 82.12 447 LEU A CA 1
ATOM 3507 C C . LEU A 1 447 ? -22.109 30.969 27.312 1 82.12 447 LEU A C 1
ATOM 3509 O O . LEU A 1 447 ? -21.781 29.859 26.875 1 82.12 447 LEU A O 1
ATOM 3513 N N . ALA A 1 448 ? -22.469 32 26.609 1 82.12 448 ALA A N 1
ATOM 3514 C CA . ALA A 1 448 ? -22.406 31.906 25.156 1 82.12 448 ALA A CA 1
ATOM 3515 C C . ALA A 1 448 ? -20.984 31.672 24.672 1 82.12 448 ALA A C 1
ATOM 3517 O O . ALA A 1 448 ? -20.75 30.891 23.75 1 82.12 448 ALA A O 1
ATOM 3518 N N . LEU A 1 449 ? -20.109 32.375 25.281 1 84.81 449 LEU A N 1
ATOM 3519 C CA . LEU A 1 449 ? -18.703 32.188 24.969 1 84.81 449 LEU A CA 1
ATOM 3520 C C . LEU A 1 449 ? -18.25 30.766 25.328 1 84.81 449 LEU A C 1
ATOM 3522 O O . LEU A 1 449 ? -17.469 30.141 24.578 1 84.81 449 LEU A O 1
ATOM 3526 N N . GLY A 1 450 ? -18.672 30.234 26.438 1 86.69 450 GLY A N 1
ATOM 3527 C CA . GLY A 1 450 ? -18.359 28.875 26.844 1 86.69 450 GLY A CA 1
ATOM 3528 C C . GLY A 1 450 ? -18.875 27.828 25.859 1 86.69 450 GLY A C 1
ATOM 3529 O O . GLY A 1 450 ? -18.188 26.875 25.562 1 86.69 450 GLY A O 1
ATOM 3530 N N . ARG A 1 451 ? -20.094 28.078 25.422 1 89 451 ARG A N 1
ATOM 3531 C CA . ARG A 1 451 ? -20.688 27.156 24.469 1 89 451 ARG A CA 1
ATOM 3532 C C . ARG A 1 451 ? -19.953 27.188 23.125 1 89 451 ARG A C 1
ATOM 3534 O O . ARG A 1 451 ? -19.766 26.156 22.484 1 89 451 ARG A O 1
ATOM 3541 N N . TYR A 1 452 ? -19.609 28.391 22.734 1 89.5 452 TYR A N 1
ATOM 3542 C CA . TYR A 1 452 ? -18.828 28.562 21.516 1 89.5 452 TYR A CA 1
ATOM 3543 C C . TYR A 1 452 ? -17.5 27.812 21.594 1 89.5 452 TYR A C 1
ATOM 3545 O O . TYR A 1 452 ? -17.125 27.094 20.672 1 89.5 452 TYR A O 1
ATOM 3553 N N . MET A 1 453 ? -16.828 27.969 22.719 1 91.31 453 MET A N 1
ATOM 3554 C CA . MET A 1 453 ? -15.523 27.344 22.922 1 91.31 453 MET A CA 1
ATOM 3555 C C . MET A 1 453 ? -15.641 25.828 22.891 1 91.31 453 MET A C 1
ATOM 3557 O O . MET A 1 453 ? -14.797 25.141 22.312 1 91.31 453 MET A O 1
ATOM 3561 N N . GLU A 1 454 ? -16.672 25.312 23.5 1 92.44 454 GLU A N 1
ATOM 3562 C CA . GLU A 1 454 ? -16.875 23.859 23.531 1 92.44 454 GLU A CA 1
ATOM 3563 C C . GLU A 1 454 ? -17.188 23.312 22.141 1 92.44 454 GLU A C 1
ATOM 3565 O O . GLU A 1 454 ? -16.578 22.344 21.688 1 92.44 454 GLU A O 1
ATOM 3570 N N . ALA A 1 455 ? -18.062 23.938 21.422 1 93.31 455 ALA A N 1
ATOM 3571 C CA . ALA A 1 455 ? -18.594 23.422 20.172 1 93.31 455 ALA A CA 1
ATOM 3572 C C . ALA A 1 455 ? -17.625 23.641 19.016 1 93.31 455 ALA A C 1
ATOM 3574 O O . ALA A 1 455 ? -17.516 22.812 18.125 1 93.31 455 ALA A O 1
ATOM 3575 N N . GLU A 1 456 ? -16.906 24.797 19.062 1 94 456 GLU A N 1
ATOM 3576 C CA . GLU A 1 456 ? -16.125 25.188 17.891 1 94 456 GLU A CA 1
ATOM 3577 C C . GLU A 1 456 ? -14.641 24.938 18.109 1 94 456 GLU A C 1
ATOM 3579 O O . GLU A 1 456 ? -13.859 24.922 17.156 1 94 456 GLU A O 1
ATOM 3584 N N . VAL A 1 457 ? -14.227 24.719 19.312 1 95.75 457 VAL A N 1
ATOM 3585 C CA . VAL A 1 457 ? -12.797 24.625 19.578 1 95.75 457 VAL A CA 1
ATOM 3586 C C . VAL A 1 457 ? -12.484 23.297 20.266 1 95.75 457 VAL A C 1
ATOM 3588 O O . VAL A 1 457 ? -11.836 22.422 19.672 1 95.75 457 VAL A O 1
ATOM 3591 N N . LEU A 1 458 ? -13.07 23.047 21.453 1 96.62 458 LEU A N 1
ATOM 3592 C CA . LEU A 1 458 ? -12.68 21.906 22.266 1 96.62 458 LEU A CA 1
ATOM 3593 C C . LEU A 1 458 ? -13.125 20.609 21.625 1 96.62 458 LEU A C 1
ATOM 3595 O O . LEU A 1 458 ? -12.328 19.688 21.453 1 96.62 458 LEU A O 1
ATOM 3599 N N . GLU A 1 459 ? -14.406 20.516 21.234 1 96.38 459 GLU A N 1
ATOM 3600 C CA . GLU A 1 459 ? -14.914 19.281 20.641 1 96.38 459 GLU A CA 1
ATOM 3601 C C . GLU A 1 459 ? -14.188 18.953 19.344 1 96.38 459 GLU A C 1
ATOM 3603 O O . GLU A 1 459 ? -13.719 17.828 19.172 1 96.38 459 GLU A O 1
ATOM 3608 N N . PRO A 1 460 ? -14.031 19.891 18.453 1 97.62 460 PRO A N 1
ATOM 3609 C CA . PRO A 1 460 ? -13.273 19.578 17.234 1 97.62 460 PRO A CA 1
ATOM 3610 C C . PRO A 1 460 ? -11.82 19.203 17.531 1 97.62 460 PRO A C 1
ATOM 3612 O O . PRO A 1 460 ? -11.242 18.375 16.828 1 97.62 460 PRO A O 1
ATOM 3615 N N . THR A 1 461 ? -11.203 19.828 18.516 1 98.38 461 THR A N 1
ATOM 3616 C CA . THR A 1 461 ? -9.836 19.469 18.891 1 98.38 461 THR A CA 1
ATOM 3617 C C . THR A 1 461 ? -9.773 18.031 19.391 1 98.38 461 THR A C 1
ATOM 3619 O O . THR A 1 461 ? -8.836 17.297 19.047 1 98.38 461 THR A O 1
ATOM 3622 N N . ARG A 1 462 ? -10.766 17.625 20.188 1 97.94 462 ARG A N 1
ATOM 3623 C CA . ARG A 1 462 ? -10.812 16.25 20.656 1 97.94 462 ARG A CA 1
ATOM 3624 C C . ARG A 1 462 ? -10.961 15.273 19.484 1 97.94 462 ARG A C 1
ATOM 3626 O O . ARG A 1 462 ? -10.328 14.219 19.469 1 97.94 462 ARG A O 1
ATOM 3633 N N . VAL A 1 463 ? -11.805 15.617 18.516 1 97.75 463 VAL A N 1
ATOM 3634 C CA . VAL A 1 463 ? -12.008 14.789 17.344 1 97.75 463 VAL A CA 1
ATOM 3635 C C . VAL A 1 463 ? -10.703 14.672 16.562 1 97.75 463 VAL A C 1
ATOM 3637 O O . VAL A 1 463 ? -10.328 13.586 16.125 1 97.75 463 VAL A O 1
ATOM 3640 N N . LEU A 1 464 ? -10.023 15.805 16.406 1 98.56 464 LEU A N 1
ATOM 3641 C CA . LEU A 1 464 ? -8.742 15.82 15.695 1 98.56 464 LEU A CA 1
ATOM 3642 C C . LEU A 1 464 ? -7.723 14.93 16.391 1 98.56 464 LEU A C 1
ATOM 3644 O O . LEU A 1 464 ? -6.973 14.203 15.75 1 98.56 464 LEU A O 1
ATOM 3648 N N . CYS A 1 465 ? -7.652 15.039 17.75 1 98.44 465 CYS A N 1
ATOM 3649 C CA . CYS A 1 465 ? -6.777 14.156 18.516 1 98.44 465 CYS A CA 1
ATOM 3650 C C . CYS A 1 465 ? -7.121 12.695 18.266 1 98.44 465 CYS A C 1
ATOM 3652 O O . CYS A 1 465 ? -6.234 11.875 18.016 1 98.44 465 CYS A O 1
ATOM 3654 N N . GLY A 1 466 ? -8.414 12.398 18.297 1 97.44 466 GLY A N 1
ATOM 3655 C CA . GLY A 1 466 ? -8.867 11.031 18.062 1 97.44 466 GLY A CA 1
ATOM 3656 C C . GLY A 1 466 ? -8.477 10.508 16.688 1 97.44 466 GLY A C 1
ATOM 3657 O O . GLY A 1 466 ? -7.984 9.383 16.578 1 97.44 466 GLY A O 1
ATOM 3658 N N . ILE A 1 467 ? -8.648 11.289 15.609 1 97.5 467 ILE A N 1
ATOM 3659 C CA . ILE A 1 467 ? -8.328 10.93 14.234 1 97.5 467 ILE A CA 1
ATOM 3660 C C . ILE A 1 467 ? -6.828 10.656 14.117 1 97.5 467 ILE A C 1
ATOM 3662 O O . ILE A 1 467 ? -6.422 9.672 13.492 1 97.5 467 ILE A O 1
ATOM 3666 N N . THR A 1 468 ? -6.004 11.484 14.711 1 98.25 468 THR A N 1
ATOM 3667 C CA . THR A 1 468 ? -4.555 11.414 14.594 1 98.25 468 THR A CA 1
ATOM 3668 C C . THR A 1 468 ? -4.012 10.219 15.367 1 98.25 468 THR A C 1
ATOM 3670 O O . TH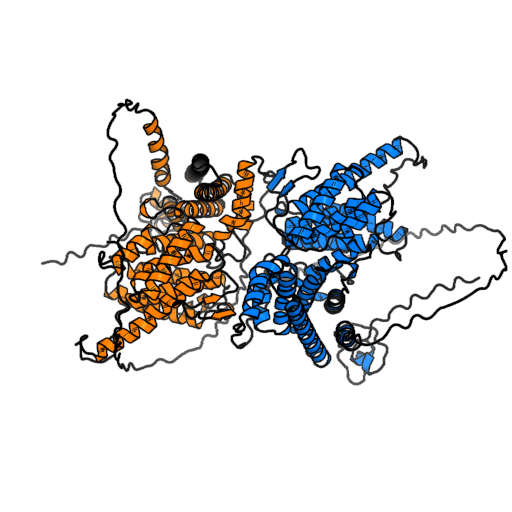R A 1 468 ? -3.191 9.453 14.852 1 98.25 468 THR A O 1
ATOM 3673 N N . MET A 1 469 ? -4.539 9.992 16.578 1 97.12 469 MET A N 1
ATOM 3674 C CA . MET A 1 469 ? -4.012 8.977 17.484 1 97.12 469 MET A CA 1
ATOM 3675 C C . MET A 1 469 ? -4.469 7.578 17.062 1 97.12 469 MET A C 1
ATOM 3677 O O . MET A 1 469 ? -3.779 6.59 17.328 1 97.12 469 MET A O 1
ATOM 3681 N N . ALA A 1 470 ? -5.605 7.516 16.422 1 93.56 470 ALA A N 1
ATOM 3682 C CA . ALA A 1 470 ? -6.184 6.219 16.078 1 93.56 470 ALA A CA 1
ATOM 3683 C C . ALA A 1 470 ? -5.691 5.742 14.711 1 93.56 470 ALA A C 1
ATOM 3685 O O . ALA A 1 470 ? -5.941 4.602 14.32 1 93.56 470 ALA A O 1
ATOM 3686 N N . SER A 1 471 ? -4.961 6.562 13.969 1 93.69 471 SER A N 1
ATOM 3687 C CA . SER A 1 471 ? -4.496 6.172 12.641 1 93.69 471 SER A CA 1
ATOM 3688 C C . SER A 1 471 ? -3.473 5.043 12.727 1 93.69 471 SER A C 1
ATOM 3690 O O . SER A 1 471 ? -2.504 5.133 13.484 1 93.69 471 SER A O 1
ATOM 3692 N N . PRO A 1 472 ? -3.717 3.984 11.969 1 89.5 472 PRO A N 1
ATOM 3693 C CA . PRO A 1 472 ? -2.723 2.908 11.961 1 89.5 472 PRO A CA 1
ATOM 3694 C C . PRO A 1 472 ? -1.511 3.23 11.086 1 89.5 472 PRO A C 1
ATOM 3696 O O . PRO A 1 472 ? -0.5 2.525 11.148 1 89.5 472 PRO A O 1
ATOM 3699 N N . ALA A 1 473 ? -1.581 4.199 10.289 1 93.88 473 ALA A N 1
ATOM 3700 C CA . ALA A 1 473 ? -0.499 4.586 9.383 1 93.88 473 ALA A CA 1
ATOM 3701 C C . ALA A 1 473 ? 0.427 5.602 10.047 1 93.88 473 ALA A C 1
ATOM 3703 O O . ALA A 1 473 ? 0.009 6.719 10.359 1 93.88 473 ALA A O 1
ATOM 3704 N N . PHE A 1 474 ? 1.621 5.227 10.141 1 96.88 474 PHE A N 1
ATOM 3705 C CA . PHE A 1 474 ? 2.621 6.051 10.812 1 96.88 474 PHE A CA 1
ATOM 3706 C C . PHE A 1 474 ? 2.707 7.43 10.164 1 96.88 474 PHE A C 1
ATOM 3708 O O . PHE A 1 474 ? 2.732 8.445 10.852 1 96.88 474 PHE A O 1
ATOM 3715 N N . GLY A 1 475 ? 2.75 7.504 8.82 1 97 475 GLY A N 1
ATOM 3716 C CA . GLY A 1 475 ? 2.865 8.758 8.094 1 97 475 GLY A CA 1
ATOM 3717 C C . GLY A 1 475 ? 1.739 9.727 8.398 1 97 475 GLY A C 1
ATOM 3718 O O . GLY A 1 475 ? 1.969 10.938 8.523 1 97 475 GLY A O 1
ATOM 3719 N N . ALA A 1 476 ? 0.522 9.219 8.523 1 97.88 476 ALA A N 1
ATOM 3720 C CA . ALA A 1 476 ? -0.625 10.07 8.828 1 97.88 476 ALA A CA 1
ATOM 3721 C C . ALA A 1 476 ? -0.566 10.57 10.273 1 97.88 476 ALA A C 1
ATOM 3723 O O . ALA A 1 476 ? -0.995 11.695 10.555 1 97.88 476 ALA A O 1
ATOM 3724 N N . THR A 1 477 ? -0.045 9.766 11.195 1 98.31 477 THR A N 1
ATOM 3725 C CA . THR A 1 477 ? 0.077 10.164 12.594 1 98.31 477 THR A CA 1
ATOM 3726 C C . THR A 1 477 ? 1.075 11.305 12.742 1 98.31 477 THR A C 1
ATOM 3728 O O . THR A 1 477 ? 0.789 12.305 13.406 1 98.31 477 THR A O 1
ATOM 3731 N N . ILE A 1 478 ? 2.258 11.172 12.125 1 97.94 478 ILE A N 1
ATOM 3732 C CA . ILE A 1 478 ? 3.258 12.227 12.273 1 97.94 478 ILE A CA 1
ATOM 3733 C C . ILE A 1 478 ? 2.758 13.508 11.617 1 97.94 478 ILE A C 1
ATOM 3735 O O . ILE A 1 478 ? 3.074 14.609 12.07 1 97.94 478 ILE A O 1
ATOM 3739 N N . ASN A 1 479 ? 1.928 13.344 10.555 1 98.12 479 ASN A N 1
ATOM 3740 C CA . ASN A 1 479 ? 1.37 14.508 9.875 1 98.12 479 ASN A CA 1
ATOM 3741 C C . ASN A 1 479 ? 0.524 15.352 10.82 1 98.12 479 ASN A C 1
ATOM 3743 O O . ASN A 1 479 ? 0.532 16.578 10.734 1 98.12 479 ASN A O 1
ATOM 3747 N N . GLY A 1 480 ? -0.212 14.719 11.719 1 98.38 480 GLY A N 1
ATOM 3748 C CA . GLY A 1 480 ? -1.139 15.422 12.594 1 98.38 480 GLY A CA 1
ATOM 3749 C C . GLY A 1 480 ? -0.539 15.773 13.938 1 98.38 480 GLY A C 1
ATOM 3750 O O . GLY A 1 480 ? -1.122 16.547 14.703 1 98.38 480 GLY A O 1
ATOM 3751 N N . THR A 1 481 ? 0.642 15.312 14.289 1 98.12 481 THR A N 1
ATOM 3752 C CA . THR A 1 481 ? 1.196 15.406 15.633 1 98.12 481 THR A CA 1
ATOM 3753 C C . THR A 1 481 ? 1.444 16.859 16.016 1 98.12 481 THR A C 1
ATOM 3755 O O . THR A 1 481 ? 1.098 17.281 17.125 1 98.12 481 THR A O 1
ATOM 3758 N N . ALA A 1 482 ? 2.078 17.656 15.102 1 97.5 482 ALA A N 1
ATOM 3759 C CA . ALA A 1 482 ? 2.35 19.062 15.406 1 97.5 482 ALA A CA 1
ATOM 3760 C C . ALA A 1 482 ? 1.054 19.828 15.641 1 97.5 482 ALA A C 1
ATOM 3762 O O . ALA A 1 482 ? 0.998 20.719 16.5 1 97.5 482 ALA A O 1
ATOM 3763 N N . ILE A 1 483 ? 0.029 19.453 14.898 1 98.44 483 ILE A N 1
ATOM 3764 C CA . ILE A 1 483 ? -1.249 20.156 14.969 1 98.44 483 ILE A CA 1
ATOM 3765 C C . ILE A 1 483 ? -1.917 19.875 16.312 1 98.44 483 ILE A C 1
ATOM 3767 O O . ILE A 1 483 ? -2.361 20.797 17 1 98.44 483 ILE A O 1
ATOM 3771 N N . ILE A 1 484 ? -1.944 18.594 16.719 1 98.69 484 ILE A N 1
ATOM 3772 C CA . ILE A 1 484 ? -2.623 18.281 17.984 1 98.69 484 ILE A CA 1
ATOM 3773 C C . ILE A 1 484 ? -1.788 18.781 19.156 1 98.69 484 ILE A C 1
ATOM 3775 O O . ILE A 1 484 ? -2.332 19.141 20.203 1 98.69 484 ILE A O 1
ATOM 3779 N N . ALA A 1 485 ? -0.478 18.781 19.016 1 98.25 485 ALA A N 1
ATOM 3780 C CA . ALA A 1 485 ? 0.357 19.359 20.062 1 98.25 485 ALA A CA 1
ATOM 3781 C C . ALA A 1 485 ? 0.053 20.844 20.25 1 98.25 485 ALA A C 1
ATOM 3783 O O . ALA A 1 485 ? -0.158 21.312 21.375 1 98.25 485 ALA A O 1
ATOM 3784 N N . TRP A 1 486 ? 0.039 21.578 19.203 1 98 486 TRP A N 1
ATOM 3785 C CA . TRP A 1 486 ? -0.226 23.016 19.281 1 98 486 TRP A CA 1
ATOM 3786 C C . TRP A 1 486 ? -1.634 23.266 19.797 1 98 486 TRP A C 1
ATOM 3788 O O . TRP A 1 486 ? -1.829 24.125 20.672 1 98 486 TRP A O 1
ATOM 3798 N N . LEU A 1 487 ? -2.623 22.547 19.281 1 97.75 487 LEU A N 1
ATOM 3799 C CA . LEU A 1 487 ? -4.016 22.766 19.672 1 97.75 487 LEU A CA 1
ATOM 3800 C C . LEU A 1 487 ? -4.273 22.266 21.078 1 97.75 487 LEU A C 1
ATOM 3802 O O . LEU A 1 487 ? -5.254 22.672 21.719 1 97.75 487 LEU A O 1
ATOM 3806 N N . GLY A 1 488 ? -3.424 21.438 21.594 1 97.69 488 GLY A N 1
ATOM 3807 C CA . GLY A 1 488 ? -3.559 20.938 22.953 1 97.69 488 GLY A CA 1
ATOM 3808 C C . GLY A 1 488 ? -3.533 22.031 24 1 97.69 488 GLY A C 1
ATOM 3809 O O . GLY A 1 488 ? -3.953 21.812 25.141 1 97.69 488 GLY A O 1
ATOM 3810 N N . GLN A 1 489 ? -3.098 23.234 23.609 1 96.06 489 GLN A N 1
ATOM 3811 C CA . GLN A 1 489 ? -3.039 24.391 24.5 1 96.06 489 GLN A CA 1
ATOM 3812 C C . GLN A 1 489 ? -4.426 24.734 25.031 1 96.06 489 GLN A C 1
ATOM 3814 O O . GLN A 1 489 ? -4.547 25.344 26.109 1 96.06 489 GLN A O 1
ATOM 3819 N N . VAL A 1 490 ? -5.426 24.344 24.312 1 95.75 490 VAL A N 1
ATOM 3820 C CA . VAL A 1 490 ? -6.777 24.781 24.641 1 95.75 490 VAL A CA 1
ATOM 3821 C C . VAL A 1 490 ? -7.363 23.891 25.734 1 95.75 490 VAL A C 1
ATOM 3823 O O . VAL A 1 490 ? -8.375 24.25 26.359 1 95.75 490 VAL A O 1
ATOM 3826 N N . PHE A 1 491 ? -6.719 22.734 26.016 1 96.56 491 PHE A N 1
ATOM 3827 C CA . PHE A 1 491 ? -7.258 21.797 27 1 96.56 491 PHE A CA 1
ATOM 3828 C C . PHE A 1 491 ? -7.039 22.312 28.406 1 96.56 491 PHE A C 1
ATOM 3830 O O . PHE A 1 491 ? -5.906 22.609 28.812 1 96.56 491 PHE A O 1
ATOM 3837 N N . SER A 1 492 ? -8.102 22.406 29.141 1 93.5 492 SER A N 1
ATOM 3838 C CA . SER A 1 492 ? -8.023 22.781 30.547 1 93.5 492 SER A CA 1
ATOM 3839 C C . SER A 1 492 ? -8.227 21.578 31.453 1 93.5 492 SER A C 1
ATOM 3841 O O . SER A 1 492 ? -7.754 21.547 32.594 1 93.5 492 SER A O 1
ATOM 3843 N N . HIS A 1 493 ? -8.93 20.578 30.953 1 93.88 493 HIS A N 1
ATOM 3844 C CA . HIS A 1 493 ? -9.203 19.375 31.734 1 93.88 493 HIS A CA 1
ATOM 3845 C C . HIS A 1 493 ? -7.977 18.484 31.812 1 93.88 493 HIS A C 1
ATOM 3847 O O . HIS A 1 493 ? -7.316 18.234 30.797 1 93.88 493 HIS A O 1
ATOM 3853 N N . ARG A 1 494 ? -7.715 17.969 32.969 1 95.25 494 ARG A N 1
ATOM 3854 C CA . ARG A 1 494 ? -6.523 17.172 33.25 1 95.25 494 ARG A CA 1
ATOM 3855 C C . ARG A 1 494 ? -6.543 15.875 32.438 1 95.25 494 ARG A C 1
ATOM 3857 O O . ARG A 1 494 ? -5.492 15.391 32 1 95.25 494 ARG A O 1
ATOM 3864 N N . ASP A 1 495 ? -7.691 15.297 32.188 1 96.19 495 ASP A N 1
ATOM 3865 C CA . ASP A 1 495 ? -7.793 14.047 31.438 1 96.19 495 ASP A CA 1
ATOM 3866 C C . ASP A 1 495 ? -7.328 14.234 30 1 96.19 495 ASP A C 1
ATOM 3868 O O . ASP A 1 495 ? -6.605 13.398 29.453 1 96.19 495 ASP A O 1
ATOM 3872 N N . ASP A 1 496 ? -7.801 15.352 29.422 1 97.44 496 ASP A N 1
ATOM 3873 C CA . ASP A 1 496 ? -7.379 15.664 28.062 1 97.44 496 ASP A CA 1
ATOM 3874 C C . ASP A 1 496 ? -5.867 15.883 28 1 97.44 496 ASP A C 1
ATOM 3876 O O . ASP A 1 496 ? -5.199 15.367 27.094 1 97.44 496 ASP A O 1
ATOM 3880 N N . GLN A 1 497 ? -5.352 16.656 28.953 1 97.88 497 GLN A N 1
ATOM 3881 C CA . GLN A 1 497 ? -3.936 17 29 1 97.88 497 GLN A CA 1
ATOM 3882 C C . GLN A 1 497 ? -3.072 15.758 29.172 1 97.88 497 GLN A C 1
ATOM 3884 O O . GLN A 1 497 ? -2.115 15.555 28.422 1 97.88 497 GLN A O 1
ATOM 3889 N N . THR A 1 498 ? -3.43 14.945 30.109 1 97.94 498 THR A N 1
ATOM 3890 C CA . THR A 1 498 ? -2.664 13.742 30.406 1 97.94 498 THR A CA 1
ATOM 3891 C C . THR A 1 498 ? -2.67 12.781 29.219 1 97.94 498 THR A C 1
ATOM 3893 O O . THR A 1 498 ? -1.639 12.203 28.875 1 97.94 498 THR A O 1
ATOM 3896 N N . ARG A 1 499 ? -3.836 12.586 28.609 1 98.25 499 ARG A N 1
ATOM 3897 C CA . ARG A 1 499 ? -3.967 11.664 27.484 1 98.25 499 ARG A CA 1
ATOM 3898 C C . ARG A 1 499 ? -3.127 12.125 26.297 1 98.25 499 ARG A C 1
ATOM 3900 O O . ARG A 1 499 ? -2.455 11.312 25.656 1 98.25 499 ARG A O 1
ATOM 3907 N N . LEU A 1 500 ? -3.156 13.414 26 1 98.56 500 LEU A N 1
ATOM 3908 C CA . LEU A 1 500 ? -2.375 13.961 24.906 1 98.56 500 LEU A CA 1
ATOM 3909 C C . LEU A 1 500 ? -0.882 13.844 25.188 1 98.56 500 LEU A C 1
ATOM 3911 O O . LEU A 1 500 ? -0.121 13.391 24.328 1 98.56 500 LEU A O 1
ATOM 3915 N N . LEU A 1 501 ? -0.468 14.242 26.406 1 98.25 501 LEU A N 1
ATOM 3916 C CA . LEU A 1 501 ? 0.941 14.188 26.781 1 98.25 501 LEU A CA 1
ATOM 3917 C C . LEU A 1 501 ? 1.461 12.758 26.734 1 98.25 501 LEU A C 1
ATOM 3919 O O . LEU A 1 501 ? 2.566 12.508 26.25 1 98.25 501 LEU A O 1
ATOM 3923 N N . THR A 1 502 ? 0.693 11.812 27.234 1 98.06 502 THR A N 1
ATOM 3924 C CA . THR A 1 502 ? 1.076 10.406 27.234 1 98.06 502 THR A CA 1
ATOM 3925 C C . THR A 1 502 ? 1.249 9.898 25.797 1 98.06 502 THR A C 1
ATOM 3927 O O . THR A 1 502 ? 2.197 9.164 25.5 1 98.06 502 THR A O 1
ATOM 3930 N N . PHE A 1 503 ? 0.346 10.312 24.969 1 98.19 503 PHE A N 1
ATOM 3931 C CA . PHE A 1 503 ? 0.458 9.898 23.578 1 98.19 503 PHE A CA 1
ATOM 3932 C C . PHE A 1 503 ? 1.742 10.438 22.953 1 98.19 503 PHE A C 1
ATOM 3934 O O . PHE A 1 503 ? 2.486 9.688 22.312 1 98.19 503 PHE A O 1
ATOM 3941 N N . LEU A 1 504 ? 1.979 11.734 23.078 1 98.44 504 LEU A N 1
ATOM 3942 C CA . LEU A 1 504 ? 3.137 12.367 22.453 1 98.44 504 LEU A CA 1
ATOM 3943 C C . LEU A 1 504 ? 4.434 11.742 22.953 1 98.44 504 LEU A C 1
ATOM 3945 O O . LEU A 1 504 ? 5.344 11.477 22.156 1 98.44 504 LEU A O 1
ATOM 3949 N N . GLN A 1 505 ? 4.508 11.477 24.219 1 98.06 505 GLN A N 1
ATOM 3950 C CA . GLN A 1 505 ? 5.699 10.891 24.828 1 98.06 505 GLN A CA 1
ATOM 3951 C C . GLN A 1 505 ? 5.898 9.445 24.375 1 98.06 505 GLN A C 1
ATOM 3953 O O . GLN A 1 505 ? 7.008 9.055 24.016 1 98.06 505 GLN A O 1
ATOM 3958 N N . ASP A 1 506 ? 4.84 8.641 24.406 1 97.94 506 ASP A N 1
ATOM 3959 C CA . ASP A 1 506 ? 4.922 7.25 23.984 1 97.94 506 ASP A CA 1
ATOM 3960 C C . ASP A 1 506 ? 5.297 7.152 22.5 1 97.94 506 ASP A C 1
ATOM 3962 O O . ASP A 1 506 ? 6.082 6.285 22.109 1 97.94 506 ASP A O 1
ATOM 3966 N N . PHE A 1 507 ? 4.645 7.996 21.766 1 97.62 507 PHE A N 1
ATOM 3967 C CA . PHE A 1 507 ? 4.895 8 20.328 1 97.62 507 PHE A CA 1
ATOM 3968 C C . PHE A 1 507 ? 6.352 8.328 20.047 1 97.62 507 PHE A C 1
ATOM 3970 O O . PHE A 1 507 ? 6.973 7.703 19.172 1 97.62 507 PHE A O 1
ATOM 3977 N N . MET A 1 508 ? 6.875 9.367 20.719 1 97.06 508 MET A N 1
ATOM 3978 C CA . MET A 1 508 ? 8.281 9.75 20.578 1 97.06 508 MET A CA 1
ATOM 3979 C C . MET A 1 508 ? 9.203 8.602 20.969 1 97.06 508 MET A C 1
ATOM 3981 O O . MET A 1 508 ? 10.18 8.32 20.266 1 97.06 508 MET A O 1
ATOM 3985 N N . GLN A 1 509 ? 8.945 7.875 21.984 1 96.25 509 GLN A N 1
ATOM 3986 C CA . GLN A 1 509 ? 9.773 6.777 22.469 1 96.25 509 GLN A CA 1
ATOM 3987 C C . GLN A 1 509 ? 9.773 5.613 21.484 1 96.25 509 GLN A C 1
ATOM 3989 O O . GLN A 1 509 ? 10.82 5.012 21.219 1 96.25 509 GLN A O 1
ATOM 3994 N N . ARG A 1 510 ? 8.625 5.355 20.922 1 95.31 510 ARG A N 1
ATOM 3995 C CA . ARG A 1 510 ? 8.453 4.191 20.062 1 95.31 510 ARG A CA 1
ATOM 3996 C C . ARG A 1 510 ? 9.008 4.457 18.672 1 95.31 510 ARG A C 1
ATOM 3998 O O . ARG A 1 510 ? 9.547 3.553 18.016 1 95.31 510 ARG A O 1
ATOM 4005 N N . THR A 1 511 ? 8.906 5.668 18.172 1 95.94 511 THR A N 1
ATOM 4006 C CA . THR A 1 511 ? 9.172 5.926 16.766 1 95.94 511 THR A CA 1
ATOM 4007 C C . THR A 1 511 ? 10.367 6.852 16.609 1 95.94 511 THR A C 1
ATOM 4009 O O . THR A 1 511 ? 10.906 6.996 15.5 1 95.94 511 THR A O 1
ATOM 4012 N N . LYS A 1 512 ? 10.789 7.539 17.656 1 96.12 512 LYS A N 1
ATOM 4013 C CA . LYS A 1 512 ? 11.875 8.508 17.688 1 96.12 512 LYS A CA 1
ATOM 4014 C C . LYS A 1 512 ? 11.477 9.805 16.984 1 96.12 512 LYS A C 1
ATOM 4016 O O . LYS A 1 512 ? 12.328 10.648 16.688 1 96.12 512 LYS A O 1
ATOM 4021 N N . TRP A 1 513 ? 10.18 9.945 16.578 1 97.12 513 TRP A N 1
ATOM 4022 C CA . TRP A 1 513 ? 9.68 11.227 16.094 1 97.12 513 TRP A CA 1
ATOM 4023 C C . TRP A 1 513 ? 9.789 12.297 17.188 1 97.12 513 TRP A C 1
ATOM 4025 O O . TRP A 1 513 ? 9.383 12.07 18.328 1 97.12 513 TRP A O 1
ATOM 4035 N N . PRO A 1 514 ? 10.273 13.477 16.828 1 95.94 514 PRO A N 1
ATOM 4036 C CA . PRO A 1 514 ? 10.602 14.445 17.875 1 95.94 514 PRO A CA 1
ATOM 4037 C C . PRO A 1 514 ? 9.367 15.164 18.422 1 95.94 514 PRO A C 1
ATOM 4039 O O . PRO A 1 514 ? 8.711 15.914 17.688 1 95.94 514 PRO A O 1
ATOM 4042 N N . ASN A 1 515 ? 9.094 14.93 19.688 1 96 515 ASN A N 1
ATOM 4043 C CA . ASN A 1 515 ? 7.965 15.57 20.344 1 96 515 ASN A CA 1
ATOM 4044 C C . ASN A 1 515 ? 8.375 16.219 21.656 1 96 515 ASN A C 1
ATOM 4046 O O . ASN A 1 515 ? 7.531 16.766 22.375 1 96 515 ASN A O 1
ATOM 4050 N N . ALA A 1 516 ? 9.648 16.219 22.016 1 95.75 516 ALA A N 1
ATOM 4051 C CA . ALA A 1 516 ? 10.086 16.672 23.328 1 95.75 516 ALA A CA 1
ATOM 4052 C C . ALA A 1 516 ? 9.773 18.156 23.547 1 95.75 516 ALA A C 1
ATOM 4054 O O . ALA A 1 516 ? 9.266 18.547 24.594 1 95.75 516 ALA A O 1
ATOM 4055 N N . THR A 1 517 ? 10.125 18.938 22.609 1 94.94 517 THR A N 1
ATOM 4056 C CA . THR A 1 517 ? 9.867 20.375 22.703 1 94.94 517 THR A CA 1
ATOM 4057 C C . THR A 1 517 ? 8.367 20.641 22.844 1 94.94 517 THR A C 1
ATOM 4059 O O . THR A 1 517 ? 7.957 21.5 23.609 1 94.94 517 THR A O 1
ATOM 4062 N N . CYS A 1 518 ? 7.543 19.906 22.062 1 96.38 518 CYS A N 1
ATOM 4063 C CA . CYS A 1 518 ? 6.094 20.062 22.141 1 96.38 518 CYS A CA 1
ATOM 4064 C C . CYS A 1 518 ? 5.566 19.703 23.516 1 96.38 518 CYS A C 1
ATOM 4066 O O . CYS A 1 518 ? 4.715 20.406 24.062 1 96.38 518 CYS A O 1
ATOM 4068 N N . CYS A 1 519 ? 6.055 18.609 24.078 1 97.31 519 CYS A N 1
ATOM 4069 C CA . CYS A 1 519 ? 5.652 18.203 25.422 1 97.31 519 CYS A CA 1
ATOM 4070 C C . CYS A 1 519 ? 6.012 19.25 26.453 1 97.31 519 CYS A C 1
ATOM 4072 O O . CYS A 1 519 ? 5.199 19.594 27.312 1 97.31 519 CYS A O 1
ATOM 4074 N N . ASP A 1 520 ? 7.203 19.781 26.312 1 96.06 520 ASP A N 1
ATOM 4075 C CA . ASP A 1 520 ? 7.672 20.797 27.25 1 96.06 520 ASP A CA 1
ATOM 4076 C C . ASP A 1 520 ? 6.82 22.062 27.141 1 96.06 520 ASP A C 1
ATOM 4078 O O . ASP A 1 520 ? 6.426 22.641 28.172 1 96.06 520 ASP A O 1
ATOM 4082 N N . LYS A 1 521 ? 6.566 22.516 25.953 1 95.75 521 LYS A N 1
ATOM 4083 C CA . LYS A 1 521 ? 5.762 23.719 25.75 1 95.75 521 LYS A CA 1
ATOM 4084 C C . LYS A 1 521 ? 4.355 23.547 26.312 1 95.75 521 LYS A C 1
ATOM 4086 O O . LYS A 1 521 ? 3.822 24.453 26.953 1 95.75 521 LYS A O 1
ATOM 4091 N N . LEU A 1 522 ? 3.752 22.375 26.109 1 97.12 522 LEU A N 1
ATOM 4092 C CA . LEU A 1 522 ? 2.41 22.094 26.609 1 97.12 522 LEU A CA 1
ATOM 4093 C C . LEU A 1 522 ? 2.381 22.109 28.141 1 97.12 522 LEU A C 1
ATOM 4095 O O . LEU A 1 522 ? 1.498 22.734 28.734 1 97.12 522 LEU A O 1
ATOM 4099 N N . GLN A 1 523 ? 3.342 21.516 28.734 1 96.81 523 GLN A N 1
ATOM 4100 C CA . GLN A 1 523 ? 3.395 21.453 30.188 1 96.81 523 GLN A CA 1
ATOM 4101 C C . GLN A 1 523 ? 3.57 22.844 30.781 1 96.81 523 GLN A C 1
ATOM 4103 O O . GLN A 1 523 ? 2.953 23.172 31.797 1 96.81 523 GLN A O 1
ATOM 4108 N N . ARG A 1 524 ? 4.375 23.688 30.156 1 95.94 524 ARG A N 1
ATOM 4109 C CA . ARG A 1 524 ? 4.605 25.047 30.641 1 95.94 524 ARG A CA 1
ATOM 4110 C C . ARG A 1 524 ? 3.352 25.906 30.484 1 95.94 524 ARG A C 1
ATOM 4112 O O . ARG A 1 524 ? 3.049 26.719 31.344 1 95.94 524 ARG A O 1
ATOM 4119 N N . ILE A 1 525 ? 2.654 25.672 29.453 1 96.06 525 ILE A N 1
ATOM 4120 C CA . ILE A 1 525 ? 1.427 26.422 29.234 1 96.06 525 ILE A CA 1
ATOM 4121 C C . ILE A 1 525 ? 0.354 25.969 30.219 1 96.06 525 ILE A C 1
ATOM 4123 O O . ILE A 1 525 ? -0.322 26.797 30.844 1 96.06 525 ILE A O 1
ATOM 4127 N N . TRP A 1 526 ? 0.259 24.656 30.406 1 96 526 TRP A N 1
ATOM 4128 C CA . TRP A 1 526 ? -0.762 24.094 31.297 1 96 526 TRP A CA 1
ATOM 4129 C C . TRP A 1 526 ? -0.487 24.453 32.75 1 96 526 TRP A C 1
ATOM 4131 O O . TRP A 1 526 ? -1.418 24.625 33.531 1 96 526 TRP A O 1
ATOM 4141 N N . SER A 1 527 ? 0.75 24.578 33.125 1 94.5 527 SER A N 1
ATOM 4142 C CA . SER A 1 527 ? 1.117 24.922 34.5 1 94.5 527 SER A CA 1
ATOM 4143 C C . SER A 1 527 ? 1.053 26.422 34.719 1 94.5 527 SER A C 1
ATOM 4145 O O . SER A 1 527 ? 1.083 26.891 35.875 1 94.5 527 SER A O 1
ATOM 4147 N N . GLY A 1 528 ? 1.02 27.219 33.656 1 92.75 528 GLY A N 1
ATOM 4148 C CA . GLY A 1 528 ? 0.987 28.656 33.75 1 92.75 528 GLY A CA 1
ATOM 4149 C C . GLY A 1 528 ? 2.363 29.297 33.719 1 92.75 528 GLY A C 1
ATOM 4150 O O . GLY A 1 528 ? 2.49 30.516 33.75 1 92.75 528 GLY A O 1
ATOM 4151 N N . GLU A 1 529 ? 3.352 28.5 33.531 1 92.38 529 GLU A N 1
ATOM 4152 C CA . GLU A 1 529 ? 4.711 29.016 33.438 1 92.38 529 GLU A CA 1
ATOM 4153 C C . GLU A 1 529 ? 4.91 29.828 32.188 1 92.38 529 GLU A C 1
ATOM 4155 O O . GLU A 1 529 ? 5.68 30.781 32.156 1 92.38 529 GLU A O 1
ATOM 4160 N N . ALA A 1 530 ? 4.32 29.359 31.109 1 91.19 530 ALA A N 1
ATOM 4161 C CA . ALA A 1 530 ? 4.352 30.062 29.828 1 91.19 530 ALA A CA 1
ATOM 4162 C C . ALA A 1 530 ? 2.965 30.594 29.469 1 91.19 530 ALA A C 1
ATOM 4164 O O . ALA A 1 530 ? 1.956 29.922 29.703 1 91.19 530 ALA A O 1
ATOM 4165 N N . GLN A 1 531 ? 2.965 31.812 28.875 1 89.06 531 GLN A N 1
ATOM 4166 C CA . GLN A 1 531 ? 1.681 32.406 28.531 1 89.06 531 GLN A CA 1
ATOM 4167 C C . GLN A 1 531 ? 1.325 32.156 27.078 1 89.06 531 GLN A C 1
ATOM 4169 O O . GLN A 1 531 ? 0.178 32.344 26.656 1 89.06 531 GLN A O 1
ATOM 4174 N N . SER A 1 532 ? 2.381 31.734 26.328 1 89.38 532 SER A N 1
ATOM 4175 C CA . SER A 1 532 ? 2.119 31.484 24.922 1 89.38 532 SER A CA 1
ATOM 4176 C C . SER A 1 532 ? 3.02 30.375 24.391 1 89.38 532 SER A C 1
ATOM 4178 O O . SER A 1 532 ? 3.975 29.969 25.047 1 89.38 532 SER A O 1
ATOM 4180 N N . TRP A 1 533 ? 2.707 29.859 23.219 1 92.69 533 TRP A N 1
ATOM 4181 C CA . TRP A 1 533 ? 3.4 28.75 22.578 1 92.69 533 TRP A CA 1
ATOM 4182 C C . TRP A 1 533 ? 4.824 29.141 22.203 1 92.69 533 TRP A C 1
ATOM 4184 O O . TRP A 1 533 ? 5.742 28.328 22.266 1 92.69 533 TRP A O 1
ATOM 4194 N N . VAL A 1 534 ? 5.074 30.359 21.734 1 86.75 534 VAL A N 1
ATOM 4195 C CA . VAL A 1 534 ? 6.383 30.781 21.25 1 86.75 534 VAL A CA 1
ATOM 4196 C C . VAL A 1 534 ? 7.176 31.438 22.375 1 86.75 534 VAL A C 1
ATOM 4198 O O . VAL A 1 534 ? 8.344 31.781 22.203 1 86.75 534 VAL A O 1
ATOM 4201 N N . GLN A 1 535 ? 6.648 31.641 23.578 1 77.62 535 GLN A N 1
ATOM 4202 C CA . GLN A 1 535 ? 7.387 32.156 24.734 1 77.62 535 GLN A CA 1
ATOM 4203 C C . GLN A 1 535 ? 8.281 31.062 25.328 1 77.62 535 GLN A C 1
ATOM 4205 O O . GLN A 1 535 ? 7.949 29.875 25.281 1 77.62 535 GLN A O 1
ATOM 4210 N N . MET B 1 1 ? -12.977 -53.219 -40.531 1 26.98 1 MET B N 1
ATOM 4211 C CA . MET B 1 1 ? -13.297 -53 -39.125 1 26.98 1 MET B CA 1
ATOM 4212 C C . MET B 1 1 ? -13.297 -51.5 -38.812 1 26.98 1 MET B C 1
ATOM 4214 O O . MET B 1 1 ? -12.281 -50.812 -38.969 1 26.98 1 MET B O 1
ATOM 4218 N N . ALA B 1 2 ? -14.484 -50.781 -38.906 1 30.19 2 ALA B N 1
ATOM 4219 C CA . ALA B 1 2 ? -14.891 -49.406 -39.125 1 30.19 2 ALA B CA 1
ATOM 4220 C C . ALA B 1 2 ? -14.594 -48.562 -37.906 1 30.19 2 ALA B C 1
ATOM 4222 O O . ALA B 1 2 ? -14.836 -48.969 -36.781 1 30.19 2 ALA B O 1
ATOM 4223 N N . HIS B 1 3 ? -13.586 -47.656 -38.031 1 28.14 3 HIS B N 1
ATOM 4224 C CA . HIS B 1 3 ? -13.039 -46.719 -37.062 1 28.14 3 HIS B CA 1
ATOM 4225 C C . HIS B 1 3 ? -14.117 -45.781 -36.531 1 28.14 3 HIS B C 1
ATOM 4227 O O . HIS B 1 3 ? -14.57 -44.875 -37.25 1 28.14 3 HIS B O 1
ATOM 4233 N N . GLN B 1 4 ? -15.086 -46.312 -35.75 1 29.06 4 GLN B N 1
ATOM 4234 C CA . GLN B 1 4 ? -16.188 -45.531 -35.188 1 29.06 4 GLN B CA 1
ATOM 4235 C C . GLN B 1 4 ? -15.68 -44.312 -34.438 1 29.06 4 GLN B C 1
ATOM 4237 O O . GLN B 1 4 ? -15.086 -44.469 -33.344 1 29.06 4 GLN B O 1
ATOM 4242 N N . GLY B 1 5 ? -15.219 -43.312 -35.188 1 28.89 5 GLY B N 1
ATOM 4243 C CA . GLY B 1 5 ? -14.727 -42.031 -34.688 1 28.89 5 GLY B CA 1
ATOM 4244 C C . GLY B 1 5 ? -15.695 -41.344 -33.75 1 28.89 5 GLY B C 1
ATOM 4245 O O . GLY B 1 5 ? -16.891 -41.281 -34.031 1 28.89 5 GLY B O 1
ATOM 4246 N N . ALA B 1 6 ? -15.477 -41.469 -32.406 1 27.66 6 ALA B N 1
ATOM 4247 C CA . ALA B 1 6 ? -16.25 -40.875 -31.328 1 27.66 6 ALA B CA 1
ATOM 4248 C C . ALA B 1 6 ? -16.578 -39.406 -31.609 1 27.66 6 ALA B C 1
ATOM 4250 O O . ALA B 1 6 ? -15.664 -38.594 -31.797 1 27.66 6 ALA B O 1
ATOM 4251 N N . ALA B 1 7 ? -17.688 -39.125 -32.281 1 32.19 7 ALA B N 1
ATOM 4252 C CA . ALA B 1 7 ? -18.297 -37.812 -32.562 1 32.19 7 ALA B CA 1
ATOM 4253 C C . ALA B 1 7 ? -18.234 -36.906 -31.344 1 32.19 7 ALA B C 1
ATOM 4255 O O . ALA B 1 7 ? -18.844 -37.219 -30.312 1 32.19 7 ALA B O 1
ATOM 4256 N N . LEU B 1 8 ? -17.172 -36.281 -31.125 1 29.3 8 LEU B N 1
ATOM 4257 C CA . LEU B 1 8 ? -17.109 -35.25 -30.109 1 29.3 8 LEU B CA 1
ATOM 4258 C C . LEU B 1 8 ? -18.359 -34.375 -30.141 1 29.3 8 LEU B C 1
ATOM 4260 O O . LEU B 1 8 ? -18.688 -33.812 -31.188 1 29.3 8 LEU B O 1
ATOM 4264 N N . THR B 1 9 ? -19.422 -34.656 -29.484 1 29.28 9 THR B N 1
ATOM 4265 C CA . THR B 1 9 ? -20.672 -33.906 -29.328 1 29.28 9 THR B CA 1
ATOM 4266 C C . THR B 1 9 ? -20.406 -32.438 -29.188 1 29.28 9 THR B C 1
ATOM 4268 O O . THR B 1 9 ? -19.688 -32 -28.281 1 29.28 9 THR B O 1
ATOM 4271 N N . LYS B 1 10 ? -20.375 -31.75 -30.234 1 39 10 LYS B N 1
ATOM 4272 C CA . LYS B 1 10 ? -20.469 -30.297 -30.359 1 39 10 LYS B CA 1
ATOM 4273 C C . LYS B 1 10 ? -21.438 -29.703 -29.344 1 39 10 LYS B C 1
ATOM 4275 O O . LYS B 1 10 ? -22.625 -30.016 -29.375 1 39 10 LYS B O 1
ATOM 4280 N N . MET B 1 11 ? -20.969 -29.375 -28.219 1 36.03 11 MET B N 1
ATOM 4281 C CA . MET B 1 11 ? -21.844 -28.688 -27.281 1 36.03 11 MET B CA 1
ATOM 4282 C C . MET B 1 11 ? -22.547 -27.5 -27.953 1 36.03 11 MET B C 1
ATOM 4284 O O . MET B 1 11 ? -21.875 -26.562 -28.406 1 36.03 11 MET B O 1
ATOM 4288 N N . ARG B 1 12 ? -23.688 -27.594 -28.453 1 47.12 12 ARG B N 1
ATOM 4289 C CA . ARG B 1 12 ? -24.578 -26.656 -29.141 1 47.12 12 ARG B CA 1
ATOM 4290 C C . ARG B 1 12 ? -24.781 -25.375 -28.328 1 47.12 12 ARG B C 1
ATOM 4292 O O . ARG B 1 12 ? -25.172 -25.438 -27.172 1 47.12 12 ARG B O 1
ATOM 4299 N N . LYS B 1 13 ? -24.219 -24.281 -28.688 1 54.25 13 LYS B N 1
ATOM 4300 C CA . LYS B 1 13 ? -24.484 -22.969 -28.094 1 54.25 13 LYS B CA 1
ATOM 4301 C C . LYS B 1 13 ? -25.984 -22.672 -28.047 1 54.25 13 LYS B C 1
ATOM 4303 O O . LYS B 1 13 ? -26.688 -22.906 -29.031 1 54.25 13 LYS B O 1
ATOM 4308 N N . PRO B 1 14 ? -26.562 -22.25 -26.922 1 59.78 14 PRO B N 1
ATOM 4309 C CA . PRO B 1 14 ? -28 -22.078 -26.844 1 59.78 14 PRO B CA 1
ATOM 4310 C C . PRO B 1 14 ? -28.5 -20.938 -27.734 1 59.78 14 PRO B C 1
ATOM 4312 O O . PRO B 1 14 ? -27.781 -19.969 -27.969 1 59.78 14 PRO B O 1
ATOM 4315 N N . GLY B 1 15 ? -29.484 -21.062 -28.422 1 65.56 15 GLY B N 1
ATOM 4316 C CA . GLY B 1 15 ? -30.141 -20.125 -29.328 1 65.56 15 GLY B CA 1
ATOM 4317 C C . GLY B 1 15 ? -30.703 -18.906 -28.609 1 65.56 15 GLY B C 1
ATOM 4318 O O . GLY B 1 15 ? -30.578 -18.781 -27.391 1 65.56 15 GLY B O 1
ATOM 4319 N N . CYS B 1 16 ? -31.188 -17.891 -29.281 1 68.12 16 CYS B N 1
ATOM 4320 C CA . CYS B 1 16 ? -31.781 -16.672 -28.734 1 68.12 16 CYS B CA 1
ATOM 4321 C C . CYS B 1 16 ? -33.031 -17 -27.906 1 68.12 16 CYS B C 1
ATOM 4323 O O . CYS B 1 16 ? -33.656 -18.047 -28.109 1 68.12 16 CYS B O 1
ATOM 4325 N N . LEU B 1 17 ? -33.406 -16.219 -26.844 1 72.94 17 LEU B N 1
ATOM 4326 C CA . LEU B 1 17 ? -34.5 -16.5 -25.922 1 72.94 17 LEU B CA 1
ATOM 4327 C C . LEU B 1 17 ? -35.781 -16.766 -26.672 1 72.94 17 LEU B C 1
ATOM 4329 O O . LEU B 1 17 ? -36.5 -17.734 -26.391 1 72.94 17 LEU B O 1
ATOM 4333 N N . PRO B 1 18 ? -35.969 -16.062 -27.609 1 75.19 18 PRO B N 1
ATOM 4334 C CA . PRO B 1 18 ? -37.219 -16.344 -28.312 1 75.19 18 PRO B CA 1
ATOM 4335 C C . PRO B 1 18 ? -37.188 -17.656 -29.094 1 75.19 18 PRO B C 1
ATOM 4337 O O . PRO B 1 18 ? -38.156 -18.375 -29.141 1 75.19 18 PRO B O 1
ATOM 4340 N N . CYS B 1 19 ? -36.125 -18.062 -29.672 1 74.31 19 CYS B N 1
ATOM 4341 C CA . CYS B 1 19 ? -36 -19.312 -30.406 1 74.31 19 CYS B CA 1
ATOM 4342 C C . CYS B 1 19 ? -36.031 -20.516 -29.469 1 74.31 19 CYS B C 1
ATOM 4344 O O . CYS B 1 19 ? -36.625 -21.531 -29.766 1 74.31 19 CYS B O 1
ATOM 4346 N N . ARG B 1 20 ? -35.469 -20.328 -28.234 1 73.31 20 ARG B N 1
ATOM 4347 C CA . ARG B 1 20 ? -35.469 -21.344 -27.203 1 73.31 20 ARG B CA 1
ATOM 4348 C C . ARG B 1 20 ? -36.875 -21.578 -26.656 1 73.31 20 ARG B C 1
ATOM 4350 O O . ARG B 1 20 ? -37.312 -22.703 -26.438 1 73.31 20 ARG B O 1
ATOM 4357 N N . ASP B 1 21 ? -37.562 -20.547 -26.5 1 72.44 21 ASP B N 1
ATOM 4358 C CA . ASP B 1 21 ? -38.938 -20.656 -26 1 72.44 21 ASP B CA 1
ATOM 4359 C C . ASP B 1 21 ? -39.844 -21.344 -27.016 1 72.44 21 ASP B C 1
ATOM 4361 O O . ASP B 1 21 ? -40.781 -22.062 -26.625 1 72.44 21 ASP B O 1
ATOM 4365 N N . ARG B 1 22 ? -39.469 -21.203 -28.203 1 74.62 22 ARG B N 1
ATOM 4366 C CA . ARG B 1 22 ? -40.312 -21.719 -29.266 1 74.62 22 ARG B CA 1
ATOM 4367 C C . ARG B 1 22 ? -39.75 -23.016 -29.828 1 74.62 22 ARG B C 1
ATOM 4369 O O . ARG B 1 22 ? -40.312 -23.578 -30.766 1 74.62 22 ARG B O 1
ATOM 4376 N N . HIS B 1 23 ? -38.688 -23.5 -29.203 1 73.06 23 HIS B N 1
ATOM 4377 C CA . HIS B 1 23 ? -38.031 -24.734 -29.594 1 73.06 23 HIS B CA 1
ATOM 4378 C C . HIS B 1 23 ? -37.688 -24.75 -31.078 1 73.06 23 HIS B C 1
ATOM 4380 O O . HIS B 1 23 ? -37.875 -25.766 -31.75 1 73.06 23 HIS B O 1
ATOM 4386 N N . LEU B 1 24 ? -37.281 -23.562 -31.562 1 77.31 24 LEU B N 1
ATOM 4387 C CA . LEU B 1 24 ? -36.875 -23.453 -32.938 1 77.31 24 LEU B CA 1
ATOM 4388 C C . LEU B 1 24 ? -35.344 -23.5 -33.062 1 77.31 24 LEU B C 1
ATOM 4390 O O . LEU B 1 24 ? -34.625 -23.125 -32.125 1 77.31 24 LEU B O 1
ATOM 4394 N N . ARG B 1 25 ? -34.781 -24.016 -34.062 1 74.5 25 ARG B N 1
ATOM 4395 C CA . ARG B 1 25 ? -33.375 -23.984 -34.375 1 74.5 25 ARG B CA 1
ATOM 4396 C C . ARG B 1 25 ? -32.875 -22.562 -34.625 1 74.5 25 ARG B C 1
ATOM 4398 O O . ARG B 1 25 ? -33.375 -21.891 -35.562 1 74.5 25 ARG B O 1
ATOM 4405 N N . CYS B 1 26 ? -32.031 -21.906 -33.688 1 69.75 26 CYS B N 1
ATOM 4406 C CA . CYS B 1 26 ? -31.484 -20.547 -33.781 1 69.75 26 CYS B CA 1
ATOM 4407 C C . CYS B 1 26 ? -30.125 -20.531 -34.469 1 69.75 26 CYS B C 1
ATOM 4409 O O . CYS B 1 26 ? -29.25 -21.312 -34.156 1 69.75 26 CYS B O 1
ATOM 4411 N N . ASP B 1 27 ? -29.875 -19.891 -35.5 1 74.56 27 ASP B N 1
ATOM 4412 C CA . ASP B 1 27 ? -28.625 -19.797 -36.25 1 74.56 27 ASP B CA 1
ATOM 4413 C C . ASP B 1 27 ? -27.703 -18.719 -35.656 1 74.56 27 ASP B C 1
ATOM 4415 O O . ASP B 1 27 ? -26.656 -18.406 -36.219 1 74.56 27 ASP B O 1
ATOM 4419 N N . ARG B 1 28 ? -28.078 -18.047 -34.469 1 69.81 28 ARG B N 1
ATOM 4420 C CA . ARG B 1 28 ? -27.422 -17.031 -33.656 1 69.81 28 ARG B CA 1
ATOM 4421 C C . ARG B 1 28 ? -26.938 -15.867 -34.5 1 69.81 28 ARG B C 1
ATOM 4423 O O . ARG B 1 28 ? -25.953 -15.211 -34.188 1 69.81 28 ARG B O 1
ATOM 4430 N N . ASP B 1 29 ? -27.641 -15.547 -35.5 1 73.25 29 ASP B N 1
ATOM 4431 C CA . ASP B 1 29 ? -27.328 -14.383 -36.344 1 73.25 29 ASP B CA 1
ATOM 4432 C C . ASP B 1 29 ? -27.672 -13.086 -35.625 1 73.25 29 ASP B C 1
ATOM 4434 O O . ASP B 1 29 ? -28.594 -13.039 -34.812 1 73.25 29 ASP B O 1
ATOM 4438 N N . VAL B 1 30 ? -26.766 -11.984 -35.594 1 71.56 30 VAL B N 1
ATOM 4439 C CA . VAL B 1 30 ? -27 -10.648 -35.062 1 71.56 30 VAL B CA 1
ATOM 4440 C C . VAL B 1 30 ? -27.344 -9.688 -36.188 1 71.56 30 VAL B C 1
ATOM 4442 O O . VAL B 1 30 ? -26.828 -9.82 -37.312 1 71.56 30 VAL B O 1
ATOM 4445 N N . PRO B 1 31 ? -28.406 -8.797 -35.844 1 70 31 PRO B N 1
ATOM 4446 C CA . PRO B 1 31 ? -29.031 -8.523 -34.562 1 70 31 PRO B CA 1
ATOM 4447 C C . PRO B 1 31 ? -30.219 -9.445 -34.25 1 70 31 PRO B C 1
ATOM 4449 O O . PRO B 1 31 ? -30.641 -9.555 -33.094 1 70 31 PRO B O 1
ATOM 4452 N N . SER B 1 32 ? -30.625 -10.164 -35.312 1 74 32 SER B N 1
ATOM 4453 C CA . SER B 1 32 ? -31.75 -11.078 -35.125 1 74 32 SER B CA 1
ATOM 4454 C C . SER B 1 32 ? -31.531 -12.383 -35.875 1 74 32 SER B C 1
ATOM 4456 O O . SER B 1 32 ? -31.109 -12.367 -37.031 1 74 32 SER B O 1
ATOM 4458 N N . CYS B 1 33 ? -31.75 -13.523 -35.125 1 75 33 CYS B N 1
ATOM 4459 C CA . CYS B 1 33 ? -31.547 -14.82 -35.75 1 75 33 CYS B CA 1
ATOM 4460 C C . CYS B 1 33 ? -32.594 -15.07 -36.844 1 75 33 CYS B C 1
ATOM 4462 O O . CYS B 1 33 ? -33.625 -14.398 -36.875 1 75 33 CYS B O 1
ATOM 4464 N N . SER B 1 34 ? -32.219 -15.953 -37.781 1 78.94 34 SER B N 1
ATOM 4465 C CA . SER B 1 34 ? -33.062 -16.219 -38.938 1 78.94 34 SER B CA 1
ATOM 4466 C C . SER B 1 34 ? -34.469 -16.672 -38.531 1 78.94 34 SER B C 1
ATOM 4468 O O . SER B 1 34 ? -35.469 -16.328 -39.188 1 78.94 34 SER B O 1
ATOM 4470 N N . ALA B 1 35 ? -34.5 -17.359 -37.406 1 78.44 35 ALA B N 1
ATOM 4471 C CA . ALA B 1 35 ? -35.781 -17.891 -36.906 1 78.44 35 ALA B CA 1
ATOM 4472 C C . ALA B 1 35 ? -36.656 -16.781 -36.344 1 78.44 35 ALA B C 1
ATOM 4474 O O . ALA B 1 35 ? -37.875 -16.766 -36.562 1 78.44 35 ALA B O 1
ATOM 4475 N N . CYS B 1 36 ? -36.031 -15.852 -35.688 1 74.56 36 CYS B N 1
ATOM 4476 C CA . CYS B 1 36 ? -36.75 -14.727 -35.094 1 74.56 36 CYS B CA 1
ATOM 4477 C C . CYS B 1 36 ? -37.156 -13.727 -36.188 1 74.56 36 CYS B C 1
ATOM 4479 O O . CYS B 1 36 ? -38.219 -13.094 -36.094 1 74.56 36 CYS B O 1
ATOM 4481 N N . ARG B 1 37 ? -36.438 -13.664 -37.188 1 78.31 37 ARG B N 1
ATOM 4482 C CA . ARG B 1 37 ? -36.75 -12.773 -38.312 1 78.31 37 ARG B CA 1
ATOM 4483 C C . ARG B 1 37 ? -37.938 -13.289 -39.125 1 78.31 37 ARG B C 1
ATOM 4485 O O . ARG B 1 37 ? -38.719 -12.5 -39.625 1 78.31 37 ARG B O 1
ATOM 4492 N N . ARG B 1 38 ? -38.062 -14.586 -39.312 1 74.56 38 ARG B N 1
ATOM 4493 C CA . ARG B 1 38 ? -39.094 -15.18 -40.156 1 74.56 38 ARG B CA 1
ATOM 4494 C C . ARG B 1 38 ? -40.406 -15.312 -39.438 1 74.56 38 ARG B C 1
ATOM 4496 O O . ARG B 1 38 ? -41.438 -15.641 -40.062 1 74.56 38 ARG B O 1
ATOM 4503 N N . SER B 1 39 ? -40.438 -15.062 -38.188 1 70.81 39 SER B N 1
ATOM 4504 C CA . SER B 1 39 ? -41.656 -15.188 -37.406 1 70.81 39 SER B CA 1
ATOM 4505 C C . SER B 1 39 ? -42.688 -14.133 -37.812 1 70.81 39 SER B C 1
ATOM 4507 O O . SER B 1 39 ? -42.312 -13.047 -38.25 1 70.81 39 SER B O 1
ATOM 4509 N N . ARG B 1 40 ? -43.875 -14.383 -38 1 75.81 40 ARG B N 1
ATOM 4510 C CA . ARG B 1 40 ? -44.969 -13.492 -38.375 1 75.81 40 ARG B CA 1
ATOM 4511 C C . ARG B 1 40 ? -44.938 -12.203 -37.562 1 75.81 40 ARG B C 1
ATOM 4513 O O . ARG B 1 40 ? -45.312 -11.141 -38.062 1 75.81 40 ARG B O 1
ATOM 4520 N N . GLN B 1 41 ? -44.625 -12.258 -36.281 1 65.69 41 GLN B N 1
ATOM 4521 C CA . GLN B 1 41 ? -44.375 -11.102 -35.438 1 65.69 41 GLN B CA 1
ATOM 4522 C C . GLN B 1 41 ? -42.875 -10.977 -35.125 1 65.69 41 GLN B C 1
ATOM 4524 O O . GLN B 1 41 ? -42.312 -11.844 -34.438 1 65.69 41 GLN B O 1
ATOM 4529 N N . PRO B 1 42 ? -42.094 -10.148 -35.781 1 58.25 42 PRO B N 1
ATOM 4530 C CA . PRO B 1 42 ? -40.656 -10.023 -35.594 1 58.25 42 PRO B CA 1
ATOM 4531 C C . PRO B 1 42 ? -40.25 -9.891 -34.125 1 58.25 42 PRO B C 1
ATOM 4533 O O . PRO B 1 42 ? -40.844 -9.086 -33.375 1 58.25 42 PRO B O 1
ATOM 4536 N N . ARG B 1 43 ? -39.688 -10.898 -33.562 1 63.59 43 ARG B N 1
ATOM 4537 C CA . ARG B 1 43 ? -39.25 -10.836 -32.156 1 63.59 43 ARG B CA 1
ATOM 4538 C C . ARG B 1 43 ? -37.75 -10.453 -32.094 1 63.59 43 ARG B C 1
ATOM 4540 O O . ARG B 1 43 ? -37 -10.734 -33 1 63.59 43 ARG B O 1
ATOM 4547 N N . ARG B 1 44 ? -37.375 -9.523 -31.25 1 63.97 44 ARG B N 1
ATOM 4548 C CA . ARG B 1 44 ? -35.969 -9.133 -31.016 1 63.97 44 ARG B CA 1
ATOM 4549 C C . ARG B 1 44 ? -35.188 -10.281 -30.406 1 63.97 44 ARG B C 1
ATOM 4551 O O . ARG B 1 44 ? -35.562 -10.852 -29.391 1 63.97 44 ARG B O 1
ATOM 4558 N N . CYS B 1 45 ? -34.156 -10.781 -31.094 1 62.31 45 CYS B N 1
ATOM 4559 C CA . CYS B 1 45 ? -33.25 -11.797 -30.578 1 62.31 45 CYS B CA 1
ATOM 4560 C C . CYS B 1 45 ? -32.656 -11.359 -29.25 1 62.31 45 CYS B C 1
ATOM 4562 O O . CYS B 1 45 ? -32.156 -10.234 -29.141 1 62.31 45 CYS B O 1
ATOM 4564 N N . GLU B 1 46 ? -33.031 -11.734 -28.172 1 62.19 46 GLU B N 1
ATOM 4565 C CA . GLU B 1 46 ? -32.344 -11.578 -26.906 1 62.19 46 GLU B CA 1
ATOM 4566 C C . GLU B 1 46 ? -31.5 -12.812 -26.562 1 62.19 46 GLU B C 1
ATOM 4568 O O . GLU B 1 46 ? -32.031 -13.914 -26.438 1 62.19 46 GLU B O 1
ATOM 4573 N N . TYR B 1 47 ? -30.5 -12.781 -26.969 1 49.56 47 TYR B N 1
ATOM 4574 C CA . TYR B 1 47 ? -29.625 -13.883 -26.594 1 49.56 47 TYR B CA 1
ATOM 4575 C C . TYR B 1 47 ? -29.344 -13.891 -25.094 1 49.56 47 TYR B C 1
ATOM 4577 O O . TYR B 1 47 ? -28.891 -12.891 -24.531 1 49.56 47 TYR B O 1
ATOM 4585 N N . ALA B 1 48 ? -30.234 -14.383 -24.391 1 41.66 48 ALA B N 1
ATOM 4586 C CA . ALA B 1 48 ? -30.094 -14.445 -22.938 1 41.66 48 ALA B CA 1
ATOM 4587 C C . ALA B 1 48 ? -28.641 -14.719 -22.547 1 41.66 48 ALA B C 1
ATOM 4589 O O . ALA B 1 48 ? -28 -15.617 -23.094 1 41.66 48 ALA B O 1
ATOM 4590 N N . GLY B 1 49 ? -27.984 -13.727 -22.203 1 36.41 49 GLY B N 1
ATOM 4591 C CA . GLY B 1 49 ? -26.781 -14.047 -21.453 1 36.41 49 GLY B CA 1
ATOM 4592 C C . GLY B 1 49 ? -26.984 -15.195 -20.469 1 36.41 49 GLY B C 1
ATOM 4593 O O . GLY B 1 49 ? -28.125 -15.516 -20.125 1 36.41 49 GLY B O 1
ATOM 4594 N N . ALA B 1 50 ? -26.25 -16.172 -20.578 1 31.86 50 ALA B N 1
ATOM 4595 C CA . ALA B 1 50 ? -26.406 -17.312 -19.688 1 31.86 50 ALA B CA 1
ATOM 4596 C C . ALA B 1 50 ? -26.875 -16.875 -18.297 1 31.86 50 ALA B C 1
ATOM 4598 O O . ALA B 1 50 ? -26.281 -15.984 -17.688 1 31.86 50 ALA B O 1
ATOM 4599 N N . ALA B 1 51 ? -28.125 -16.812 -18 1 28.97 51 ALA B N 1
ATOM 4600 C CA . ALA B 1 51 ? -28.656 -16.719 -16.641 1 28.97 51 ALA B CA 1
ATOM 4601 C C . ALA B 1 51 ? -27.703 -17.375 -15.633 1 28.97 51 ALA B C 1
ATOM 4603 O O . ALA B 1 51 ? -27.062 -18.391 -15.945 1 28.97 51 ALA B O 1
ATOM 4604 N N . LEU B 1 52 ? -27.219 -16.641 -14.719 1 32.56 52 LEU B N 1
ATOM 4605 C CA . LEU B 1 52 ? -26.391 -17.031 -13.586 1 32.56 52 LEU B CA 1
ATOM 4606 C C . LEU B 1 52 ? -26.938 -18.297 -12.914 1 32.56 52 LEU B C 1
ATOM 4608 O O . LEU B 1 52 ? -27.891 -18.219 -12.141 1 32.56 52 LEU B O 1
ATOM 4612 N N . ARG B 1 53 ? -27.172 -19.391 -13.539 1 29.11 53 ARG B N 1
ATOM 4613 C CA . ARG B 1 53 ? -27.547 -20.516 -12.68 1 29.11 53 ARG B CA 1
ATOM 4614 C C . ARG B 1 53 ? -26.375 -20.922 -11.781 1 29.11 53 ARG B C 1
ATOM 4616 O O . ARG B 1 53 ? -25.5 -21.672 -12.195 1 29.11 53 ARG B O 1
ATOM 4623 N N . VAL B 1 54 ? -25.922 -20.031 -10.977 1 34.56 54 VAL B N 1
ATOM 4624 C CA . VAL B 1 54 ? -25.078 -20.531 -9.898 1 34.56 54 VAL B CA 1
ATOM 4625 C C . VAL B 1 54 ? -25.828 -21.609 -9.125 1 34.56 54 VAL B C 1
ATOM 4627 O O . VAL B 1 54 ? -26.922 -21.375 -8.617 1 34.56 54 VAL B O 1
ATOM 4630 N N . ARG B 1 55 ? -25.672 -22.797 -9.281 1 33.06 55 ARG B N 1
ATOM 4631 C CA . ARG B 1 55 ? -26.297 -23.859 -8.492 1 33.06 55 ARG B CA 1
ATOM 4632 C C . ARG B 1 55 ? -26 -23.688 -7.008 1 33.06 55 ARG B C 1
ATOM 4634 O O . ARG B 1 55 ? -24.859 -23.875 -6.574 1 33.06 55 ARG B O 1
ATOM 4641 N N . PRO B 1 56 ? -26.781 -22.922 -6.309 1 38.41 56 PRO B N 1
ATOM 4642 C CA . PRO B 1 56 ? -26.656 -22.875 -4.852 1 38.41 56 PRO B CA 1
ATOM 4643 C C . PRO B 1 56 ? -26.25 -24.219 -4.246 1 38.41 56 PRO B C 1
ATOM 4645 O O . PRO B 1 56 ? -25.828 -24.281 -3.092 1 38.41 56 PRO B O 1
ATOM 4648 N N . SER B 1 57 ? -26.453 -25.266 -4.996 1 41.5 57 SER B N 1
ATOM 4649 C CA . SER B 1 57 ? -26.172 -26.609 -4.516 1 41.5 57 SER B CA 1
ATOM 4650 C C . SER B 1 57 ? -24.703 -26.781 -4.145 1 41.5 57 SER B C 1
ATOM 4652 O O . SER B 1 57 ? -24.359 -27.562 -3.266 1 41.5 57 SER B O 1
ATOM 4654 N N . VAL B 1 58 ? -23.969 -26.016 -4.77 1 37.81 58 VAL B N 1
ATOM 4655 C CA . VAL B 1 58 ? -22.562 -26.172 -4.434 1 37.81 58 VAL B CA 1
ATOM 4656 C C . VAL B 1 58 ? -22.312 -25.734 -2.992 1 37.81 58 VAL B C 1
ATOM 4658 O O . VAL B 1 58 ? -21.453 -26.281 -2.307 1 37.81 58 VAL B O 1
ATOM 4661 N N . TYR B 1 59 ? -23.078 -24.734 -2.447 1 40.06 59 TYR B N 1
ATOM 4662 C CA . TYR B 1 59 ? -22.938 -24.219 -1.091 1 40.06 59 TYR B CA 1
ATOM 4663 C C . TYR B 1 59 ? -23.891 -24.922 -0.136 1 40.06 59 TYR B C 1
ATOM 4665 O O . TYR B 1 59 ? -23.641 -24.969 1.072 1 40.06 59 TYR B O 1
ATOM 4673 N N . THR B 1 60 ? -25.109 -25.547 -0.525 1 37.5 60 THR B N 1
ATOM 4674 C CA . THR B 1 60 ? -26.156 -26.125 0.315 1 37.5 60 THR B CA 1
ATOM 4675 C C . THR B 1 60 ? -25.688 -27.438 0.94 1 37.5 60 THR B C 1
ATOM 4677 O O . THR B 1 60 ? -26.094 -27.781 2.051 1 37.5 60 THR B O 1
ATOM 4680 N N . GLU B 1 61 ? -25.047 -28.234 0.296 1 34.84 61 GLU B N 1
ATOM 4681 C CA . GLU B 1 61 ? -24.75 -29.531 0.895 1 34.84 61 GLU B CA 1
ATOM 4682 C C . GLU B 1 61 ? -23.953 -29.375 2.178 1 34.84 61 GLU B C 1
ATOM 4684 O O . GLU B 1 61 ? -24.078 -30.172 3.105 1 34.84 61 GLU B O 1
ATOM 4689 N N . ARG B 1 62 ? -23.297 -28.469 2.441 1 36.72 62 ARG B N 1
ATOM 4690 C CA . ARG B 1 62 ? -22.438 -28.391 3.617 1 36.72 62 ARG B CA 1
ATOM 4691 C C . ARG B 1 62 ? -23.203 -27.828 4.816 1 36.72 62 ARG B C 1
ATOM 4693 O O . ARG B 1 62 ? -22.812 -28.047 5.965 1 36.72 62 ARG B O 1
ATOM 4700 N N . VAL B 1 63 ? -24.312 -27.078 4.676 1 34.06 63 VAL B N 1
ATOM 4701 C CA . VAL B 1 63 ? -25.062 -26.609 5.844 1 34.06 63 VAL B CA 1
ATOM 4702 C C . VAL B 1 63 ? -25.797 -27.797 6.48 1 34.06 63 VAL B C 1
ATOM 4704 O O . VAL B 1 63 ? -26.016 -27.812 7.695 1 34.06 63 VAL B O 1
ATOM 4707 N N . ARG B 1 64 ? -26.281 -28.906 5.852 1 33.28 64 ARG B N 1
ATOM 4708 C CA . ARG B 1 64 ? -27.047 -30 6.434 1 33.28 64 ARG B CA 1
ATOM 4709 C C . ARG B 1 64 ? -26.172 -30.891 7.293 1 33.28 64 ARG B C 1
ATOM 4711 O O . ARG B 1 64 ? -26.641 -31.547 8.219 1 33.28 64 ARG B O 1
ATOM 4718 N N . VAL B 1 65 ? -24.938 -31.125 6.996 1 29.91 65 VAL B N 1
ATOM 4719 C CA . VAL B 1 65 ? -24.281 -32.188 7.75 1 29.91 65 VAL B CA 1
ATOM 4720 C C . VAL B 1 65 ? -24.078 -31.75 9.203 1 29.91 65 VAL B C 1
ATOM 4722 O O . VAL B 1 65 ? -24 -32.594 10.102 1 29.91 65 VAL B O 1
ATOM 4725 N N . ARG B 1 66 ? -23.953 -30.469 9.453 1 36 66 ARG B N 1
ATOM 4726 C CA . ARG B 1 66 ? -23.688 -30.281 10.875 1 36 66 ARG B CA 1
ATOM 4727 C C . ARG B 1 66 ? -24.969 -30.422 11.695 1 36 66 ARG B C 1
ATOM 4729 O O . ARG B 1 66 ? -24.953 -30.297 12.914 1 36 66 ARG B O 1
ATOM 4736 N N . GLY B 1 67 ? -26.156 -30.406 11.117 1 28.42 67 GLY B N 1
ATOM 4737 C CA . GLY B 1 67 ? -27.266 -30.547 12.039 1 28.42 67 GLY B CA 1
ATOM 4738 C C . GLY B 1 67 ? -27.344 -31.922 12.68 1 28.42 67 GLY B C 1
ATOM 4739 O O . GLY B 1 67 ? -28.125 -32.156 13.602 1 28.42 67 GLY B O 1
ATOM 4740 N N . ARG B 1 68 ? -26.953 -32.938 11.922 1 28.94 68 ARG B N 1
ATOM 4741 C CA . ARG B 1 68 ? -27.281 -34.25 12.516 1 28.94 68 ARG B CA 1
ATOM 4742 C C . ARG B 1 68 ? -26.328 -34.594 13.648 1 28.94 68 ARG B C 1
ATOM 4744 O O . ARG B 1 68 ? -26.5 -35.594 14.328 1 28.94 68 ARG B O 1
ATOM 4751 N N . ALA B 1 69 ? -25.125 -33.938 13.641 1 29.8 69 ALA B N 1
ATOM 4752 C CA . ALA B 1 69 ? -24.281 -34.719 14.555 1 29.8 69 ALA B CA 1
ATOM 4753 C C . ALA B 1 69 ? -24.656 -34.438 16 1 29.8 69 ALA B C 1
ATOM 4755 O O . ALA B 1 69 ? -23.969 -34.875 16.922 1 29.8 69 ALA B O 1
ATOM 4756 N N . SER B 1 70 ? -25.656 -33.594 16.25 1 25.53 70 SER B N 1
ATOM 4757 C CA . SER B 1 70 ? -25.75 -33.406 17.688 1 25.53 70 SER B CA 1
ATOM 4758 C C . SER B 1 70 ? -26 -34.719 18.406 1 25.53 70 SER B C 1
ATOM 4760 O O . SER B 1 70 ? -25.547 -34.938 19.516 1 25.53 70 SER B O 1
ATOM 4762 N N . ASN B 1 71 ? -27.031 -35.375 18.047 1 22.53 71 ASN B N 1
ATOM 4763 C CA . ASN B 1 71 ? -27.688 -36 19.172 1 22.53 71 ASN B CA 1
ATOM 4764 C C . ASN B 1 71 ? -27.016 -37.344 19.547 1 22.53 71 ASN B C 1
ATOM 4766 O O . ASN B 1 71 ? -27.594 -38.156 20.266 1 22.53 71 ASN B O 1
ATOM 4770 N N . SER B 1 72 ? -26.141 -37.969 18.703 1 22.08 72 SER B N 1
ATOM 4771 C CA . SER B 1 72 ? -26.062 -39.344 19.219 1 22.08 72 SER B CA 1
ATOM 4772 C C . SER B 1 72 ? -25.312 -39.375 20.562 1 22.08 72 SER B C 1
ATOM 4774 O O . SER B 1 72 ? -24.219 -38.812 20.672 1 22.08 72 SER B O 1
ATOM 4776 N N . GLN B 1 73 ? -25.953 -39.531 21.672 1 20.11 73 GLN B N 1
ATOM 4777 C CA . GLN B 1 73 ? -25.672 -39.875 23.062 1 20.11 73 GLN B CA 1
ATOM 4778 C C . GLN B 1 73 ? -24.734 -41.062 23.156 1 20.11 73 GLN B C 1
ATOM 4780 O O . GLN B 1 73 ? -25.141 -42.188 22.938 1 20.11 73 GLN B O 1
ATOM 4785 N N . ALA B 1 74 ? -23.578 -40.969 22.484 1 20.02 74 ALA B N 1
ATOM 4786 C CA . ALA B 1 74 ? -22.75 -42.125 22.828 1 20.02 74 ALA B CA 1
ATOM 4787 C C . ALA B 1 74 ? -22.625 -42.25 24.344 1 20.02 74 ALA B C 1
ATOM 4789 O O . ALA B 1 74 ? -22.562 -41.25 25.062 1 20.02 74 ALA B O 1
ATOM 4790 N N . SER B 1 75 ? -22.984 -43.375 24.875 1 19.89 75 SER B N 1
ATOM 4791 C CA . SER B 1 75 ? -22.844 -44.031 26.172 1 19.89 75 SER B CA 1
ATOM 4792 C C . SER B 1 75 ? -21.391 -44.125 26.594 1 19.89 75 SER B C 1
ATOM 4794 O O . SER B 1 75 ? -20.5 -44.375 25.766 1 19.89 75 SER B O 1
ATOM 4796 N N . ASP B 1 76 ? -20.938 -43.406 27.578 1 19.17 76 ASP B N 1
ATOM 4797 C CA . ASP B 1 76 ? -19.75 -43.219 28.406 1 19.17 76 ASP B CA 1
ATOM 4798 C C . ASP B 1 76 ? -19.125 -44.531 28.797 1 19.17 76 ASP B C 1
ATOM 4800 O O . ASP B 1 76 ? -19.391 -45.062 29.875 1 19.17 76 ASP B O 1
ATOM 4804 N N . ASP B 1 77 ? -18.938 -45.5 27.766 1 17.73 77 ASP B N 1
ATOM 4805 C CA . ASP B 1 77 ? -18.328 -46.625 28.453 1 17.73 77 ASP B CA 1
ATOM 4806 C C . ASP B 1 77 ? -16.969 -46.25 29.031 1 17.73 77 ASP B C 1
ATOM 4808 O O . ASP B 1 77 ? -16.219 -45.5 28.391 1 17.73 77 ASP B O 1
ATOM 4812 N N . THR B 1 78 ? -16.672 -46.531 30.281 1 18.42 78 THR B N 1
ATOM 4813 C CA . THR B 1 78 ? -15.711 -46.375 31.359 1 18.42 78 THR B CA 1
ATOM 4814 C C . THR B 1 78 ? -14.398 -47.062 31.031 1 18.42 78 THR B C 1
ATOM 4816 O O . THR B 1 78 ? -13.508 -47.156 31.875 1 18.42 78 THR B O 1
ATOM 4819 N N . ALA B 1 79 ? -14.125 -47.562 29.734 1 16.89 79 ALA B N 1
ATOM 4820 C CA . ALA B 1 79 ? -13.109 -48.562 30.047 1 16.89 79 ALA B CA 1
ATOM 4821 C C . ALA B 1 79 ? -11.844 -47.906 30.594 1 16.89 79 ALA B C 1
ATOM 4823 O O . ALA B 1 79 ? -11.539 -46.75 30.25 1 16.89 79 ALA B O 1
ATOM 4824 N N . VAL B 1 80 ? -11.062 -48.594 31.422 1 17.08 80 VAL B N 1
ATOM 4825 C CA . VAL B 1 80 ? -10.109 -48.625 32.531 1 17.08 80 VAL B CA 1
ATOM 4826 C C . VAL B 1 80 ? -8.703 -48.375 31.984 1 17.08 80 VAL B C 1
ATOM 4828 O O . VAL B 1 80 ? -7.957 -47.562 32.531 1 17.08 80 VAL B O 1
ATOM 4831 N N . ARG B 1 81 ? -8.086 -49.156 30.922 1 15.89 81 ARG B N 1
ATOM 4832 C CA . ARG B 1 81 ? -6.957 -49.875 31.516 1 15.89 81 ARG B CA 1
ATOM 4833 C C . ARG B 1 81 ? -5.719 -48.969 31.562 1 15.89 81 ARG B C 1
ATOM 4835 O O . ARG B 1 81 ? -5.168 -48.719 32.625 1 15.89 81 ARG B O 1
ATOM 4842 N N . ALA B 1 82 ? -4.586 -49.469 30.797 1 16.14 82 ALA B N 1
ATOM 4843 C CA . ALA B 1 82 ? -3.316 -49.969 31.297 1 16.14 82 ALA B CA 1
ATOM 4844 C C . ALA B 1 82 ? -2.205 -48.938 31.156 1 16.14 82 ALA B C 1
ATOM 4846 O O . ALA B 1 82 ? -2.219 -48.125 30.234 1 16.14 82 ALA B O 1
ATOM 4847 N N . GLU B 1 83 ? -1.33 -48.781 32.062 1 16.48 83 GLU B N 1
ATOM 4848 C CA . GLU B 1 83 ? -0.217 -48.062 32.688 1 16.48 83 GLU B CA 1
ATOM 4849 C C . GLU B 1 83 ? 1.049 -48.188 31.859 1 16.48 83 GLU B C 1
ATOM 4851 O O . GLU B 1 83 ? 2.125 -47.75 32.281 1 16.48 83 GLU B O 1
ATOM 4856 N N . ALA B 1 84 ? 1.085 -48.594 30.516 1 15.96 84 ALA B N 1
ATOM 4857 C CA . ALA B 1 84 ? 2.398 -49.188 30.328 1 15.96 84 ALA B CA 1
ATOM 4858 C C . ALA B 1 84 ? 3.504 -48.156 30.375 1 15.96 84 ALA B C 1
ATOM 4860 O O . ALA B 1 84 ? 3.262 -46.969 30.094 1 15.96 84 ALA B O 1
ATOM 4861 N N . ALA B 1 85 ? 4.875 -48.656 30.406 1 16.06 85 ALA B N 1
ATOM 4862 C CA . ALA B 1 85 ? 6.184 -48.5 31.047 1 16.06 85 ALA B CA 1
ATOM 4863 C C . ALA B 1 85 ? 7.086 -47.594 30.234 1 16.06 85 ALA B C 1
ATOM 4865 O O . ALA B 1 85 ? 6.766 -47.219 29.094 1 16.06 85 ALA B O 1
ATOM 4866 N N . ASP B 1 86 ? 8.352 -48 29.859 1 16.16 86 ASP B N 1
ATOM 4867 C CA . ASP B 1 86 ? 9.688 -47.625 30.328 1 16.16 86 ASP B CA 1
ATOM 4868 C C . ASP B 1 86 ? 10.398 -46.75 29.297 1 16.16 86 ASP B C 1
ATOM 4870 O O . ASP B 1 86 ? 9.984 -46.656 28.141 1 16.16 86 ASP B O 1
ATOM 4874 N N . GLU B 1 87 ? 11.812 -46.781 29.141 1 16.27 87 GLU B N 1
ATOM 4875 C CA . GLU B 1 87 ? 13.047 -46.031 29.375 1 16.27 87 GLU B CA 1
ATOM 4876 C C . GLU B 1 87 ? 13.766 -45.75 28.062 1 16.27 87 GLU B C 1
ATOM 4878 O O . GLU B 1 87 ? 14.633 -44.875 28 1 16.27 87 GLU B O 1
ATOM 4883 N N . ALA B 1 88 ? 13.57 -46.344 26.828 1 15.68 88 ALA B N 1
ATOM 4884 C CA . ALA B 1 88 ? 14.859 -46.75 26.25 1 15.68 88 ALA B CA 1
ATOM 4885 C C . ALA B 1 88 ? 15.578 -45.531 25.672 1 15.68 88 ALA B C 1
ATOM 4887 O O . ALA B 1 88 ? 14.953 -44.5 25.375 1 15.68 88 ALA B O 1
ATOM 4888 N N . ASP B 1 89 ? 16.859 -45.75 25.031 1 16.34 89 ASP B N 1
ATOM 4889 C CA . ASP B 1 89 ? 18.281 -45.438 24.953 1 16.34 89 ASP B CA 1
ATOM 4890 C C . ASP B 1 89 ? 18.578 -44.5 23.797 1 16.34 89 ASP B C 1
ATOM 4892 O O . ASP B 1 89 ? 17.766 -44.406 22.859 1 16.34 89 ASP B O 1
ATOM 4896 N N . GLU B 1 90 ? 19.797 -44.062 23.562 1 16.89 90 GLU B N 1
ATOM 4897 C CA . GLU B 1 90 ? 20.781 -43 23.328 1 16.89 90 GLU B CA 1
ATOM 4898 C C . GLU B 1 90 ? 21.203 -42.969 21.859 1 16.89 90 GLU B C 1
ATOM 4900 O O . GLU B 1 90 ? 21.938 -42.062 21.438 1 16.89 90 GLU B O 1
ATOM 4905 N N . ALA B 1 91 ? 20.734 -43.719 20.844 1 15.55 91 ALA B N 1
ATOM 4906 C CA . ALA B 1 91 ? 21.812 -44.094 19.938 1 15.55 91 ALA B CA 1
ATOM 4907 C C . ALA B 1 91 ? 22.203 -42.906 19.047 1 15.55 91 ALA B C 1
ATOM 4909 O O . ALA B 1 91 ? 21.391 -42.031 18.797 1 15.55 91 ALA B O 1
ATOM 4910 N N . ASP B 1 92 ? 23.578 -42.812 18.516 1 16.7 92 ASP B N 1
ATOM 4911 C CA . ASP B 1 92 ? 24.766 -42.094 18.078 1 16.7 92 ASP B CA 1
ATOM 4912 C C . ASP B 1 92 ? 24.781 -41.906 16.562 1 16.7 92 ASP B C 1
ATOM 4914 O O . ASP B 1 92 ? 25.797 -41.469 16 1 16.7 92 ASP B O 1
ATOM 4918 N N . GLU B 1 93 ? 23.734 -41.469 15.93 1 15.45 93 GLU B N 1
ATOM 4919 C CA . GLU B 1 93 ? 23.844 -41.688 14.492 1 15.45 93 GLU B CA 1
ATOM 4920 C C . GLU B 1 93 ? 24.938 -40.812 13.875 1 15.45 93 GLU B C 1
ATOM 4922 O O . GLU B 1 93 ? 24.938 -39.594 14.055 1 15.45 93 GLU B O 1
ATOM 4927 N N . ALA B 1 94 ? 25.984 -41.375 13.156 1 15.73 94 ALA B N 1
ATOM 4928 C CA . ALA B 1 94 ? 27.297 -41.188 12.539 1 15.73 94 ALA B CA 1
ATOM 4929 C C . ALA B 1 94 ? 27.172 -40.5 11.18 1 15.73 94 ALA B C 1
ATOM 4931 O O . ALA B 1 94 ? 27.922 -39.562 10.891 1 15.73 94 ALA B O 1
ATOM 4932 N N . ASP B 1 95 ? 26.5 -41 10.172 1 14.95 95 ASP B N 1
ATOM 4933 C CA . ASP B 1 95 ? 27.266 -41.281 8.969 1 14.95 95 ASP B CA 1
ATOM 4934 C C . ASP B 1 95 ? 27.562 -40.031 8.164 1 14.95 95 ASP B C 1
ATOM 4936 O O . ASP B 1 95 ? 26.844 -39.031 8.305 1 14.95 95 ASP B O 1
ATOM 4940 N N . ALA B 1 96 ? 28.359 -40.125 6.973 1 15.3 96 ALA B N 1
ATOM 4941 C CA . ALA B 1 96 ? 29.469 -39.844 6.066 1 15.3 96 ALA B CA 1
ATOM 4942 C C . ALA B 1 96 ? 28.984 -39.062 4.848 1 15.3 96 ALA B C 1
ATOM 4944 O O . ALA B 1 96 ? 27.844 -39.219 4.402 1 15.3 96 ALA B O 1
ATOM 4945 N N . ARG B 1 97 ? 29.875 -38.031 4.207 1 17.95 97 ARG B N 1
ATOM 4946 C CA . ARG B 1 97 ? 30.109 -36.812 3.438 1 17.95 97 ARG B CA 1
ATOM 4947 C C . ARG B 1 97 ? 30.109 -37.094 1.939 1 17.95 97 ARG B C 1
ATOM 4949 O O . ARG B 1 97 ? 30.391 -36.219 1.132 1 17.95 97 ARG B O 1
ATOM 4956 N N . SER B 1 98 ? 29.688 -38.312 1.393 1 14.68 98 SER B N 1
ATOM 4957 C CA . SER B 1 98 ? 30.406 -38.594 0.161 1 14.68 98 SER B CA 1
ATOM 4958 C C . SER B 1 98 ? 30.109 -37.562 -0.917 1 14.68 98 SER B C 1
ATOM 4960 O O . SER B 1 98 ? 29.078 -36.875 -0.854 1 14.68 98 SER B O 1
ATOM 4962 N N . THR B 1 99 ? 30.781 -37.625 -2.24 1 16.05 99 THR B N 1
ATOM 4963 C CA . THR B 1 99 ? 31.703 -37.156 -3.27 1 16.05 99 THR B CA 1
ATOM 4964 C C . THR B 1 99 ? 30.938 -36.75 -4.527 1 16.05 99 THR B C 1
ATOM 4966 O O . THR B 1 99 ? 31.234 -35.75 -5.152 1 16.05 99 THR B O 1
ATOM 4969 N N . THR B 1 100 ? 30.016 -37.562 -5.25 1 15.19 100 THR B N 1
ATOM 4970 C CA . THR B 1 100 ? 30.406 -37.906 -6.609 1 15.19 100 THR B CA 1
ATOM 4971 C C . THR B 1 100 ? 30.062 -36.812 -7.59 1 15.19 100 THR B C 1
ATOM 4973 O O . THR B 1 100 ? 29.188 -35.969 -7.312 1 15.19 100 THR B O 1
ATOM 4976 N N . THR B 1 101 ? 30.391 -36.938 -9.047 1 16.95 101 THR B N 1
ATOM 4977 C CA . THR B 1 101 ? 31.062 -36.594 -10.289 1 16.95 101 THR B CA 1
ATOM 4978 C C . THR B 1 101 ? 30.047 -36.219 -11.359 1 16.95 101 THR B C 1
ATOM 4980 O O . THR B 1 101 ? 30.406 -35.844 -12.477 1 16.95 101 THR B O 1
ATOM 4983 N N . ILE B 1 102 ? 28.969 -35.375 -11.195 1 15.34 102 ILE B N 1
ATOM 4984 C CA . ILE B 1 102 ? 28.031 -35.562 -12.289 1 15.34 102 ILE B CA 1
ATOM 4985 C C . ILE B 1 102 ? 28.547 -34.844 -13.547 1 15.34 102 ILE B C 1
ATOM 4987 O O . ILE B 1 102 ? 28.859 -33.656 -13.516 1 15.34 102 ILE B O 1
ATOM 4991 N N . ALA B 1 103 ? 28.891 -35.625 -14.656 1 17.12 103 ALA B N 1
ATOM 4992 C CA . ALA B 1 103 ? 29.484 -35.469 -15.984 1 17.12 103 ALA B CA 1
ATOM 4993 C C . ALA B 1 103 ? 28.484 -34.875 -16.969 1 17.12 103 ALA B C 1
ATOM 4995 O O . ALA B 1 103 ? 28.766 -34.75 -18.156 1 17.12 103 ALA B O 1
ATOM 4996 N N . VAL B 1 104 ? 27.75 -33.875 -16.672 1 15.72 104 VAL B N 1
ATOM 4997 C CA . VAL B 1 104 ? 26.672 -33.719 -17.641 1 15.72 104 VAL B CA 1
ATOM 4998 C C . VAL B 1 104 ? 27.25 -33.312 -19 1 15.72 104 VAL B C 1
ATOM 5000 O O . VAL B 1 104 ? 28.125 -32.438 -19.078 1 15.72 104 VAL B O 1
ATOM 5003 N N . SER B 1 105 ? 26.828 -34.094 -20.062 1 15.21 105 SER B N 1
ATOM 5004 C CA . SER B 1 105 ? 27.047 -34.344 -21.484 1 15.21 105 SER B CA 1
ATOM 5005 C C . SER B 1 105 ? 26.625 -33.156 -22.344 1 15.21 105 SER B C 1
ATOM 5007 O O . SER B 1 105 ? 25.859 -32.312 -21.891 1 15.21 105 SER B O 1
ATOM 5009 N N . SER B 1 106 ? 26.828 -33.312 -23.766 1 16.59 106 SER B N 1
ATOM 5010 C CA . SER B 1 106 ? 27.375 -32.75 -25 1 16.59 106 SER B CA 1
ATOM 5011 C C . SER B 1 106 ? 26.266 -32.188 -25.875 1 16.59 106 SER B C 1
ATOM 5013 O O . SER B 1 106 ? 26.516 -31.781 -27.016 1 16.59 106 SER B O 1
ATOM 5015 N N . ILE B 1 107 ? 25.172 -31.688 -25.391 1 14.9 107 ILE B N 1
ATOM 5016 C CA . ILE B 1 107 ? 24.125 -31.719 -26.422 1 14.9 107 ILE B CA 1
ATOM 5017 C C . ILE B 1 107 ? 24.5 -30.766 -27.547 1 14.9 107 ILE B C 1
ATOM 5019 O O . ILE B 1 107 ? 24.938 -29.641 -27.312 1 14.9 107 ILE B O 1
ATOM 5023 N N . SER B 1 108 ? 24.203 -31.281 -28.828 1 14.79 108 SER B N 1
ATOM 5024 C CA . SER B 1 108 ? 24.484 -31.156 -30.25 1 14.79 108 SER B CA 1
ATOM 5025 C C . SER B 1 108 ? 23.859 -29.891 -30.828 1 14.79 108 SER B C 1
ATOM 5027 O O . SER B 1 108 ? 22.984 -29.281 -30.188 1 14.79 108 SER B O 1
ATOM 5029 N N . SER B 1 109 ? 23.578 -29.938 -32.219 1 15.12 109 SER B N 1
ATOM 5030 C CA . SER B 1 109 ? 24.062 -29.281 -33.438 1 15.12 109 SER B CA 1
ATOM 5031 C C . SER B 1 109 ? 23.031 -28.281 -33.969 1 15.12 109 SER B C 1
ATOM 5033 O O . SER B 1 109 ? 23.391 -27.172 -34.375 1 15.12 109 SER B O 1
ATOM 5035 N N . PRO B 1 110 ? 21.625 -28.656 -34.062 1 14.84 110 PRO B N 1
ATOM 5036 C CA . PRO B 1 110 ? 21.312 -28.578 -35.5 1 14.84 110 PRO B CA 1
ATOM 5037 C C . PRO B 1 110 ? 21.125 -27.141 -35.969 1 14.84 110 PRO B C 1
ATOM 5039 O O . PRO B 1 110 ? 20.906 -26.234 -35.156 1 14.84 110 PRO B O 1
ATOM 5042 N N . ARG B 1 111 ? 20.797 -27.062 -37.438 1 14.93 111 ARG B N 1
ATOM 5043 C CA . ARG B 1 111 ? 21.078 -26.359 -38.688 1 14.93 111 ARG B CA 1
ATOM 5044 C C . ARG B 1 111 ? 20.016 -25.281 -38.938 1 14.93 111 ARG B C 1
ATOM 5046 O O . ARG B 1 111 ? 20.266 -24.344 -39.688 1 14.93 111 ARG B O 1
ATOM 5053 N N . VAL B 1 112 ? 18.781 -25.438 -38.406 1 14.76 112 VAL B N 1
ATOM 5054 C CA . VAL B 1 112 ? 17.812 -25.219 -39.469 1 14.76 112 VAL B CA 1
ATOM 5055 C C . VAL B 1 112 ? 17.906 -23.781 -39.969 1 14.76 112 VAL B C 1
ATOM 5057 O O . VAL B 1 112 ? 18.25 -22.859 -39.188 1 14.76 112 VAL B O 1
ATOM 5060 N N . ASP B 1 113 ? 17.438 -23.688 -41.25 1 14.54 113 ASP B N 1
ATOM 5061 C CA . ASP B 1 113 ? 17.547 -22.984 -42.5 1 14.54 113 ASP B CA 1
ATOM 5062 C C . ASP B 1 113 ? 16.844 -21.641 -42.469 1 14.54 113 ASP B C 1
ATOM 5064 O O . ASP B 1 113 ? 16.219 -21.297 -41.438 1 14.54 113 ASP B O 1
ATOM 5068 N N . ARG B 1 114 ? 15.758 -21.594 -43.406 1 14.69 114 ARG B N 1
ATOM 5069 C CA . ARG B 1 114 ? 15.695 -20.875 -44.656 1 14.69 114 ARG B CA 1
ATOM 5070 C C . ARG B 1 114 ? 15.07 -19.5 -44.469 1 14.69 114 ARG B C 1
ATOM 5072 O O . ARG B 1 114 ? 15.68 -18.484 -44.812 1 14.69 114 ARG B O 1
ATOM 5079 N N . ASP B 1 115 ? 13.852 -19.375 -45 1 15.35 115 ASP B N 1
ATOM 5080 C CA . ASP B 1 115 ? 13.5 -18.656 -46.219 1 15.35 115 ASP B CA 1
ATOM 5081 C C . ASP B 1 115 ? 13.023 -17.234 -45.875 1 15.35 115 ASP B C 1
ATOM 5083 O O . ASP B 1 115 ? 12.781 -16.906 -44.719 1 15.35 115 ASP B O 1
ATOM 5087 N N . ARG B 1 116 ? 11.805 -16.984 -46.531 1 15.15 116 ARG B N 1
ATOM 5088 C CA . ARG B 1 116 ? 11.461 -16.141 -47.656 1 15.15 116 ARG B CA 1
ATOM 5089 C C . ARG B 1 116 ? 11.023 -14.75 -47.188 1 15.15 116 ARG B C 1
ATOM 5091 O O . ARG B 1 116 ? 11.531 -13.742 -47.688 1 15.15 116 ARG B O 1
ATOM 5098 N N . ALA B 1 117 ? 9.727 -14.562 -47.094 1 16.31 117 ALA B N 1
ATOM 5099 C CA . ALA B 1 117 ? 8.875 -13.797 -48 1 16.31 117 ALA B CA 1
ATOM 5100 C C . ALA B 1 117 ? 8.773 -12.344 -47.594 1 16.31 117 ALA B C 1
ATOM 5102 O O . ALA B 1 117 ? 8.945 -12.023 -46.406 1 16.31 117 ALA B O 1
ATOM 5103 N N . THR B 1 118 ? 8.484 -11.57 -48.562 1 16.14 118 THR B N 1
ATOM 5104 C CA . THR B 1 118 ? 8.672 -10.25 -49.156 1 16.14 118 THR B CA 1
ATOM 5105 C C . THR B 1 118 ? 7.98 -9.18 -48.312 1 16.14 118 THR B C 1
ATOM 5107 O O . THR B 1 118 ? 8.602 -8.188 -47.938 1 16.14 118 THR B O 1
ATOM 5110 N N . ASP B 1 119 ? 6.734 -8.969 -48.75 1 16.86 119 ASP B N 1
ATOM 5111 C CA . ASP B 1 119 ? 6.371 -7.77 -49.5 1 16.86 119 ASP B CA 1
ATOM 5112 C C . ASP B 1 119 ? 5.969 -6.633 -48.562 1 16.86 119 ASP B C 1
ATOM 5114 O O . ASP B 1 119 ? 6.602 -5.574 -48.531 1 16.86 119 ASP B O 1
ATOM 5118 N N . ALA B 1 120 ? 4.629 -6.281 -48.781 1 17.36 120 ALA B N 1
ATOM 5119 C CA . ALA B 1 120 ? 3.916 -5.105 -49.25 1 17.36 120 ALA B CA 1
ATOM 5120 C C . ALA B 1 120 ? 3.506 -4.191 -48.125 1 17.36 120 ALA B C 1
ATOM 5122 O O . ALA B 1 120 ? 2.656 -4.551 -47.312 1 17.36 120 ALA B O 1
ATOM 5123 N N . VAL B 1 121 ? 4.293 -3.49 -47.656 1 18.53 121 VAL B N 1
ATOM 5124 C CA . VAL B 1 121 ? 4.172 -2.822 -46.344 1 18.53 121 VAL B CA 1
ATOM 5125 C C . VAL B 1 121 ? 3.012 -1.832 -46.406 1 18.53 121 VAL B C 1
ATOM 5127 O O . VAL B 1 121 ? 2.865 -1.004 -45.5 1 18.53 121 VAL B O 1
ATOM 5130 N N . SER B 1 122 ? 2.158 -1.979 -47.562 1 16.91 122 SER B N 1
ATOM 5131 C CA . SER B 1 122 ? 1.745 -0.627 -47.938 1 16.91 122 SER B CA 1
ATOM 5132 C C . SER B 1 122 ? 1.181 0.12 -46.75 1 16.91 122 SER B C 1
ATOM 5134 O O . SER B 1 122 ? 1.49 1.295 -46.531 1 16.91 122 SER B O 1
ATOM 5136 N N . THR B 1 123 ? 0.001 -0.415 -46.531 1 18.61 123 THR B N 1
ATOM 5137 C CA . THR B 1 123 ? -1.199 0.392 -46.312 1 18.61 123 THR B CA 1
ATOM 5138 C C . THR B 1 123 ? -1.134 1.15 -45 1 18.61 123 THR B C 1
ATOM 5140 O O . THR B 1 123 ? -0.889 0.555 -43.938 1 18.61 123 THR B O 1
ATOM 5143 N N . SER B 1 124 ? -0.882 2.318 -45.125 1 19.36 124 SER B N 1
ATOM 5144 C CA . SER B 1 124 ? -0.579 3.34 -44.125 1 19.36 124 SER B CA 1
ATOM 5145 C C . SER B 1 124 ? -1.706 3.471 -43.125 1 19.36 124 SER B C 1
ATOM 5147 O O . SER B 1 124 ? -1.776 4.461 -42.375 1 19.36 124 SER B O 1
ATOM 5149 N N . ARG B 1 125 ? -2.506 2.469 -42.906 1 17.67 125 ARG B N 1
ATOM 5150 C CA . ARG B 1 125 ? -3.768 2.799 -42.25 1 17.67 125 ARG B CA 1
ATOM 5151 C C . ARG B 1 125 ? -3.529 3.574 -40.938 1 17.67 125 ARG B C 1
ATOM 5153 O O . ARG B 1 125 ? -3.049 3.012 -39.969 1 17.67 125 ARG B O 1
ATOM 5160 N N . ALA B 1 126 ? -3.133 4.738 -41.062 1 21.02 126 ALA B N 1
ATOM 5161 C CA . ALA B 1 126 ? -2.949 5.516 -39.844 1 21.02 126 ALA B CA 1
ATOM 5162 C C . ALA B 1 126 ? -4.148 5.367 -38.906 1 21.02 126 ALA B C 1
ATOM 5164 O O . ALA B 1 126 ? -5.246 5.84 -39.219 1 21.02 126 ALA B O 1
ATOM 5165 N N . GLN B 1 127 ? -4.387 4.172 -38.406 1 19.28 127 GLN B N 1
ATOM 5166 C CA . GLN B 1 127 ? -5.48 3.924 -37.469 1 19.28 127 GLN B CA 1
ATOM 5167 C C . GLN B 1 127 ? -5.645 5.086 -36.469 1 19.28 127 GLN B C 1
ATOM 5169 O O . GLN B 1 127 ? -4.656 5.602 -35.969 1 19.28 127 GLN B O 1
ATOM 5174 N N . GLN B 1 128 ? -6.688 5.852 -36.594 1 21.78 128 GLN B N 1
ATOM 5175 C CA . GLN B 1 128 ? -7.441 6.867 -35.875 1 21.78 128 GLN B CA 1
ATOM 5176 C C . GLN B 1 128 ? -7.48 6.562 -34.375 1 21.78 128 GLN B C 1
ATOM 5178 O O . GLN B 1 128 ? -8.086 5.574 -33.969 1 21.78 128 GLN B O 1
ATOM 5183 N N . GLN B 1 129 ? -6.379 6.711 -33.906 1 21.75 129 GLN B N 1
ATOM 5184 C CA . GLN B 1 129 ? -6.023 6.359 -32.531 1 21.75 129 GLN B CA 1
ATOM 5185 C C . GLN B 1 129 ? -7.078 6.848 -31.531 1 21.75 129 GLN B C 1
ATOM 5187 O O . GLN B 1 129 ? -7.172 8.047 -31.266 1 21.75 129 GLN B O 1
ATOM 5192 N N . THR B 1 130 ? -8.289 6.309 -31.688 1 23.61 130 THR B N 1
ATOM 5193 C CA . THR B 1 130 ? -9.328 6.586 -30.703 1 23.61 130 THR B CA 1
ATOM 5194 C C . THR B 1 130 ? -8.766 6.465 -29.281 1 23.61 130 THR B C 1
ATOM 5196 O O . THR B 1 130 ? -8.305 5.395 -28.891 1 23.61 130 THR B O 1
ATOM 5199 N N . SER B 1 131 ? -8.055 7.379 -28.953 1 24.44 131 SER B N 1
ATOM 5200 C CA . SER B 1 131 ? -7.441 7.5 -27.641 1 24.44 131 SER B CA 1
ATOM 5201 C C . SER B 1 131 ? -8.406 7.078 -26.531 1 24.44 131 SER B C 1
ATOM 5203 O O . SER B 1 131 ? -9.312 7.832 -26.172 1 24.44 131 SER B O 1
ATOM 5205 N N . LEU B 1 132 ? -8.977 5.918 -26.656 1 22.81 132 LEU B N 1
ATOM 5206 C CA . LEU B 1 132 ? -9.914 5.418 -25.672 1 22.81 132 LEU B CA 1
ATOM 5207 C C . LEU B 1 132 ? -9.305 5.473 -24.266 1 22.81 132 LEU B C 1
ATOM 5209 O O . LEU B 1 132 ? -8.531 4.59 -23.891 1 22.81 132 LEU B O 1
ATOM 5213 N N . VAL B 1 133 ? -8.766 6.512 -23.938 1 25.38 133 VAL B N 1
ATOM 5214 C CA . VAL B 1 133 ? -8.305 6.5 -22.562 1 25.38 133 VAL B CA 1
ATOM 5215 C C . VAL B 1 133 ? -9.344 5.812 -21.672 1 25.38 133 VAL B C 1
ATOM 5217 O O . VAL B 1 133 ? -10.484 6.27 -21.578 1 25.38 133 VAL B O 1
ATOM 5220 N N . PRO B 1 134 ? -9.414 4.609 -21.703 1 22.67 134 PRO B N 1
ATOM 5221 C CA . PRO B 1 134 ? -10.562 4.059 -20.984 1 22.67 134 PRO B CA 1
ATOM 5222 C C . PRO B 1 134 ? -10.836 4.777 -19.672 1 22.67 134 PRO B C 1
ATOM 5224 O O . PRO B 1 134 ? -9.914 5.324 -19.062 1 22.67 134 PRO B O 1
ATOM 5227 N N . ARG B 1 135 ? -12.102 5.223 -19.469 1 25.47 135 ARG B N 1
ATOM 5228 C CA . ARG B 1 135 ? -13 5.637 -18.406 1 25.47 135 ARG B CA 1
ATOM 5229 C C . ARG B 1 135 ? -12.711 4.879 -17.109 1 25.47 135 ARG B C 1
ATOM 5231 O O . ARG B 1 135 ? -12.711 3.646 -17.094 1 25.47 135 ARG B O 1
ATOM 5238 N N . LEU B 1 136 ? -11.734 5.289 -16.484 1 26.25 136 LEU B N 1
ATOM 5239 C CA . LEU B 1 136 ? -11.766 4.941 -15.078 1 26.25 136 LEU B CA 1
ATOM 5240 C C . LEU B 1 136 ? -13.164 4.508 -14.656 1 26.25 136 LEU B C 1
ATOM 5242 O O . LEU B 1 136 ? -14.148 5.195 -14.938 1 26.25 136 LEU B O 1
ATOM 5246 N N . SER B 1 137 ? -13.477 3.33 -14.773 1 27.75 137 SER B N 1
ATOM 5247 C CA . SER B 1 137 ? -14.742 2.664 -14.5 1 27.75 137 SER B CA 1
ATOM 5248 C C . SER B 1 137 ? -15.594 3.477 -13.523 1 27.75 137 SER B C 1
ATOM 5250 O O . SER B 1 137 ? -15.062 4.184 -12.672 1 27.75 137 SER B O 1
ATOM 5252 N N . ARG B 1 138 ? -16.875 3.662 -13.875 1 29.83 138 ARG B N 1
ATOM 5253 C CA . ARG B 1 138 ? -18.188 4.207 -13.523 1 29.83 138 ARG B CA 1
ATOM 5254 C C . ARG B 1 138 ? -18.562 3.867 -12.086 1 29.83 138 ARG B C 1
ATOM 5256 O O . ARG B 1 138 ? -19.578 3.234 -11.836 1 29.83 138 ARG B O 1
ATOM 5263 N N . TRP B 1 139 ? -17.75 3.059 -11.531 1 28.62 139 TRP B N 1
ATOM 5264 C CA . TRP B 1 139 ? -18.438 2.939 -10.25 1 28.62 139 TRP B CA 1
ATOM 5265 C C . TRP B 1 139 ? -18.875 4.305 -9.734 1 28.62 139 TRP B C 1
ATOM 5267 O O . TRP B 1 139 ? -18.047 5.16 -9.43 1 28.62 139 TRP B O 1
ATOM 5277 N N . SER B 1 140 ? -19.766 4.961 -10.578 1 29.02 140 SER B N 1
ATOM 5278 C CA . SER B 1 140 ? -20.484 6.172 -10.203 1 29.02 140 SER B CA 1
ATOM 5279 C C . SER B 1 140 ? -20.75 6.223 -8.703 1 29.02 140 SER B C 1
ATOM 5281 O O . SER B 1 140 ? -21.047 5.195 -8.086 1 29.02 140 SER B O 1
ATOM 5283 N N . PRO B 1 141 ? -20.281 7.258 -8.18 1 29.38 141 PRO B N 1
ATOM 5284 C CA . PRO B 1 141 ? -20.734 7.52 -6.816 1 29.38 141 PRO B CA 1
ATOM 5285 C C . PRO B 1 141 ? -22.234 7.316 -6.645 1 29.38 141 PRO B C 1
ATOM 5287 O O . PRO B 1 141 ? -23.031 7.992 -7.301 1 29.38 141 PRO B O 1
ATOM 5290 N N . ILE B 1 142 ? -22.766 6.059 -6.664 1 28 142 ILE B N 1
ATOM 5291 C CA . ILE B 1 142 ? -24.156 5.918 -6.273 1 28 142 ILE B CA 1
ATOM 5292 C C . ILE B 1 142 ? -24.531 7.039 -5.309 1 28 142 ILE B C 1
ATOM 5294 O O . ILE B 1 142 ? -23.672 7.645 -4.676 1 28 142 ILE B O 1
ATOM 5298 N N . VAL B 1 143 ? -25.922 7.074 -5.035 1 28.8 143 VAL B N 1
ATOM 5299 C CA . VAL B 1 143 ? -27 7.605 -4.188 1 28.8 143 VAL B CA 1
ATOM 5300 C C . VAL B 1 143 ? -26.531 7.648 -2.736 1 28.8 143 VAL B C 1
ATOM 5302 O O . VAL B 1 143 ? -25.578 6.961 -2.363 1 28.8 143 VAL B O 1
ATOM 5305 N N . SER B 1 144 ? -27.297 8.234 -1.818 1 34.75 144 SER B N 1
ATOM 5306 C CA . SER B 1 144 ? -27.406 8.453 -0.38 1 34.75 144 SER B CA 1
ATOM 5307 C C . SER B 1 144 ? -27.109 7.172 0.398 1 34.75 144 SER B C 1
ATOM 5309 O O . SER B 1 144 ? -28.031 6.457 0.791 1 34.75 144 SER B O 1
ATOM 5311 N N . LEU B 1 145 ? -26.344 6.297 -0.032 1 37.22 145 LEU B N 1
ATOM 5312 C CA . LEU B 1 145 ? -26.312 5.055 0.729 1 37.22 145 LEU B CA 1
ATOM 5313 C C . LEU B 1 145 ? -26.203 5.332 2.225 1 37.22 145 LEU B C 1
ATOM 5315 O O . LEU B 1 145 ? -25.453 6.227 2.643 1 37.22 145 LEU B O 1
ATOM 5319 N N . PRO B 1 146 ? -27.047 4.961 3.061 1 43.59 146 PRO B N 1
ATOM 5320 C CA . PRO B 1 146 ? -27 5.07 4.52 1 43.59 146 PRO B CA 1
ATOM 5321 C C . PRO B 1 146 ? -25.625 4.773 5.086 1 43.59 146 PRO B C 1
ATOM 5323 O O . PRO B 1 146 ? -24.875 3.967 4.523 1 43.59 146 PRO B O 1
ATOM 5326 N N . ARG B 1 147 ? -24.906 5.719 5.914 1 53.31 147 ARG B N 1
ATOM 5327 C CA . ARG B 1 147 ? -23.656 5.887 6.656 1 53.31 147 ARG B CA 1
ATOM 5328 C C . ARG B 1 147 ? -23.281 4.605 7.383 1 53.31 147 ARG B C 1
ATOM 5330 O O . ARG B 1 147 ? -23.938 4.203 8.344 1 53.31 147 ARG B O 1
ATOM 5337 N N . HIS B 1 148 ? -22.844 3.42 6.828 1 64.5 148 HIS B N 1
ATOM 5338 C CA . HIS B 1 148 ? -22.656 2.148 7.516 1 64.5 148 HIS B CA 1
ATOM 5339 C C . HIS B 1 148 ? -21.359 2.148 8.328 1 64.5 148 HIS B C 1
ATOM 5341 O O . HIS B 1 148 ? -20.266 2.227 7.77 1 64.5 148 HIS B O 1
ATOM 5347 N N . VAL B 1 149 ? -21.438 2.59 9.625 1 80.81 149 VAL B N 1
ATOM 5348 C CA . VAL B 1 149 ? -20.422 2.43 10.656 1 80.81 149 VAL B CA 1
ATOM 5349 C C . VAL B 1 149 ? -20.531 1.044 11.289 1 80.81 149 VAL B C 1
ATOM 5351 O O . VAL B 1 149 ? -21.641 0.596 11.617 1 80.81 149 VAL B O 1
ATOM 5354 N N . VAL B 1 150 ? -19.453 0.377 11.344 1 90.38 150 VAL B N 1
ATOM 5355 C CA . VAL B 1 150 ? -19.406 -0.934 11.984 1 90.38 150 VAL B CA 1
ATOM 5356 C C . VAL B 1 150 ? -19.5 -0.771 13.5 1 90.38 150 VAL B C 1
ATOM 5358 O O . VAL B 1 150 ? -18.562 -0.265 14.133 1 90.38 150 VAL B O 1
ATOM 5361 N N . ALA B 1 151 ? -20.547 -1.194 14.047 1 83.94 151 ALA B N 1
ATOM 5362 C CA . ALA B 1 151 ? -20.828 -0.945 15.461 1 83.94 151 ALA B CA 1
ATOM 5363 C C . ALA B 1 151 ? -20.297 -2.076 16.328 1 83.94 151 ALA B C 1
ATOM 5365 O O . ALA B 1 151 ? -19.844 -1.839 17.453 1 83.94 151 ALA B O 1
ATOM 5366 N N . ASN B 1 152 ? -20.375 -3.273 15.875 1 86.25 152 ASN B N 1
ATOM 5367 C CA . ASN B 1 152 ? -19.891 -4.422 16.641 1 86.25 152 ASN B CA 1
ATOM 5368 C C . ASN B 1 152 ? -18.375 -4.438 16.75 1 86.25 152 ASN B C 1
ATOM 5370 O O . ASN B 1 152 ? -17.672 -4.496 15.734 1 86.25 152 ASN B O 1
ATOM 5374 N N . PRO B 1 153 ? -17.812 -4.438 17.922 1 86 153 PRO B N 1
ATOM 5375 C CA . PRO B 1 153 ? -16.359 -4.355 18.094 1 86 153 PRO B CA 1
ATOM 5376 C C . PRO B 1 153 ? -15.633 -5.543 17.469 1 86 153 PRO B C 1
ATOM 5378 O O . PRO B 1 153 ? -14.539 -5.375 16.922 1 86 153 PRO B O 1
ATOM 5381 N N . GLY B 1 154 ? -16.25 -6.711 17.656 1 90.06 154 GLY B N 1
ATOM 5382 C CA . GLY B 1 154 ? -15.648 -7.879 17.031 1 90.06 154 GLY B CA 1
ATOM 5383 C C . GLY B 1 154 ? -15.57 -7.773 15.523 1 90.06 154 GLY B C 1
ATOM 5384 O O . GLY B 1 154 ? -14.539 -8.094 14.93 1 90.06 154 GLY B O 1
ATOM 5385 N N . ASP B 1 155 ? -16.688 -7.27 14.953 1 94.12 155 ASP B N 1
ATOM 5386 C CA . ASP B 1 155 ? -16.703 -7.059 13.508 1 94.12 155 ASP B CA 1
ATOM 5387 C C . ASP B 1 155 ? -15.711 -5.977 13.102 1 94.12 155 ASP B C 1
ATOM 5389 O O . ASP B 1 155 ? -15.055 -6.086 12.055 1 94.12 155 ASP B O 1
ATOM 5393 N N . ALA B 1 156 ? -15.57 -4.992 13.93 1 92.88 156 ALA B N 1
ATOM 5394 C CA . ALA B 1 156 ? -14.68 -3.877 13.633 1 92.88 156 ALA B CA 1
ATOM 5395 C C . ALA B 1 156 ? -13.219 -4.324 13.641 1 92.88 156 ALA B C 1
ATOM 5397 O O . ALA B 1 156 ? -12.43 -3.912 12.789 1 92.88 156 ALA B O 1
ATOM 5398 N N . GLU B 1 157 ? -12.891 -5.109 14.594 1 93.94 157 GLU B N 1
ATOM 5399 C CA . GLU B 1 157 ? -11.523 -5.621 14.688 1 93.94 157 GLU B CA 1
ATOM 5400 C C . GLU B 1 157 ? -11.18 -6.488 13.484 1 93.94 157 GLU B C 1
ATOM 5402 O O . GLU B 1 157 ? -10.078 -6.383 12.93 1 93.94 157 GLU B O 1
ATOM 5407 N N . LEU B 1 158 ? -12.117 -7.328 13.133 1 97.38 158 LEU B N 1
ATOM 5408 C CA . LEU B 1 158 ? -11.898 -8.203 11.984 1 97.38 158 LEU B CA 1
ATOM 5409 C C . LEU B 1 158 ? -11.836 -7.395 10.695 1 97.38 158 LEU B C 1
ATOM 5411 O O . LEU B 1 158 ? -11.016 -7.672 9.82 1 97.38 158 LEU B O 1
ATOM 5415 N N . PHE B 1 159 ? -12.734 -6.434 10.602 1 96.81 159 PHE B N 1
ATOM 5416 C CA . PHE B 1 159 ? -12.766 -5.594 9.406 1 96.81 159 PHE B CA 1
ATOM 5417 C C . PHE B 1 159 ? -11.484 -4.781 9.281 1 96.81 159 PHE B C 1
ATOM 5419 O O . PHE B 1 159 ? -10.953 -4.617 8.18 1 96.81 159 PHE B O 1
ATOM 5426 N N . GLU B 1 160 ? -10.961 -4.324 10.383 1 95.06 160 GLU B N 1
ATOM 5427 C CA . GLU B 1 160 ? -9.672 -3.637 10.398 1 95.06 160 GLU B CA 1
ATOM 5428 C C . GLU B 1 160 ? -8.555 -4.562 9.938 1 95.06 160 GLU B C 1
ATOM 5430 O O . GLU B 1 160 ? -7.688 -4.16 9.156 1 95.06 160 GLU B O 1
ATOM 5435 N N . PHE B 1 161 ? -8.547 -5.723 10.484 1 97.19 161 PHE B N 1
ATOM 5436 C CA . PHE B 1 161 ? -7.543 -6.711 10.109 1 97.19 161 PHE B CA 1
ATOM 5437 C C . PHE B 1 161 ? -7.621 -7.016 8.617 1 97.19 161 PHE B C 1
ATOM 5439 O O . PHE B 1 161 ? -6.594 -7.215 7.965 1 97.19 161 PHE B O 1
ATOM 5446 N N . TYR B 1 162 ? -8.867 -7.102 8.094 1 98.06 162 TYR B N 1
ATOM 5447 C CA . TYR B 1 162 ? -9.023 -7.293 6.652 1 98.06 162 TYR B CA 1
ATOM 5448 C C . TYR B 1 162 ? -8.383 -6.145 5.883 1 98.06 162 TYR B C 1
ATOM 5450 O O . TYR B 1 162 ? -7.617 -6.367 4.941 1 98.06 162 TYR B O 1
ATOM 5458 N N . ILE B 1 163 ? -8.648 -4.898 6.25 1 96.44 163 ILE B N 1
ATOM 5459 C CA . ILE B 1 163 ? -8.211 -3.701 5.539 1 96.44 163 ILE B CA 1
ATOM 5460 C C . ILE B 1 163 ? -6.691 -3.605 5.578 1 96.44 163 ILE B C 1
ATOM 5462 O O . ILE B 1 163 ? -6.055 -3.291 4.566 1 96.44 163 ILE B O 1
ATOM 5466 N N . ARG B 1 164 ? -6.082 -4.016 6.641 1 94.38 164 ARG B N 1
ATOM 5467 C CA . ARG B 1 164 ? -4.668 -3.725 6.867 1 94.38 164 ARG B CA 1
ATOM 5468 C C . ARG B 1 164 ? -3.795 -4.902 6.449 1 94.38 164 ARG B C 1
ATOM 5470 O O . ARG B 1 164 ? -2.615 -4.727 6.141 1 94.38 164 ARG B O 1
ATOM 5477 N N . GLU B 1 165 ? -4.445 -6.055 6.43 1 96.06 165 GLU B N 1
ATOM 5478 C CA . GLU B 1 165 ? -3.58 -7.211 6.23 1 96.06 165 GLU B CA 1
ATOM 5479 C C . GLU B 1 165 ? -4.125 -8.125 5.141 1 96.06 165 GLU B C 1
ATOM 5481 O O . GLU B 1 165 ? -3.609 -8.148 4.02 1 96.06 165 GLU B O 1
ATOM 5486 N N . THR B 1 166 ? -5.293 -8.773 5.445 1 97.75 166 THR B N 1
ATOM 5487 C CA . THR B 1 166 ? -5.691 -9.875 4.57 1 97.75 166 THR B CA 1
ATOM 5488 C C . THR B 1 166 ? -6.133 -9.344 3.211 1 97.75 166 THR B C 1
ATOM 5490 O O . THR B 1 166 ? -5.902 -9.984 2.184 1 97.75 166 THR B O 1
ATOM 5493 N N . GLY B 1 167 ? -6.816 -8.203 3.207 1 97.81 167 GLY B N 1
ATOM 5494 C CA . GLY B 1 167 ? -7.145 -7.602 1.924 1 97.81 167 GLY B CA 1
ATOM 5495 C C . GLY B 1 167 ? -5.918 -7.262 1.093 1 97.81 167 GLY B C 1
ATOM 5496 O O . GLY B 1 167 ? -5.941 -7.391 -0.133 1 97.81 167 GLY B O 1
ATOM 5497 N N . VAL B 1 168 ? -4.863 -6.879 1.752 1 96.56 168 VAL B N 1
ATOM 5498 C CA . VAL B 1 168 ? -3.609 -6.492 1.111 1 96.56 168 VAL B CA 1
ATOM 5499 C C . VAL B 1 168 ? -2.984 -7.703 0.426 1 96.56 168 VAL B C 1
ATOM 5501 O O . VAL B 1 168 ? -2.363 -7.574 -0.633 1 96.56 168 VAL B O 1
ATOM 5504 N N . TRP B 1 169 ? -3.223 -8.867 0.953 1 97.69 169 TRP B N 1
ATOM 5505 C CA . TRP B 1 169 ? -2.637 -10.086 0.408 1 97.69 169 TRP B CA 1
ATOM 5506 C C . TRP B 1 169 ? -3.217 -10.398 -0.967 1 97.69 169 TRP B C 1
ATOM 5508 O O . TRP B 1 169 ? -2.629 -11.164 -1.734 1 97.69 169 TRP B O 1
ATOM 5518 N N . LEU B 1 170 ? -4.348 -9.805 -1.299 1 97.38 170 LEU B N 1
ATOM 5519 C CA . LEU B 1 170 ? -5.004 -10.047 -2.578 1 97.38 170 LEU B CA 1
ATOM 5520 C C . LEU B 1 170 ? -4.574 -9.016 -3.613 1 97.38 170 LEU B C 1
ATOM 5522 O O . LEU B 1 170 ? -4.816 -9.188 -4.809 1 97.38 170 LEU B O 1
ATOM 5526 N N . ASP B 1 171 ? -3.877 -7.984 -3.197 1 95.81 171 ASP B N 1
ATOM 5527 C CA . ASP B 1 171 ? -3.574 -6.844 -4.055 1 95.81 171 ASP B CA 1
ATOM 5528 C C . ASP B 1 171 ? -2.195 -6.984 -4.695 1 95.81 171 ASP B C 1
ATOM 5530 O O . ASP B 1 171 ? -1.532 -5.984 -4.984 1 95.81 171 ASP B O 1
ATOM 5534 N N . ILE B 1 172 ? -1.725 -8.133 -4.969 1 96.88 172 ILE B N 1
ATOM 5535 C CA . ILE B 1 172 ? -0.352 -8.344 -5.414 1 96.88 172 ILE B CA 1
ATOM 5536 C C . ILE B 1 172 ? -0.21 -7.91 -6.871 1 96.88 172 ILE B C 1
ATOM 5538 O O . ILE B 1 172 ? 0.902 -7.676 -7.352 1 96.88 172 ILE B O 1
ATOM 5542 N N . VAL B 1 173 ? -1.294 -7.809 -7.652 1 95.12 173 VAL B N 1
ATOM 5543 C CA . VAL B 1 173 ? -1.273 -7.289 -9.016 1 95.12 173 VAL B CA 1
ATOM 5544 C C . VAL B 1 173 ? -2.352 -6.219 -9.18 1 95.12 173 VAL B C 1
ATOM 5546 O O . VAL B 1 173 ? -3.117 -6.242 -10.148 1 95.12 173 VAL B O 1
ATOM 5549 N N . SER B 1 174 ? -2.525 -5.395 -8.18 1 90.62 174 SER B N 1
ATOM 5550 C CA . SER B 1 174 ? -3.521 -4.328 -8.148 1 90.62 174 SER B CA 1
ATOM 5551 C C . SER B 1 174 ? -2.904 -3.01 -7.691 1 90.62 174 SER B C 1
ATOM 5553 O O . SER B 1 174 ? -2.957 -2.668 -6.508 1 90.62 174 SER B O 1
ATOM 5555 N N . PRO B 1 175 ? -2.463 -2.203 -8.672 1 85.69 175 PRO B N 1
ATOM 5556 C CA . PRO B 1 175 ? -1.851 -0.927 -8.297 1 85.69 175 PRO B CA 1
ATOM 5557 C C . PRO B 1 175 ? -2.822 0.007 -7.578 1 85.69 175 PRO B C 1
ATOM 5559 O O . PRO B 1 175 ? -2.395 0.913 -6.859 1 85.69 175 PRO B O 1
ATOM 5562 N N . THR B 1 176 ? -4.078 -0.227 -7.672 1 83.94 176 THR B N 1
ATOM 5563 C CA . THR B 1 176 ? -5.082 0.63 -7.051 1 83.94 176 THR B CA 1
ATOM 5564 C C . THR B 1 176 ? -5.492 0.082 -5.688 1 83.94 176 THR B C 1
ATOM 5566 O O . THR B 1 176 ? -6.395 0.62 -5.043 1 83.94 176 THR B O 1
ATOM 5569 N N . CYS B 1 177 ? -4.914 -0.962 -5.328 1 90.62 177 CYS B N 1
ATOM 5570 C CA . CYS B 1 177 ? -5.242 -1.588 -4.051 1 90.62 177 CYS B CA 1
ATOM 5571 C C . CYS B 1 177 ? -6.734 -1.89 -3.963 1 90.62 177 CYS B C 1
ATOM 5573 O O . CYS B 1 177 ? -7.391 -1.521 -2.986 1 90.62 177 CYS B O 1
ATOM 5575 N N . PHE B 1 178 ? -7.238 -2.564 -4.93 1 93.31 178 PHE B N 1
ATOM 5576 C CA . PHE B 1 178 ? -8.664 -2.826 -5.086 1 93.31 178 PHE B CA 1
ATOM 5577 C C . PHE B 1 178 ? -9.227 -3.508 -3.844 1 93.31 178 PHE B C 1
ATOM 5579 O O . PHE B 1 178 ? -10.258 -3.084 -3.311 1 93.31 178 PHE B O 1
ATOM 5586 N N . PHE B 1 179 ? -8.656 -4.449 -3.295 1 96.38 179 PHE B N 1
ATOM 5587 C CA . PHE B 1 179 ? -9.211 -5.289 -2.236 1 96.38 179 PHE B CA 1
ATOM 5588 C C . PHE B 1 179 ? -9.016 -4.637 -0.873 1 96.38 179 PHE B C 1
ATOM 5590 O O . PHE B 1 179 ? -9.797 -4.875 0.052 1 96.38 179 PHE B O 1
ATOM 5597 N N . SER B 1 180 ? -8.016 -3.773 -0.701 1 95 180 SER B N 1
ATOM 5598 C CA . SER B 1 180 ? -7.789 -3.162 0.604 1 95 180 SER B CA 1
ATOM 5599 C C . SER B 1 180 ? -8.359 -1.749 0.66 1 95 180 SER B C 1
ATOM 5601 O O . SER B 1 180 ? -8.484 -1.167 1.739 1 95 180 SER B O 1
ATOM 5603 N N . GLU B 1 181 ? -8.719 -1.225 -0.51 1 91.31 181 GLU B N 1
ATOM 5604 C CA . GLU B 1 181 ? -9.25 0.136 -0.497 1 91.31 181 GLU B CA 1
ATOM 5605 C C . GLU B 1 181 ? -10.672 0.182 -1.05 1 91.31 181 GLU B C 1
ATOM 5607 O O . GLU B 1 181 ? -11.594 0.636 -0.369 1 91.31 181 GLU B O 1
ATOM 5612 N N . THR B 1 182 ? -10.867 -0.321 -2.211 1 90.75 182 THR B N 1
ATOM 5613 C CA . THR B 1 182 ? -12.164 -0.239 -2.881 1 90.75 182 THR B CA 1
ATOM 5614 C C . THR B 1 182 ? -13.164 -1.196 -2.24 1 90.75 182 THR B C 1
ATOM 5616 O O . THR B 1 182 ? -14.305 -0.819 -1.969 1 90.75 182 THR B O 1
ATOM 5619 N N . VAL B 1 183 ? -12.75 -2.391 -1.993 1 94.88 183 VAL B N 1
ATOM 5620 C CA . VAL B 1 183 ? -13.633 -3.441 -1.5 1 94.88 183 VAL B CA 1
ATOM 5621 C C . VAL B 1 183 ? -14.172 -3.062 -0.121 1 94.88 183 VAL B C 1
ATOM 5623 O O . VAL B 1 183 ? -15.375 -3.172 0.138 1 94.88 183 VAL B O 1
ATOM 5626 N N . PRO B 1 184 ? -13.328 -2.574 0.786 1 94.81 184 PRO B N 1
ATOM 5627 C CA . PRO B 1 184 ? -13.875 -2.197 2.092 1 94.81 184 PRO B CA 1
ATOM 5628 C C . PRO B 1 184 ? -14.945 -1.112 1.992 1 94.81 184 PRO B C 1
ATOM 5630 O O . PRO B 1 184 ? -15.938 -1.149 2.727 1 94.81 184 PRO B O 1
ATOM 5633 N N . ARG B 1 185 ? -14.781 -0.226 1.074 1 90.62 185 ARG B N 1
ATOM 5634 C CA . ARG B 1 185 ? -15.781 0.826 0.895 1 90.62 185 ARG B CA 1
ATOM 5635 C C . ARG B 1 185 ? -17.094 0.252 0.383 1 90.62 185 ARG B C 1
ATOM 5637 O O . ARG B 1 185 ? -18.172 0.647 0.839 1 90.62 185 ARG B O 1
ATOM 5644 N N . LEU B 1 186 ? -17 -0.674 -0.495 1 90.88 186 LEU B N 1
ATOM 5645 C CA . LEU B 1 186 ? -18.188 -1.335 -1.032 1 90.88 186 LEU B CA 1
ATOM 5646 C C . LEU B 1 186 ? -18.828 -2.229 0.019 1 90.88 186 LEU B C 1
ATOM 5648 O O . LEU B 1 186 ? -20.062 -2.311 0.099 1 90.88 186 LEU B O 1
ATOM 5652 N N . ALA B 1 187 ? -17.969 -2.826 0.77 1 94.06 187 ALA B N 1
ATOM 5653 C CA . ALA B 1 187 ? -18.438 -3.789 1.767 1 94.06 187 ALA B CA 1
ATOM 5654 C C . ALA B 1 187 ? -19.297 -3.111 2.826 1 94.06 187 ALA B C 1
ATOM 5656 O O . ALA B 1 187 ? -20.203 -3.729 3.381 1 94.06 187 ALA B O 1
ATOM 5657 N N . LEU B 1 188 ? -19.016 -1.87 3.068 1 92.5 188 LEU B N 1
ATOM 5658 C CA . LEU B 1 188 ? -19.781 -1.144 4.078 1 92.5 188 LEU B CA 1
ATOM 5659 C C . LEU B 1 188 ? -21.219 -0.96 3.641 1 92.5 188 LEU B C 1
ATOM 5661 O O . LEU B 1 188 ? -22.094 -0.674 4.465 1 92.5 188 LEU B O 1
ATOM 5665 N N . HIS B 1 189 ? -21.5 -1.208 2.332 1 88.5 189 HIS B N 1
ATOM 5666 C CA . HIS B 1 189 ? -22.844 -1.029 1.805 1 88.5 189 HIS B CA 1
ATOM 5667 C C . HIS B 1 189 ? -23.391 -2.336 1.239 1 88.5 189 HIS B C 1
ATOM 5669 O O . HIS B 1 189 ? -24.5 -2.363 0.686 1 88.5 189 HIS B O 1
ATOM 5675 N N . ASP B 1 190 ? -22.688 -3.391 1.312 1 90.69 190 ASP B N 1
ATOM 5676 C CA . ASP B 1 190 ? -23.094 -4.699 0.794 1 90.69 190 ASP B CA 1
ATOM 5677 C C . ASP B 1 190 ? -22.828 -5.797 1.823 1 90.69 190 ASP B C 1
ATOM 5679 O O . ASP B 1 190 ? -21.688 -6.188 2.049 1 90.69 190 ASP B O 1
ATOM 5683 N N . PRO B 1 191 ? -23.859 -6.316 2.305 1 89.56 191 PRO B N 1
ATOM 5684 C CA . PRO B 1 191 ? -23.703 -7.289 3.389 1 89.56 191 PRO B CA 1
ATOM 5685 C C . PRO B 1 191 ? -22.953 -8.547 2.947 1 89.56 191 PRO B C 1
ATOM 5687 O O . PRO B 1 191 ? -22.234 -9.156 3.746 1 89.56 191 PRO B O 1
ATOM 5690 N N . VAL B 1 192 ? -23.109 -8.992 1.722 1 92.81 192 VAL B N 1
ATOM 5691 C CA . VAL B 1 192 ? -22.422 -10.188 1.241 1 92.81 192 VAL B CA 1
ATOM 5692 C C . VAL B 1 192 ? -20.906 -9.938 1.216 1 92.81 192 VAL B C 1
ATOM 5694 O O . VAL B 1 192 ? -20.141 -10.742 1.735 1 92.81 192 VAL B O 1
ATOM 5697 N N . LEU B 1 193 ? -20.609 -8.805 0.62 1 95.25 193 LEU B N 1
ATOM 5698 C CA . LEU B 1 193 ? -19.203 -8.453 0.531 1 95.25 193 LEU B CA 1
ATOM 5699 C C . LEU B 1 193 ? -18.609 -8.195 1.915 1 95.25 193 LEU B C 1
ATOM 5701 O O . LEU B 1 193 ? -17.469 -8.578 2.197 1 95.25 193 LEU B O 1
ATOM 5705 N N . PHE B 1 194 ? -19.391 -7.574 2.801 1 96 194 PHE B N 1
ATOM 5706 C CA . PHE B 1 194 ? -18.969 -7.324 4.172 1 96 194 PHE B CA 1
ATOM 5707 C C . PHE B 1 194 ? -18.719 -8.633 4.906 1 96 194 PHE B C 1
ATOM 5709 O O . PHE B 1 194 ? -17.672 -8.805 5.539 1 96 194 PHE B O 1
ATOM 5716 N N . SER B 1 195 ? -19.609 -9.547 4.746 1 96.25 195 SER B N 1
ATOM 5717 C CA . SER B 1 195 ? -19.484 -10.836 5.418 1 96.25 195 SER B CA 1
ATOM 5718 C C . SER B 1 195 ? -18.312 -11.641 4.863 1 96.25 195 SER B C 1
ATOM 5720 O O . SER B 1 195 ? -17.641 -12.375 5.598 1 96.25 195 SER B O 1
ATOM 5722 N N . ALA B 1 196 ? -18.078 -11.547 3.574 1 97.62 196 ALA B N 1
ATOM 5723 C CA . ALA B 1 196 ? -16.938 -12.227 2.965 1 97.62 196 ALA B CA 1
ATOM 5724 C C . ALA B 1 196 ? -15.617 -11.719 3.535 1 97.62 196 ALA B C 1
ATOM 5726 O O . ALA B 1 196 ? -14.734 -12.508 3.861 1 97.62 196 ALA B O 1
ATOM 5727 N N . CYS B 1 197 ? -15.531 -10.367 3.684 1 98.25 197 CYS B N 1
ATOM 5728 C CA . CYS B 1 197 ? -14.328 -9.766 4.262 1 98.25 197 CYS B CA 1
ATOM 5729 C C . CYS B 1 197 ? -14.109 -10.258 5.688 1 98.25 197 CYS B C 1
ATOM 5731 O O . CYS B 1 197 ? -12.992 -10.648 6.047 1 98.25 197 CYS B O 1
ATOM 5733 N N . LEU B 1 198 ? -15.164 -10.32 6.445 1 98.19 198 LEU B N 1
ATOM 5734 C CA . LEU B 1 198 ? -15.055 -10.75 7.836 1 98.19 198 LEU B CA 1
ATOM 5735 C C . LEU B 1 198 ? -14.719 -12.234 7.922 1 98.19 198 LEU B C 1
ATOM 5737 O O . LEU B 1 198 ? -13.922 -12.641 8.773 1 98.19 198 LEU B O 1
ATOM 5741 N N . SER B 1 199 ? -15.32 -12.977 7.074 1 98.12 199 SER B N 1
ATOM 5742 C CA . SER B 1 199 ? -15.078 -14.422 7.07 1 98.12 199 SER B CA 1
ATOM 5743 C C . SER B 1 199 ? -13.602 -14.727 6.809 1 98.12 199 SER B C 1
ATOM 5745 O O . SER B 1 199 ? -13.008 -15.555 7.5 1 98.12 199 SER B O 1
ATOM 5747 N N . TYR B 1 200 ? -13.016 -14.086 5.805 1 98.25 200 TYR B N 1
ATOM 5748 C CA . TYR B 1 200 ? -11.609 -14.289 5.469 1 98.25 200 TYR B CA 1
ATOM 5749 C C . TYR B 1 200 ? -10.703 -13.875 6.625 1 98.25 200 TYR B C 1
ATOM 5751 O O . TYR B 1 200 ? -9.82 -14.633 7.035 1 98.25 200 TYR B O 1
ATOM 5759 N N . ALA B 1 201 ? -10.961 -12.68 7.172 1 98.56 201 ALA B N 1
ATOM 5760 C CA . ALA B 1 201 ? -10.188 -12.188 8.305 1 98.56 201 ALA B CA 1
ATOM 5761 C C . ALA B 1 201 ? -10.312 -13.109 9.508 1 98.56 201 ALA B C 1
ATOM 5763 O O . ALA B 1 201 ? -9.32 -13.438 10.164 1 98.56 201 ALA B O 1
ATOM 5764 N N . ALA B 1 202 ? -11.516 -13.562 9.789 1 98.31 202 ALA B N 1
ATOM 5765 C CA . ALA B 1 202 ? -11.781 -14.438 10.93 1 98.31 202 ALA B CA 1
ATOM 5766 C C . ALA B 1 202 ? -11.055 -15.773 10.781 1 98.31 202 ALA B C 1
ATOM 5768 O O . ALA B 1 202 ? -10.547 -16.312 11.758 1 98.31 202 ALA B O 1
ATOM 5769 N N . ARG B 1 203 ? -11.031 -16.281 9.586 1 97.38 203 ARG B N 1
ATOM 5770 C CA . ARG B 1 203 ? -10.352 -17.547 9.32 1 97.38 203 ARG B CA 1
ATOM 5771 C C . ARG B 1 203 ? -8.867 -17.453 9.68 1 97.38 203 ARG B C 1
ATOM 5773 O O . ARG B 1 203 ? -8.328 -18.328 10.352 1 97.38 203 ARG B O 1
ATOM 5780 N N . ILE B 1 204 ? -8.203 -16.391 9.289 1 97.69 204 ILE B N 1
ATOM 5781 C CA . ILE B 1 204 ? -6.781 -16.203 9.547 1 97.69 204 ILE B CA 1
ATOM 5782 C C . ILE B 1 204 ? -6.551 -15.977 11.039 1 97.69 204 ILE B C 1
ATOM 5784 O O . ILE B 1 204 ? -5.621 -16.547 11.625 1 97.69 204 ILE B O 1
ATOM 5788 N N . ARG B 1 205 ? -7.402 -15.141 11.633 1 97.88 205 ARG B N 1
ATOM 5789 C CA . ARG B 1 205 ? -7.25 -14.875 13.062 1 97.88 205 ARG B CA 1
ATOM 5790 C C . ARG B 1 205 ? -7.465 -16.141 13.883 1 97.88 205 ARG B C 1
ATOM 5792 O O . ARG B 1 205 ? -6.82 -16.344 14.914 1 97.88 205 ARG B O 1
ATOM 5799 N N . ALA B 1 206 ? -8.359 -16.984 13.43 1 97 206 ALA B N 1
ATOM 5800 C CA . ALA B 1 206 ? -8.602 -18.25 14.117 1 97 206 ALA B CA 1
ATOM 5801 C C . ALA B 1 206 ? -7.398 -19.188 13.977 1 97 206 ALA B C 1
ATOM 5803 O O . ALA B 1 206 ? -6.984 -19.828 14.945 1 97 206 ALA B O 1
ATOM 5804 N N . LEU B 1 207 ? -6.836 -19.266 12.82 1 96.06 207 LEU B N 1
ATOM 5805 C CA . LEU B 1 207 ? -5.695 -20.141 12.555 1 96.06 207 LEU B CA 1
ATOM 5806 C C . LEU B 1 207 ? -4.473 -19.688 13.344 1 96.06 207 LEU B C 1
ATOM 5808 O O . LEU B 1 207 ? -3.658 -20.531 13.758 1 96.06 207 LEU B O 1
ATOM 5812 N N . THR B 1 208 ? -4.309 -18.375 13.555 1 95.44 208 THR B N 1
ATOM 5813 C CA . THR B 1 208 ? -3.133 -17.859 14.242 1 95.44 208 THR B CA 1
ATOM 5814 C C . THR B 1 208 ? -3.387 -17.75 15.742 1 95.44 208 THR B C 1
ATOM 5816 O O . THR B 1 208 ? -2.543 -17.25 16.484 1 95.44 208 THR B O 1
ATOM 5819 N N . GLY B 1 209 ? -4.535 -18.094 16.203 1 94.06 209 GLY B N 1
ATOM 5820 C CA . GLY B 1 209 ? -4.836 -18.172 17.625 1 94.06 209 GLY B CA 1
ATOM 5821 C C . GLY B 1 209 ? -5.383 -16.891 18.203 1 94.06 209 GLY B C 1
ATOM 5822 O O . GLY B 1 209 ? -5.562 -16.766 19.406 1 94.06 209 GLY B O 1
ATOM 5823 N N . ALA B 1 210 ? -5.73 -15.883 17.391 1 95.19 210 ALA B N 1
ATOM 5824 C CA . ALA B 1 210 ? -6.199 -14.586 17.859 1 95.19 210 ALA B CA 1
ATOM 5825 C C . ALA B 1 210 ? -7.723 -14.555 17.953 1 95.19 210 ALA B C 1
ATOM 5827 O O . ALA B 1 210 ? -8.297 -13.594 18.453 1 95.19 210 ALA B O 1
ATOM 5828 N N . LEU B 1 211 ? -8.375 -15.57 17.422 1 96.25 211 LEU B N 1
ATOM 5829 C CA . LEU B 1 211 ? -9.828 -15.711 17.453 1 96.25 211 LEU B CA 1
ATOM 5830 C C . LEU B 1 211 ? -10.227 -17.156 17.734 1 96.25 211 LEU B C 1
ATOM 5832 O O . LEU B 1 211 ? -9.586 -18.078 17.234 1 96.25 211 LEU B O 1
ATOM 5836 N N . ASP B 1 212 ? -11.25 -17.328 18.516 1 95.38 212 ASP B N 1
ATOM 5837 C CA . ASP B 1 212 ? -11.781 -18.656 18.766 1 95.38 212 ASP B CA 1
ATOM 5838 C C . ASP B 1 212 ? -12.219 -19.344 17.469 1 95.38 212 ASP B C 1
ATOM 5840 O O . ASP B 1 212 ? -12.953 -18.75 16.672 1 95.38 212 ASP B O 1
ATOM 5844 N N . PRO B 1 213 ? -11.781 -20.562 17.281 1 93.25 213 PRO B N 1
ATOM 5845 C CA . PRO B 1 213 ? -12.125 -21.266 16.047 1 93.25 213 PRO B CA 1
ATOM 5846 C C . PRO B 1 213 ? -13.633 -21.359 15.805 1 93.25 213 PRO B C 1
ATOM 5848 O O . PRO B 1 213 ? -14.094 -21.266 14.664 1 93.25 213 PRO B O 1
ATOM 5851 N N . ALA B 1 214 ? -14.352 -21.516 16.828 1 92.56 214 ALA B N 1
ATOM 5852 C CA . ALA B 1 214 ? -15.805 -21.578 16.688 1 92.56 214 ALA B CA 1
ATOM 5853 C C . ALA B 1 214 ? -16.375 -20.266 16.156 1 92.56 214 ALA B C 1
ATOM 5855 O O . ALA B 1 214 ? -17.312 -20.266 15.344 1 92.56 214 ALA B O 1
ATOM 5856 N N . GLN B 1 215 ? -15.812 -19.203 16.625 1 93.12 215 GLN B N 1
ATOM 5857 C CA . GLN B 1 215 ? -16.234 -17.891 16.125 1 93.12 215 GLN B CA 1
ATOM 5858 C C . GLN B 1 215 ? -15.867 -17.75 14.641 1 93.12 215 GLN B C 1
ATOM 5860 O O . GLN B 1 215 ? -16.625 -17.172 13.867 1 93.12 215 GLN B O 1
ATOM 5865 N N . GLY B 1 216 ? -14.68 -18.203 14.352 1 94.25 216 GLY B N 1
ATOM 5866 C CA . GLY B 1 216 ? -14.273 -18.203 12.953 1 94.25 216 GLY B CA 1
ATOM 5867 C C . GLY B 1 216 ? -15.266 -18.906 12.047 1 94.25 216 GLY B C 1
ATOM 5868 O O . GLY B 1 216 ? -15.586 -18.422 10.961 1 94.25 216 GLY B O 1
ATOM 5869 N N . GLU B 1 217 ? -15.75 -20.016 12.469 1 92.25 217 GLU B N 1
ATOM 5870 C CA . GLU B 1 217 ? -16.703 -20.797 11.695 1 92.25 217 GLU B CA 1
ATOM 5871 C C . GLU B 1 217 ? -18.031 -20.047 11.555 1 92.25 217 GLU B C 1
ATOM 5873 O O . GLU B 1 217 ? -18.703 -20.156 10.531 1 92.25 217 GLU B O 1
ATOM 5878 N N . LEU B 1 218 ? -18.359 -19.359 12.609 1 93.88 218 LEU B N 1
ATOM 5879 C CA . LEU B 1 218 ? -19.609 -18.594 12.57 1 93.88 218 LEU B CA 1
ATOM 5880 C C . LEU B 1 218 ? -19.547 -17.516 11.492 1 93.88 218 LEU B C 1
ATOM 5882 O O . LEU B 1 218 ? -20.531 -17.297 10.781 1 93.88 218 LEU B O 1
ATOM 5886 N N . TYR B 1 219 ? -18.453 -16.812 11.438 1 95.81 219 TYR B N 1
ATOM 5887 C CA . TYR B 1 219 ? -18.297 -15.797 10.398 1 95.81 219 TYR B CA 1
ATOM 5888 C C . TYR B 1 219 ? -18.344 -16.422 9.016 1 95.81 219 TYR B C 1
ATOM 5890 O O . TYR B 1 219 ? -18.906 -15.836 8.078 1 95.81 219 TYR B O 1
ATOM 5898 N N . GLY B 1 220 ? -17.766 -17.594 8.867 1 93.94 220 GLY B N 1
ATOM 5899 C CA . GLY B 1 220 ? -17.859 -18.328 7.609 1 93.94 220 GLY B CA 1
ATOM 5900 C C . GLY B 1 220 ? -19.281 -18.688 7.223 1 93.94 220 GLY B C 1
ATOM 5901 O O . GLY B 1 220 ? -19.688 -18.469 6.082 1 93.94 220 GLY B O 1
ATOM 5902 N N . SER B 1 221 ? -20.016 -19.125 8.141 1 91.38 221 SER B N 1
ATOM 5903 C CA . SER B 1 221 ? -21.406 -19.5 7.91 1 91.38 221 SER B CA 1
ATOM 5904 C C . SER B 1 221 ? -22.234 -18.281 7.523 1 91.38 221 SER B C 1
ATOM 5906 O O . SER B 1 221 ? -23.094 -18.375 6.637 1 91.38 221 SER B O 1
ATOM 5908 N N . ARG B 1 222 ? -21.969 -17.203 8.203 1 92 222 ARG B N 1
ATOM 5909 C CA . ARG B 1 222 ? -22.672 -15.969 7.895 1 92 222 ARG B CA 1
ATOM 5910 C C . ARG B 1 222 ? -22.422 -15.539 6.449 1 92 222 ARG B C 1
ATOM 5912 O O . ARG B 1 222 ? -23.344 -15.07 5.77 1 92 222 ARG B O 1
ATOM 5919 N N . ALA B 1 223 ? -21.219 -15.664 6.047 1 94.12 223 ALA B N 1
ATOM 5920 C CA . ALA B 1 223 ? -20.859 -15.266 4.688 1 94.12 223 ALA B CA 1
ATOM 5921 C C . ALA B 1 223 ? -21.547 -16.156 3.654 1 94.12 223 ALA B C 1
ATOM 5923 O O . ALA B 1 223 ? -22.031 -15.664 2.631 1 94.12 223 ALA B O 1
ATOM 5924 N N . ILE B 1 224 ? -21.578 -17.391 3.889 1 89.94 224 ILE B N 1
ATOM 5925 C CA . ILE B 1 224 ? -22.203 -18.344 2.975 1 89.94 224 ILE B CA 1
ATOM 5926 C C . ILE B 1 224 ? -23.703 -18.078 2.898 1 89.94 224 ILE B C 1
ATOM 5928 O O . ILE B 1 224 ? -24.297 -18.094 1.812 1 89.94 224 ILE B O 1
ATOM 5932 N N . GLU B 1 225 ? -24.297 -17.812 4.047 1 89.12 225 GLU B N 1
ATOM 5933 C CA . GLU B 1 225 ? -25.719 -17.5 4.086 1 89.12 225 GLU B CA 1
ATOM 5934 C C . GLU B 1 225 ? -26.031 -16.25 3.273 1 89.12 225 GLU B C 1
ATOM 5936 O O . GLU B 1 225 ? -27.016 -16.203 2.531 1 89.12 225 GLU B O 1
ATOM 5941 N N . ALA B 1 226 ? -25.203 -15.25 3.506 1 88.94 226 ALA B N 1
ATOM 5942 C CA . ALA B 1 226 ? -25.391 -14.008 2.768 1 88.94 226 ALA B CA 1
ATOM 5943 C C . ALA B 1 226 ? -25.234 -14.227 1.267 1 88.94 226 ALA B C 1
ATOM 5945 O O . ALA B 1 226 ? -26 -13.68 0.468 1 88.94 226 ALA B O 1
ATOM 5946 N N . LEU B 1 227 ? -24.297 -14.984 0.929 1 87.94 227 LEU B N 1
ATOM 5947 C CA . LEU B 1 227 ? -24.016 -15.281 -0.471 1 87.94 227 LEU B CA 1
ATOM 5948 C C . LEU B 1 227 ? -25.172 -16.047 -1.104 1 87.94 227 LEU B C 1
ATOM 5950 O O . LEU B 1 227 ? -25.625 -15.695 -2.195 1 87.94 227 LEU B O 1
ATOM 5954 N N . LEU B 1 228 ? -25.672 -17.016 -0.417 1 83.5 228 LEU B N 1
ATOM 5955 C CA . LEU B 1 228 ? -26.766 -17.844 -0.91 1 83.5 228 LEU B CA 1
ATOM 5956 C C . LEU B 1 228 ? -28.031 -17.016 -1.079 1 83.5 228 LEU B C 1
ATOM 5958 O O . LEU B 1 228 ? -28.766 -17.172 -2.062 1 83.5 228 LEU B O 1
ATOM 5962 N N . SER B 1 229 ? -28.25 -16.172 -0.127 1 83.19 229 SER B N 1
ATOM 5963 C CA . SER B 1 229 ? -29.422 -15.305 -0.191 1 83.19 229 SER B CA 1
ATOM 5964 C C . SER B 1 229 ? -29.375 -14.398 -1.419 1 83.19 229 SER B C 1
ATOM 5966 O O . SER B 1 229 ? -30.391 -14.211 -2.1 1 83.19 229 SER B O 1
ATOM 5968 N N . THR B 1 230 ? -28.188 -13.859 -1.655 1 83.06 230 THR B N 1
ATOM 5969 C CA . THR B 1 230 ? -28.016 -12.969 -2.795 1 83.06 230 THR B CA 1
ATOM 5970 C C . THR B 1 230 ? -28.156 -13.727 -4.109 1 83.06 230 THR B C 1
ATOM 5972 O O . THR B 1 230 ? -28.781 -13.242 -5.051 1 83.06 230 THR B O 1
ATOM 5975 N N . LEU B 1 231 ? -27.625 -14.898 -4.211 1 79.19 231 LEU B N 1
ATOM 5976 C CA . LEU B 1 231 ? -27.688 -15.719 -5.418 1 79.19 231 LEU B CA 1
ATOM 5977 C C . LEU B 1 231 ? -29.125 -16.141 -5.703 1 79.19 231 LEU B C 1
ATOM 5979 O O . LEU B 1 231 ? -29.547 -16.172 -6.863 1 79.19 231 LEU B O 1
ATOM 5983 N N . SER B 1 232 ? -29.812 -16.406 -4.656 1 76.5 232 SER B N 1
ATOM 5984 C CA . SER B 1 232 ? -31.203 -16.812 -4.797 1 76.5 232 SER B CA 1
ATOM 5985 C C . SER B 1 232 ? -32.062 -15.648 -5.285 1 76.5 232 SER B C 1
ATOM 5987 O O . SER B 1 232 ? -33 -15.844 -6.082 1 76.5 232 SER B O 1
ATOM 5989 N N . SER B 1 233 ? -31.766 -14.508 -4.758 1 75.69 233 SER B N 1
ATOM 5990 C CA . SER B 1 233 ? -32.531 -13.328 -5.164 1 75.69 233 SER B CA 1
ATOM 5991 C C . SER B 1 233 ? -32.25 -12.969 -6.621 1 75.69 233 SER B C 1
ATOM 5993 O O . SER B 1 233 ? -33.156 -12.492 -7.324 1 75.69 233 SER B O 1
ATOM 5995 N N . ARG B 1 234 ? -31.141 -13.109 -7.066 1 70.5 234 ARG B N 1
ATOM 5996 C CA . ARG B 1 234 ? -30.734 -12.805 -8.438 1 70.5 234 ARG B CA 1
ATOM 5997 C C . ARG B 1 234 ? -31.391 -13.766 -9.422 1 70.5 234 ARG B C 1
ATOM 5999 O O . ARG B 1 234 ? -31.719 -13.375 -10.547 1 70.5 234 ARG B O 1
ATOM 6006 N N . SER B 1 235 ? -31.344 -14.938 -9.055 1 60.06 235 SER B N 1
ATOM 6007 C CA . SER B 1 235 ? -31.969 -15.93 -9.914 1 60.06 235 SER B CA 1
ATOM 6008 C C . SER B 1 235 ? -33.438 -15.609 -10.141 1 60.06 235 SER B C 1
ATOM 6010 O O . SER B 1 235 ? -34.031 -15.984 -11.164 1 60.06 235 SER B O 1
ATOM 6012 N N . ARG B 1 236 ? -33.938 -14.773 -9.266 1 56.31 236 ARG B N 1
ATOM 6013 C CA . ARG B 1 236 ? -35.344 -14.398 -9.359 1 56.31 236 ARG B CA 1
ATOM 6014 C C . ARG B 1 236 ? -35.5 -13.094 -10.125 1 56.31 236 ARG B C 1
ATOM 6016 O O . ARG B 1 236 ? -36.562 -12.844 -10.703 1 56.31 236 ARG B O 1
ATOM 6023 N N . SER B 1 237 ? -34.438 -12.203 -9.812 1 56.94 237 SER B N 1
ATOM 6024 C CA . SER B 1 237 ? -34.594 -10.875 -10.406 1 56.94 237 SER B CA 1
ATOM 6025 C C . SER B 1 237 ? -33.875 -10.773 -11.742 1 56.94 237 SER B C 1
ATOM 6027 O O . SER B 1 237 ? -32.812 -11.391 -11.938 1 56.94 237 SER B O 1
ATOM 6029 N N . ASP B 1 238 ? -34.5 -10.438 -12.836 1 45.59 238 ASP B N 1
ATOM 6030 C CA . ASP B 1 238 ? -33.969 -10.203 -14.188 1 45.59 238 ASP B CA 1
ATOM 6031 C C . ASP B 1 238 ? -32.938 -9.086 -14.188 1 45.59 238 ASP B C 1
ATOM 6033 O O . ASP B 1 238 ? -32.469 -8.672 -15.25 1 45.59 238 ASP B O 1
ATOM 6037 N N . ASN B 1 239 ? -32.688 -8.312 -13.273 1 46.19 239 ASN B N 1
ATOM 6038 C CA . ASN B 1 239 ? -31.875 -7.102 -13.32 1 46.19 239 ASN B CA 1
ATOM 6039 C C . ASN B 1 239 ? -30.391 -7.41 -13.078 1 46.19 239 ASN B C 1
ATOM 6041 O O . ASN B 1 239 ? -29.953 -7.523 -11.93 1 46.19 239 ASN B O 1
ATOM 6045 N N . GLY B 1 240 ? -29.578 -7.961 -13.945 1 44.56 240 GLY B N 1
ATOM 6046 C CA . GLY B 1 240 ? -28.359 -8.742 -14.062 1 44.56 240 GLY B CA 1
ATOM 6047 C C . GLY B 1 240 ? -27.109 -7.949 -13.727 1 44.56 240 GLY B C 1
ATOM 6048 O O . GLY B 1 240 ? -26.031 -8.523 -13.555 1 44.56 240 GLY B O 1
ATOM 6049 N N . ASP B 1 241 ? -26.844 -6.656 -13.992 1 47.91 241 ASP B N 1
ATOM 6050 C CA . ASP B 1 241 ? -25.516 -6.195 -14.414 1 47.91 241 ASP B CA 1
ATOM 6051 C C . ASP B 1 241 ? -24.688 -5.738 -13.227 1 47.91 241 ASP B C 1
ATOM 6053 O O . ASP B 1 241 ? -23.516 -6.105 -13.102 1 47.91 241 ASP B O 1
ATOM 6057 N N . ASN B 1 242 ? -25.141 -4.688 -12.422 1 49.5 242 ASN B N 1
ATOM 6058 C CA . ASN B 1 242 ? -24.312 -3.881 -11.531 1 49.5 242 ASN B CA 1
ATOM 6059 C C . ASN B 1 242 ? -23.781 -4.695 -10.352 1 49.5 242 ASN B C 1
ATOM 6061 O O . ASN B 1 242 ? -22.688 -4.453 -9.859 1 49.5 242 ASN B O 1
ATOM 6065 N N . ASP B 1 243 ? -24.375 -5.879 -10.039 1 59.09 243 ASP B N 1
ATOM 6066 C CA . ASP B 1 243 ? -24.203 -6.66 -8.812 1 59.09 243 ASP B CA 1
ATOM 6067 C C . ASP B 1 243 ? -23.172 -7.777 -9.016 1 59.09 243 ASP B C 1
ATOM 6069 O O . ASP B 1 243 ? -22.766 -8.422 -8.055 1 59.09 243 ASP B O 1
ATOM 6073 N N . ASN B 1 244 ? -22.609 -7.684 -10.086 1 70.19 244 ASN B N 1
ATOM 6074 C CA . ASN B 1 244 ? -21.719 -8.797 -10.414 1 70.19 244 ASN B CA 1
ATOM 6075 C C . ASN B 1 244 ? -20.312 -8.578 -9.883 1 70.19 244 ASN B C 1
ATOM 6077 O O . ASN B 1 244 ? -19.672 -9.508 -9.383 1 70.19 244 ASN B O 1
ATOM 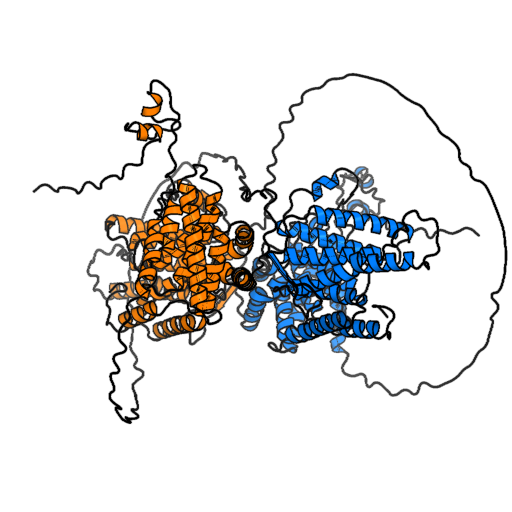6081 N N . ASP B 1 245 ? -20 -7.277 -9.812 1 75.69 245 ASP B N 1
ATOM 6082 C CA . ASP B 1 245 ? -18.625 -7.016 -9.383 1 75.69 245 ASP B CA 1
ATOM 6083 C C . ASP B 1 245 ? -18.453 -7.297 -7.891 1 75.69 245 ASP B C 1
ATOM 6085 O O . ASP B 1 245 ? -17.438 -7.832 -7.465 1 75.69 245 ASP B O 1
ATOM 6089 N N . VAL B 1 246 ? -19.5 -7.023 -7.188 1 85.56 246 VAL B N 1
ATOM 6090 C CA . VAL B 1 246 ? -19.469 -7.238 -5.746 1 85.56 246 VAL B CA 1
ATOM 6091 C C . VAL B 1 246 ? -19.469 -8.734 -5.445 1 85.56 246 VAL B C 1
ATOM 6093 O O . VAL B 1 246 ? -18.734 -9.203 -4.57 1 85.56 246 VAL B O 1
ATOM 6096 N N . LEU B 1 247 ? -20.25 -9.383 -6.234 1 88.12 247 LEU B N 1
ATOM 6097 C CA . LEU B 1 247 ? -20.328 -10.828 -6.043 1 88.12 247 LEU B CA 1
ATOM 6098 C C . LEU B 1 247 ? -19.016 -11.5 -6.438 1 88.12 247 LEU B C 1
ATOM 6100 O O . LEU B 1 247 ? -18.562 -12.43 -5.762 1 88.12 247 LEU B O 1
ATOM 6104 N N . CYS B 1 248 ? -18.438 -11.039 -7.484 1 88.75 248 CYS B N 1
ATOM 6105 C CA . CYS B 1 248 ? -17.156 -11.57 -7.938 1 88.75 248 CYS B CA 1
ATOM 6106 C C . CYS B 1 248 ? -16.078 -11.352 -6.887 1 88.75 248 CYS B C 1
ATOM 6108 O O . CYS B 1 248 ? -15.297 -12.266 -6.59 1 88.75 248 CYS B O 1
ATOM 6110 N N . ALA B 1 249 ? -16.109 -10.18 -6.328 1 93.31 249 ALA B N 1
ATOM 6111 C CA . ALA B 1 249 ? -15.133 -9.883 -5.281 1 93.31 249 ALA B CA 1
ATOM 6112 C C . ALA B 1 249 ? -15.367 -10.742 -4.047 1 93.31 249 ALA B C 1
ATOM 6114 O O . ALA B 1 249 ? -14.414 -11.273 -3.461 1 93.31 249 ALA B O 1
ATOM 6115 N N . ALA B 1 250 ? -16.625 -10.945 -3.721 1 94.81 250 ALA B N 1
ATOM 6116 C CA . ALA B 1 250 ? -16.969 -11.719 -2.529 1 94.81 250 ALA B CA 1
ATOM 6117 C C . ALA B 1 250 ? -16.516 -13.172 -2.676 1 94.81 250 ALA B C 1
ATOM 6119 O O . ALA B 1 250 ? -15.922 -13.742 -1.758 1 94.81 250 ALA B O 1
ATOM 6120 N N . VAL B 1 251 ? -16.734 -13.727 -3.789 1 94 251 VAL B N 1
ATOM 6121 C CA . VAL B 1 251 ? -16.453 -15.148 -3.984 1 94 251 VAL B CA 1
ATOM 6122 C C . VAL B 1 251 ? -14.938 -15.375 -3.998 1 94 251 VAL B C 1
ATOM 6124 O O . VAL B 1 251 ? -14.453 -16.359 -3.443 1 94 251 VAL B O 1
ATOM 6127 N N . VAL B 1 252 ? -14.203 -14.484 -4.586 1 95.62 252 VAL B N 1
ATOM 6128 C CA . VAL B 1 252 ? -12.758 -14.641 -4.641 1 95.62 252 VAL B CA 1
ATOM 6129 C C . VAL B 1 252 ? -12.164 -14.461 -3.242 1 95.62 252 VAL B C 1
ATOM 6131 O O . VAL B 1 252 ? -11.18 -15.117 -2.891 1 95.62 252 VAL B O 1
ATOM 6134 N N . ILE B 1 253 ? -12.711 -13.555 -2.443 1 98.06 253 ILE B N 1
ATOM 6135 C CA . ILE B 1 253 ? -12.266 -13.359 -1.067 1 98.06 253 ILE B CA 1
ATOM 6136 C C . ILE B 1 253 ? -12.531 -14.617 -0.25 1 98.06 253 ILE B C 1
ATOM 6138 O O . ILE B 1 253 ? -11.672 -15.078 0.499 1 98.06 253 ILE B O 1
ATOM 6142 N N . LEU B 1 254 ? -13.711 -15.188 -0.44 1 96.75 254 LEU B N 1
ATOM 6143 C CA . LEU B 1 254 ? -14.047 -16.422 0.278 1 96.75 254 LEU B CA 1
ATOM 6144 C C . LEU B 1 254 ? -13.172 -17.578 -0.179 1 96.75 254 LEU B C 1
ATOM 6146 O O . LEU B 1 254 ? -12.797 -18.438 0.625 1 96.75 254 LEU B O 1
ATOM 6150 N N . ARG B 1 255 ? -12.867 -17.578 -1.436 1 96.81 255 ARG B N 1
ATOM 6151 C CA . ARG B 1 255 ? -11.961 -18.594 -1.945 1 96.81 255 ARG B CA 1
ATOM 6152 C C . ARG B 1 255 ? -10.594 -18.5 -1.282 1 96.81 255 ARG B C 1
ATOM 6154 O O . ARG B 1 255 ? -9.961 -19.531 -1.01 1 96.81 255 ARG B O 1
ATOM 6161 N N . MET B 1 256 ? -10.117 -17.297 -1.048 1 97.12 256 MET B N 1
ATOM 6162 C CA . MET B 1 256 ? -8.836 -17.125 -0.372 1 97.12 256 MET B CA 1
ATOM 6163 C C . MET B 1 256 ? -8.875 -17.719 1.031 1 97.12 256 MET B C 1
ATOM 6165 O O . MET B 1 256 ? -7.91 -18.344 1.472 1 97.12 256 MET B O 1
ATOM 6169 N N . ALA B 1 257 ? -9.984 -17.531 1.707 1 95.88 257 ALA B N 1
ATOM 6170 C CA . ALA B 1 257 ? -10.148 -18.125 3.029 1 95.88 257 ALA B CA 1
ATOM 6171 C C . ALA B 1 257 ? -10.078 -19.641 2.953 1 95.88 257 ALA B C 1
ATOM 6173 O O . ALA B 1 257 ? -9.445 -20.281 3.791 1 95.88 257 ALA B O 1
ATOM 6174 N N . GLU B 1 258 ? -10.688 -20.141 1.945 1 94.12 258 GLU B N 1
ATOM 6175 C CA . GLU B 1 258 ? -10.742 -21.578 1.731 1 94.12 258 GLU B CA 1
ATOM 6176 C C . GLU B 1 258 ? -9.352 -22.141 1.44 1 94.12 258 GLU B C 1
ATOM 6178 O O . GLU B 1 258 ? -9.039 -23.266 1.837 1 94.12 258 GLU B O 1
ATOM 6183 N N . GLN B 1 259 ? -8.484 -21.359 0.861 1 96.12 259 GLN B N 1
ATOM 6184 C CA . GLN B 1 259 ? -7.16 -21.797 0.438 1 96.12 259 GLN B CA 1
ATOM 6185 C C . GLN B 1 259 ? -6.227 -21.969 1.634 1 96.12 259 GLN B C 1
ATOM 6187 O O . GLN B 1 259 ? -5.164 -22.578 1.517 1 96.12 259 GLN B O 1
ATOM 6192 N N . PHE B 1 260 ? -6.598 -21.453 2.816 1 96.06 260 PHE B N 1
ATOM 6193 C CA . PHE B 1 260 ? -5.797 -21.656 4.02 1 96.06 260 PHE B CA 1
ATOM 6194 C C . PHE B 1 260 ? -6.082 -23.016 4.648 1 96.06 260 PHE B C 1
ATOM 6196 O O . PHE B 1 260 ? -6.062 -23.156 5.871 1 96.06 260 PHE B O 1
ATOM 6203 N N . SER B 1 261 ? -6.477 -23.938 3.779 1 91.56 261 SER B N 1
ATOM 6204 C CA . SER B 1 261 ? -6.664 -25.344 4.125 1 91.56 261 SER B CA 1
ATOM 6205 C C . SER B 1 261 ? -5.781 -26.234 3.273 1 91.56 261 SER B C 1
ATOM 6207 O O . SER B 1 261 ? -5.434 -25.891 2.145 1 91.56 261 SER B O 1
ATOM 6209 N N . GLU B 1 262 ? -5.422 -27.359 3.941 1 89.81 262 GLU B N 1
ATOM 6210 C CA . GLU B 1 262 ? -4.68 -28.359 3.162 1 89.81 262 GLU B CA 1
ATOM 6211 C C . GLU B 1 262 ? -5.496 -28.844 1.969 1 89.81 262 GLU B C 1
ATOM 6213 O O . GLU B 1 262 ? -6.73 -28.828 2.006 1 89.81 262 GLU B O 1
ATOM 6218 N N . MET B 1 263 ? -4.766 -29.234 0.964 1 86.06 263 MET B N 1
ATOM 6219 C CA . MET B 1 263 ? -5.375 -29.562 -0.319 1 86.06 263 MET B CA 1
ATOM 6220 C C . MET B 1 263 ? -6.492 -30.594 -0.141 1 86.06 263 MET B C 1
ATOM 6222 O O . MET B 1 263 ? -7.523 -30.5 -0.809 1 86.06 263 MET B O 1
ATOM 6226 N N . GLN B 1 264 ? -6.355 -31.516 0.806 1 84.88 264 GLN B N 1
ATOM 6227 C CA . GLN B 1 264 ? -7.34 -32.594 1.017 1 84.88 264 GLN B CA 1
ATOM 6228 C C . GLN B 1 264 ? -8.602 -32.031 1.673 1 84.88 264 GLN B C 1
ATOM 6230 O O . GLN B 1 264 ? -9.688 -32.594 1.504 1 84.88 264 GLN B O 1
ATOM 6235 N N . GLU B 1 265 ? -8.445 -30.859 2.342 1 87.19 265 GLU B N 1
ATOM 6236 C CA . GLU B 1 265 ? -9.562 -30.25 3.057 1 87.19 265 GLU B CA 1
ATOM 6237 C C . GLU B 1 265 ? -10.203 -29.141 2.232 1 87.19 265 GLU B C 1
ATOM 6239 O O . GLU B 1 265 ? -11.297 -28.688 2.557 1 87.19 265 GLU B O 1
ATOM 6244 N N . ASP B 1 266 ? -9.516 -28.719 1.202 1 89.38 266 ASP B N 1
ATOM 6245 C CA . ASP B 1 266 ? -10.023 -27.672 0.326 1 89.38 266 ASP B CA 1
ATOM 6246 C C . ASP B 1 266 ? -11.117 -28.203 -0.59 1 89.38 266 ASP B C 1
ATOM 6248 O O . ASP B 1 266 ? -10.836 -28.859 -1.595 1 89.38 266 ASP B O 1
ATOM 6252 N N . MET B 1 267 ? -12.359 -27.906 -0.322 1 85 267 MET B N 1
ATOM 6253 C CA . MET B 1 267 ? -13.508 -28.406 -1.085 1 85 267 MET B CA 1
ATOM 6254 C C . MET B 1 267 ? -13.688 -27.609 -2.373 1 85 267 MET B C 1
ATOM 6256 O O . MET B 1 267 ? -14.438 -28.016 -3.26 1 85 267 MET B O 1
ATOM 6260 N N . GLN B 1 268 ? -12.977 -26.531 -2.535 1 89.44 268 GLN B N 1
ATOM 6261 C CA . GLN B 1 268 ? -12.961 -25.688 -3.73 1 89.44 268 GLN B CA 1
ATOM 6262 C C . GLN B 1 268 ? -14.359 -25.156 -4.047 1 89.44 268 GLN B C 1
ATOM 6264 O O . GLN B 1 268 ? -14.734 -25.047 -5.219 1 89.44 268 GLN B O 1
ATOM 6269 N N . CYS B 1 269 ? -15.203 -24.984 -3.029 1 87.56 269 CYS B N 1
ATOM 6270 C CA . CYS B 1 269 ? -16.578 -24.531 -3.227 1 87.56 269 CYS B CA 1
ATOM 6271 C C . CYS B 1 269 ? -16.594 -23.141 -3.854 1 87.56 269 CYS B C 1
ATOM 6273 O O . CYS B 1 269 ? -17.281 -22.922 -4.852 1 87.56 269 CYS B O 1
ATOM 6275 N N . HIS B 1 270 ? -15.82 -22.344 -3.287 1 89.5 270 HIS B N 1
ATOM 6276 C CA . HIS B 1 270 ? -15.836 -20.953 -3.76 1 89.5 270 HIS B CA 1
ATOM 6277 C C . HIS B 1 270 ? -15.109 -20.828 -5.094 1 89.5 270 HIS B C 1
ATOM 6279 O O . HIS B 1 270 ? -15.398 -19.906 -5.867 1 89.5 270 HIS B O 1
ATOM 6285 N N . LEU B 1 271 ? -14.188 -21.703 -5.32 1 89 271 LEU B N 1
ATOM 6286 C CA . LEU B 1 271 ? -13.547 -21.719 -6.629 1 89 271 LEU B CA 1
ATOM 6287 C C . LEU B 1 271 ? -14.555 -22.047 -7.723 1 89 271 LEU B C 1
ATOM 6289 O O . LEU B 1 271 ? -14.594 -21.391 -8.766 1 89 271 LEU B O 1
ATOM 6293 N N . MET B 1 272 ? -15.312 -23.078 -7.469 1 87.81 272 MET B N 1
ATOM 6294 C CA . MET B 1 272 ? -16.344 -23.484 -8.414 1 87.81 272 MET B CA 1
ATOM 6295 C C . MET B 1 272 ? -17.375 -22.375 -8.602 1 87.81 272 MET B C 1
ATOM 6297 O O . MET B 1 272 ? -17.844 -22.125 -9.711 1 87.81 272 MET B O 1
ATOM 6301 N N . GLY B 1 273 ? -17.734 -21.75 -7.477 1 84.5 273 GLY B N 1
ATOM 6302 C CA . GLY B 1 273 ? -18.625 -20.609 -7.566 1 84.5 273 GLY B CA 1
ATOM 6303 C C . GLY B 1 273 ? -18.078 -19.484 -8.43 1 84.5 273 GLY B C 1
ATOM 6304 O O . GLY B 1 273 ? -18.781 -18.938 -9.266 1 84.5 273 GLY B O 1
ATOM 6305 N N . ALA B 1 274 ? -16.812 -19.172 -8.211 1 86.44 274 ALA B N 1
ATOM 6306 C CA . ALA B 1 274 ? -16.156 -18.141 -9 1 86.44 274 ALA B CA 1
ATOM 6307 C C . ALA B 1 274 ? -16.125 -18.516 -10.477 1 86.44 274 ALA B C 1
ATOM 6309 O O . ALA B 1 274 ? -16.375 -17.688 -11.352 1 86.44 274 ALA B O 1
ATOM 6310 N N . SER B 1 275 ? -15.789 -19.734 -10.727 1 86 275 SER B N 1
ATOM 6311 C CA . SER B 1 275 ? -15.742 -20.234 -12.102 1 86 275 SER B CA 1
ATOM 6312 C C . SER B 1 275 ? -17.062 -20.016 -12.812 1 86 275 SER B C 1
ATOM 6314 O O . SER B 1 275 ? -17.109 -19.562 -13.961 1 86 275 SER B O 1
ATOM 6316 N N . SER B 1 276 ? -18.078 -20.359 -12.156 1 82.38 276 SER B N 1
ATOM 6317 C CA . SER B 1 276 ? -19.422 -20.219 -12.719 1 82.38 276 SER B CA 1
ATOM 6318 C C . SER B 1 276 ? -19.75 -18.75 -12.961 1 82.38 276 SER B C 1
ATOM 6320 O O . SER B 1 276 ? -20.359 -18.406 -13.984 1 82.38 276 SER B O 1
ATOM 6322 N N . LEU B 1 277 ? -19.359 -17.906 -12.031 1 80.81 277 LEU B N 1
ATOM 6323 C CA . LEU B 1 277 ? -19.656 -16.469 -12.133 1 80.81 277 LEU B CA 1
ATOM 6324 C C . LEU B 1 277 ? -18.875 -15.844 -13.289 1 80.81 277 LEU B C 1
ATOM 6326 O O . LEU B 1 277 ? -19.438 -15.039 -14.047 1 80.81 277 LEU B O 1
ATOM 6330 N N . PHE B 1 278 ? -17.641 -16.141 -13.445 1 81.88 278 PHE B N 1
ATOM 6331 C CA . PHE B 1 278 ? -16.781 -15.508 -14.445 1 81.88 278 PHE B CA 1
ATOM 6332 C C . PHE B 1 278 ? -17.031 -16.109 -15.82 1 81.88 278 PHE B C 1
ATOM 6334 O O . PHE B 1 278 ? -16.781 -15.469 -16.844 1 81.88 278 PHE B O 1
ATOM 6341 N N . ALA B 1 279 ? -17.406 -17.344 -15.898 1 75.69 279 ALA B N 1
ATOM 6342 C CA . ALA B 1 279 ? -17.766 -17.969 -17.172 1 75.69 279 ALA B CA 1
ATOM 6343 C C . ALA B 1 279 ? -18.969 -17.281 -17.797 1 75.69 279 ALA B C 1
ATOM 6345 O O . ALA B 1 279 ? -19.094 -17.219 -19.016 1 75.69 279 ALA B O 1
ATOM 6346 N N . ARG B 1 280 ? -19.734 -16.703 -17.016 1 65.56 280 ARG B N 1
ATOM 6347 C CA . ARG B 1 280 ? -20.984 -16.094 -17.469 1 65.56 280 ARG B CA 1
ATOM 6348 C C . ARG B 1 280 ? -20.75 -14.664 -17.938 1 65.56 280 ARG B C 1
ATOM 6350 O O . ARG B 1 280 ? -21.594 -14.094 -18.641 1 65.56 280 ARG B O 1
ATOM 6357 N N . ASN B 1 281 ? -19.688 -14.102 -17.531 1 62.12 281 ASN B N 1
ATOM 6358 C CA . ASN B 1 281 ? -19.391 -12.719 -17.891 1 62.12 281 ASN B CA 1
ATOM 6359 C C . ASN B 1 281 ? -18 -12.594 -18.516 1 62.12 281 ASN B C 1
ATOM 6361 O O . ASN B 1 281 ? -17.094 -12.023 -17.922 1 62.12 281 ASN B O 1
ATOM 6365 N N . PRO B 1 282 ? -17.969 -13.047 -19.781 1 54.78 282 PRO B N 1
ATOM 6366 C CA . PRO B 1 282 ? -16.625 -13.094 -20.375 1 54.78 282 PRO B CA 1
ATOM 6367 C C . PRO B 1 282 ? -16.031 -11.703 -20.625 1 54.78 282 PRO B C 1
ATOM 6369 O O . PRO B 1 282 ? -14.82 -11.562 -20.781 1 54.78 282 PRO B O 1
ATOM 6372 N N . ASP B 1 283 ? -16.875 -10.656 -20.578 1 53.47 283 ASP B N 1
ATOM 6373 C CA . ASP B 1 283 ? -16.359 -9.32 -20.875 1 53.47 283 ASP B CA 1
ATOM 6374 C C . ASP B 1 283 ? -15.383 -8.852 -19.797 1 53.47 283 ASP B C 1
ATOM 6376 O O . ASP B 1 283 ? -14.531 -7.996 -20.062 1 53.47 283 ASP B O 1
ATOM 6380 N N . HIS B 1 284 ? -15.539 -9.383 -18.672 1 50.97 284 HIS B N 1
ATOM 6381 C CA . HIS B 1 284 ? -14.656 -8.961 -17.594 1 50.97 284 HIS B CA 1
ATOM 6382 C C . HIS B 1 284 ? -13.211 -9.344 -17.891 1 50.97 284 HIS B C 1
ATOM 6384 O O . HIS B 1 284 ? -12.281 -8.68 -17.422 1 50.97 284 HIS B O 1
ATOM 6390 N N . ALA B 1 285 ? -13.078 -10.469 -18.672 1 49.47 285 ALA B N 1
ATOM 6391 C CA . ALA B 1 285 ? -11.758 -11.062 -18.875 1 49.47 285 ALA B CA 1
ATOM 6392 C C . ALA B 1 285 ? -10.961 -10.289 -19.922 1 49.47 285 ALA B C 1
ATOM 6394 O O . ALA B 1 285 ? -9.742 -10.438 -20 1 49.47 285 ALA B O 1
ATOM 6395 N N . LEU B 1 286 ? -11.742 -9.375 -20.531 1 50.34 286 LEU B N 1
ATOM 6396 C CA . LEU B 1 286 ? -11.102 -8.914 -21.766 1 50.34 286 LEU B CA 1
ATOM 6397 C C . LEU B 1 286 ? -10.094 -7.812 -21.469 1 50.34 286 LEU B C 1
ATOM 6399 O O . LEU B 1 286 ? -9.125 -7.645 -22.219 1 50.34 286 LEU B O 1
ATOM 6403 N N . ASP B 1 287 ? -10.273 -7.242 -20.344 1 57.03 287 ASP B N 1
ATOM 6404 C CA . ASP B 1 287 ? -9.32 -6.145 -20.219 1 57.03 287 ASP B CA 1
ATOM 6405 C C . ASP B 1 287 ? -8.32 -6.426 -19.094 1 57.03 287 ASP B C 1
ATOM 6407 O O . ASP B 1 287 ? -8.703 -6.543 -17.922 1 57.03 287 ASP B O 1
ATOM 6411 N N . PHE B 1 288 ? -7.059 -6.84 -19.5 1 55.56 288 PHE B N 1
ATOM 6412 C CA . PHE B 1 288 ? -5.988 -7.156 -18.562 1 55.56 288 PHE B CA 1
ATOM 6413 C C . PHE B 1 288 ? -5.824 -6.039 -17.531 1 55.56 288 PHE B C 1
ATOM 6415 O O . PHE B 1 288 ? -5.227 -6.246 -16.484 1 55.56 288 PHE B O 1
ATOM 6422 N N . ASP B 1 289 ? -6.527 -4.961 -17.812 1 57.06 289 ASP B N 1
ATOM 6423 C CA . ASP B 1 289 ? -6.27 -3.809 -16.953 1 57.06 289 ASP B CA 1
ATOM 6424 C C . ASP B 1 289 ? -7.371 -3.65 -15.906 1 57.06 289 ASP B C 1
ATOM 6426 O O . ASP B 1 289 ? -7.148 -3.066 -14.844 1 57.06 289 ASP B O 1
ATOM 6430 N N . ASP B 1 290 ? -8.477 -4.188 -16.172 1 61.59 290 ASP B N 1
ATOM 6431 C CA . ASP B 1 290 ? -9.555 -3.691 -15.32 1 61.59 290 ASP B CA 1
ATOM 6432 C C . ASP B 1 290 ? -10.227 -4.832 -14.555 1 61.59 290 ASP B C 1
ATOM 6434 O O . ASP B 1 290 ? -10.984 -4.594 -13.617 1 61.59 290 ASP B O 1
ATOM 6438 N N . ALA B 1 291 ? -9.828 -5.895 -14.797 1 81.12 291 ALA B N 1
ATOM 6439 C CA . ALA B 1 291 ? -10.562 -6.98 -14.156 1 81.12 291 ALA B CA 1
ATOM 6440 C C . ALA B 1 291 ? -9.75 -7.598 -13.023 1 81.12 291 ALA B C 1
ATOM 6442 O O . ALA B 1 291 ? -9.352 -8.766 -13.094 1 81.12 291 ALA B O 1
ATOM 6443 N N . VAL B 1 292 ? -9.742 -6.914 -11.891 1 88.81 292 VAL B N 1
ATOM 6444 C CA . VAL B 1 292 ? -8.852 -7.301 -10.805 1 88.81 292 VAL B CA 1
ATOM 6445 C C . VAL B 1 292 ? -9.328 -8.617 -10.195 1 88.81 292 VAL B C 1
ATOM 6447 O O . VAL B 1 292 ? -8.539 -9.555 -10.023 1 88.81 292 VAL B O 1
ATOM 6450 N N . ALA B 1 293 ? -10.695 -8.773 -9.977 1 91.25 293 ALA B N 1
ATOM 6451 C CA . ALA B 1 293 ? -11.234 -9.977 -9.344 1 91.25 293 ALA B CA 1
ATOM 6452 C C . ALA B 1 293 ? -11.055 -11.195 -10.25 1 91.25 293 ALA B C 1
ATOM 6454 O O . ALA B 1 293 ? -10.805 -12.305 -9.773 1 91.25 293 ALA B O 1
ATOM 6455 N N . PHE B 1 294 ? -11.125 -11.055 -11.5 1 90.38 294 PHE B N 1
ATOM 6456 C CA . PHE B 1 294 ? -10.961 -12.148 -12.445 1 90.38 294 PHE B CA 1
ATOM 6457 C C . PHE B 1 294 ? -9.555 -12.727 -12.375 1 90.38 294 PHE B C 1
ATOM 6459 O O . PHE B 1 294 ? -9.375 -13.945 -12.359 1 90.38 294 PHE B O 1
ATOM 6466 N N . TRP B 1 295 ? -8.609 -11.844 -12.367 1 92.62 295 TRP B N 1
ATOM 6467 C CA . TRP B 1 295 ? -7.223 -12.312 -12.375 1 92.62 295 TRP B CA 1
ATOM 6468 C C . TRP B 1 295 ? -6.859 -12.977 -11.047 1 92.62 295 TRP B C 1
ATOM 6470 O O . TRP B 1 295 ? -6.051 -13.898 -11.008 1 92.62 295 TRP B O 1
ATOM 6480 N N . VAL B 1 296 ? -7.457 -12.492 -9.938 1 95.19 296 VAL B N 1
ATOM 6481 C CA . VAL B 1 296 ? -7.262 -13.188 -8.672 1 95.19 296 VAL B CA 1
ATOM 6482 C C . VAL B 1 296 ? -7.852 -14.594 -8.758 1 95.19 296 VAL B C 1
ATOM 6484 O O . VAL B 1 296 ? -7.227 -15.562 -8.328 1 95.19 296 VAL B O 1
ATOM 6487 N N . TYR B 1 297 ? -9.062 -14.719 -9.352 1 93.62 297 TYR B N 1
ATOM 6488 C CA . TYR B 1 297 ? -9.68 -16.016 -9.57 1 93.62 297 TYR B CA 1
ATOM 6489 C C . TYR B 1 297 ? -8.781 -16.922 -10.406 1 93.62 297 TYR B C 1
ATOM 6491 O O . TYR B 1 297 ? -8.602 -18.094 -10.094 1 93.62 297 TYR B O 1
ATOM 6499 N N . LYS B 1 298 ? -8.234 -16.344 -11.391 1 93.12 298 LYS B N 1
ATOM 6500 C CA . LYS B 1 298 ? -7.375 -17.125 -12.266 1 93.12 298 LYS B CA 1
ATOM 6501 C C . LYS B 1 298 ? -6.156 -17.656 -11.516 1 93.12 298 LYS B C 1
ATOM 6503 O O . LYS B 1 298 ? -5.762 -18.812 -11.695 1 93.12 298 LYS B O 1
ATOM 6508 N N . ARG B 1 299 ? -5.535 -16.859 -10.711 1 96.5 299 ARG B N 1
ATOM 6509 C CA . ARG B 1 299 ? -4.371 -17.281 -9.938 1 96.5 299 ARG B CA 1
ATOM 6510 C C . ARG B 1 299 ? -4.758 -18.344 -8.906 1 96.5 299 ARG B C 1
ATOM 6512 O O . ARG B 1 299 ? -3.982 -19.266 -8.633 1 96.5 299 ARG B O 1
ATOM 6519 N N . GLN B 1 300 ? -5.973 -18.172 -8.398 1 96.19 300 GLN B N 1
ATOM 6520 C CA . GLN B 1 300 ? -6.465 -19.188 -7.473 1 96.19 300 GLN B CA 1
ATOM 6521 C C . GLN B 1 300 ? -6.707 -20.516 -8.188 1 96.19 300 GLN B C 1
ATOM 6523 O O . GLN B 1 300 ? -6.453 -21.578 -7.625 1 96.19 300 GLN B O 1
ATOM 6528 N N . SER B 1 301 ? -7.176 -20.422 -9.414 1 94.56 301 SER B N 1
ATOM 6529 C CA . SER B 1 301 ? -7.371 -21.625 -10.234 1 94.56 301 SER B CA 1
ATOM 6530 C C . SER B 1 301 ? -6.039 -22.266 -10.586 1 94.56 301 SER B C 1
ATOM 6532 O O . SER B 1 301 ? -5.93 -23.5 -10.609 1 94.56 301 SER B O 1
ATOM 6534 N N . ILE B 1 302 ? -5.082 -21.469 -10.875 1 96.69 302 ILE B N 1
ATOM 6535 C CA . ILE B 1 302 ? -3.746 -21.953 -11.211 1 96.69 302 ILE B CA 1
ATOM 6536 C C . ILE B 1 302 ? -3.174 -22.75 -10.039 1 96.69 302 ILE B C 1
ATOM 6538 O O . ILE B 1 302 ? -2.551 -23.797 -10.227 1 96.69 302 ILE B O 1
ATOM 6542 N N . ARG B 1 303 ? -3.33 -22.219 -8.844 1 96.62 303 ARG B N 1
ATOM 6543 C CA . ARG B 1 303 ? -2.824 -22.922 -7.664 1 96.62 303 ARG B CA 1
ATOM 6544 C C . ARG B 1 303 ? -3.352 -24.344 -7.602 1 96.62 303 ARG B C 1
ATOM 6546 O O . ARG B 1 303 ? -2.586 -25.281 -7.375 1 96.62 303 ARG B O 1
ATOM 6553 N N . MET B 1 304 ? -4.645 -24.516 -7.879 1 94.69 304 MET B N 1
ATOM 6554 C CA . MET B 1 304 ? -5.246 -25.844 -7.824 1 94.69 304 MET B CA 1
ATOM 6555 C C . MET B 1 304 ? -4.766 -26.703 -8.992 1 94.69 304 MET B C 1
ATOM 6557 O O . MET B 1 304 ? -4.539 -27.906 -8.828 1 94.69 304 MET B O 1
ATOM 6561 N N . ALA B 1 305 ? -4.641 -26.047 -10.109 1 95.12 305 ALA B N 1
ATOM 6562 C CA . ALA B 1 305 ? -4.133 -26.781 -11.273 1 95.12 305 ALA B CA 1
ATOM 6563 C C . ALA B 1 305 ? -2.748 -27.359 -10.992 1 95.12 305 ALA B C 1
ATOM 6565 O O . ALA B 1 305 ? -2.475 -28.516 -11.32 1 95.12 305 ALA B O 1
ATOM 6566 N N . VAL B 1 306 ? -1.902 -26.594 -10.344 1 96.75 306 VAL B N 1
ATOM 6567 C CA . VAL B 1 306 ? -0.529 -27 -10.055 1 96.75 306 VAL B CA 1
ATOM 6568 C C . VAL B 1 306 ? -0.522 -28.094 -8.984 1 96.75 306 VAL B C 1
ATOM 6570 O O . VAL B 1 306 ? 0.149 -29.109 -9.133 1 96.75 306 VAL B O 1
ATOM 6573 N N . LEU B 1 307 ? -1.284 -27.891 -7.949 1 94.88 307 LEU B N 1
ATOM 6574 C CA . LEU B 1 307 ? -1.291 -28.828 -6.828 1 94.88 307 LEU B CA 1
ATOM 6575 C C . LEU B 1 307 ? -1.847 -30.188 -7.25 1 94.88 307 LEU B C 1
ATOM 6577 O O . LEU B 1 307 ? -1.419 -31.219 -6.742 1 94.88 307 LEU B O 1
ATOM 6581 N N . ASN B 1 308 ? -2.729 -30.141 -8.242 1 93.06 308 ASN B N 1
ATOM 6582 C CA . ASN B 1 308 ? -3.391 -31.375 -8.648 1 93.06 308 ASN B CA 1
ATOM 6583 C C . ASN B 1 308 ? -2.877 -31.859 -10 1 93.06 308 ASN B C 1
ATOM 6585 O O . ASN B 1 308 ? -3.271 -32.938 -10.469 1 93.06 308 ASN B O 1
ATOM 6589 N N . GLU B 1 309 ? -2.023 -31.141 -10.695 1 94.06 309 GLU B N 1
ATOM 6590 C CA . GLU B 1 309 ? -1.577 -31.438 -12.055 1 94.06 309 GLU B CA 1
ATOM 6591 C C . GLU B 1 309 ? -2.764 -31.609 -13 1 94.06 309 GLU B C 1
ATOM 6593 O O . GLU B 1 309 ? -2.875 -32.625 -13.688 1 94.06 309 GLU B O 1
ATOM 6598 N N . GLU B 1 310 ? -3.631 -30.625 -12.992 1 93.31 310 GLU B N 1
ATOM 6599 C CA . GLU B 1 310 ? -4.82 -30.609 -13.836 1 93.31 310 GLU B CA 1
ATOM 6600 C C . GLU B 1 310 ? -4.867 -29.344 -14.688 1 93.31 310 GLU B C 1
ATOM 6602 O O . GLU B 1 310 ? -4.258 -28.328 -14.336 1 93.31 310 GLU B O 1
ATOM 6607 N N . PRO B 1 311 ? -5.48 -29.5 -15.812 1 92.81 311 PRO B N 1
ATOM 6608 C CA . PRO B 1 311 ? -5.594 -28.297 -16.641 1 92.81 311 PRO B CA 1
ATOM 6609 C C . PRO B 1 311 ? -6.344 -27.156 -15.938 1 92.81 311 PRO B C 1
ATOM 6611 O O . PRO B 1 311 ? -7.25 -27.422 -15.141 1 92.81 311 PRO B O 1
ATOM 6614 N N . CYS B 1 312 ? -5.871 -25.984 -16.109 1 89.25 312 CYS B N 1
ATOM 6615 C CA . CYS B 1 312 ? -6.562 -24.812 -15.586 1 89.25 312 CYS B CA 1
ATOM 6616 C C . CYS B 1 312 ? -7.797 -24.484 -16.422 1 89.25 312 CYS B C 1
ATOM 6618 O O . CYS B 1 312 ? -7.762 -24.578 -17.656 1 89.25 312 CYS B O 1
ATOM 6620 N N . GLU B 1 313 ? -8.922 -24.312 -15.719 1 74.19 313 GLU B N 1
ATOM 6621 C CA . GLU B 1 313 ? -10.125 -23.938 -16.453 1 74.19 313 GLU B CA 1
ATOM 6622 C C . GLU B 1 313 ? -9.922 -22.656 -17.25 1 74.19 313 GLU B C 1
ATOM 6624 O O . GLU B 1 313 ? -9.531 -21.625 -16.688 1 74.19 313 GLU B O 1
ATOM 6629 N N . MET B 1 314 ? -9.719 -22.859 -18.547 1 62.91 314 MET B N 1
ATOM 6630 C CA . MET B 1 314 ? -9.492 -21.703 -19.406 1 62.91 314 MET B CA 1
ATOM 6631 C C . MET B 1 314 ? -10.805 -21.188 -19.984 1 62.91 314 MET B C 1
ATOM 6633 O O . MET B 1 314 ? -11.602 -21.953 -20.516 1 62.91 314 MET B O 1
ATOM 6637 N N . GLU B 1 315 ? -11.477 -20.266 -19.391 1 53.94 315 GLU B N 1
ATOM 6638 C CA . GLU B 1 315 ? -12.648 -19.688 -20.047 1 53.94 315 GLU B CA 1
ATOM 6639 C C . GLU B 1 315 ? -12.344 -19.344 -21.516 1 53.94 315 GLU B C 1
ATOM 6641 O O . GLU B 1 315 ? -11.211 -19.031 -21.859 1 53.94 315 GLU B O 1
ATOM 6646 N N . GLU B 1 316 ? -13 -19.984 -22.5 1 45 316 GLU B N 1
ATOM 6647 C CA . GLU B 1 316 ? -12.812 -19.547 -23.875 1 45 316 GLU B CA 1
ATOM 6648 C C . GLU B 1 316 ? -12.445 -18.062 -23.953 1 45 316 GLU B C 1
ATOM 6650 O O . GLU B 1 316 ? -13.312 -17.203 -23.906 1 45 316 GLU B O 1
ATOM 6655 N N . MET B 1 317 ? -11.57 -17.688 -23.188 1 44.25 317 MET B N 1
ATOM 6656 C CA . MET B 1 317 ? -11.141 -16.297 -23.406 1 44.25 317 MET B CA 1
ATOM 6657 C C . MET B 1 317 ? -10.875 -16.047 -24.891 1 44.25 317 MET B C 1
ATOM 6659 O O . MET B 1 317 ? -10.055 -16.719 -25.5 1 44.25 317 MET B O 1
ATOM 6663 N N . ASP B 1 318 ? -11.867 -15.977 -25.688 1 39.09 318 ASP B N 1
ATOM 6664 C CA . ASP B 1 318 ? -11.609 -15.414 -27.016 1 39.09 318 ASP B CA 1
ATOM 6665 C C . ASP B 1 318 ? -10.484 -14.383 -26.969 1 39.09 318 ASP B C 1
ATOM 6667 O O . ASP B 1 318 ? -10.727 -13.188 -27.156 1 39.09 318 ASP B O 1
ATOM 6671 N N . VAL B 1 319 ? -9.727 -14.477 -26.016 1 39.94 319 VAL B N 1
ATOM 6672 C CA . VAL B 1 319 ? -8.562 -13.625 -26.234 1 39.94 319 VAL B CA 1
ATOM 6673 C C . VAL B 1 319 ? -7.961 -13.898 -27.609 1 39.94 319 VAL B C 1
ATOM 6675 O O . VAL B 1 319 ? -7.484 -15 -27.875 1 39.94 319 VAL B O 1
ATOM 6678 N N . ASP B 1 320 ? -8.57 -13.508 -28.609 1 35.94 320 ASP B N 1
ATOM 6679 C CA . ASP B 1 320 ? -7.875 -13.445 -29.906 1 35.94 320 ASP B CA 1
ATOM 6680 C C . ASP B 1 320 ? -6.379 -13.219 -29.703 1 35.94 320 ASP B C 1
ATOM 6682 O O . ASP B 1 320 ? -5.906 -12.078 -29.781 1 35.94 320 ASP B O 1
ATOM 6686 N N . VAL B 1 321 ? -5.777 -13.797 -28.812 1 36.78 321 VAL B N 1
ATOM 6687 C CA . VAL B 1 321 ? -4.324 -13.883 -28.922 1 36.78 321 VAL B CA 1
ATOM 6688 C C . VAL B 1 321 ? -3.939 -14.438 -30.297 1 36.78 321 VAL B C 1
ATOM 6690 O O . VAL B 1 321 ? -3.391 -15.539 -30.391 1 36.78 321 VAL B O 1
ATOM 6693 N N . ASP B 1 322 ? -4.785 -14.625 -31.234 1 34.31 322 ASP B N 1
ATOM 6694 C CA . ASP B 1 322 ? -4.301 -14.93 -32.562 1 34.31 322 ASP B CA 1
ATOM 6695 C C . ASP B 1 322 ? -2.928 -14.305 -32.812 1 34.31 322 ASP B C 1
ATOM 6697 O O . ASP B 1 322 ? -2.805 -13.078 -32.906 1 34.31 322 ASP B O 1
ATOM 6701 N N . VAL B 1 323 ? -1.913 -14.82 -32.344 1 34.94 323 VAL B N 1
ATOM 6702 C CA . VAL B 1 323 ? -0.488 -14.664 -32.625 1 34.94 323 VAL B CA 1
ATOM 6703 C C . VAL B 1 323 ? -0.278 -14.281 -34.062 1 34.94 323 VAL B C 1
ATOM 6705 O O . VAL B 1 323 ? 0.838 -13.953 -34.5 1 34.94 323 VAL B O 1
ATOM 6708 N N . ASP B 1 324 ? -0.918 -14.906 -35.062 1 33.28 324 ASP B N 1
ATOM 6709 C CA . ASP B 1 324 ? -0.457 -14.609 -36.406 1 33.28 324 ASP B CA 1
ATOM 6710 C C . ASP B 1 324 ? -0.456 -13.102 -36.656 1 33.28 324 ASP B C 1
ATOM 6712 O O . ASP B 1 324 ? 0.499 -12.57 -37.219 1 33.28 324 ASP B O 1
ATOM 6716 N N . VAL B 1 325 ? -1.634 -12.57 -37.25 1 33.88 325 VAL B N 1
ATOM 6717 C CA . VAL B 1 325 ? -1.621 -11.32 -38 1 33.88 325 VAL B CA 1
ATOM 6718 C C . VAL B 1 325 ? -1.26 -10.156 -37.062 1 33.88 325 VAL B C 1
ATOM 6720 O O . VAL B 1 325 ? -0.143 -9.641 -37.125 1 33.88 325 VAL B O 1
ATOM 6723 N N . ASP B 1 326 ? -2.094 -8.922 -36.875 1 34.53 326 ASP B N 1
ATOM 6724 C CA . ASP B 1 326 ? -2.045 -7.586 -36.281 1 34.53 326 ASP B CA 1
ATOM 6725 C C . ASP B 1 326 ? -2.098 -7.66 -34.75 1 34.53 326 ASP B C 1
ATOM 6727 O O . ASP B 1 326 ? -2.299 -6.641 -34.094 1 34.53 326 ASP B O 1
ATOM 6731 N N . VAL B 1 327 ? -2.326 -8.562 -34.094 1 36.78 327 VAL B N 1
ATOM 6732 C CA . VAL B 1 327 ? -2.402 -8.938 -32.688 1 36.78 327 VAL B CA 1
ATOM 6733 C C . VAL B 1 327 ? -1.067 -8.664 -32 1 36.78 327 VAL B C 1
ATOM 6735 O O . VAL B 1 327 ? -0.998 -8.57 -30.781 1 36.78 327 VAL B O 1
ATOM 6738 N N . ASP B 1 328 ? -0.03 -9.016 -32.656 1 39.16 328 ASP B N 1
ATOM 6739 C CA . ASP B 1 328 ? 1.294 -8.633 -32.188 1 39.16 328 ASP B CA 1
ATOM 6740 C C . ASP B 1 328 ? 1.284 -7.211 -31.625 1 39.16 328 ASP B C 1
ATOM 6742 O O . ASP B 1 328 ? 2.088 -6.871 -30.766 1 39.16 328 ASP B O 1
ATOM 6746 N N . ARG B 1 329 ? 0.509 -6.508 -32.312 1 38.31 329 ARG B N 1
ATOM 6747 C CA . ARG B 1 329 ? 0.522 -5.074 -32.062 1 38.31 329 ARG B CA 1
ATOM 6748 C C . ARG B 1 329 ? -0.31 -4.742 -30.812 1 38.31 329 ARG B C 1
ATOM 6750 O O . ARG B 1 329 ? -0.012 -3.785 -30.109 1 38.31 329 ARG B O 1
ATOM 6757 N N . GLN B 1 330 ? -1.405 -5.289 -30.703 1 42.53 330 GLN B N 1
ATOM 6758 C CA . GLN B 1 330 ? -2.312 -4.859 -29.641 1 42.53 330 GLN B CA 1
ATOM 6759 C C . GLN B 1 330 ? -1.802 -5.281 -28.266 1 42.53 330 GLN B C 1
ATOM 6761 O O . GLN B 1 330 ? -1.998 -4.574 -27.281 1 42.53 330 GLN B O 1
ATOM 6766 N N . TRP B 1 331 ? -1.353 -6.566 -28.219 1 43.22 331 TRP B N 1
ATOM 6767 C CA . TRP B 1 331 ? -0.767 -6.996 -26.953 1 43.22 331 TRP B CA 1
ATOM 6768 C C . TRP B 1 331 ? 0.424 -6.117 -26.578 1 43.22 331 TRP B C 1
ATOM 6770 O O . TRP B 1 331 ? 0.912 -6.172 -25.453 1 43.22 331 TRP B O 1
ATOM 6780 N N . LEU B 1 332 ? 1.012 -5.629 -27.766 1 44.75 332 LEU B N 1
ATOM 6781 C CA . LEU B 1 332 ? 2.244 -4.914 -27.453 1 44.75 332 LEU B CA 1
ATOM 6782 C C . LEU B 1 332 ? 1.974 -3.43 -27.234 1 44.75 332 LEU B C 1
ATOM 6784 O O . LEU B 1 332 ? 2.906 -2.623 -27.188 1 44.75 332 LEU B O 1
ATOM 6788 N N . ALA B 1 333 ? 0.705 -3.23 -27.359 1 46.66 333 ALA B N 1
ATOM 6789 C CA . ALA B 1 333 ? 0.521 -1.818 -27.031 1 46.66 333 ALA B CA 1
ATOM 6790 C C . ALA B 1 333 ? 0.963 -1.526 -25.594 1 46.66 333 ALA B C 1
ATOM 6792 O O . ALA B 1 333 ? 0.97 -2.42 -24.75 1 46.66 333 ALA B O 1
ATOM 6793 N N . PRO B 1 334 ? 1.561 -0.45 -25.484 1 56.12 334 PRO B N 1
ATOM 6794 C CA . PRO B 1 334 ? 2.031 -0.051 -24.156 1 56.12 334 PRO B CA 1
ATOM 6795 C C . PRO B 1 334 ? 0.955 -0.194 -23.094 1 56.12 334 PRO B C 1
ATOM 6797 O O . PRO B 1 334 ? -0.14 0.355 -23.234 1 56.12 334 PRO B O 1
ATOM 6800 N N . VAL B 1 335 ? 1.104 -1.383 -22.297 1 74 335 VAL B N 1
ATOM 6801 C CA . VAL B 1 335 ? 0.173 -1.668 -21.219 1 74 335 VAL B CA 1
ATOM 6802 C C . VAL B 1 335 ? 0.866 -1.456 -19.875 1 74 335 VAL B C 1
ATOM 6804 O O . VAL B 1 335 ? 2.086 -1.286 -19.812 1 74 335 VAL B O 1
ATOM 6807 N N . SER B 1 336 ? 0.105 -1.316 -18.906 1 82.81 336 SER B N 1
ATOM 6808 C CA . SER B 1 336 ? 0.569 -1.109 -17.531 1 82.81 336 SER B CA 1
ATOM 6809 C C . SER B 1 336 ? 1.379 -2.303 -17.031 1 82.81 336 SER B C 1
ATOM 6811 O O . SER B 1 336 ? 1.312 -3.389 -17.609 1 82.81 336 SER B O 1
ATOM 6813 N N . ASP B 1 337 ? 2.25 -2.15 -16.141 1 88.12 337 ASP B N 1
ATOM 6814 C CA . ASP B 1 337 ? 3.062 -3.219 -15.57 1 88.12 337 ASP B CA 1
ATOM 6815 C C . ASP B 1 337 ? 2.188 -4.363 -15.062 1 88.12 337 ASP B C 1
ATOM 6817 O O . ASP B 1 337 ? 2.553 -5.535 -15.18 1 88.12 337 ASP B O 1
ATOM 6821 N N . GLU B 1 338 ? 1.012 -4.027 -14.477 1 89.25 338 GLU B N 1
ATOM 6822 C CA . GLU B 1 338 ? 0.133 -5.074 -13.961 1 89.25 338 GLU B CA 1
ATOM 6823 C C . GLU B 1 338 ? -0.433 -5.926 -15.094 1 89.25 338 GLU B C 1
ATOM 6825 O O . GLU B 1 338 ? -0.661 -7.125 -14.922 1 89.25 338 GLU B O 1
ATOM 6830 N N . ALA B 1 339 ? -0.642 -5.285 -16.219 1 88.88 339 ALA B N 1
ATOM 6831 C CA . ALA B 1 339 ? -1.119 -6.031 -17.375 1 88.88 339 ALA B CA 1
ATOM 6832 C C . ALA B 1 339 ? -0.09 -7.066 -17.812 1 88.88 339 ALA B C 1
ATOM 6834 O O . ALA B 1 339 ? -0.451 -8.164 -18.25 1 88.88 339 ALA B O 1
ATOM 6835 N N . TRP B 1 340 ? 1.201 -6.688 -17.781 1 92 340 TRP B N 1
ATOM 6836 C CA . TRP B 1 340 ? 2.262 -7.625 -18.125 1 92 340 TRP B CA 1
ATOM 6837 C C . TRP B 1 340 ? 2.271 -8.812 -17.172 1 92 340 TRP B C 1
ATOM 6839 O O . TRP B 1 340 ? 2.504 -9.953 -17.594 1 92 340 TRP B O 1
ATOM 6849 N N . ALA B 1 341 ? 2.045 -8.555 -15.898 1 94.88 341 ALA B N 1
ATOM 6850 C CA . ALA B 1 341 ? 1.941 -9.648 -14.93 1 94.88 341 ALA B CA 1
ATOM 6851 C C . ALA B 1 341 ? 0.76 -10.555 -15.25 1 94.88 341 ALA B C 1
ATOM 6853 O O . ALA B 1 341 ? 0.865 -11.781 -15.141 1 94.88 341 ALA B O 1
ATOM 6854 N N . ASN B 1 342 ? -0.378 -10 -15.641 1 92.31 342 ASN B N 1
ATOM 6855 C CA . ASN B 1 342 ? -1.558 -10.781 -16 1 92.31 342 ASN B CA 1
ATOM 6856 C C . ASN B 1 342 ? -1.332 -11.586 -17.281 1 92.31 342 ASN B C 1
ATOM 6858 O O . ASN B 1 342 ? -1.857 -12.695 -17.422 1 92.31 342 ASN B O 1
ATOM 6862 N N . ARG B 1 343 ? -0.544 -11.055 -18.172 1 91 343 ARG B N 1
ATOM 6863 C CA . ARG B 1 343 ? -0.179 -11.812 -19.359 1 91 343 ARG B CA 1
ATOM 6864 C C . ARG B 1 343 ? 0.632 -13.055 -19 1 91 343 ARG B C 1
ATOM 6866 O O . ARG B 1 343 ? 0.409 -14.133 -19.547 1 91 343 ARG B O 1
ATOM 6873 N N . ALA B 1 344 ? 1.584 -12.844 -18.109 1 95.69 344 ALA B N 1
ATOM 6874 C CA . ALA B 1 344 ? 2.352 -14 -17.656 1 95.69 344 ALA B CA 1
ATOM 6875 C C . ALA B 1 344 ? 1.446 -15.016 -16.969 1 95.69 344 ALA B C 1
ATOM 6877 O O . ALA B 1 344 ? 1.626 -16.234 -17.141 1 95.69 344 ALA B O 1
ATOM 6878 N N . THR B 1 345 ? 0.484 -14.516 -16.172 1 95.25 345 THR B N 1
ATOM 6879 C CA . THR B 1 345 ? -0.496 -15.383 -15.531 1 95.25 345 THR B CA 1
ATOM 6880 C C . THR B 1 345 ? -1.261 -16.203 -16.562 1 95.25 345 THR B C 1
ATOM 6882 O O . THR B 1 345 ? -1.442 -17.406 -16.406 1 95.25 345 THR B O 1
ATOM 6885 N N . TYR B 1 346 ? -1.644 -15.562 -17.578 1 92.38 346 TYR B N 1
ATOM 6886 C CA . TYR B 1 346 ? -2.373 -16.219 -18.656 1 92.38 346 TYR B CA 1
ATOM 6887 C C . TYR B 1 346 ? -1.519 -17.281 -19.328 1 92.38 346 TYR B C 1
ATOM 6889 O O . TYR B 1 346 ? -1.993 -18.391 -19.578 1 92.38 346 TYR B O 1
ATOM 6897 N N . LEU B 1 347 ? -0.299 -16.969 -19.625 1 94 347 LEU B N 1
ATOM 6898 C CA . LEU B 1 347 ? 0.597 -17.906 -20.281 1 94 347 LEU B CA 1
ATOM 6899 C C . LEU B 1 347 ? 0.835 -19.141 -19.422 1 94 347 LEU B C 1
ATOM 6901 O O . LEU B 1 347 ? 0.89 -20.266 -19.922 1 94 347 LEU B O 1
ATOM 6905 N N . PHE B 1 348 ? 0.981 -18.906 -18.172 1 97.25 348 PHE B N 1
ATOM 6906 C CA . PHE B 1 348 ? 1.17 -20.031 -17.281 1 97.25 348 PHE B CA 1
ATOM 6907 C C . PHE B 1 348 ? -0.092 -20.891 -17.219 1 97.25 348 PHE B C 1
ATOM 6909 O O . PHE B 1 348 ? -0.016 -22.125 -17.203 1 97.25 348 PHE B O 1
ATOM 6916 N N . ALA B 1 349 ? -1.256 -20.219 -17.094 1 94.75 349 ALA B N 1
ATOM 6917 C CA . ALA B 1 349 ? -2.516 -20.969 -17.109 1 94.75 349 ALA B CA 1
ATOM 6918 C C . ALA B 1 349 ? -2.639 -21.812 -18.359 1 94.75 349 ALA B C 1
ATOM 6920 O O . ALA B 1 349 ? -3.066 -22.969 -18.297 1 94.75 349 ALA B O 1
ATOM 6921 N N . ARG B 1 350 ? -2.268 -21.297 -19.453 1 93.62 350 ARG B N 1
ATOM 6922 C CA . ARG B 1 350 ? -2.293 -22.031 -20.719 1 93.62 350 ARG B CA 1
ATOM 6923 C C . ARG B 1 350 ? -1.321 -23.203 -20.688 1 93.62 350 ARG B C 1
ATOM 6925 O O . ARG B 1 350 ? -1.632 -24.281 -21.188 1 93.62 350 ARG B O 1
ATOM 6932 N N . ALA B 1 351 ? -0.175 -22.938 -20.203 1 96.12 351 ALA B N 1
ATOM 6933 C CA . ALA B 1 351 ? 0.809 -24.016 -20.094 1 96.12 351 ALA B CA 1
ATOM 6934 C C . ALA B 1 351 ? 0.264 -25.172 -19.266 1 96.12 351 ALA B C 1
ATOM 6936 O O . ALA B 1 351 ? 0.423 -26.344 -19.625 1 96.12 351 ALA B O 1
ATOM 6937 N N . CYS B 1 352 ? -0.376 -24.828 -18.141 1 96.38 352 CYS B N 1
ATOM 6938 C CA . CYS B 1 352 ? -0.985 -25.875 -17.312 1 96.38 352 CYS B CA 1
ATOM 6939 C C . CYS B 1 352 ? -2.02 -26.656 -18.109 1 96.38 352 CYS B C 1
ATOM 6941 O O . CYS B 1 352 ? -2.057 -27.891 -18.031 1 96.38 352 CYS B O 1
ATOM 6943 N N . SER B 1 353 ? -2.781 -25.953 -18.859 1 93.19 353 SER B N 1
ATOM 6944 C CA . SER B 1 353 ? -3.848 -26.578 -19.625 1 93.19 353 SER B CA 1
ATOM 6945 C C . SER B 1 353 ? -3.279 -27.5 -20.719 1 93.19 353 SER B C 1
ATOM 6947 O O . SER B 1 353 ? -3.814 -28.578 -20.953 1 93.19 353 SER B O 1
ATOM 6949 N N . VAL B 1 354 ? -2.27 -27.109 -21.375 1 93.31 354 VAL B N 1
ATOM 6950 C CA . VAL B 1 354 ? -1.673 -27.875 -22.469 1 93.31 354 VAL B CA 1
ATOM 6951 C C . VAL B 1 354 ? -0.921 -29.078 -21.891 1 93.31 354 VAL B C 1
ATOM 6953 O O . VAL B 1 354 ? -1.022 -30.188 -22.422 1 93.31 354 VAL B O 1
ATOM 6956 N N . CYS B 1 355 ? -0.218 -28.906 -20.859 1 94.12 355 CYS B N 1
ATOM 6957 C CA . CYS B 1 355 ? 0.67 -29.922 -20.312 1 94.12 355 CYS B CA 1
ATOM 6958 C C . CYS B 1 355 ? -0.119 -30.984 -19.562 1 94.12 355 CYS B C 1
ATOM 6960 O O . CYS B 1 355 ? 0.25 -32.156 -19.578 1 94.12 355 CYS B O 1
ATOM 6962 N N . TRP B 1 356 ? -1.229 -30.609 -18.984 1 94.25 356 TRP B N 1
ATOM 6963 C CA . TRP B 1 356 ? -1.871 -31.547 -18.062 1 94.25 356 TRP B CA 1
ATOM 6964 C C . TRP B 1 356 ? -3.244 -31.969 -18.578 1 94.25 356 TRP B C 1
ATOM 6966 O O . TRP B 1 356 ? -4.004 -32.625 -17.875 1 94.25 356 TRP B O 1
ATOM 6976 N N . ASP B 1 357 ? -3.594 -31.547 -19.781 1 90.94 357 ASP B N 1
ATOM 6977 C CA . ASP B 1 357 ? -4.812 -32.031 -20.438 1 90.94 357 ASP B CA 1
ATOM 6978 C C . ASP B 1 357 ? -4.613 -33.406 -21.016 1 90.94 357 ASP B C 1
ATOM 6980 O O . ASP B 1 357 ? -4.027 -33.562 -22.094 1 90.94 357 ASP B O 1
ATOM 6984 N N . ALA B 1 358 ? -5.199 -34.375 -20.469 1 89.19 358 ALA B N 1
ATOM 6985 C CA . ALA B 1 358 ? -5.027 -35.75 -20.875 1 89.19 358 ALA B CA 1
ATOM 6986 C C . ALA B 1 358 ? -5.723 -36.031 -22.219 1 89.19 358 ALA B C 1
ATOM 6988 O O . ALA B 1 358 ? -5.375 -36.969 -22.922 1 89.19 358 ALA B O 1
ATOM 6989 N N . THR B 1 359 ? -6.648 -35.188 -22.562 1 90.44 359 THR B N 1
ATOM 6990 C CA . THR B 1 359 ? -7.445 -35.406 -23.766 1 90.44 359 THR B CA 1
ATOM 6991 C C . THR B 1 359 ? -6.77 -34.812 -24.984 1 90.44 359 THR B C 1
ATOM 6993 O O . THR B 1 359 ? -7.156 -35.062 -26.125 1 90.44 359 THR B O 1
ATOM 6996 N N . LEU B 1 360 ? -5.789 -34.062 -24.797 1 90.75 360 LEU B N 1
ATOM 6997 C CA . LEU B 1 360 ? -5.113 -33.375 -25.891 1 90.75 360 LEU B CA 1
ATOM 6998 C C . LEU B 1 360 ? -4.184 -34.344 -26.625 1 90.75 360 LEU B C 1
ATOM 7000 O O . LEU B 1 360 ? -3.359 -35.031 -26.016 1 90.75 360 LEU B O 1
ATOM 7004 N N . ALA B 1 361 ? -4.324 -34.438 -27.938 1 92.56 361 ALA B N 1
ATOM 7005 C CA . ALA B 1 361 ? -3.482 -35.281 -28.766 1 92.56 361 ALA B CA 1
ATOM 7006 C C . ALA B 1 361 ? -2.021 -34.844 -28.703 1 92.56 361 ALA B C 1
ATOM 7008 O O . ALA B 1 361 ? -1.729 -33.656 -28.578 1 92.56 361 ALA B O 1
ATOM 7009 N N . ASP B 1 362 ? -1.132 -35.781 -28.859 1 89.62 362 ASP B N 1
ATOM 7010 C CA . ASP B 1 362 ? 0.298 -35.531 -28.719 1 89.62 362 ASP B CA 1
ATOM 7011 C C . ASP B 1 362 ? 0.762 -34.5 -29.75 1 89.62 362 ASP B C 1
ATOM 7013 O O . ASP B 1 362 ? 1.554 -33.594 -29.422 1 89.62 362 ASP B O 1
ATOM 7017 N N . ALA B 1 363 ? 0.282 -34.625 -30.969 1 90.38 363 ALA B N 1
ATOM 7018 C CA . ALA B 1 363 ? 0.69 -33.719 -32.031 1 90.38 363 ALA B CA 1
ATOM 7019 C C . ALA B 1 363 ? 0.207 -32.281 -31.719 1 90.38 363 ALA B C 1
ATOM 7021 O O . ALA B 1 363 ? 0.937 -31.328 -31.922 1 90.38 363 ALA B O 1
ATOM 7022 N N . ALA B 1 364 ? -1.047 -32.219 -31.312 1 91.06 364 ALA B N 1
ATOM 7023 C CA . ALA B 1 364 ? -1.614 -30.906 -30.938 1 91.06 364 ALA B CA 1
ATOM 7024 C C . ALA B 1 364 ? -0.881 -30.297 -29.75 1 91.06 364 ALA B C 1
ATOM 7026 O O . ALA B 1 364 ? -0.641 -29.094 -29.719 1 91.06 364 ALA B O 1
ATOM 7027 N N . ARG B 1 365 ? -0.575 -31.109 -28.781 1 92.31 365 ARG B N 1
ATOM 7028 C CA . ARG B 1 365 ? 0.169 -30.672 -27.609 1 92.31 365 ARG B CA 1
ATOM 7029 C C . ARG B 1 365 ? 1.534 -30.109 -28 1 92.31 365 ARG B C 1
ATOM 7031 O O . ARG B 1 365 ? 1.936 -29.047 -27.531 1 92.31 365 ARG B O 1
ATOM 7038 N N . ALA B 1 366 ? 2.209 -30.844 -28.859 1 92.5 366 ALA B N 1
ATOM 7039 C CA . ALA B 1 366 ? 3.531 -30.422 -29.297 1 92.5 366 ALA B CA 1
ATOM 7040 C C . ALA B 1 366 ? 3.459 -29.062 -29.984 1 92.5 366 ALA B C 1
ATOM 7042 O O . ALA B 1 366 ? 4.324 -28.203 -29.781 1 92.5 366 ALA B O 1
ATOM 7043 N N . ALA B 1 367 ? 2.484 -28.859 -30.812 1 91.62 367 ALA B N 1
ATOM 7044 C CA . ALA B 1 367 ? 2.312 -27.609 -31.531 1 91.62 367 ALA B CA 1
ATOM 7045 C C . ALA B 1 367 ? 2.041 -26.453 -30.547 1 91.62 367 ALA B C 1
ATOM 7047 O O . ALA B 1 367 ? 2.58 -25.359 -30.703 1 91.62 367 ALA B O 1
ATOM 7048 N N . ARG B 1 368 ? 1.188 -26.734 -29.594 1 92.94 368 ARG B N 1
ATOM 7049 C CA . ARG B 1 368 ? 0.833 -25.703 -28.625 1 92.94 368 ARG B CA 1
ATOM 7050 C C . ARG B 1 368 ? 2.018 -25.359 -27.719 1 92.94 368 ARG B C 1
ATOM 7052 O O . ARG B 1 368 ? 2.18 -24.219 -27.297 1 92.94 368 ARG B O 1
ATOM 7059 N N . LEU B 1 369 ? 2.783 -26.375 -27.375 1 94.5 369 LEU B N 1
ATOM 7060 C CA . LEU B 1 369 ? 3.979 -26.141 -26.562 1 94.5 369 LEU B CA 1
ATOM 7061 C C . LEU B 1 369 ? 4.977 -25.266 -27.312 1 94.5 369 LEU B C 1
ATOM 7063 O O . LEU B 1 369 ? 5.625 -24.406 -26.719 1 94.5 369 LEU B O 1
ATOM 7067 N N . LEU B 1 370 ? 5.133 -25.5 -28.609 1 93.12 370 LEU B N 1
ATOM 7068 C CA . LEU B 1 370 ? 6.012 -24.672 -29.422 1 93.12 370 LEU B CA 1
ATOM 7069 C C . LEU B 1 370 ? 5.516 -23.234 -29.469 1 93.12 370 LEU B C 1
ATOM 7071 O O . LEU B 1 370 ? 6.312 -22.297 -29.391 1 93.12 370 LEU B O 1
ATOM 7075 N N . GLU B 1 371 ? 4.258 -23.125 -29.609 1 91.69 371 GLU B N 1
ATOM 7076 C CA . GLU B 1 371 ? 3.66 -21.781 -29.594 1 91.69 371 GLU B CA 1
ATOM 7077 C C . GLU B 1 371 ? 3.904 -21.094 -28.266 1 91.69 371 GLU B C 1
ATOM 7079 O O . GLU B 1 371 ? 4.254 -19.906 -28.219 1 91.69 371 GLU B O 1
ATOM 7084 N N . LEU B 1 372 ? 3.666 -21.781 -27.156 1 94.44 372 LEU B N 1
ATOM 7085 C CA . LEU B 1 372 ? 3.883 -21.234 -25.828 1 94.44 372 LEU B CA 1
ATOM 7086 C C . LEU B 1 372 ? 5.34 -20.812 -25.625 1 94.44 372 LEU B C 1
ATOM 7088 O O . LEU B 1 372 ? 5.629 -19.781 -25.031 1 94.44 372 LEU B O 1
ATOM 7092 N N . HIS B 1 373 ? 6.23 -21.656 -26.125 1 94.25 373 HIS B N 1
ATOM 7093 C CA . HIS B 1 373 ? 7.648 -21.328 -26.047 1 94.25 373 HIS B CA 1
ATOM 7094 C C . HIS B 1 373 ? 7.945 -20 -26.734 1 94.25 373 HIS B C 1
ATOM 7096 O O . HIS B 1 373 ? 8.695 -19.172 -26.219 1 94.25 373 HIS B O 1
ATOM 7102 N N . ARG B 1 374 ? 7.375 -19.828 -27.875 1 93.75 374 ARG B N 1
ATOM 7103 C CA . ARG B 1 374 ? 7.555 -18.578 -28.625 1 93.75 374 ARG B CA 1
ATOM 7104 C C . ARG B 1 374 ? 6.961 -17.391 -27.875 1 93.75 374 ARG B C 1
ATOM 7106 O O . ARG B 1 374 ? 7.582 -16.344 -27.781 1 93.75 374 ARG B O 1
ATOM 7113 N N . LEU B 1 375 ? 5.777 -17.562 -27.359 1 92.94 375 LEU B N 1
ATOM 7114 C CA . LEU B 1 375 ? 5.09 -16.5 -26.641 1 92.94 375 LEU B CA 1
ATOM 7115 C C . LEU B 1 375 ? 5.855 -16.094 -25.391 1 92.94 375 LEU B C 1
ATOM 7117 O O . LEU B 1 375 ? 5.941 -14.914 -25.062 1 92.94 375 LEU B O 1
ATOM 7121 N N . LEU B 1 376 ? 6.379 -17.047 -24.688 1 96 376 LEU B N 1
ATOM 7122 C CA . LEU B 1 376 ? 7.176 -16.781 -23.5 1 96 376 LEU B CA 1
ATOM 7123 C C . LEU B 1 376 ? 8.445 -16.016 -23.859 1 96 376 LEU B C 1
ATOM 7125 O O . LEU B 1 376 ? 8.844 -15.086 -23.141 1 96 376 LEU B O 1
ATOM 7129 N N . ALA B 1 377 ? 9.078 -16.438 -24.969 1 94.31 377 ALA B N 1
ATOM 7130 C CA . ALA B 1 377 ? 10.25 -15.703 -25.422 1 94.31 377 ALA B CA 1
ATOM 7131 C C . ALA B 1 377 ? 9.906 -14.25 -25.766 1 94.31 377 ALA B C 1
ATOM 7133 O O . ALA B 1 377 ? 10.672 -13.336 -25.438 1 94.31 377 ALA B O 1
ATOM 7134 N N . GLN B 1 378 ? 8.836 -14.062 -26.391 1 92.19 378 GLN B N 1
ATOM 7135 C CA . GLN B 1 378 ? 8.383 -12.719 -26.734 1 92.19 378 GLN B CA 1
ATOM 7136 C C . GLN B 1 378 ? 8.086 -11.898 -25.484 1 92.19 378 GLN B C 1
ATOM 7138 O O . GLN B 1 378 ? 8.414 -10.711 -25.406 1 92.19 378 GLN B O 1
ATOM 7143 N N . TRP B 1 379 ? 7.379 -12.484 -24.516 1 93.88 379 TRP B N 1
ATOM 7144 C CA . TRP B 1 379 ? 7.113 -11.805 -23.25 1 93.88 379 TRP B CA 1
ATOM 7145 C C . TRP B 1 379 ? 8.414 -11.344 -22.609 1 93.88 379 TRP B C 1
ATOM 7147 O O . TRP B 1 379 ? 8.516 -10.195 -22.156 1 93.88 379 TRP B O 1
ATOM 7157 N N . HIS B 1 380 ? 9.383 -12.234 -22.578 1 94.88 380 HIS B N 1
ATOM 7158 C CA . HIS B 1 380 ? 10.664 -11.938 -21.953 1 94.88 380 HIS B CA 1
ATOM 7159 C C . HIS B 1 380 ? 11.367 -10.789 -22.672 1 94.88 380 HIS B C 1
ATOM 7161 O O . HIS B 1 380 ? 11.984 -9.938 -22.016 1 94.88 380 HIS B O 1
ATOM 7167 N N . GLU B 1 381 ? 11.258 -10.734 -23.922 1 91.31 381 GLU B N 1
ATOM 7168 C CA . GLU B 1 381 ? 11.938 -9.727 -24.734 1 91.31 381 GLU B CA 1
ATOM 7169 C C . GLU B 1 381 ? 11.266 -8.367 -24.609 1 91.31 381 GLU B C 1
ATOM 7171 O O . GLU B 1 381 ? 11.93 -7.328 -24.672 1 91.31 381 GLU B O 1
ATOM 7176 N N . ARG B 1 382 ? 10.039 -8.391 -24.344 1 89.75 382 ARG B N 1
ATOM 7177 C CA . ARG B 1 382 ? 9.289 -7.145 -24.469 1 89.75 382 ARG B CA 1
ATOM 7178 C C . ARG B 1 382 ? 8.922 -6.59 -23.109 1 89.75 382 ARG B C 1
ATOM 7180 O O . ARG B 1 382 ? 8.398 -5.477 -23 1 89.75 382 ARG B O 1
ATOM 7187 N N . VAL B 1 383 ? 9.133 -7.359 -22.109 1 91.44 383 VAL B N 1
ATOM 7188 C CA . VAL B 1 383 ? 8.766 -6.898 -20.781 1 91.44 383 VAL B CA 1
ATOM 7189 C C . VAL B 1 383 ? 9.492 -5.59 -20.469 1 91.44 383 VAL B C 1
ATOM 7191 O O . VAL B 1 383 ? 10.656 -5.422 -20.828 1 91.44 383 VAL B O 1
ATOM 7194 N N . PRO B 1 384 ? 8.75 -4.605 -19.859 1 88.5 384 PRO B N 1
ATOM 7195 C CA . PRO B 1 384 ? 9.336 -3.291 -19.609 1 88.5 384 PRO B CA 1
ATOM 7196 C C . PRO B 1 384 ? 10.539 -3.354 -18.656 1 88.5 384 PRO B C 1
ATOM 7198 O O . PRO B 1 384 ? 10.672 -4.309 -17.891 1 88.5 384 PRO B O 1
ATOM 7201 N N . ALA B 1 385 ? 11.312 -2.299 -18.672 1 86.88 385 ALA B N 1
ATOM 7202 C CA . ALA B 1 385 ? 12.523 -2.207 -17.859 1 86.88 385 ALA B CA 1
ATOM 7203 C C . ALA B 1 385 ? 12.188 -2.18 -16.375 1 86.88 385 ALA B C 1
ATOM 7205 O O . ALA B 1 385 ? 13.016 -2.541 -15.531 1 86.88 385 ALA B O 1
ATOM 7206 N N . THR B 1 386 ? 10.984 -1.812 -16.062 1 88.44 386 THR B N 1
ATOM 7207 C CA . THR B 1 386 ? 10.547 -1.749 -14.68 1 88.44 386 THR B CA 1
ATOM 7208 C C . THR B 1 386 ? 10.562 -3.137 -14.047 1 88.44 386 THR B C 1
ATOM 7210 O O . THR B 1 386 ? 10.555 -3.264 -12.82 1 88.44 386 THR B O 1
ATOM 7213 N N . TYR B 1 387 ? 10.617 -4.203 -14.836 1 93.5 387 TYR B N 1
ATOM 7214 C CA . TYR B 1 387 ? 10.594 -5.574 -14.336 1 93.5 387 TYR B CA 1
ATOM 7215 C C . TYR B 1 387 ? 12 -6.035 -13.953 1 93.5 387 TYR B C 1
ATOM 7217 O O . TYR B 1 387 ? 12.172 -7.121 -13.398 1 93.5 387 TYR B O 1
ATOM 7225 N N . GLN B 1 388 ? 12.953 -5.211 -14.148 1 91.5 388 GLN B N 1
ATOM 7226 C CA . GLN B 1 388 ? 14.312 -5.582 -13.758 1 91.5 388 GLN B CA 1
ATOM 7227 C C . GLN B 1 388 ? 14.484 -5.5 -12.242 1 91.5 388 GLN B C 1
ATOM 7229 O O . GLN B 1 388 ? 14.016 -4.551 -11.609 1 91.5 388 GLN B O 1
ATOM 7234 N N . PRO B 1 389 ? 15.062 -6.559 -11.672 1 92.75 389 PRO B N 1
ATOM 7235 C CA . PRO B 1 389 ? 15.305 -6.477 -10.234 1 92.75 389 PRO B CA 1
ATOM 7236 C C . PRO B 1 389 ? 16.266 -5.352 -9.867 1 92.75 389 PRO B C 1
ATOM 7238 O O . PRO B 1 389 ? 17.234 -5.09 -10.602 1 92.75 389 PRO B O 1
ATOM 7241 N N . TRP B 1 390 ? 16.094 -4.652 -8.75 1 93.06 390 TRP B N 1
ATOM 7242 C CA . TRP B 1 390 ? 16.984 -3.562 -8.344 1 93.06 390 TRP B CA 1
ATOM 7243 C C . TRP B 1 390 ? 18.141 -4.086 -7.508 1 93.06 390 TRP B C 1
ATOM 7245 O O . TRP B 1 390 ? 19.125 -3.377 -7.285 1 93.06 390 TRP B O 1
ATOM 7255 N N . ALA B 1 391 ? 18.016 -5.371 -7.074 1 91 391 ALA B N 1
ATOM 7256 C CA . ALA B 1 391 ? 19.125 -6.035 -6.387 1 91 391 ALA B CA 1
ATOM 7257 C C . ALA B 1 391 ? 19.156 -7.523 -6.727 1 91 391 ALA B C 1
ATOM 7259 O O . ALA B 1 391 ? 18.125 -8.164 -6.883 1 91 391 ALA B O 1
ATOM 7260 N N . ARG B 1 392 ? 20.328 -8.047 -6.879 1 88.88 392 ARG B N 1
ATOM 7261 C CA . ARG B 1 392 ? 20.578 -9.461 -7.113 1 88.88 392 ARG B CA 1
ATOM 7262 C C . ARG B 1 392 ? 21.844 -9.922 -6.371 1 88.88 392 ARG B C 1
ATOM 7264 O O . ARG B 1 392 ? 22.906 -9.312 -6.5 1 88.88 392 ARG B O 1
ATOM 7271 N N . TYR B 1 393 ? 21.625 -10.883 -5.566 1 86.62 393 TYR B N 1
ATOM 7272 C CA . TYR B 1 393 ? 22.781 -11.398 -4.859 1 86.62 393 TYR B CA 1
ATOM 7273 C C . TYR B 1 393 ? 22.641 -12.891 -4.59 1 86.62 393 TYR B C 1
ATOM 7275 O O . TYR B 1 393 ? 21.547 -13.438 -4.645 1 86.62 393 TYR B O 1
ATOM 7283 N N . GLN B 1 394 ? 23.781 -13.539 -4.414 1 88.62 394 GLN B N 1
ATOM 7284 C CA . GLN B 1 394 ? 23.875 -14.961 -4.105 1 88.62 394 GLN B CA 1
ATOM 7285 C C . GLN B 1 394 ? 24.672 -15.188 -2.8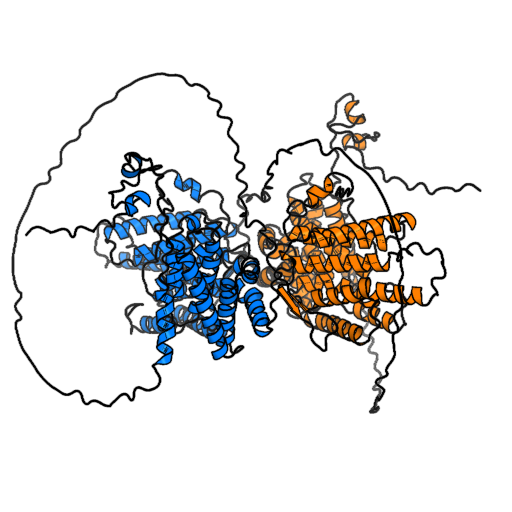18 1 88.62 394 GLN B C 1
ATOM 7287 O O . GLN B 1 394 ? 25.891 -14.984 -2.783 1 88.62 394 GLN B O 1
ATOM 7292 N N . ALA B 1 395 ? 23.922 -15.562 -1.841 1 86.38 395 ALA B N 1
ATOM 7293 C CA . ALA B 1 395 ? 24.609 -15.922 -0.609 1 86.38 395 ALA B CA 1
ATOM 7294 C C . ALA B 1 395 ? 25.391 -17.219 -0.783 1 86.38 395 ALA B C 1
ATOM 7296 O O . ALA B 1 395 ? 24.938 -18.141 -1.472 1 86.38 395 ALA B O 1
ATOM 7297 N N . PRO B 1 396 ? 26.516 -17.328 -0.168 1 87 396 PRO B N 1
ATOM 7298 C CA . PRO B 1 396 ? 27.375 -18.516 -0.361 1 87 396 PRO B CA 1
ATOM 7299 C C . PRO B 1 396 ? 26.672 -19.812 0.038 1 87 396 PRO B C 1
ATOM 7301 O O . PRO B 1 396 ? 26.812 -20.828 -0.645 1 87 396 PRO B O 1
ATOM 7304 N N . ASP B 1 397 ? 25.906 -19.844 1.019 1 88.19 397 ASP B N 1
ATOM 7305 C CA . ASP B 1 397 ? 25.312 -21.094 1.5 1 88.19 397 ASP B CA 1
ATOM 7306 C C . ASP B 1 397 ? 23.844 -21.203 1.089 1 88.19 397 ASP B C 1
ATOM 7308 O O . ASP B 1 397 ? 23.094 -22.016 1.644 1 88.19 397 ASP B O 1
ATOM 7312 N N . ASP B 1 398 ? 23.453 -20.469 0.091 1 93.06 398 ASP B N 1
ATOM 7313 C CA . ASP B 1 398 ? 22.078 -20.547 -0.406 1 93.06 398 ASP B CA 1
ATOM 7314 C C . ASP B 1 398 ? 22.047 -20.906 -1.891 1 93.06 398 ASP B C 1
ATOM 7316 O O . ASP B 1 398 ? 22.531 -20.141 -2.729 1 93.06 398 ASP B O 1
ATOM 7320 N N . PRO B 1 399 ? 21.547 -22.062 -2.152 1 95.81 399 PRO B N 1
ATOM 7321 C CA . PRO B 1 399 ? 21.547 -22.469 -3.557 1 95.81 399 PRO B CA 1
ATOM 7322 C C . PRO B 1 399 ? 20.641 -21.594 -4.426 1 95.81 399 PRO B C 1
ATOM 7324 O O . PRO B 1 399 ? 20.719 -21.656 -5.656 1 95.81 399 PRO B O 1
ATOM 7327 N N . PHE B 1 400 ? 19.766 -20.844 -3.85 1 97.31 400 PHE B N 1
ATOM 7328 C CA . PHE B 1 400 ? 18.844 -20 -4.609 1 97.31 400 PHE B CA 1
ATOM 7329 C C . PHE B 1 400 ? 19.297 -18.547 -4.578 1 97.31 400 PHE B C 1
ATOM 7331 O O . PHE B 1 400 ? 19.703 -18.031 -3.531 1 97.31 400 PHE B O 1
ATOM 7338 N N . PRO B 1 401 ? 19.266 -17.844 -5.734 1 94.88 401 PRO B N 1
ATOM 7339 C CA . PRO B 1 401 ? 19.609 -16.422 -5.758 1 94.88 401 PRO B CA 1
ATOM 7340 C C . PRO B 1 401 ? 18.547 -15.547 -5.109 1 94.88 401 PRO B C 1
ATOM 7342 O O . PRO B 1 401 ? 17.391 -15.961 -4.977 1 94.88 401 PRO B O 1
ATOM 7345 N N . THR B 1 402 ? 18.953 -14.414 -4.664 1 92.19 402 THR B N 1
ATOM 7346 C CA . THR B 1 402 ? 18.031 -13.422 -4.125 1 92.19 402 THR B CA 1
ATOM 7347 C C . THR B 1 402 ? 17.812 -12.289 -5.125 1 92.19 402 THR B C 1
ATOM 7349 O O . THR B 1 402 ? 18.766 -11.609 -5.523 1 92.19 402 THR B O 1
ATOM 7352 N N . LEU B 1 403 ? 16.625 -12.148 -5.586 1 93.38 403 LEU B N 1
ATOM 7353 C CA . LEU B 1 403 ? 16.219 -11.062 -6.477 1 93.38 403 LEU B CA 1
ATOM 7354 C C . LEU B 1 403 ? 15.18 -10.172 -5.816 1 93.38 403 LEU B C 1
ATOM 7356 O O . LEU B 1 403 ? 14.219 -10.672 -5.219 1 93.38 403 LEU B O 1
ATOM 7360 N N . ARG B 1 404 ? 15.398 -8.852 -5.91 1 93.25 404 ARG B N 1
ATOM 7361 C CA . ARG B 1 404 ? 14.477 -7.906 -5.285 1 93.25 404 ARG B CA 1
ATOM 7362 C C . ARG B 1 404 ? 13.836 -6.996 -6.324 1 93.25 404 ARG B C 1
ATOM 7364 O O . ARG B 1 404 ? 14.492 -6.547 -7.262 1 93.25 404 ARG B O 1
ATOM 7371 N N . TYR B 1 405 ? 12.547 -6.781 -6.168 1 94.25 405 TYR B N 1
ATOM 7372 C CA . TYR B 1 405 ? 11.758 -5.938 -7.059 1 94.25 405 TYR B CA 1
ATOM 7373 C C . TYR B 1 405 ? 11.023 -4.855 -6.277 1 94.25 405 TYR B C 1
ATOM 7375 O O . TYR B 1 405 ? 10.844 -4.977 -5.062 1 94.25 405 TYR B O 1
ATOM 7383 N N . VAL B 1 406 ? 10.656 -3.818 -6.961 1 92.12 406 VAL B N 1
ATOM 7384 C CA . VAL B 1 406 ? 9.984 -2.711 -6.297 1 92.12 406 VAL B CA 1
ATOM 7385 C C . VAL B 1 406 ? 8.523 -3.076 -6.047 1 92.12 406 VAL B C 1
ATOM 7387 O O . VAL B 1 406 ? 8.031 -2.953 -4.922 1 92.12 406 VAL B O 1
ATOM 7390 N N . SER B 1 407 ? 7.902 -3.598 -7.098 1 93.56 407 SER B N 1
ATOM 7391 C CA . SER B 1 407 ? 6.469 -3.852 -7 1 93.56 407 SER B CA 1
ATOM 7392 C C . SER B 1 407 ? 6.176 -5.348 -6.961 1 93.56 407 SER B C 1
ATOM 7394 O O . SER B 1 407 ? 6.91 -6.145 -7.551 1 93.56 407 SER B O 1
ATOM 7396 N N . THR B 1 408 ? 5.055 -5.715 -6.352 1 95.56 408 THR B N 1
ATOM 7397 C CA . THR B 1 408 ? 4.676 -7.117 -6.223 1 95.56 408 THR B CA 1
ATOM 7398 C C . THR B 1 408 ? 4.297 -7.703 -7.578 1 95.56 408 THR B C 1
ATOM 7400 O O . THR B 1 408 ? 4.516 -8.891 -7.828 1 95.56 408 THR B O 1
ATOM 7403 N N . TRP B 1 409 ? 3.734 -6.867 -8.469 1 95.06 409 TRP B N 1
ATOM 7404 C CA . TRP B 1 409 ? 3.311 -7.422 -9.75 1 95.06 409 TRP B CA 1
ATOM 7405 C C . TRP B 1 409 ? 4.516 -7.789 -10.609 1 95.06 409 TRP B C 1
ATOM 7407 O O . TRP B 1 409 ? 4.414 -8.625 -11.508 1 95.06 409 TRP B O 1
ATOM 7417 N N . HIS B 1 410 ? 5.68 -7.234 -10.328 1 96.44 410 HIS B N 1
ATOM 7418 C CA . HIS B 1 410 ? 6.895 -7.695 -10.984 1 96.44 410 HIS B CA 1
ATOM 7419 C C . HIS B 1 410 ? 7.285 -9.094 -10.508 1 96.44 410 HIS B C 1
ATOM 7421 O O . HIS B 1 410 ? 7.668 -9.945 -11.312 1 96.44 410 HIS B O 1
ATOM 7427 N N . VAL B 1 411 ? 7.152 -9.281 -9.188 1 97.81 411 VAL B N 1
ATOM 7428 C CA . VAL B 1 411 ? 7.426 -10.594 -8.609 1 97.81 411 VAL B CA 1
ATOM 7429 C C . VAL B 1 411 ? 6.496 -11.641 -9.227 1 97.81 411 VAL B C 1
ATOM 7431 O O . VAL B 1 411 ? 6.949 -12.695 -9.68 1 97.81 411 VAL B O 1
ATOM 7434 N N . VAL B 1 412 ? 5.227 -11.328 -9.289 1 98.25 412 VAL B N 1
ATOM 7435 C CA . VAL B 1 412 ? 4.199 -12.234 -9.781 1 98.25 412 VAL B CA 1
ATOM 7436 C C . VAL B 1 412 ? 4.441 -12.539 -11.258 1 98.25 412 VAL B C 1
ATOM 7438 O O . VAL B 1 412 ? 4.34 -13.688 -11.688 1 98.25 412 VAL B O 1
ATOM 7441 N N . GLY B 1 413 ? 4.746 -11.484 -12.008 1 97.88 413 GLY B N 1
ATOM 7442 C CA . GLY B 1 413 ? 5.055 -11.695 -13.414 1 97.88 413 GLY B CA 1
ATOM 7443 C C . GLY B 1 413 ? 6.18 -12.688 -13.633 1 97.88 413 GLY B C 1
ATOM 7444 O O . GLY B 1 413 ? 6.043 -13.617 -14.43 1 97.88 413 GLY B O 1
ATOM 7445 N N . TRP B 1 414 ? 7.227 -12.516 -12.898 1 98.44 414 TRP B N 1
ATOM 7446 C CA . TRP B 1 414 ? 8.383 -13.398 -13.055 1 98.44 414 TRP B CA 1
ATOM 7447 C C . TRP B 1 414 ? 8.078 -14.797 -12.523 1 98.44 414 TRP B C 1
ATOM 7449 O O . TRP B 1 414 ? 8.562 -15.789 -13.07 1 98.44 414 TRP B O 1
ATOM 7459 N N . GLN B 1 415 ? 7.293 -14.906 -11.438 1 98.69 415 GLN B N 1
ATOM 7460 C CA . GLN B 1 415 ? 6.902 -16.219 -10.93 1 98.69 415 GLN B CA 1
ATOM 7461 C C . GLN B 1 415 ? 6.215 -17.047 -12.016 1 98.69 415 GLN B C 1
ATOM 7463 O O . GLN B 1 415 ? 6.59 -18.203 -12.25 1 98.69 415 GLN B O 1
ATOM 7468 N N . TYR B 1 416 ? 5.281 -16.422 -12.648 1 98.62 416 TYR B N 1
ATOM 7469 C CA . TYR B 1 416 ? 4.496 -17.141 -13.641 1 98.62 416 TYR B CA 1
ATOM 7470 C C . TYR B 1 416 ? 5.293 -17.344 -14.922 1 98.62 416 TYR B C 1
ATOM 7472 O O . TYR B 1 416 ? 5.141 -18.375 -15.594 1 98.62 416 TYR B O 1
ATOM 7480 N N . TYR B 1 417 ? 6.16 -16.422 -15.281 1 98.38 417 TYR B N 1
ATOM 7481 C CA . TYR B 1 417 ? 7.02 -16.609 -16.438 1 98.38 417 TYR B CA 1
ATOM 7482 C C . TYR B 1 417 ? 7.922 -17.812 -16.266 1 98.38 417 TYR B C 1
ATOM 7484 O O . TYR B 1 417 ? 7.949 -18.703 -17.125 1 98.38 417 TYR B O 1
ATOM 7492 N N . TYR B 1 418 ? 8.688 -17.828 -15.188 1 98.69 418 TYR B N 1
ATOM 7493 C CA . TYR B 1 418 ? 9.625 -18.922 -14.969 1 98.69 418 TYR B CA 1
ATOM 7494 C C . TYR B 1 418 ? 8.883 -20.234 -14.758 1 98.69 418 TYR B C 1
ATOM 7496 O O . TYR B 1 418 ? 9.359 -21.297 -15.172 1 98.69 418 TYR B O 1
ATOM 7504 N N . GLY B 1 419 ? 7.699 -20.172 -14.07 1 98.62 419 GLY B N 1
ATOM 7505 C CA . GLY B 1 419 ? 6.879 -21.359 -13.969 1 98.62 419 GLY B CA 1
ATOM 7506 C C . GLY B 1 419 ? 6.5 -21.938 -15.32 1 98.62 419 GLY B C 1
ATOM 7507 O O . GLY B 1 419 ? 6.668 -23.141 -15.555 1 98.62 419 GLY B O 1
ATOM 7508 N N . ALA B 1 420 ? 6.023 -21.078 -16.156 1 98.25 420 ALA B N 1
ATOM 7509 C CA . ALA B 1 420 ? 5.609 -21.5 -17.484 1 98.25 420 ALA B CA 1
ATOM 7510 C C . ALA B 1 420 ? 6.797 -22 -18.297 1 98.25 420 ALA B C 1
ATOM 7512 O O . ALA B 1 420 ? 6.699 -23.016 -19 1 98.25 420 ALA B O 1
ATOM 7513 N N . LYS B 1 421 ? 7.867 -21.25 -18.234 1 98 421 LYS B N 1
ATOM 7514 C CA . LYS B 1 421 ? 9.078 -21.609 -18.969 1 98 421 LYS B CA 1
ATOM 7515 C C . LYS B 1 421 ? 9.539 -23.016 -18.609 1 98 421 LYS B C 1
ATOM 7517 O O . LYS B 1 421 ? 9.82 -23.828 -19.5 1 98 421 LYS B O 1
ATOM 7522 N N . VAL B 1 422 ? 9.617 -23.312 -17.359 1 97.94 422 VAL B N 1
ATOM 7523 C CA . VAL B 1 422 ? 10.102 -24.609 -16.891 1 97.94 422 VAL B CA 1
ATOM 7524 C C . VAL B 1 422 ? 9.086 -25.703 -17.25 1 97.94 422 VAL B C 1
ATOM 7526 O O . VAL B 1 422 ? 9.469 -26.781 -17.703 1 97.94 422 VAL B O 1
ATOM 7529 N N . LEU B 1 423 ? 7.801 -25.406 -17.047 1 97.38 423 LEU B N 1
ATOM 7530 C CA . LEU B 1 423 ? 6.758 -26.375 -17.359 1 97.38 423 LEU B CA 1
ATOM 7531 C C . LEU B 1 423 ? 6.801 -26.75 -18.844 1 97.38 423 LEU B C 1
ATOM 7533 O O . LEU B 1 423 ? 6.711 -27.938 -19.188 1 97.38 423 LEU B O 1
ATOM 7537 N N . VAL B 1 424 ? 6.941 -25.75 -19.688 1 96.69 424 VAL B N 1
ATOM 7538 C CA . VAL B 1 424 ? 7.023 -25.969 -21.125 1 96.69 424 VAL B CA 1
ATOM 7539 C C . VAL B 1 424 ? 8.281 -26.766 -21.453 1 96.69 424 VAL B C 1
ATOM 7541 O O . VAL B 1 424 ? 8.25 -27.703 -22.266 1 96.69 424 VAL B O 1
ATOM 7544 N N . ALA B 1 425 ? 9.398 -26.453 -20.828 1 95.69 425 ALA B N 1
ATOM 7545 C CA . ALA B 1 425 ? 10.664 -27.141 -21.062 1 95.69 425 ALA B CA 1
ATOM 7546 C C . ALA B 1 425 ? 10.578 -28.609 -20.672 1 95.69 425 ALA B C 1
ATOM 7548 O O . ALA B 1 425 ? 11.172 -29.469 -21.328 1 95.69 425 ALA B O 1
ATOM 7549 N N . LEU B 1 426 ? 9.906 -28.938 -19.609 1 93.88 426 LEU B N 1
ATOM 7550 C CA . LEU B 1 426 ? 9.781 -30.312 -19.109 1 93.88 426 LEU B CA 1
ATOM 7551 C C . LEU B 1 426 ? 8.945 -31.156 -20.047 1 93.88 426 LEU B C 1
ATOM 7553 O O . LEU B 1 426 ? 9.141 -32.375 -20.141 1 93.88 426 LEU B O 1
ATOM 7557 N N . HIS B 1 427 ? 8.031 -30.531 -20.766 1 92.25 427 HIS B N 1
ATOM 7558 C CA . HIS B 1 427 ? 7.09 -31.312 -21.578 1 92.25 427 HIS B CA 1
ATOM 7559 C C . HIS B 1 427 ? 7.457 -31.25 -23.047 1 92.25 427 HIS B C 1
ATOM 7561 O O . HIS B 1 427 ? 6.938 -32.031 -23.859 1 92.25 427 HIS B O 1
ATOM 7567 N N . ARG B 1 428 ? 8.305 -30.234 -23.312 1 87.75 428 ARG B N 1
ATOM 7568 C CA . ARG B 1 428 ? 8.766 -30.141 -24.703 1 87.75 428 ARG B CA 1
ATOM 7569 C C . ARG B 1 428 ? 9.93 -31.094 -24.953 1 87.75 428 ARG B C 1
ATOM 7571 O O . ARG B 1 428 ? 10.844 -31.188 -24.141 1 87.75 428 ARG B O 1
ATOM 7578 N N . ARG B 1 429 ? 9.797 -32.062 -25.844 1 70.31 429 ARG B N 1
ATOM 7579 C CA . ARG B 1 429 ? 10.906 -32.938 -26.219 1 70.31 429 ARG B CA 1
ATOM 7580 C C . ARG B 1 429 ? 12 -32.156 -26.938 1 70.31 429 ARG B C 1
ATOM 7582 O O . ARG B 1 429 ? 11.711 -31.359 -27.828 1 70.31 429 ARG B O 1
ATOM 7589 N N . PRO B 1 430 ? 13.211 -32 -26.234 1 59.91 430 PRO B N 1
ATOM 7590 C CA . PRO B 1 430 ? 14.258 -31.297 -26.969 1 59.91 430 PRO B CA 1
ATOM 7591 C C . PRO B 1 430 ? 14.359 -31.719 -28.422 1 59.91 430 PRO B C 1
ATOM 7593 O O . PRO B 1 430 ? 14.266 -32.906 -28.734 1 59.91 430 PRO B O 1
ATOM 7596 N N . GLN B 1 431 ? 13.711 -30.969 -29.297 1 52.44 431 GLN B N 1
ATOM 7597 C CA . GLN B 1 431 ? 13.836 -31.281 -30.719 1 52.44 431 GLN B CA 1
ATOM 7598 C C . GLN B 1 431 ? 15.227 -31.812 -31.031 1 52.44 431 GLN B C 1
ATOM 7600 O O . GLN B 1 431 ? 16.234 -31.219 -30.641 1 52.44 431 GLN B O 1
ATOM 7605 N N . ASP B 1 432 ? 15.391 -33.094 -31.047 1 44.09 432 ASP B N 1
ATOM 7606 C CA . ASP B 1 432 ? 16.578 -33.594 -31.75 1 44.09 432 ASP B CA 1
ATOM 7607 C C . ASP B 1 432 ? 16.922 -32.656 -32.938 1 44.09 432 ASP B C 1
ATOM 7609 O O . ASP B 1 432 ? 16.125 -32.5 -33.844 1 44.09 432 ASP B O 1
ATOM 7613 N N . THR B 1 433 ? 17.562 -31.5 -32.781 1 39.62 433 THR B N 1
ATOM 7614 C CA . THR B 1 433 ? 18.172 -31.047 -34 1 39.62 433 THR B CA 1
ATOM 7615 C C . THR B 1 433 ? 18.203 -32.156 -35.062 1 39.62 433 THR B C 1
ATOM 7617 O O . THR B 1 433 ? 18.078 -33.344 -34.719 1 39.62 433 THR B O 1
ATOM 7620 N N . ASN B 1 434 ? 18.703 -31.781 -36.344 1 36.72 434 ASN B N 1
ATOM 7621 C CA . ASN B 1 434 ? 18.922 -32.562 -37.594 1 36.72 434 ASN B CA 1
ATOM 7622 C C . ASN B 1 434 ? 19.453 -33.938 -37.281 1 36.72 434 ASN B C 1
ATOM 7624 O O . ASN B 1 434 ? 19.922 -34.656 -38.188 1 36.72 434 ASN B O 1
ATOM 7628 N N . THR B 1 435 ? 20.25 -34.219 -36.219 1 38.59 435 THR B N 1
ATOM 7629 C CA . THR B 1 435 ? 21.016 -35.438 -36.5 1 38.59 435 THR B CA 1
ATOM 7630 C C . THR B 1 435 ? 20.094 -36.656 -36.531 1 38.59 435 THR B C 1
ATOM 7632 O O . THR B 1 435 ? 19.266 -36.844 -35.656 1 38.59 435 THR B O 1
ATOM 7635 N N . THR B 1 436 ? 19.828 -37.188 -37.594 1 39.81 436 THR B N 1
ATOM 7636 C CA . THR B 1 436 ? 19.391 -38.5 -38.062 1 39.81 436 THR B CA 1
ATOM 7637 C C . THR B 1 436 ? 19.578 -39.562 -36.969 1 39.81 436 THR B C 1
ATOM 7639 O O . THR B 1 436 ? 19.125 -40.688 -37.094 1 39.81 436 THR B O 1
ATOM 7642 N N . ASN B 1 437 ? 20.766 -39.594 -36.25 1 41.47 437 ASN B N 1
ATOM 7643 C CA . ASN B 1 437 ? 21.109 -40.75 -35.438 1 41.47 437 ASN B CA 1
ATOM 7644 C C . ASN B 1 437 ? 20.281 -40.812 -34.156 1 41.47 437 ASN B C 1
ATOM 7646 O O . ASN B 1 437 ? 20.453 -39.969 -33.25 1 41.47 437 ASN B O 1
ATOM 7650 N N . THR B 1 438 ? 19.078 -41.25 -34.062 1 46.28 438 THR B N 1
ATOM 7651 C CA . THR B 1 438 ? 18.016 -41.688 -33.188 1 46.28 438 THR B CA 1
ATOM 7652 C C . THR B 1 438 ? 18.594 -42.219 -31.859 1 46.28 438 THR B C 1
ATOM 7654 O O . THR B 1 438 ? 17.859 -42.656 -30.984 1 46.28 438 THR B O 1
ATOM 7657 N N . ASP B 1 439 ? 19.875 -42.594 -31.844 1 50.81 439 ASP B N 1
ATOM 7658 C CA . ASP B 1 439 ? 20.281 -43.344 -30.656 1 50.81 439 ASP B CA 1
ATOM 7659 C C . ASP B 1 439 ? 20.453 -42.375 -29.469 1 50.81 439 ASP B C 1
ATOM 7661 O O . ASP B 1 439 ? 21.469 -41.688 -29.359 1 50.81 439 ASP B O 1
ATOM 7665 N N . THR B 1 440 ? 19.391 -41.906 -28.734 1 59.19 440 THR B N 1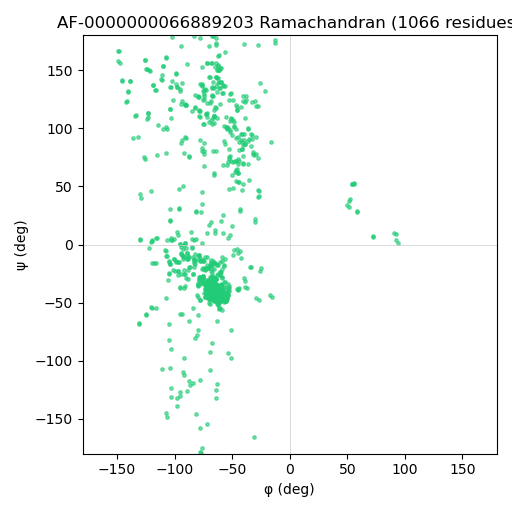
ATOM 7666 C CA . THR B 1 440 ? 19.266 -41.062 -27.547 1 59.19 440 THR B CA 1
ATOM 7667 C C . THR B 1 440 ? 20.266 -41.5 -26.484 1 59.19 440 THR B C 1
ATOM 7669 O O . THR B 1 440 ? 20.453 -40.812 -25.484 1 59.19 440 THR B O 1
ATOM 7672 N N . THR B 1 441 ? 21.047 -42.625 -26.75 1 63.06 441 THR B N 1
ATOM 7673 C CA . THR B 1 441 ? 21.891 -43.219 -25.703 1 63.06 441 THR B CA 1
ATOM 7674 C C . THR B 1 441 ? 23.344 -42.812 -25.906 1 63.06 441 THR B C 1
ATOM 7676 O O . THR B 1 441 ? 24.234 -43.281 -25.172 1 63.06 441 THR B O 1
ATOM 7679 N N . THR B 1 442 ? 23.531 -41.969 -26.891 1 64.94 442 THR B N 1
ATOM 7680 C CA . THR B 1 442 ? 24.922 -41.594 -27.062 1 64.94 442 THR B CA 1
ATOM 7681 C C . THR B 1 442 ? 25.344 -40.594 -26 1 64.94 442 THR B C 1
ATOM 7683 O O . THR B 1 442 ? 24.516 -39.812 -25.5 1 64.94 442 THR B O 1
ATOM 7686 N N . PRO B 1 443 ? 26.531 -40.75 -25.438 1 64.56 443 PRO B N 1
ATOM 7687 C CA . PRO B 1 443 ? 27.062 -39.812 -24.438 1 64.56 443 PRO B CA 1
ATOM 7688 C C . PRO B 1 443 ? 26.859 -38.344 -24.844 1 64.56 443 PRO B C 1
ATOM 7690 O O . PRO B 1 443 ? 26.578 -37.5 -24 1 64.56 443 PRO B O 1
ATOM 7693 N N . ALA B 1 444 ? 27.016 -38.094 -26.094 1 68.62 444 ALA B N 1
ATOM 7694 C CA . ALA B 1 444 ? 26.828 -36.75 -26.578 1 68.62 444 ALA B CA 1
ATOM 7695 C C . ALA B 1 444 ? 25.391 -36.281 -26.359 1 68.62 444 ALA B C 1
ATOM 7697 O O . ALA B 1 444 ? 25.141 -35.125 -25.969 1 68.62 444 ALA B O 1
ATOM 7698 N N . ASN B 1 445 ? 24.547 -37.219 -26.578 1 72.5 445 ASN B N 1
ATOM 7699 C CA . ASN B 1 445 ? 23.125 -36.906 -26.391 1 72.5 445 ASN B CA 1
ATOM 7700 C C . ASN B 1 445 ? 22.781 -36.719 -24.922 1 72.5 445 ASN B C 1
ATOM 7702 O O . ASN B 1 445 ? 22.016 -35.844 -24.562 1 72.5 445 ASN B O 1
ATOM 7706 N N . MET B 1 446 ? 23.5 -37.469 -24.125 1 79.38 446 MET B N 1
ATOM 7707 C CA . MET B 1 446 ? 23.266 -37.375 -22.688 1 79.38 446 MET B CA 1
ATOM 7708 C C . MET B 1 446 ? 23.797 -36.031 -22.141 1 79.38 446 MET B C 1
ATOM 7710 O O . MET B 1 446 ? 23.172 -35.438 -21.281 1 79.38 446 MET B O 1
ATOM 7714 N N . LEU B 1 447 ? 24.922 -35.656 -22.594 1 82.38 447 LEU B N 1
ATOM 7715 C CA . LEU B 1 447 ? 25.484 -34.406 -22.172 1 82.38 447 LEU B CA 1
ATOM 7716 C C . LEU B 1 447 ? 24.594 -33.219 -22.609 1 82.38 447 LEU B C 1
ATOM 7718 O O . LEU B 1 447 ? 24.391 -32.281 -21.859 1 82.38 447 LEU B O 1
ATOM 7722 N N . ALA B 1 448 ? 24.156 -33.344 -23.844 1 82.12 448 ALA B N 1
ATOM 7723 C CA . ALA B 1 448 ? 23.266 -32.312 -24.375 1 82.12 448 ALA B CA 1
ATOM 7724 C C . ALA B 1 448 ? 21.984 -32.25 -23.547 1 82.12 448 ALA B C 1
ATOM 7726 O O . ALA B 1 448 ? 21.484 -31.141 -23.281 1 82.12 448 ALA B O 1
ATOM 7727 N N . LEU B 1 449 ? 21.5 -33.375 -23.25 1 84.81 449 LEU B N 1
ATOM 7728 C CA . LEU B 1 449 ? 20.312 -33.438 -22.406 1 84.81 449 LEU B CA 1
ATOM 7729 C C . LEU B 1 449 ? 20.594 -32.844 -21.031 1 84.81 449 LEU B C 1
ATOM 7731 O O . LEU B 1 449 ? 19.75 -32.156 -20.469 1 84.81 449 LEU B O 1
ATOM 7735 N N . GLY B 1 450 ? 21.719 -33.125 -20.453 1 86.69 450 GLY B N 1
ATOM 7736 C CA . GLY B 1 450 ? 22.125 -32.562 -19.172 1 86.69 450 GLY B CA 1
ATOM 7737 C C . GLY B 1 450 ? 22.219 -31.047 -19.203 1 86.69 450 GLY B C 1
ATOM 7738 O O . GLY B 1 450 ? 21.781 -30.375 -18.266 1 86.69 450 GLY B O 1
ATOM 7739 N N . ARG B 1 451 ? 22.797 -30.562 -20.266 1 89.31 451 ARG B N 1
ATOM 7740 C CA . ARG B 1 451 ? 22.938 -29.125 -20.422 1 89.31 451 ARG B CA 1
ATOM 7741 C C . ARG B 1 451 ? 21.562 -28.469 -20.562 1 89.31 451 ARG B C 1
ATOM 7743 O O . ARG B 1 451 ? 21.328 -27.375 -20.031 1 89.31 451 ARG B O 1
ATOM 7750 N N . TYR B 1 452 ? 20.734 -29.109 -21.344 1 89.69 452 TYR B N 1
ATOM 7751 C CA . TYR B 1 452 ? 19.375 -28.625 -21.516 1 89.69 452 TYR B CA 1
ATOM 7752 C C . TYR B 1 452 ? 18.641 -28.562 -20.188 1 89.69 452 TYR B C 1
ATOM 7754 O O . TYR B 1 452 ? 18 -27.547 -19.859 1 89.69 452 TYR B O 1
ATOM 7762 N N . MET B 1 453 ? 18.766 -29.609 -19.391 1 91.38 453 MET B N 1
ATOM 7763 C CA . MET B 1 453 ? 18.078 -29.688 -18.094 1 91.38 453 MET B CA 1
ATOM 7764 C C . MET B 1 453 ? 18.594 -28.609 -17.156 1 91.38 453 MET B C 1
ATOM 7766 O O . MET B 1 453 ? 17.812 -27.984 -16.422 1 91.38 453 MET B O 1
ATOM 7770 N N . GLU B 1 454 ? 19.875 -28.375 -17.156 1 92.56 454 GLU B N 1
ATOM 7771 C CA . GLU B 1 454 ? 20.453 -27.344 -16.297 1 92.56 454 GLU B CA 1
ATOM 7772 C C . GLU B 1 454 ? 20 -25.953 -16.719 1 92.56 454 GLU B C 1
ATOM 7774 O O . GLU B 1 454 ? 19.562 -25.156 -15.883 1 92.56 454 GLU B O 1
ATOM 7779 N N . ALA B 1 455 ? 20.047 -25.656 -17.969 1 93.5 455 ALA B N 1
ATOM 7780 C CA . ALA B 1 455 ? 19.844 -24.297 -18.469 1 93.5 455 ALA B CA 1
ATOM 7781 C C . ALA B 1 455 ? 18.359 -23.953 -18.531 1 93.5 455 ALA B C 1
ATOM 7783 O O . ALA B 1 455 ? 17.969 -22.797 -18.297 1 93.5 455 ALA B O 1
ATOM 7784 N N . GLU B 1 456 ? 17.516 -24.969 -18.859 1 94.25 456 GLU B N 1
ATOM 7785 C CA . GLU B 1 456 ? 16.125 -24.672 -19.156 1 94.25 456 GLU B CA 1
ATOM 7786 C C . GLU B 1 456 ? 15.211 -25.078 -18 1 94.25 456 GLU B C 1
ATOM 7788 O O . GLU B 1 456 ? 14.062 -24.641 -17.938 1 94.25 456 GLU B O 1
ATOM 7793 N N . VAL B 1 457 ? 15.688 -25.844 -17.094 1 95.88 457 VAL B N 1
ATOM 7794 C CA . VAL B 1 457 ? 14.805 -26.375 -16.062 1 95.88 457 VAL B CA 1
ATOM 7795 C C . VAL B 1 457 ? 15.359 -26.016 -14.68 1 95.88 457 VAL B C 1
ATOM 7797 O O . VAL B 1 457 ? 14.766 -25.219 -13.953 1 95.88 457 VAL B O 1
ATOM 7800 N N . LEU B 1 458 ? 16.578 -26.484 -14.359 1 96.69 458 LEU B N 1
ATOM 7801 C CA . LEU B 1 458 ? 17.109 -26.375 -13.008 1 96.69 458 LEU B CA 1
ATOM 7802 C C . LEU B 1 458 ? 17.422 -24.906 -12.672 1 96.69 458 LEU B C 1
ATOM 7804 O O . LEU B 1 458 ? 16.984 -24.406 -11.641 1 96.69 458 LEU B O 1
ATOM 7808 N N . GLU B 1 459 ? 18.172 -24.234 -13.555 1 96.44 459 GLU B N 1
ATOM 7809 C CA . GLU B 1 459 ? 18.547 -22.859 -13.281 1 96.44 459 GLU B CA 1
ATOM 7810 C C . GLU B 1 459 ? 17.312 -21.953 -13.172 1 96.44 459 GLU B C 1
ATOM 7812 O O . GLU B 1 459 ? 17.172 -21.203 -12.203 1 96.44 459 GLU B O 1
ATOM 7817 N N . PRO B 1 460 ? 16.375 -22.031 -14.102 1 97.69 460 PRO B N 1
ATOM 7818 C CA . PRO B 1 460 ? 15.164 -21.219 -13.953 1 97.69 460 PRO B CA 1
ATOM 7819 C C . PRO B 1 460 ? 14.375 -21.578 -12.695 1 97.69 460 PRO B C 1
ATOM 7821 O O . PRO B 1 460 ? 13.742 -20.703 -12.094 1 97.69 460 PRO B O 1
ATOM 7824 N N . THR B 1 461 ? 14.336 -22.844 -12.32 1 98.44 461 THR B N 1
ATOM 7825 C CA . THR B 1 461 ? 13.648 -23.25 -11.102 1 98.44 461 THR B CA 1
ATOM 7826 C C . THR B 1 461 ? 14.297 -22.609 -9.875 1 98.44 461 THR B C 1
ATOM 7828 O O . THR B 1 461 ? 13.609 -22.156 -8.969 1 98.44 461 THR B O 1
ATOM 7831 N N . ARG B 1 462 ? 15.633 -22.594 -9.859 1 98 462 ARG B N 1
ATOM 7832 C CA . ARG B 1 462 ? 16.344 -21.953 -8.758 1 98 462 ARG B CA 1
ATOM 7833 C C . ARG B 1 462 ? 16.031 -20.469 -8.688 1 98 462 ARG B C 1
ATOM 7835 O O . ARG B 1 462 ? 15.852 -19.922 -7.605 1 98 462 ARG B O 1
ATOM 7842 N N . VAL B 1 463 ? 15.977 -19.812 -9.852 1 97.81 463 VAL B N 1
ATOM 7843 C CA . VAL B 1 463 ? 15.648 -18.391 -9.914 1 97.81 463 VAL B CA 1
ATOM 7844 C C . VAL B 1 463 ? 14.234 -18.156 -9.383 1 97.81 463 VAL B C 1
ATOM 7846 O O . VAL B 1 463 ? 14 -17.234 -8.617 1 97.81 463 VAL B O 1
ATOM 7849 N N . LEU B 1 464 ? 13.312 -19.016 -9.812 1 98.56 464 LEU B N 1
ATOM 7850 C CA . LEU B 1 464 ? 11.93 -18.922 -9.352 1 98.56 464 LEU B CA 1
ATOM 7851 C C . LEU B 1 464 ? 11.844 -19.078 -7.84 1 98.56 464 LEU B C 1
ATOM 7853 O O . LEU B 1 464 ? 11.094 -18.359 -7.18 1 98.56 464 LEU B O 1
ATOM 7857 N N . CYS B 1 465 ? 12.57 -20.078 -7.289 1 98.44 465 CYS B N 1
ATOM 7858 C CA . CYS B 1 465 ? 12.633 -20.234 -5.844 1 98.44 465 CYS B CA 1
ATOM 7859 C C . CYS B 1 465 ? 13.148 -18.969 -5.172 1 98.44 465 CYS B C 1
ATOM 7861 O O . CYS B 1 465 ? 12.57 -18.5 -4.195 1 98.44 465 CYS B O 1
ATOM 7863 N N . GLY B 1 466 ? 14.227 -18.438 -5.727 1 97.5 466 GLY B N 1
ATOM 7864 C CA . GLY B 1 466 ? 14.805 -17.219 -5.184 1 97.5 466 GLY B CA 1
ATOM 7865 C C . GLY B 1 466 ? 13.836 -16.047 -5.18 1 97.5 466 GLY B C 1
ATOM 7866 O O . GLY B 1 466 ? 13.719 -15.336 -4.176 1 97.5 466 GLY B O 1
ATOM 7867 N N . ILE B 1 467 ? 13.086 -15.805 -6.273 1 97.56 467 ILE B N 1
ATOM 7868 C CA . ILE B 1 467 ? 12.117 -14.727 -6.422 1 97.56 467 ILE B CA 1
ATOM 7869 C C . ILE B 1 467 ? 11.008 -14.883 -5.391 1 97.56 467 ILE B C 1
ATOM 7871 O O . ILE B 1 467 ? 10.602 -13.906 -4.746 1 97.56 467 ILE B O 1
ATOM 7875 N N . THR B 1 468 ? 10.523 -16.078 -5.203 1 98.25 468 THR B N 1
ATOM 7876 C CA . THR B 1 468 ? 9.383 -16.375 -4.332 1 98.25 468 THR B CA 1
ATOM 7877 C C . THR B 1 468 ? 9.781 -16.234 -2.863 1 98.25 468 THR B C 1
ATOM 7879 O O . THR B 1 468 ? 9.07 -15.602 -2.08 1 98.25 468 THR B O 1
ATOM 7882 N N . MET B 1 469 ? 10.969 -16.734 -2.51 1 97.12 469 MET B N 1
ATOM 7883 C CA . MET B 1 469 ? 11.398 -16.812 -1.117 1 97.12 469 MET B CA 1
ATOM 7884 C C . MET B 1 469 ? 11.883 -15.445 -0.633 1 97.12 469 MET B C 1
ATOM 7886 O O . MET B 1 469 ? 11.797 -15.141 0.558 1 97.12 469 MET B O 1
ATOM 7890 N N . ALA B 1 470 ? 12.375 -14.656 -1.557 1 93.5 470 ALA B N 1
ATOM 7891 C CA . ALA B 1 470 ? 12.969 -13.375 -1.178 1 93.5 470 ALA B CA 1
ATOM 7892 C C . ALA B 1 470 ? 11.914 -12.273 -1.151 1 93.5 470 ALA B C 1
ATOM 7894 O O . ALA B 1 470 ? 12.195 -11.156 -0.704 1 93.5 470 ALA B O 1
ATOM 7895 N N . SER B 1 471 ? 10.688 -12.531 -1.593 1 93.75 471 SER B N 1
ATOM 7896 C CA . SER B 1 471 ? 9.656 -11.5 -1.624 1 93.75 471 SER B CA 1
ATOM 7897 C C . SER B 1 471 ? 9.258 -11.07 -0.215 1 93.75 471 SER B C 1
ATOM 7899 O O . SER B 1 471 ? 8.961 -11.914 0.635 1 93.75 471 SER B O 1
ATOM 7901 N N . PRO B 1 472 ? 9.289 -9.766 0.027 1 89.69 472 PRO B N 1
ATOM 7902 C CA . PRO B 1 472 ? 8.836 -9.305 1.345 1 89.69 472 PRO B CA 1
ATOM 7903 C C . PRO B 1 472 ? 7.32 -9.289 1.479 1 89.69 472 PRO B C 1
ATOM 7905 O O . PRO B 1 472 ? 6.793 -9.141 2.586 1 89.69 472 PRO B O 1
ATOM 7908 N N . ALA B 1 473 ? 6.613 -9.391 0.425 1 94.12 473 ALA B N 1
ATOM 7909 C CA . ALA B 1 473 ? 5.152 -9.359 0.429 1 94.12 473 ALA B CA 1
ATOM 7910 C C . ALA B 1 473 ? 4.57 -10.758 0.587 1 94.12 473 ALA B C 1
ATOM 7912 O O . ALA B 1 473 ? 4.758 -11.617 -0.279 1 94.12 473 ALA B O 1
ATOM 7913 N N . PHE B 1 474 ? 3.857 -10.898 1.609 1 96.81 474 PHE B N 1
ATOM 7914 C CA . PHE B 1 474 ? 3.279 -12.195 1.945 1 96.81 474 PHE B CA 1
ATOM 7915 C C . PHE B 1 474 ? 2.432 -12.727 0.794 1 96.81 474 PHE B C 1
ATOM 7917 O O . PHE B 1 474 ? 2.537 -13.898 0.427 1 96.81 474 PHE B O 1
ATOM 7924 N N . GLY B 1 475 ? 1.57 -11.875 0.201 1 96.94 475 GLY B N 1
ATOM 7925 C CA . GLY B 1 475 ? 0.693 -12.281 -0.887 1 96.94 475 GLY B CA 1
ATOM 7926 C C . GLY B 1 475 ? 1.442 -12.828 -2.086 1 96.94 475 GLY B C 1
ATOM 7927 O O . GLY B 1 475 ? 1.005 -13.797 -2.707 1 96.94 475 GLY B O 1
ATOM 7928 N N . ALA B 1 476 ? 2.568 -12.219 -2.42 1 97.81 476 ALA B N 1
ATOM 7929 C CA . ALA B 1 476 ? 3.367 -12.68 -3.553 1 97.81 476 ALA B CA 1
ATOM 7930 C C . ALA B 1 476 ? 4.047 -14.016 -3.238 1 97.81 476 ALA B C 1
ATOM 7932 O O . ALA B 1 476 ? 4.223 -14.852 -4.125 1 97.81 476 ALA B O 1
ATOM 7933 N N . THR B 1 477 ? 4.449 -14.219 -1.984 1 98.31 477 THR B N 1
ATOM 7934 C CA . THR B 1 477 ? 5.082 -15.469 -1.58 1 98.31 477 THR B CA 1
ATOM 7935 C C . THR B 1 477 ? 4.102 -16.625 -1.683 1 98.31 477 THR B C 1
ATOM 7937 O O . THR B 1 477 ? 4.434 -17.688 -2.234 1 98.31 477 THR B O 1
ATOM 7940 N N . ILE B 1 478 ? 2.885 -16.453 -1.143 1 97.88 478 ILE B N 1
ATOM 7941 C CA . ILE B 1 478 ? 1.929 -17.562 -1.188 1 97.88 478 ILE B CA 1
ATOM 7942 C C . ILE B 1 478 ? 1.552 -17.859 -2.639 1 97.88 478 ILE B C 1
ATOM 7944 O O . ILE B 1 478 ? 1.282 -19 -2.994 1 97.88 478 ILE B O 1
ATOM 7948 N N . ASN B 1 479 ? 1.583 -16.797 -3.484 1 98.12 479 ASN B N 1
ATOM 7949 C CA . ASN B 1 479 ? 1.26 -16.984 -4.895 1 98.12 479 ASN B CA 1
ATOM 7950 C C . ASN B 1 479 ? 2.221 -17.953 -5.57 1 98.12 479 ASN B C 1
ATOM 7952 O O . ASN B 1 479 ? 1.815 -18.734 -6.438 1 98.12 479 ASN B O 1
ATOM 7956 N N . GLY B 1 480 ? 3.488 -17.906 -5.195 1 98.38 480 GLY B N 1
ATOM 7957 C CA . GLY B 1 480 ? 4.508 -18.719 -5.852 1 98.38 480 GLY B CA 1
ATOM 7958 C C . GLY B 1 480 ? 4.77 -20.031 -5.152 1 98.38 480 GLY B C 1
ATOM 7959 O O . GLY B 1 480 ? 5.449 -20.906 -5.695 1 98.38 480 GLY B O 1
ATOM 7960 N N . THR B 1 481 ? 4.219 -20.297 -3.98 1 98.06 481 THR B N 1
ATOM 7961 C CA . THR B 1 481 ? 4.59 -21.422 -3.131 1 98.06 481 THR B CA 1
ATOM 7962 C C . THR B 1 481 ? 4.227 -22.734 -3.799 1 98.06 481 THR B C 1
ATOM 7964 O O . THR B 1 481 ? 5.031 -23.672 -3.818 1 98.06 481 THR B O 1
ATOM 7967 N N . ALA B 1 482 ? 2.986 -22.859 -4.348 1 97.5 482 ALA B N 1
ATOM 7968 C CA . ALA B 1 482 ? 2.568 -24.094 -5 1 97.5 482 ALA B CA 1
ATOM 7969 C C . ALA B 1 482 ? 3.457 -24.406 -6.199 1 97.5 482 ALA B C 1
ATOM 7971 O O . ALA B 1 482 ? 3.762 -25.578 -6.469 1 97.5 482 ALA B O 1
ATOM 7972 N N . ILE B 1 483 ? 3.875 -23.359 -6.879 1 98.5 483 ILE B N 1
ATOM 7973 C CA . ILE B 1 483 ? 4.676 -23.516 -8.086 1 98.5 483 ILE B CA 1
ATOM 7974 C C . ILE B 1 483 ? 6.062 -24.031 -7.723 1 98.5 483 ILE B C 1
ATOM 7976 O O . ILE B 1 483 ? 6.547 -25 -8.32 1 98.5 483 ILE B O 1
ATOM 7980 N N . ILE B 1 484 ? 6.703 -23.438 -6.703 1 98.69 484 ILE B N 1
ATOM 7981 C CA . ILE B 1 484 ? 8.047 -23.875 -6.359 1 98.69 484 ILE B CA 1
ATOM 7982 C C . ILE B 1 484 ? 7.992 -25.234 -5.691 1 98.69 484 ILE B C 1
ATOM 7984 O O . ILE B 1 484 ? 8.922 -26.047 -5.824 1 98.69 484 ILE B O 1
ATOM 7988 N N . ALA B 1 485 ? 6.922 -25.516 -4.969 1 98.25 485 ALA B N 1
ATOM 7989 C CA . ALA B 1 485 ? 6.766 -26.859 -4.406 1 98.25 485 ALA B CA 1
ATOM 7990 C C . ALA B 1 485 ? 6.68 -27.906 -5.512 1 98.25 485 ALA B C 1
ATOM 7992 O O . ALA B 1 485 ? 7.387 -28.922 -5.469 1 98.25 485 ALA B O 1
ATOM 7993 N N . TRP B 1 486 ? 5.855 -27.703 -6.453 1 98 486 TRP B N 1
ATOM 7994 C CA . TRP B 1 486 ? 5.699 -28.656 -7.543 1 98 486 TRP B CA 1
ATOM 7995 C C . TRP B 1 486 ? 6.992 -28.781 -8.344 1 98 486 TRP B C 1
ATOM 7997 O O . TRP B 1 486 ? 7.422 -29.891 -8.656 1 98 486 TRP B O 1
ATOM 8007 N N . LEU B 1 487 ? 7.613 -27.656 -8.672 1 97.75 487 LEU B N 1
ATOM 8008 C CA . LEU B 1 487 ? 8.82 -27.656 -9.492 1 97.75 487 LEU B CA 1
ATOM 8009 C C . LEU B 1 487 ? 10.008 -28.219 -8.703 1 97.75 487 LEU B C 1
ATOM 8011 O O . LEU B 1 487 ? 11.008 -28.641 -9.297 1 97.75 487 LEU B O 1
ATOM 8015 N N . GLY B 1 488 ? 9.914 -28.219 -7.41 1 97.75 488 GLY B N 1
ATOM 8016 C CA . GLY B 1 488 ? 10.977 -28.75 -6.57 1 97.75 488 GLY B CA 1
ATOM 8017 C C . GLY B 1 488 ? 11.281 -30.219 -6.848 1 97.75 488 GLY B C 1
ATOM 8018 O O . GLY B 1 488 ? 12.336 -30.719 -6.461 1 97.75 488 GLY B O 1
ATOM 8019 N N . GLN B 1 489 ? 10.375 -30.891 -7.574 1 96.19 489 GLN B N 1
ATOM 8020 C CA . GLN B 1 489 ? 10.547 -32.312 -7.934 1 96.19 489 GLN B CA 1
ATOM 8021 C C . GLN B 1 489 ? 11.812 -32.5 -8.766 1 96.19 489 GLN B C 1
ATOM 8023 O O . GLN B 1 489 ? 12.375 -33.594 -8.789 1 96.19 489 GLN B O 1
ATOM 8028 N N . VAL B 1 490 ? 12.242 -31.469 -9.414 1 95.81 490 VAL B N 1
ATOM 8029 C CA . VAL B 1 490 ? 13.328 -31.609 -10.375 1 95.81 490 VAL B CA 1
ATOM 8030 C C . VAL B 1 490 ? 14.672 -31.562 -9.656 1 95.81 490 VAL B C 1
ATOM 8032 O O . VAL B 1 490 ? 15.703 -31.922 -10.234 1 95.81 490 VAL B O 1
ATOM 8035 N N . PHE B 1 491 ? 14.68 -31.156 -8.367 1 96.62 491 PHE B N 1
ATOM 8036 C CA . PHE B 1 491 ? 15.93 -31.016 -7.641 1 96.62 491 PHE B CA 1
ATOM 8037 C C . PHE B 1 491 ? 16.484 -32.375 -7.246 1 96.62 491 PHE B C 1
ATOM 8039 O O . PHE B 1 491 ? 15.789 -33.156 -6.59 1 96.62 491 PHE B O 1
ATOM 8046 N N . SER B 1 492 ? 17.688 -32.625 -7.648 1 93.5 492 SER B N 1
ATOM 8047 C CA . SER B 1 492 ? 18.359 -33.875 -7.25 1 93.5 492 SER B CA 1
ATOM 8048 C C . SER B 1 492 ? 19.406 -33.594 -6.172 1 93.5 492 SER B C 1
ATOM 8050 O O . SER B 1 492 ? 19.75 -34.469 -5.395 1 93.5 492 SER B O 1
ATOM 8052 N N . HIS B 1 493 ? 19.906 -32.344 -6.125 1 93.94 493 HIS B N 1
ATOM 8053 C CA . HIS B 1 493 ? 20.922 -32 -5.145 1 93.94 493 HIS B CA 1
ATOM 8054 C C . HIS B 1 493 ? 20.312 -31.781 -3.766 1 93.94 493 HIS B C 1
ATOM 8056 O O . HIS B 1 493 ? 19.281 -31.125 -3.637 1 93.94 493 HIS B O 1
ATOM 8062 N N . ARG B 1 494 ? 20.969 -32.281 -2.764 1 95.19 494 ARG B N 1
ATOM 8063 C CA . ARG B 1 494 ? 20.469 -32.25 -1.394 1 95.19 494 ARG B CA 1
ATOM 8064 C C . ARG B 1 494 ? 20.359 -30.812 -0.891 1 95.19 494 ARG B C 1
ATOM 8066 O O . ARG B 1 494 ? 19.453 -30.5 -0.116 1 95.19 494 ARG B O 1
ATOM 8073 N N . ASP B 1 495 ? 21.234 -29.953 -1.299 1 96.19 495 ASP B N 1
ATOM 8074 C CA . ASP B 1 495 ? 21.219 -28.562 -0.841 1 96.19 495 ASP B CA 1
ATOM 8075 C C . ASP B 1 495 ? 19.938 -27.859 -1.305 1 96.19 495 ASP B C 1
ATOM 8077 O O . ASP B 1 495 ? 19.312 -27.125 -0.534 1 96.19 495 ASP B O 1
ATOM 8081 N N . ASP B 1 496 ? 19.625 -28.094 -2.588 1 97.44 496 ASP B N 1
ATOM 8082 C CA . ASP B 1 496 ? 18.391 -27.531 -3.129 1 97.44 496 ASP B CA 1
ATOM 8083 C C . ASP B 1 496 ? 17.172 -28.062 -2.396 1 97.44 496 ASP B C 1
ATOM 8085 O O . ASP B 1 496 ? 16.266 -27.297 -2.029 1 97.44 496 ASP B O 1
ATOM 8089 N N . GLN B 1 497 ? 17.141 -29.375 -2.195 1 97.94 497 GLN B N 1
ATOM 8090 C CA . GLN B 1 497 ? 16.031 -30.047 -1.553 1 97.94 497 GLN B CA 1
ATOM 8091 C C . GLN B 1 497 ? 15.828 -29.547 -0.122 1 97.94 497 GLN B C 1
ATOM 8093 O O . GLN B 1 497 ? 14.719 -29.188 0.268 1 97.94 497 GLN B O 1
ATOM 8098 N N . THR B 1 498 ? 16.891 -29.516 0.618 1 97.94 498 THR B N 1
ATOM 8099 C CA . THR B 1 498 ? 16.844 -29.109 2.02 1 97.94 498 THR B CA 1
ATOM 8100 C C . THR B 1 498 ? 16.406 -27.656 2.146 1 97.94 498 THR B C 1
ATOM 8102 O O . THR B 1 498 ? 15.586 -27.328 3.01 1 97.94 498 THR B O 1
ATOM 8105 N N . ARG B 1 499 ? 16.953 -26.781 1.319 1 98.31 499 ARG B N 1
ATOM 8106 C CA . ARG B 1 499 ? 16.641 -25.359 1.376 1 98.31 499 ARG B CA 1
ATOM 8107 C C . ARG B 1 499 ? 15.164 -25.125 1.062 1 98.31 499 ARG B C 1
ATOM 8109 O O . ARG B 1 499 ? 14.5 -24.328 1.734 1 98.31 499 ARG B O 1
ATOM 8116 N N . LEU B 1 500 ? 14.648 -25.812 0.052 1 98.56 500 LEU B N 1
ATOM 8117 C CA . LEU B 1 500 ? 13.242 -25.672 -0.323 1 98.56 500 LEU B CA 1
ATOM 8118 C C . LEU B 1 500 ? 12.328 -26.203 0.779 1 98.56 500 LEU B C 1
ATOM 8120 O O . LEU B 1 500 ? 11.375 -25.531 1.173 1 98.56 500 LEU B O 1
ATOM 8124 N N . LEU B 1 501 ? 12.641 -27.406 1.289 1 98.25 501 LEU B N 1
ATOM 8125 C CA . LEU B 1 501 ? 11.836 -28.016 2.334 1 98.25 501 LEU B CA 1
ATOM 8126 C C . LEU B 1 501 ? 11.828 -27.156 3.594 1 98.25 501 LEU B C 1
ATOM 8128 O O . LEU B 1 501 ? 10.781 -26.969 4.219 1 98.25 501 LEU B O 1
ATOM 8132 N N . THR B 1 502 ? 12.977 -26.641 3.994 1 98.12 502 THR B N 1
ATOM 8133 C CA . THR B 1 502 ? 13.078 -25.781 5.168 1 98.12 502 THR B CA 1
ATOM 8134 C C . THR B 1 502 ? 12.227 -24.531 4.996 1 98.12 502 THR B C 1
ATOM 8136 O O . THR B 1 502 ? 11.555 -24.094 5.934 1 98.12 502 THR B O 1
ATOM 8139 N N . PHE B 1 503 ? 12.289 -23.984 3.812 1 98.19 503 PHE B N 1
ATOM 8140 C CA . PHE B 1 503 ? 11.484 -22.797 3.557 1 98.19 503 PHE B CA 1
ATOM 8141 C C . PHE B 1 503 ? 10 -23.125 3.701 1 98.19 503 PHE B C 1
ATOM 8143 O O . PHE B 1 503 ? 9.266 -22.391 4.379 1 98.19 503 PHE B O 1
ATOM 8150 N N . LEU B 1 504 ? 9.523 -24.156 3.021 1 98.44 504 LEU B N 1
ATOM 8151 C CA . LEU B 1 504 ? 8.109 -24.5 3.021 1 98.44 504 LEU B CA 1
ATOM 8152 C C . LEU B 1 504 ? 7.613 -24.781 4.438 1 98.44 504 LEU B C 1
ATOM 8154 O O . LEU B 1 504 ? 6.531 -24.328 4.82 1 98.44 504 LEU B O 1
ATOM 8158 N N . GLN B 1 505 ? 8.398 -25.469 5.199 1 98 505 GLN B N 1
ATOM 8159 C CA . GLN B 1 505 ? 8.031 -25.812 6.566 1 98 505 GLN B CA 1
ATOM 8160 C C . GLN B 1 505 ? 8.016 -24.578 7.465 1 98 505 GLN B C 1
ATOM 8162 O O . GLN B 1 505 ? 7.078 -24.375 8.234 1 98 505 GLN B O 1
ATOM 8167 N N . ASP B 1 506 ? 9.055 -23.75 7.402 1 97.94 506 ASP B N 1
ATOM 8168 C CA . ASP B 1 506 ? 9.125 -22.531 8.203 1 97.94 506 ASP B CA 1
ATOM 8169 C C . ASP B 1 506 ? 7.984 -21.578 7.859 1 97.94 506 ASP B C 1
ATOM 8171 O O . ASP B 1 506 ? 7.406 -20.953 8.742 1 97.94 506 ASP B O 1
ATOM 8175 N N . PHE B 1 507 ? 7.797 -21.484 6.578 1 97.69 507 PHE B N 1
ATOM 8176 C CA . PHE B 1 507 ? 6.746 -20.594 6.105 1 97.69 507 PHE B CA 1
ATOM 8177 C C . PHE B 1 507 ? 5.383 -21.031 6.633 1 97.69 507 PHE B C 1
ATOM 8179 O O . PHE B 1 507 ? 4.586 -20.203 7.066 1 97.69 507 PHE B O 1
ATOM 8186 N N . MET B 1 508 ? 5.117 -22.344 6.535 1 97.0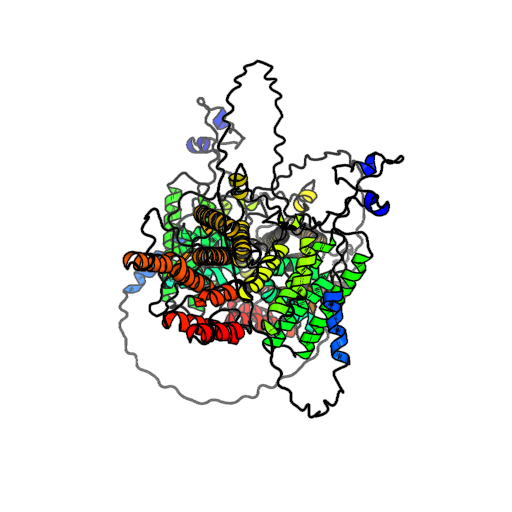6 508 MET B N 1
ATOM 8187 C CA . MET B 1 508 ? 3.875 -22.906 7.055 1 97.06 508 MET B CA 1
ATOM 8188 C C . MET B 1 508 ? 3.742 -22.641 8.547 1 97.06 508 MET B C 1
ATOM 8190 O O . MET B 1 508 ? 2.67 -22.266 9.023 1 97.06 508 MET B O 1
ATOM 8194 N N . GLN B 1 509 ? 4.75 -22.766 9.32 1 96.12 509 GLN B N 1
ATOM 8195 C CA . GLN B 1 509 ? 4.723 -22.562 10.766 1 96.12 509 GLN B CA 1
ATOM 8196 C C . GLN B 1 509 ? 4.465 -21.109 11.125 1 96.12 509 GLN B C 1
ATOM 8198 O O . GLN B 1 509 ? 3.697 -20.812 12.047 1 96.12 509 GLN B O 1
ATOM 8203 N N . ARG B 1 510 ? 5.059 -20.25 10.359 1 95.19 510 ARG B N 1
ATOM 8204 C CA . ARG B 1 510 ? 4.996 -18.828 10.672 1 95.19 510 ARG B CA 1
ATOM 8205 C C . ARG B 1 510 ? 3.664 -18.219 10.234 1 95.19 510 ARG B C 1
ATOM 8207 O O . ARG B 1 510 ? 3.139 -17.328 10.883 1 95.19 510 ARG B O 1
ATOM 8214 N N . THR B 1 511 ? 3.094 -18.703 9.156 1 95.88 511 THR B N 1
ATOM 8215 C CA . THR B 1 511 ? 1.977 -18 8.531 1 95.88 511 THR B CA 1
ATOM 8216 C C . THR B 1 511 ? 0.717 -18.859 8.555 1 95.88 511 THR B C 1
ATOM 8218 O O . THR B 1 511 ? -0.384 -18.359 8.305 1 95.88 511 THR B O 1
ATOM 8221 N N . LYS B 1 512 ? 0.847 -20.141 8.805 1 96.12 512 LYS B N 1
ATOM 8222 C CA . LYS B 1 512 ? -0.229 -21.125 8.812 1 96.12 512 LYS B CA 1
ATOM 8223 C C . LYS B 1 512 ? -0.715 -21.422 7.395 1 96.12 512 LYS B C 1
ATOM 8225 O O . LYS B 1 512 ? -1.764 -22.047 7.207 1 96.12 512 LYS B O 1
ATOM 8230 N N . TRP B 1 513 ? -0.026 -20.875 6.352 1 97.06 513 TRP B N 1
ATOM 8231 C CA . TRP B 1 513 ? -0.298 -21.281 4.98 1 97.06 513 TRP B CA 1
ATOM 8232 C C . TRP B 1 513 ? -0.036 -22.766 4.793 1 97.06 513 TRP B C 1
ATOM 8234 O O . TRP B 1 513 ? 1.015 -23.281 5.195 1 97.06 513 TRP B O 1
ATOM 8244 N N . PRO B 1 514 ? -0.926 -23.484 4.133 1 95.81 514 PRO B N 1
ATOM 8245 C CA . PRO B 1 514 ? -0.814 -24.953 4.117 1 95.81 514 PRO B CA 1
ATOM 8246 C C . PRO B 1 514 ? 0.234 -25.453 3.127 1 95.81 514 PRO B C 1
ATOM 8248 O O . PRO B 1 514 ? 0.073 -25.281 1.915 1 95.81 514 PRO B O 1
ATOM 8251 N N . ASN B 1 515 ? 1.254 -26.062 3.674 1 95.94 515 ASN B N 1
ATOM 8252 C CA . ASN B 1 515 ? 2.312 -26.625 2.842 1 95.94 515 ASN B CA 1
ATOM 8253 C C . ASN B 1 515 ? 2.615 -28.062 3.219 1 95.94 515 ASN B C 1
ATOM 8255 O O . ASN B 1 515 ? 3.529 -28.688 2.664 1 95.94 515 ASN B O 1
ATOM 8259 N N . ALA B 1 516 ? 1.881 -28.672 4.133 1 95.62 516 ALA B N 1
ATOM 8260 C CA . ALA B 1 516 ? 2.209 -29.984 4.66 1 95.62 516 ALA B CA 1
ATOM 8261 C C . ALA B 1 516 ? 2.156 -31.047 3.561 1 95.62 516 ALA B C 1
ATOM 8263 O O . ALA B 1 516 ? 3.061 -31.875 3.443 1 95.62 516 ALA B O 1
ATOM 8264 N N . THR B 1 517 ? 1.124 -31.062 2.844 1 94.94 517 THR B N 1
ATOM 8265 C CA . THR B 1 517 ? 0.966 -32.031 1.759 1 94.94 517 THR B CA 1
ATOM 8266 C C . THR B 1 517 ? 2.09 -31.875 0.737 1 94.94 517 THR B C 1
ATOM 8268 O O . THR B 1 517 ? 2.621 -32.875 0.242 1 94.94 517 THR B O 1
ATOM 8271 N N . CYS B 1 518 ? 2.443 -30.609 0.412 1 96.5 518 CYS B N 1
ATOM 8272 C CA . CYS B 1 518 ? 3.52 -30.359 -0.54 1 96.5 518 CYS B CA 1
ATOM 8273 C C . CYS B 1 518 ? 4.848 -30.891 -0.012 1 96.5 518 CYS B C 1
ATOM 8275 O O . CYS B 1 518 ? 5.621 -31.5 -0.757 1 96.5 518 CYS B O 1
ATOM 8277 N N . CYS B 1 519 ? 5.133 -30.672 1.261 1 97.31 519 CYS B N 1
ATOM 8278 C CA . CYS B 1 519 ? 6.355 -31.172 1.879 1 97.31 519 CYS B CA 1
ATOM 8279 C C . CYS B 1 519 ? 6.406 -32.688 1.823 1 97.31 519 CYS B C 1
ATOM 8281 O O . CYS B 1 519 ? 7.438 -33.281 1.479 1 97.31 519 CYS B O 1
ATOM 8283 N N . ASP B 1 520 ? 5.297 -33.312 2.131 1 96.06 520 ASP B N 1
ATOM 8284 C CA . ASP B 1 520 ? 5.211 -34.75 2.119 1 96.06 520 ASP B CA 1
ATOM 8285 C C . ASP B 1 520 ? 5.438 -35.312 0.714 1 96.06 520 ASP B C 1
ATOM 8287 O O . ASP B 1 520 ? 6.184 -36.281 0.531 1 96.06 520 ASP B O 1
ATOM 8291 N N . LYS B 1 521 ? 4.793 -34.75 -0.262 1 95.75 521 LYS B N 1
ATOM 8292 C CA . LYS B 1 521 ? 4.926 -35.188 -1.646 1 95.75 521 LYS B CA 1
ATOM 8293 C C . LYS B 1 521 ? 6.367 -35.031 -2.131 1 95.75 521 LYS B C 1
ATOM 8295 O O . LYS B 1 521 ? 6.895 -35.938 -2.789 1 95.75 521 LYS B O 1
ATOM 8300 N N . LEU B 1 522 ? 7.02 -33.938 -1.79 1 97.12 522 LEU B N 1
ATOM 8301 C CA . LEU B 1 522 ? 8.398 -33.688 -2.193 1 97.12 522 LEU B CA 1
ATOM 8302 C C . LEU B 1 522 ? 9.336 -34.719 -1.568 1 97.12 522 LEU B C 1
ATOM 8304 O O . LEU B 1 522 ? 10.18 -35.312 -2.256 1 97.12 522 LEU B O 1
ATOM 8308 N N . GLN B 1 523 ? 9.141 -35 -0.33 1 96.81 523 GLN B N 1
ATOM 8309 C CA . GLN B 1 523 ? 9.992 -35.969 0.369 1 96.81 523 GLN B CA 1
ATOM 8310 C C . GLN B 1 523 ? 9.836 -37.375 -0.205 1 96.81 523 GLN B C 1
ATOM 8312 O O . GLN B 1 523 ? 10.82 -38.094 -0.36 1 96.81 523 GLN B O 1
ATOM 8317 N N . ARG B 1 524 ? 8.617 -37.719 -0.56 1 95.94 524 ARG B N 1
ATOM 8318 C CA . ARG B 1 524 ? 8.352 -39.031 -1.132 1 95.94 524 ARG B CA 1
ATOM 8319 C C . ARG B 1 524 ? 8.961 -39.156 -2.525 1 95.94 524 ARG B C 1
ATOM 8321 O O . ARG B 1 524 ? 9.477 -40.219 -2.891 1 95.94 524 ARG B O 1
ATOM 8328 N N . ILE B 1 525 ? 8.93 -38.125 -3.232 1 96.06 525 ILE B N 1
ATOM 8329 C CA . ILE B 1 525 ? 9.5 -38.125 -4.574 1 96.06 525 ILE B CA 1
ATOM 8330 C C . ILE B 1 525 ? 11.023 -38.188 -4.488 1 96.06 525 ILE B C 1
ATOM 8332 O O . ILE B 1 525 ? 11.672 -38.969 -5.188 1 96.06 525 ILE B O 1
ATOM 8336 N N . TRP B 1 526 ? 11.586 -37.375 -3.578 1 96 526 TRP B N 1
ATOM 8337 C CA . TRP B 1 526 ? 13.031 -37.312 -3.434 1 96 526 TRP B CA 1
ATOM 8338 C C . TRP B 1 526 ? 13.602 -38.625 -2.893 1 96 526 TRP B C 1
ATOM 8340 O O . TRP B 1 526 ? 14.734 -39 -3.219 1 96 526 TRP B O 1
ATOM 8350 N N . SER B 1 527 ? 12.867 -39.312 -2.059 1 94.44 527 SER B N 1
ATOM 8351 C CA . SER B 1 527 ? 13.32 -40.562 -1.479 1 94.44 527 SER B CA 1
ATOM 8352 C C . SER B 1 527 ? 13.086 -41.719 -2.434 1 94.44 527 SER B C 1
ATOM 8354 O O . SER B 1 527 ? 13.625 -42.812 -2.234 1 94.44 527 SER B O 1
ATOM 8356 N N . GLY B 1 528 ? 12.242 -41.531 -3.449 1 92.88 528 GLY B N 1
ATOM 8357 C CA . GLY B 1 528 ? 11.93 -42.594 -4.395 1 92.88 528 GLY B CA 1
ATOM 8358 C C . GLY B 1 528 ? 10.688 -43.375 -4.02 1 92.88 528 GLY B C 1
ATOM 8359 O O . GLY B 1 528 ? 10.273 -44.281 -4.746 1 92.88 528 GLY B O 1
ATOM 8360 N N . GLU B 1 529 ? 10.086 -42.969 -2.945 1 92.31 529 GLU B N 1
ATOM 8361 C CA . GLU B 1 529 ? 8.867 -43.656 -2.516 1 92.31 529 GLU B CA 1
ATOM 8362 C C . GLU B 1 529 ? 7.723 -43.406 -3.494 1 92.31 529 GLU B C 1
ATOM 8364 O O . GLU B 1 529 ? 6.855 -44.281 -3.674 1 92.31 529 GLU B O 1
ATOM 8369 N N . ALA B 1 530 ? 7.641 -42.188 -4.008 1 91.31 530 ALA B N 1
ATOM 8370 C CA . ALA B 1 530 ? 6.652 -41.844 -5.023 1 91.31 530 ALA B CA 1
ATOM 8371 C C . ALA B 1 530 ? 7.32 -41.562 -6.363 1 91.31 530 ALA B C 1
ATOM 8373 O O . ALA B 1 530 ? 8.414 -41 -6.41 1 91.31 530 ALA B O 1
ATOM 8374 N N . GLN B 1 531 ? 6.637 -42 -7.441 1 88.94 531 GLN B N 1
ATOM 8375 C CA . GLN B 1 531 ? 7.219 -41.781 -8.766 1 88.94 531 GLN B CA 1
ATOM 8376 C C . GLN B 1 531 ? 6.676 -40.531 -9.43 1 88.94 531 GLN B C 1
ATOM 8378 O O . GLN B 1 531 ? 7.223 -40.062 -10.43 1 88.94 531 GLN B O 1
ATOM 8383 N N . SER B 1 532 ? 5.566 -40.062 -8.852 1 89.44 532 SER B N 1
ATOM 8384 C CA . SER B 1 532 ? 4.977 -38.875 -9.445 1 89.44 532 SER B CA 1
ATOM 8385 C C . SER B 1 532 ? 4.293 -38.031 -8.383 1 89.44 532 SER B C 1
ATOM 8387 O O . SER B 1 532 ? 4.098 -38.469 -7.25 1 89.44 532 SER B O 1
ATOM 8389 N N . TRP B 1 533 ? 3.951 -36.812 -8.719 1 92.62 533 TRP B N 1
ATOM 8390 C CA . TRP B 1 533 ? 3.35 -35.812 -7.836 1 92.62 533 TRP B CA 1
ATOM 8391 C C . TRP B 1 533 ? 1.948 -36.25 -7.41 1 92.62 533 TRP B C 1
ATOM 8393 O O . TRP B 1 533 ? 1.536 -36 -6.273 1 92.62 533 TRP B O 1
ATOM 8403 N N . VAL B 1 534 ? 1.142 -36.844 -8.281 1 87 534 VAL B N 1
ATOM 8404 C CA . VAL B 1 534 ? -0.25 -37.156 -7.992 1 87 534 VAL B CA 1
ATOM 8405 C C . VAL B 1 534 ? -0.349 -38.594 -7.48 1 87 534 VAL B C 1
ATOM 8407 O O . VAL B 1 534 ? -1.431 -39.062 -7.109 1 87 534 VAL B O 1
ATOM 8410 N N . GLN B 1 535 ? 0.724 -39.375 -7.398 1 77.62 535 GLN B N 1
ATOM 8411 C CA . GLN B 1 535 ? 0.718 -40.688 -6.801 1 77.62 535 GLN B CA 1
ATOM 8412 C C . GLN B 1 535 ? 0.709 -40.625 -5.277 1 77.62 535 GLN B C 1
ATOM 8414 O O . GLN B 1 535 ? 1.267 -39.688 -4.699 1 77.62 535 GLN B O 1
#

Sequence (1070 aa):
MAHQGAALTKMRKPGCLPCRDRHLRCDRDVPSCSACRRSRQPRRCEYAGAALRVRPSVYTERVRVRGRASNSQASDDTAVRAEAADEADEADEADARSTTTIAVSSISSPRVDRDRATDAVSTSRAQQQTSLVPRLSRWSPIVSLPRHVVANPGDAELFEFYIRETGVWLDIVSPTCFFSETVPRLALHDPVLFSACLSYAARIRALTGALDPAQGELYGSRAIEALLSTLSSRSRSDNGDNDNDVLCAAVVILRMAEQFSEMQEDMQCHLMGASSLFARNPDHALDFDDAVAFWVYKRQSIRMAVLNEEPCEMEEMDVDVDVDVDVDRQWLAPVSDEAWANRATYLFARACSVCWDATLADAARAARLLELHRLLAQWHERVPATYQPWARYQAPDDPFPTLRYVSTWHVVGWQYYYGAKVLVALHRRPQDTNTTNTDTTTPANMLALGRYMEAEVLEPTRVLCGITMASPAFGATINGTAIIAWLGQVFSHRDDQTRLLTFLQDFMQRTKWPNATCCDKLQRIWSGEAQSWVQMAHQGAALTKMRKPGCLPCRDRHLRCDRDVPSCSACRRSRQPRRCEYAGAALRVRPSVYTERVRVRGRASNSQASDDTAVRAEAADEADEADEADARSTTTIAVSSISSPRVDRDRATDAVSTSRAQQQTSLVPRLSRWSPIVSLPRHVVANPGDAELFEFYIRETGVWLDIVSPTCFFSETVPRLALHDPVLFSACLSYAARIRALTGALDPAQGELYGSRAIEALLSTLSSRSRSDNGDNDNDVLCAAVVILRMAEQFSEMQEDMQCHLMGASSLFARNPDHALDFDDAVAFWVYKRQSIRMAVLNEEPCEMEEMDVDVDVDVDVDRQWLAPVSDEAWANRATYLFARACSVCWDATLADAARAARLLELHRLLAQWHERVPATYQPWARYQAPDDPFPTLRYVSTWHVVGWQYYYGAKVLVALHRRPQDTNTTNTDTTTPANMLALGRYMEAEVLEPTRVLCGITMASPAFGATINGTAIIAWLGQVFSHRDDQTRLLTFLQDFMQRTKWPNATCCDKLQRIWSGEAQSWVQ

Nearest PDB structures (foldseek):
  4n9n-assembly1_B  TM=2.590E-01  e=2.839E-02  Saccharomyces cerevisiae S288C
  4oaa-assembly1_B  TM=1.306E-01  e=1.852E+00  Escherichia coli str. K-12 substr. DH10B
  4n9n-assembly1_B  TM=2.590E-01  e=3.505E-02  Saccharomyces cerevisiae S288C
  9dze-assembly1_S  TM=1.985E-01  e=9.236E+00  synthetic construct